Protein AF-0000000067865083 (afdb_homodimer)

Radius of gyration: 37.66 Å; Cα contacts (8 Å, |Δi|>4): 3128; chains: 2; bounding box: 76×122×85 Å

Secondary structure (DSSP, 8-state):
-HHHHHB-TTSTT-HHHHHHHHTT-HHHHHHHHHHHHHH--SS--S--SHHHHHHHHHHH-HHHHHHHHHHHHHHHTTEEEE-STT-TT-EEEEEE-SSS--TT--TTS-HHHHHHHHH-HHHHHHHHHHHHH--THHHHHHHHHHHHHHHH---HHHHTTTTT-HHHHHHHHHHHHHHHHHHHHTT---HHHHHHHHHHHHHHHHHHHHT--GGGTTSHHHHHHHHHHHHHHHH-TTBHHHHHHHHHHHHHHHHHHHHHB-TTS-BTTS-HHHHHHHHHHHHHHHHHHHHTTPPPPHHHHHHHHHHHHHHHHH--TTSB----SS----B-HHHHHHHHHHHT-HHHHHTS-SS--HHHHHHH-THHHHHHHHPPP---S-S-EEETTTTEEEEES-SSTT--EEEEE-S---STT--S-TT-EEEEETTEEEE---------TT-HHHHHHHSGGGSS-EEETTB-SSEE-SSS-EEE-PPEEEEEEEE-SSEEEEEEEEEEETTSSS-EEEEEEEEEETTTEEEEEEEEE-SSEEEEEEEEEBSSS-EEEEETTEEEEE-SSEEEEEEE--TT-EEEEEEEEEEEETTEEEEEEEEEEEEEEESSEEEEEEEEEEETT--PPPEEEEE-EE-TTSPBPPTTTEEEEEEEETTEEEEEEEE-S--SSS---EEETTEEE-SSEEEEEEETTEEEEEEEE-/-HHHHHB-TTSTT-HHHHHHHHTT-HHHHHHHHHHHHHH--SS--S--SHHHHHHHHHHH-HHHHHHHHHHHHHHHTTEEEE-STT-TT-EEEEEE-SSS--TT--TTS-HHHHHHHHH-HHHHHHHHHHHHH--THHHHHHHHHHHHHHHH---HHHHTTTTT-HHHHHHHHHHHHHHHHHHHHTT---HHHHHHHHHHHHHHHHHHHHT--GGGTTSHHHHHHHHHHHHHHHH-TTBHHHHHHHHHHHHHHHHHHHHHB-TTS-BTTS-HHHHHHHHHHHHHHHHHHHHTTPPPPHHHHHHHHHHHHHHHHH--TTSB----SS----B-HHHHHHHHHHHT-HHHHHTS-SS--HHHHHHH-THHHHHHHHPPP---S-S-EEETTTTEEEEES-SSTT--EEEEE-S---STT--S-TT-EEEEETTEEEE---------TT-HHHHHHHSGGGSS-EEETTB-SSEE-SSS-EEE-PPEEEEEEEE-SSEEEEEEEEEEETTSSS-EEEEEEEEEETTTEEEEEEEEE-SSEEEEEEEEEBSSS-EEEEETTEEEEE-SSEEEEEEE--TT-EEEEEEEEEEEETTEEEEEEEEEEEEEEESSEEEEEEEEEEETT--PPPEEEEE-EE-TTSPBPPTTTEEEEEEEETTEEEEEEEE-S--SSS---EEETTEEE-SSEEEEEEETTEEEEEEEE-

InterPro domains:
  IPR008929 Chondroitin AC/alginate lyase [G3DSA:1.50.10.100] (1-350)
  IPR008929 Chondroitin AC/alginate lyase [SSF48230] (106-330)
  IPR012480 Heparinase II/III-like, C-terminal [PF07940] (384-609)
  IPR031680 Heparin-sulfate lyase, N-terminal [PF16889] (3-333)

pLDDT: mean 96.17, std 3.79, range [55.22, 98.94]

Structure (mmCIF, N/CA/C/O backbone):
data_AF-0000000067865083-model_v1
#
loop_
_entity.id
_entity.type
_entity.pdbx_description
1 polymer 'Uncharacterized protein'
#
loop_
_atom_site.group_PDB
_atom_site.id
_atom_site.type_symbol
_atom_site.label_atom_id
_atom_site.label_alt_id
_atom_site.label_comp_id
_atom_site.label_asym_id
_atom_site.label_entity_id
_atom_site.label_seq_id
_atom_site.pdbx_PDB_ins_code
_atom_site.Cartn_x
_atom_site.Cartn_y
_atom_site.Cartn_z
_atom_site.occupancy
_atom_site.B_iso_or_equiv
_atom_site.auth_seq_id
_atom_site.auth_comp_id
_atom_site.auth_asym_id
_atom_site.auth_atom_id
_atom_site.pdbx_PDB_model_num
ATOM 1 N N . MET A 1 1 ? 19.844 55.688 22.609 1 56.53 1 MET A N 1
ATOM 2 C CA . MET A 1 1 ? 21.188 55.281 22.203 1 56.53 1 MET A CA 1
ATOM 3 C C . MET A 1 1 ? 21.234 53.812 21.797 1 56.53 1 MET A C 1
ATOM 5 O O . MET A 1 1 ? 22.062 53.406 21 1 56.53 1 MET A O 1
ATOM 9 N N . LYS A 1 2 ? 20.125 53.094 22.047 1 87.44 2 LYS A N 1
ATOM 10 C CA . LYS A 1 2 ? 20.062 51.625 21.984 1 87.44 2 LYS A CA 1
ATOM 11 C C . LYS A 1 2 ? 20.031 51.156 20.531 1 87.44 2 LYS A C 1
ATOM 13 O O . LYS A 1 2 ? 20.656 50.125 20.203 1 87.44 2 LYS A O 1
ATOM 18 N N . ILE A 1 3 ? 19.625 52.156 19.688 1 93.56 3 ILE A N 1
ATOM 19 C CA . ILE A 1 3 ? 19.469 51.75 18.297 1 93.56 3 ILE A CA 1
ATOM 20 C C . ILE A 1 3 ? 20.828 51.562 17.641 1 93.56 3 ILE A C 1
ATOM 22 O O . ILE A 1 3 ? 21.047 50.625 16.891 1 93.56 3 ILE A O 1
ATOM 26 N N . PHE A 1 4 ? 21.781 52.375 17.922 1 95.06 4 PHE A N 1
ATOM 27 C CA . PHE A 1 4 ? 23.078 52.344 17.266 1 95.06 4 PHE A CA 1
ATOM 28 C C . PHE A 1 4 ? 23.938 51.219 17.844 1 95.06 4 PHE A C 1
ATOM 30 O O . PHE A 1 4 ? 24.953 50.844 17.25 1 95.06 4 PHE A O 1
ATOM 37 N N . GLU A 1 5 ? 23.5 50.656 18.969 1 94.44 5 GLU A N 1
ATOM 38 C CA . GLU A 1 5 ? 24.188 49.531 19.562 1 94.44 5 GLU A CA 1
ATOM 39 C C . GLU A 1 5 ? 23.766 48.219 18.891 1 94.44 5 GLU A C 1
ATOM 41 O O . GLU A 1 5 ? 24.531 47.25 18.844 1 94.44 5 GLU A O 1
ATOM 46 N N . VAL A 1 6 ? 22.578 48.219 18.359 1 97.06 6 VAL A N 1
ATOM 47 C CA . VAL A 1 6 ? 22.078 46.969 17.797 1 97.06 6 VAL A CA 1
ATOM 48 C C . VAL A 1 6 ? 22.328 46.938 16.297 1 97.06 6 VAL A C 1
ATOM 50 O O . VAL A 1 6 ? 22.281 45.844 15.68 1 97.06 6 VAL A O 1
ATOM 53 N N . LEU A 1 7 ? 22.703 48.062 15.68 1 97.56 7 LEU A N 1
ATOM 54 C CA . LEU A 1 7 ? 22.984 48.125 14.258 1 97.56 7 LEU A CA 1
ATOM 55 C C . LEU A 1 7 ? 24.469 47.875 13.992 1 97.56 7 LEU A C 1
ATOM 57 O O . LEU A 1 7 ? 25.328 48.219 14.797 1 97.56 7 LEU A O 1
ATOM 61 N N . ASP A 1 8 ? 24.781 47.219 12.906 1 97.44 8 ASP A N 1
ATOM 62 C CA . ASP A 1 8 ? 26.125 47.219 12.367 1 97.44 8 ASP A CA 1
ATOM 63 C C . ASP A 1 8 ? 26.406 48.469 11.531 1 97.44 8 ASP A C 1
ATOM 65 O O . ASP A 1 8 ? 26.125 48.469 10.328 1 97.44 8 ASP A O 1
ATOM 69 N N . LEU A 1 9 ? 26.984 49.375 12.078 1 96.31 9 LEU A N 1
ATOM 70 C CA . LEU A 1 9 ? 27.156 50.656 11.438 1 96.31 9 LEU A CA 1
ATOM 71 C C . LEU A 1 9 ? 28.188 50.594 10.32 1 96.31 9 LEU A C 1
ATOM 73 O O . LEU A 1 9 ? 28.344 51.531 9.547 1 96.31 9 LEU A O 1
ATOM 77 N N . SER A 1 10 ? 28.891 49.438 10.18 1 95.31 10 SER A N 1
ATOM 78 C CA . SER A 1 10 ? 29.797 49.25 9.055 1 95.31 10 SER A CA 1
ATOM 79 C C . SER A 1 10 ? 29.047 48.75 7.824 1 95.31 10 SER A C 1
ATOM 81 O O . SER A 1 10 ? 29.609 48.625 6.738 1 95.31 10 SER A O 1
ATOM 83 N N . TYR A 1 11 ? 27.766 48.438 8.039 1 94.5 11 TYR A N 1
ATOM 84 C CA . TYR A 1 11 ? 26.953 47.969 6.914 1 94.5 11 TYR A CA 1
ATOM 85 C C . TYR A 1 11 ? 26.922 49.062 5.82 1 94.5 11 TYR A C 1
ATOM 87 O O . TYR A 1 11 ? 26.828 50.25 6.113 1 94.5 11 TYR A O 1
ATOM 95 N N . GLU A 1 12 ? 27.047 48.594 4.621 1 94.25 12 GLU A N 1
ATOM 96 C CA . GLU A 1 12 ? 27.109 49.5 3.488 1 94.25 12 GLU A CA 1
ATOM 97 C C . GLU A 1 12 ? 25.891 50.406 3.451 1 94.25 12 GLU A C 1
ATOM 99 O O . GLU A 1 12 ? 24.75 49.938 3.533 1 94.25 12 GLU A O 1
ATOM 104 N N . GLY A 1 13 ? 26.047 51.688 3.359 1 94.56 13 GLY A N 1
ATOM 105 C CA . GLY A 1 13 ? 24.969 52.656 3.279 1 94.56 13 GLY A CA 1
ATOM 106 C C . GLY A 1 13 ? 24.75 53.406 4.57 1 94.56 13 GLY A C 1
ATOM 107 O O . GLY A 1 13 ? 24.078 54.438 4.582 1 94.56 13 GLY A O 1
ATOM 108 N N . LEU A 1 14 ? 25.375 52.938 5.648 1 96.56 14 LEU A N 1
ATOM 109 C CA . LEU A 1 14 ? 25.141 53.562 6.945 1 96.56 14 LEU A CA 1
ATOM 110 C C . LEU A 1 14 ? 26.312 54.469 7.332 1 96.56 14 LEU A C 1
ATOM 112 O O . LEU A 1 14 ? 26.453 54.844 8.5 1 96.56 14 LEU A O 1
ATOM 116 N N . GLU A 1 15 ? 27.094 54.844 6.367 1 96.25 15 GLU A N 1
ATOM 117 C CA . GLU A 1 15 ? 28.312 55.625 6.617 1 96.25 15 GLU A CA 1
ATOM 118 C C . GLU A 1 15 ? 28 56.969 7.289 1 96.25 15 GLU A C 1
ATOM 120 O O . GLU A 1 15 ? 28.656 57.344 8.258 1 96.25 15 GLU A O 1
ATOM 125 N N . LYS A 1 16 ? 26.984 57.625 6.766 1 96.75 16 LYS A N 1
ATOM 126 C CA . LYS A 1 16 ? 26.609 58.906 7.336 1 96.75 16 LYS A CA 1
ATOM 127 C C . LYS A 1 16 ? 26.047 58.75 8.75 1 96.75 16 LYS A C 1
ATOM 129 O O . LYS A 1 16 ? 26.281 59.594 9.609 1 96.75 16 LYS A O 1
ATOM 134 N N . VAL A 1 17 ? 25.297 57.75 8.922 1 97.06 17 VAL A N 1
ATOM 135 C CA . VAL A 1 17 ? 24.766 57.438 10.25 1 97.06 17 VAL A CA 1
ATOM 136 C C . VAL A 1 17 ? 25.906 57.25 11.234 1 97.06 17 VAL A C 1
ATOM 138 O O . VAL A 1 17 ? 25.906 57.844 12.328 1 97.06 17 VAL A O 1
ATOM 141 N N . ARG A 1 18 ? 26.891 56.469 10.797 1 96.56 18 ARG A N 1
ATOM 142 C CA . ARG A 1 18 ? 28.062 56.188 11.617 1 96.56 18 ARG A CA 1
ATOM 143 C C . ARG A 1 18 ? 28.812 57.469 11.953 1 96.56 18 ARG A C 1
ATOM 145 O O . ARG A 1 18 ? 29.234 57.688 13.094 1 96.56 18 ARG A O 1
ATOM 152 N N . GLU A 1 19 ? 28.984 58.25 10.969 1 97.06 19 GLU A N 1
ATOM 153 C CA . GLU A 1 19 ? 29.703 59.5 11.148 1 97.06 19 GLU A CA 1
ATOM 154 C C . GLU A 1 19 ? 29 60.406 12.172 1 97.06 19 GLU A C 1
ATOM 156 O O . GLU A 1 19 ? 29.641 60.906 13.094 1 97.06 19 GLU A O 1
ATOM 161 N N . PHE A 1 20 ? 27.719 60.562 12 1 97.19 20 PHE A N 1
ATOM 162 C CA . PHE A 1 20 ? 26.969 61.438 12.906 1 97.19 20 PHE A CA 1
ATOM 163 C C . PHE A 1 20 ? 26.953 60.844 14.312 1 97.19 20 PHE A C 1
ATOM 165 O O . PHE A 1 20 ? 27.047 61.594 15.297 1 97.19 20 PHE A O 1
ATOM 172 N N . TYR A 1 21 ? 26.844 59.594 14.391 1 95.88 21 TYR A N 1
ATOM 173 C CA . TYR A 1 21 ? 26.859 58.938 15.688 1 95.88 21 TYR A CA 1
ATOM 174 C C . TYR A 1 21 ? 28.219 59.094 16.375 1 95.88 21 TYR A C 1
ATOM 176 O O . TYR A 1 21 ? 28.266 59.406 17.562 1 95.88 21 TYR A O 1
ATOM 184 N N . LYS A 1 22 ? 29.266 58.938 15.625 1 95.06 22 LYS A N 1
ATOM 185 C CA . LYS A 1 22 ? 30.609 59.125 16.156 1 95.06 22 LYS A CA 1
ATOM 186 C C . LYS A 1 22 ? 30.828 60.531 16.672 1 95.06 22 LYS A C 1
ATOM 188 O O . LYS A 1 22 ? 31.578 60.75 17.625 1 95.06 22 LYS A O 1
ATOM 193 N N . ASN A 1 23 ? 30.219 61.438 16.047 1 96.25 23 ASN A N 1
ATOM 194 C CA . ASN A 1 23 ? 30.344 62.844 16.438 1 96.25 23 ASN A CA 1
ATOM 195 C C . ASN A 1 23 ? 29.328 63.219 17.5 1 96.25 23 ASN A C 1
ATOM 197 O O . ASN A 1 23 ? 29.125 64.438 17.766 1 96.25 23 ASN A O 1
ATOM 201 N N . ASN A 1 24 ? 28.625 62.281 17.969 1 94.31 24 ASN A N 1
ATOM 202 C CA . ASN A 1 24 ? 27.672 62.406 19.062 1 94.31 24 ASN A CA 1
ATOM 203 C C . ASN A 1 24 ? 26.484 63.25 18.656 1 94.31 24 ASN A C 1
ATOM 205 O O . ASN A 1 24 ? 25.906 63.969 19.484 1 94.31 24 ASN A O 1
ATOM 209 N N . ASN A 1 25 ? 26.234 63.344 17.406 1 95.62 25 ASN A N 1
ATOM 210 C CA . ASN A 1 25 ? 25.016 63.969 16.906 1 95.62 25 ASN A CA 1
ATOM 211 C C . ASN A 1 25 ? 23.906 62.938 16.703 1 95.62 25 ASN A C 1
ATOM 213 O O . ASN A 1 25 ? 23.578 62.594 15.57 1 95.62 25 ASN A O 1
ATOM 217 N N . ILE A 1 26 ? 23.266 62.688 17.734 1 95 26 ILE A N 1
ATOM 218 C CA . ILE A 1 26 ? 22.328 61.562 17.781 1 95 26 ILE A CA 1
ATOM 219 C C . ILE A 1 26 ? 21.109 61.906 16.922 1 95 26 ILE A C 1
ATOM 221 O O . ILE A 1 26 ? 20.594 61.031 16.203 1 95 26 ILE A O 1
ATOM 225 N N . GLU A 1 27 ? 20.625 63.094 16.922 1 95.25 27 GLU A N 1
ATOM 226 C CA . GLU A 1 27 ? 19.453 63.5 16.156 1 95.25 27 GLU A CA 1
ATOM 227 C C . GLU A 1 27 ? 19.688 63.375 14.656 1 95.25 27 GLU A C 1
ATOM 229 O O . GLU A 1 27 ? 18.828 62.875 13.93 1 95.25 27 GLU A O 1
ATOM 234 N N . LEU A 1 28 ? 20.812 63.844 14.25 1 95.94 28 LEU A N 1
ATOM 235 C CA . LEU A 1 28 ? 21.141 63.781 12.836 1 95.94 28 LEU A CA 1
ATOM 236 C C . LEU A 1 28 ? 21.391 62.344 12.414 1 95.94 28 LEU A C 1
ATOM 238 O O . LEU A 1 28 ? 21.078 61.938 11.281 1 95.94 28 LEU A O 1
ATOM 242 N N . ALA A 1 29 ? 21.969 61.594 13.336 1 97.06 29 ALA A N 1
ATOM 243 C CA . ALA A 1 29 ? 22.172 60.156 13.055 1 97.06 29 ALA A CA 1
ATOM 244 C C . ALA A 1 29 ? 20.844 59.438 12.812 1 97.06 29 ALA A C 1
ATOM 246 O O . ALA A 1 29 ? 20.734 58.625 11.898 1 97.06 29 ALA A O 1
ATOM 247 N N . LYS A 1 30 ? 19.812 59.719 13.609 1 97 30 LYS A N 1
ATOM 248 C CA . LYS A 1 30 ? 18.484 59.125 13.453 1 97 30 LYS A CA 1
ATOM 249 C C . LYS A 1 30 ? 17.844 59.562 12.148 1 97 30 LYS A C 1
ATOM 251 O O . LYS A 1 30 ? 17.172 58.781 11.477 1 97 30 LYS A O 1
ATOM 256 N N . LYS A 1 31 ? 18.016 60.812 11.805 1 96.56 31 LYS A N 1
ATOM 257 C CA . LYS A 1 31 ? 17.469 61.344 10.555 1 96.56 31 LYS A CA 1
ATOM 258 C C . LYS A 1 31 ? 18.094 60.625 9.352 1 96.56 31 LYS A C 1
ATOM 260 O O . LYS A 1 31 ? 17.406 60.312 8.383 1 96.56 31 LYS A O 1
ATOM 265 N N . GLU A 1 32 ? 19.422 60.469 9.461 1 96.94 32 GLU A N 1
ATOM 266 C CA . GLU A 1 32 ? 20.109 59.781 8.375 1 96.94 32 GLU A CA 1
ATOM 267 C C . GLU A 1 32 ? 19.688 58.312 8.297 1 96.94 32 GLU A C 1
ATOM 269 O O . GLU A 1 32 ? 19.641 57.75 7.211 1 96.94 32 GLU A O 1
ATOM 274 N N . LEU A 1 33 ? 19.453 57.75 9.445 1 97.38 33 LEU A N 1
ATOM 275 C CA . LEU A 1 33 ? 18.984 56.375 9.477 1 97.38 33 LEU A CA 1
ATOM 276 C C . LEU A 1 33 ? 17.641 56.25 8.766 1 97.38 33 LEU A C 1
ATOM 278 O O . LEU A 1 33 ? 17.453 55.312 7.977 1 97.38 33 LEU A O 1
ATOM 282 N N . LYS A 1 34 ? 16.688 57.094 9.109 1 97.31 34 LYS A N 1
ATOM 283 C CA . LYS A 1 34 ? 15.406 57.125 8.422 1 97.31 34 LYS A CA 1
ATOM 284 C C . LYS A 1 34 ? 15.594 57.281 6.91 1 97.31 34 LYS A C 1
ATOM 286 O O . LYS A 1 34 ? 14.961 56.562 6.137 1 97.31 34 LYS A O 1
ATOM 291 N N . LYS A 1 35 ? 16.438 58.219 6.504 1 97.12 35 LYS A N 1
ATOM 292 C CA . LYS A 1 35 ? 16.719 58.438 5.086 1 97.12 35 LYS A CA 1
ATOM 293 C C . LYS A 1 35 ? 17.25 57.188 4.422 1 97.12 35 LYS A C 1
ATOM 295 O O . LYS A 1 35 ? 16.891 56.875 3.279 1 97.12 35 LYS A O 1
ATOM 300 N N . TYR A 1 36 ? 18.094 56.5 5.121 1 97 36 TYR A N 1
ATOM 301 C CA . TYR A 1 36 ? 18.656 55.25 4.602 1 97 36 TYR A CA 1
ATOM 302 C C . TYR A 1 36 ? 17.547 54.219 4.32 1 97 36 TYR A C 1
ATOM 304 O O . TYR A 1 36 ? 17.469 53.688 3.219 1 97 36 TYR A O 1
ATOM 312 N N . PHE A 1 37 ? 16.656 53.969 5.227 1 96.88 37 PHE A N 1
ATOM 313 C CA . PHE A 1 37 ? 15.672 52.906 5.105 1 96.88 37 PHE A CA 1
ATOM 314 C C . PHE A 1 37 ? 14.609 53.281 4.074 1 96.88 37 PHE A C 1
ATOM 316 O O . PHE A 1 37 ? 14.102 52.406 3.365 1 96.88 37 PHE A O 1
ATOM 323 N N . ILE A 1 38 ? 14.219 54.562 3.951 1 95.81 38 ILE A N 1
ATOM 324 C CA . ILE A 1 38 ? 13.188 55 3.012 1 95.81 38 ILE A CA 1
ATOM 325 C C . ILE A 1 38 ? 13.734 54.938 1.587 1 95.81 38 ILE A C 1
ATOM 327 O O . ILE A 1 38 ? 12.969 54.844 0.625 1 95.81 38 ILE A O 1
ATOM 331 N N . ASN A 1 39 ? 15.109 54.969 1.426 1 95.25 39 ASN A N 1
ATOM 332 C CA . ASN A 1 39 ? 15.695 55 0.092 1 95.25 39 ASN A CA 1
ATOM 333 C C . ASN A 1 39 ? 16.375 53.688 -0.262 1 95.25 39 ASN A C 1
ATOM 335 O O . ASN A 1 39 ? 16.828 53.5 -1.393 1 95.25 39 ASN A O 1
ATOM 339 N N . ARG A 1 40 ? 16.422 52.812 0.697 1 93.62 40 ARG A N 1
ATOM 340 C CA . ARG A 1 40 ? 17.141 51.562 0.538 1 93.62 40 ARG A CA 1
ATOM 341 C C . ARG A 1 40 ? 16.516 50.719 -0.569 1 93.62 40 ARG A C 1
ATOM 343 O O . ARG A 1 40 ? 15.297 50.562 -0.641 1 93.62 40 ARG A O 1
ATOM 350 N N . ASN A 1 41 ? 17.359 50.125 -1.49 1 91.69 41 ASN A N 1
ATOM 351 C CA . ASN A 1 41 ? 16.891 49.281 -2.59 1 91.69 41 ASN A CA 1
ATOM 352 C C . ASN A 1 41 ? 17.625 47.938 -2.615 1 91.69 41 ASN A C 1
ATOM 354 O O . ASN A 1 41 ? 17.344 47.094 -3.469 1 91.69 41 ASN A O 1
ATOM 358 N N . SER A 1 42 ? 18.484 47.719 -1.64 1 92.88 42 SER A N 1
ATOM 359 C CA . SER A 1 42 ? 19.297 46.5 -1.593 1 92.88 42 SER A CA 1
ATOM 360 C C . SER A 1 42 ? 18.5 45.312 -1.04 1 92.88 42 SER A C 1
ATOM 362 O O . SER A 1 42 ? 18.859 44.156 -1.24 1 92.88 42 SER A O 1
ATOM 364 N N . VAL A 1 43 ? 17.469 45.594 -0.299 1 95.81 43 VAL A N 1
ATOM 365 C CA . VAL A 1 43 ? 16.625 44.594 0.302 1 95.81 43 VAL A CA 1
ATOM 366 C C . VAL A 1 43 ? 15.242 44.625 -0.339 1 95.81 43 VAL A C 1
ATOM 368 O O . VAL A 1 43 ? 14.633 45.688 -0.45 1 95.81 43 VAL A O 1
ATOM 371 N N . LYS A 1 44 ? 14.836 43.438 -0.827 1 95.75 44 LYS A N 1
ATOM 372 C CA . LYS A 1 44 ? 13.508 43.312 -1.426 1 95.75 44 LYS A CA 1
ATOM 373 C C . LYS A 1 44 ? 12.5 42.75 -0.434 1 95.75 44 LYS A C 1
ATOM 375 O O . LYS A 1 44 ? 12.766 41.75 0.223 1 95.75 44 LYS A O 1
ATOM 380 N N . GLY A 1 45 ? 11.391 43.406 -0.259 1 95.62 45 GLY A N 1
ATOM 381 C CA . GLY A 1 45 ? 10.297 42.906 0.556 1 95.62 45 GLY A CA 1
ATOM 382 C C . GLY A 1 45 ? 9.273 42.094 -0.239 1 95.62 45 GLY A C 1
ATOM 383 O O . GLY A 1 45 ? 9.633 41.344 -1.145 1 95.62 45 GLY A O 1
ATOM 384 N N . PHE A 1 46 ? 7.996 42.219 0.149 1 95.62 46 PHE A N 1
ATOM 385 C CA . PHE A 1 46 ? 6.926 41.438 -0.453 1 95.62 46 PHE A CA 1
ATOM 386 C C . PHE A 1 46 ? 6.266 42.219 -1.592 1 95.62 46 PHE A C 1
ATOM 388 O O . PHE A 1 46 ? 5.84 41.625 -2.584 1 95.62 46 PHE A O 1
ATOM 395 N N . ILE A 1 47 ? 6.297 43.469 -1.461 1 92 47 ILE A N 1
ATOM 396 C CA . ILE A 1 47 ? 5.559 44.312 -2.406 1 92 47 ILE A CA 1
ATOM 397 C C . ILE A 1 47 ? 6.5 44.812 -3.498 1 92 47 ILE A C 1
ATOM 399 O O . ILE A 1 47 ? 7.613 45.25 -3.211 1 92 47 ILE A O 1
ATOM 403 N N . ASP A 1 48 ? 6.098 44.656 -4.68 1 93 48 ASP A N 1
ATOM 404 C CA . ASP A 1 48 ? 6.793 45.219 -5.824 1 93 48 ASP A CA 1
ATOM 405 C C . ASP A 1 48 ? 5.812 45.938 -6.746 1 93 48 ASP A C 1
ATOM 407 O O . ASP A 1 48 ? 4.609 45.688 -6.703 1 93 48 ASP A O 1
ATOM 411 N N . ASN A 1 49 ? 6.32 46.906 -7.535 1 93.69 49 ASN A N 1
ATOM 412 C CA . ASN A 1 49 ? 5.465 47.625 -8.461 1 93.69 49 ASN A CA 1
ATOM 413 C C . ASN A 1 49 ? 4.18 48.094 -7.789 1 93.69 49 ASN A C 1
ATOM 415 O O . ASN A 1 49 ? 3.082 47.812 -8.266 1 93.69 49 ASN A O 1
ATOM 419 N N . GLU A 1 50 ? 4.359 48.844 -6.68 1 95.38 50 GLU A N 1
ATOM 420 C CA . GLU A 1 50 ? 3.271 49.188 -5.777 1 95.38 50 GLU A CA 1
ATOM 421 C C . GLU A 1 50 ? 2.119 49.844 -6.539 1 95.38 50 GLU A C 1
ATOM 423 O O . GLU A 1 50 ? 0.953 49.531 -6.297 1 95.38 50 GLU A O 1
ATOM 428 N N . LYS A 1 51 ? 2.387 50.75 -7.488 1 95.81 51 LYS A N 1
ATOM 429 C CA . LYS A 1 51 ? 1.346 51.438 -8.242 1 95.81 51 LYS A CA 1
ATOM 430 C C . LYS A 1 51 ? 0.498 50.469 -9.039 1 95.81 51 LYS A C 1
ATOM 432 O O . LYS A 1 51 ? -0.732 50.531 -9.023 1 95.81 51 LYS A O 1
ATOM 437 N N . GLU A 1 52 ? 1.167 49.562 -9.781 1 96.31 52 GLU A N 1
ATOM 438 C CA . GLU A 1 52 ? 0.468 48.562 -10.57 1 96.31 52 GLU A CA 1
ATOM 439 C C . GLU A 1 52 ? -0.298 47.594 -9.68 1 96.31 52 GLU A C 1
ATOM 441 O O . GLU A 1 52 ? -1.416 47.188 -10.008 1 96.31 52 GLU A O 1
ATOM 446 N N . LEU A 1 53 ? 0.35 47.25 -8.594 1 96.38 53 LEU A N 1
ATOM 447 C CA . LEU A 1 53 ? -0.261 46.344 -7.625 1 96.38 53 LEU A CA 1
ATOM 448 C C . LEU A 1 53 ? -1.561 46.906 -7.078 1 96.38 53 LEU A C 1
ATOM 450 O O . LEU A 1 53 ? -2.592 46.25 -7.066 1 96.38 53 LEU A O 1
ATOM 454 N N . VAL A 1 54 ? -1.551 48.156 -6.699 1 96.94 54 VAL A N 1
ATOM 455 C CA . VAL A 1 54 ? -2.709 48.844 -6.129 1 96.94 54 VAL A CA 1
ATOM 456 C C . VAL A 1 54 ? -3.803 48.969 -7.188 1 96.94 54 VAL A C 1
ATOM 458 O O . VAL A 1 54 ? -4.98 48.719 -6.906 1 96.94 54 VAL A O 1
ATOM 461 N N . SER A 1 55 ? -3.395 49.344 -8.383 1 96.62 55 SER A N 1
ATOM 462 C CA . SER A 1 55 ? -4.348 49.469 -9.477 1 96.62 55 SER A CA 1
ATOM 463 C C . SER A 1 55 ? -5.047 48.156 -9.766 1 96.62 55 SER A C 1
ATOM 465 O O . SER A 1 55 ? -6.27 48.125 -9.938 1 96.62 55 SER A O 1
ATOM 467 N N . TYR A 1 56 ? -4.312 47.125 -9.812 1 95.88 56 TYR A N 1
ATOM 468 C CA . TYR A 1 56 ? -4.867 45.812 -10.07 1 95.88 56 TYR A CA 1
ATOM 469 C C . TYR A 1 56 ? -5.848 45.406 -8.969 1 95.88 56 TYR A C 1
ATOM 471 O O . TYR A 1 56 ? -6.945 44.906 -9.258 1 95.88 56 TYR A O 1
ATOM 479 N N . ALA A 1 57 ? -5.438 45.531 -7.707 1 96.56 57 ALA A N 1
ATOM 480 C CA . ALA A 1 57 ? -6.266 45.125 -6.57 1 96.56 57 ALA A CA 1
ATOM 481 C C . ALA A 1 57 ? -7.59 45.906 -6.566 1 96.56 57 ALA A C 1
ATOM 483 O O . ALA A 1 57 ? -8.648 45.312 -6.34 1 96.56 57 ALA A O 1
ATOM 484 N N . LYS A 1 58 ? -7.543 47.156 -6.805 1 96.38 58 LYS A N 1
ATOM 485 C CA . LYS A 1 58 ? -8.742 48 -6.82 1 96.38 58 LYS A CA 1
ATOM 486 C C . LYS A 1 58 ? -9.695 47.562 -7.934 1 96.38 58 LYS A C 1
ATOM 488 O O . LYS A 1 58 ? -10.914 47.594 -7.766 1 96.38 58 LYS A O 1
ATOM 493 N N . LYS A 1 59 ? -9.133 47.125 -8.969 1 95.81 59 LYS A N 1
ATOM 494 C CA . LYS A 1 59 ? -9.93 46.75 -10.133 1 95.81 59 LYS A CA 1
ATOM 495 C C . LYS A 1 59 ? -10.516 45.344 -9.969 1 95.81 59 LYS A C 1
ATOM 497 O O . LYS A 1 59 ? -11.648 45.094 -10.398 1 95.81 59 LYS A O 1
ATOM 502 N N . ASN A 1 60 ? -9.781 44.469 -9.391 1 95.19 60 ASN A N 1
ATOM 503 C CA . ASN A 1 60 ? -10.133 43.062 -9.516 1 95.19 60 ASN A CA 1
ATOM 504 C C . ASN A 1 60 ? -10.5 42.438 -8.172 1 95.19 60 ASN A C 1
ATOM 506 O O . ASN A 1 60 ? -11.102 41.375 -8.117 1 95.19 60 ASN A O 1
ATOM 510 N N . LEU A 1 61 ? -10.164 43.094 -7.059 1 96.38 61 LEU A N 1
ATOM 511 C CA . LEU A 1 61 ? -10.281 42.438 -5.758 1 96.38 61 LEU A CA 1
ATOM 512 C C . LEU A 1 61 ? -11.062 43.312 -4.781 1 96.38 61 LEU A C 1
ATOM 514 O O . LEU A 1 61 ? -10.664 43.469 -3.623 1 96.38 61 LEU A O 1
ATOM 518 N N . ASP A 1 62 ? -12.125 43.844 -5.164 1 93.69 62 ASP A N 1
ATOM 519 C CA . ASP A 1 62 ? -12.898 44.844 -4.449 1 93.69 62 ASP A CA 1
ATOM 520 C C . ASP A 1 62 ? -13.422 44.281 -3.123 1 93.69 62 ASP A C 1
ATOM 522 O O . ASP A 1 62 ? -13.367 44.969 -2.1 1 93.69 62 ASP A O 1
ATOM 526 N N . LEU A 1 63 ? -13.898 43.094 -3.127 1 92.94 63 LEU A N 1
ATOM 527 C CA . LEU A 1 63 ? -14.484 42.531 -1.923 1 92.94 63 LEU A CA 1
ATOM 528 C C . LEU A 1 63 ? -13.414 42.312 -0.853 1 92.94 63 LEU A C 1
ATOM 530 O O . LEU A 1 63 ? -13.648 42.594 0.326 1 92.94 63 LEU A O 1
ATOM 534 N N . ALA A 1 64 ? -12.344 41.75 -1.233 1 93.75 64 ALA A N 1
ATOM 535 C CA . ALA A 1 64 ? -11.25 41.531 -0.296 1 93.75 64 ALA A CA 1
ATOM 536 C C . ALA A 1 64 ? -10.703 42.844 0.24 1 93.75 64 ALA A C 1
ATOM 538 O O . ALA A 1 64 ? -10.352 42.969 1.417 1 93.75 64 ALA A O 1
ATOM 539 N N . LEU A 1 65 ? -10.609 43.875 -0.591 1 95.69 65 LEU A N 1
ATOM 540 C CA . LEU A 1 65 ? -10.156 45.188 -0.184 1 95.69 65 LEU A CA 1
ATOM 541 C C . LEU A 1 65 ? -11.094 45.812 0.855 1 95.69 65 LEU A C 1
ATOM 543 O O . LEU A 1 65 ? -10.641 46.375 1.845 1 95.69 65 LEU A O 1
ATOM 547 N N . LYS A 1 66 ? -12.336 45.594 0.585 1 96.44 66 LYS A N 1
ATOM 548 C CA . LYS A 1 66 ? -13.328 46.125 1.505 1 96.44 66 LYS A CA 1
ATOM 549 C C . LYS A 1 66 ? -13.195 45.5 2.891 1 96.44 66 LYS A C 1
ATOM 551 O O . LYS A 1 66 ? -13.281 46.188 3.904 1 96.44 66 LYS A O 1
ATOM 556 N N . LYS A 1 67 ? -13.031 44.25 2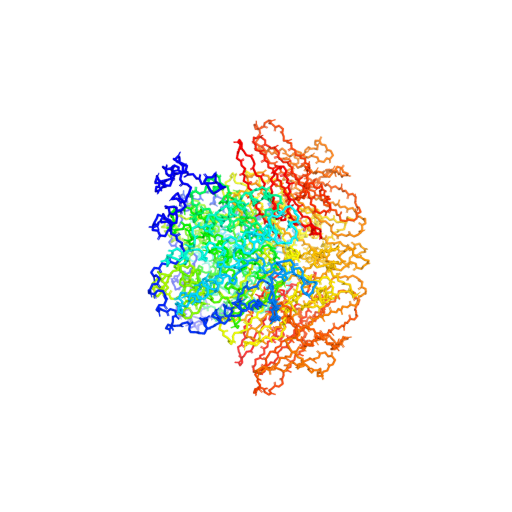.924 1 95.5 67 LYS A N 1
ATOM 557 C CA . LYS A 1 67 ? -12.875 43.562 4.199 1 95.5 67 LYS A CA 1
ATOM 558 C C . LYS A 1 67 ? -11.648 44.062 4.953 1 95.5 67 LYS A C 1
ATOM 560 O O . LYS A 1 67 ? -11.711 44.281 6.168 1 95.5 67 LYS A O 1
ATOM 565 N N . THR A 1 68 ? -10.586 44.25 4.254 1 96 68 THR A N 1
ATOM 566 C CA . THR A 1 68 ? -9.352 44.781 4.84 1 96 68 THR A CA 1
ATOM 567 C C . THR A 1 68 ? -9.547 46.188 5.387 1 96 68 THR A C 1
ATOM 569 O O . THR A 1 68 ? -9.117 46.5 6.496 1 96 68 THR A O 1
ATOM 572 N N . ILE A 1 69 ? -10.203 47 4.633 1 97.56 69 ILE A N 1
ATOM 573 C CA . ILE A 1 69 ? -10.445 48.375 5.023 1 97.56 69 ILE A CA 1
ATOM 574 C C . ILE A 1 69 ? -11.383 48.406 6.227 1 97.56 69 ILE A C 1
ATOM 576 O O . ILE A 1 69 ? -11.195 49.219 7.145 1 97.56 69 ILE A O 1
ATOM 580 N N . ASP A 1 70 ? -12.375 47.531 6.203 1 97.44 70 ASP A N 1
ATOM 581 C CA . ASP A 1 70 ? -13.305 47.469 7.324 1 97.44 70 ASP A CA 1
ATOM 582 C C . ASP A 1 70 ? -12.578 47.156 8.625 1 97.44 70 ASP A C 1
ATOM 584 O O . ASP A 1 70 ? -12.82 47.781 9.656 1 97.44 70 ASP A O 1
ATOM 588 N N . ILE A 1 71 ? -11.734 46.219 8.609 1 97.44 71 ILE A N 1
ATOM 589 C CA . ILE A 1 71 ? -10.961 45.844 9.789 1 97.44 71 ILE A CA 1
ATOM 590 C C . ILE A 1 71 ? -10.055 47 10.211 1 97.44 71 ILE A C 1
ATOM 592 O O . ILE A 1 71 ? -9.945 47.312 11.398 1 97.44 71 ILE A O 1
ATOM 596 N N . ALA A 1 72 ? -9.391 47.594 9.258 1 98.38 72 ALA A N 1
ATOM 597 C CA . ALA A 1 72 ? -8.531 48.75 9.547 1 98.38 72 ALA A CA 1
ATOM 598 C C . ALA A 1 72 ? -9.312 49.875 10.242 1 98.38 72 ALA A C 1
ATOM 600 O O . ALA A 1 72 ? -8.828 50.469 11.195 1 98.38 72 ALA A O 1
ATOM 601 N N . ASP A 1 73 ? -10.492 50.125 9.711 1 98.56 73 ASP A N 1
ATOM 602 C CA . ASP A 1 73 ? -11.344 51.156 10.305 1 98.56 73 ASP A CA 1
ATOM 603 C C . ASP A 1 73 ? -11.695 50.781 11.75 1 98.56 73 ASP A C 1
ATOM 605 O O . ASP A 1 73 ? -11.688 51.656 12.625 1 98.56 73 ASP A O 1
ATOM 609 N N . GLU A 1 74 ? -12.047 49.594 11.961 1 98.31 74 GLU A N 1
ATOM 610 C CA . GLU A 1 74 ? -12.352 49.156 13.312 1 98.31 74 GLU A CA 1
ATOM 611 C C . GLU A 1 74 ? -11.164 49.344 14.25 1 98.31 74 GLU A C 1
ATOM 613 O O . GLU A 1 74 ? -11.32 49.844 15.359 1 98.31 74 GLU A O 1
ATOM 618 N N . VAL A 1 75 ? -10 49.031 13.812 1 98.31 75 VAL A N 1
ATOM 619 C CA . VAL A 1 75 ? -8.789 49.125 14.633 1 98.31 75 VAL A CA 1
ATOM 620 C C . VAL A 1 75 ? -8.492 50.594 14.938 1 98.31 75 VAL A C 1
ATOM 622 O O . VAL A 1 75 ? -8.039 50.938 16.031 1 98.31 75 VAL A O 1
ATOM 625 N N . THR A 1 76 ? -8.742 51.531 13.977 1 98.12 76 THR A N 1
ATOM 626 C CA . THR A 1 76 ? -8.547 52.938 14.203 1 98.12 76 THR A CA 1
ATOM 627 C C . THR A 1 76 ? -9.43 53.438 15.344 1 98.12 76 THR A C 1
ATOM 629 O O . THR A 1 76 ? -9.109 54.438 16 1 98.12 76 THR A O 1
ATOM 632 N N . ARG A 1 77 ? -10.5 52.75 15.531 1 97.69 77 ARG A N 1
ATOM 633 C CA . ARG A 1 77 ? -11.414 53.062 16.625 1 97.69 77 ARG A CA 1
ATOM 634 C C . ARG A 1 77 ? -11.141 52.219 17.859 1 97.69 77 ARG A C 1
ATOM 636 O O . ARG A 1 77 ? -11.961 52.156 18.766 1 97.69 77 ARG A O 1
ATOM 643 N N . LYS A 1 78 ? -10.055 51.406 17.891 1 97.88 78 LYS A N 1
ATOM 644 C CA . LYS A 1 78 ? -9.625 50.5 18.969 1 97.88 78 LYS A CA 1
ATOM 645 C C . LYS A 1 78 ? -10.625 49.406 19.203 1 97.88 78 LYS A C 1
ATOM 647 O O . LYS A 1 78 ? -10.922 49.031 20.344 1 97.88 78 LYS A O 1
ATOM 652 N N . GLU A 1 79 ? -11.25 49.031 18.125 1 97.94 79 GLU A N 1
ATOM 653 C CA . GLU A 1 79 ? -12.109 47.844 18.078 1 97.94 79 GLU A CA 1
ATOM 654 C C . GLU A 1 79 ? -11.406 46.656 17.406 1 97.94 79 GLU A C 1
ATOM 656 O O . GLU A 1 79 ? -10.852 46.812 16.312 1 97.94 79 GLU A O 1
ATOM 661 N N . PHE A 1 80 ? -11.43 45.562 18.125 1 97.44 80 PHE A N 1
ATOM 662 C CA . PHE A 1 80 ? -10.688 44.438 17.609 1 97.44 80 PHE A CA 1
ATOM 663 C C . PHE A 1 80 ? -11.602 43.219 17.422 1 97.44 80 PHE A C 1
ATOM 665 O O . PHE A 1 80 ? -12.359 42.875 18.328 1 97.44 80 PHE A O 1
ATOM 672 N N . ARG A 1 81 ? -11.578 42.625 16.266 1 94.81 81 ARG A N 1
ATOM 673 C CA . ARG A 1 81 ? -12.156 41.344 15.867 1 94.81 81 ARG A CA 1
ATOM 674 C C . ARG A 1 81 ? -11.18 40.531 15.016 1 94.81 81 ARG A C 1
ATOM 676 O O . ARG A 1 81 ? -10.289 41.125 14.383 1 94.81 81 ARG A O 1
ATOM 683 N N . PHE A 1 82 ? -11.273 39.281 15.07 1 95.69 82 PHE A N 1
ATOM 684 C CA . PHE A 1 82 ? -10.391 38.406 14.297 1 95.69 82 PHE A CA 1
ATOM 685 C C . PHE A 1 82 ? -11.195 37.5 13.375 1 95.69 82 PHE A C 1
ATOM 687 O O . PHE A 1 82 ? -11.539 36.375 13.742 1 95.69 82 PHE A O 1
ATOM 694 N N . THR A 1 83 ? -11.406 37.938 12.141 1 93.81 83 THR A N 1
ATOM 695 C CA . THR A 1 83 ? -12.328 37.219 11.25 1 93.81 83 THR A CA 1
ATOM 696 C C . THR A 1 83 ? -11.695 37 9.883 1 93.81 83 THR A C 1
ATOM 698 O O . THR A 1 83 ? -12.352 36.5 8.969 1 93.81 83 THR A O 1
ATOM 701 N N . LEU A 1 84 ? -10.461 37.344 9.695 1 93.31 84 LEU A N 1
ATOM 702 C CA . LEU A 1 84 ? -9.797 37.219 8.406 1 93.31 84 LEU A CA 1
ATOM 703 C C . LEU A 1 84 ? -9.5 35.75 8.094 1 93.31 84 LEU A C 1
ATOM 705 O O . LEU A 1 84 ? -9.391 34.938 9.008 1 93.31 84 LEU A O 1
ATOM 709 N N . PRO A 1 85 ? -9.398 35.406 6.777 1 92.19 85 PRO A N 1
ATOM 710 C CA . PRO A 1 85 ? -8.961 34.062 6.438 1 92.19 85 PRO A CA 1
ATOM 711 C C . PRO A 1 85 ? -7.648 33.656 7.109 1 92.19 85 PRO A C 1
ATOM 713 O O . PRO A 1 85 ? -6.746 34.5 7.234 1 92.19 85 PRO A O 1
ATOM 716 N N . TRP A 1 86 ? -7.637 32.438 7.66 1 93.81 86 TRP A N 1
ATOM 717 C CA . TRP A 1 86 ? -6.434 31.812 8.203 1 93.81 86 TRP A CA 1
ATOM 718 C C . TRP A 1 86 ? -6.105 32.375 9.586 1 93.81 86 TRP A C 1
ATOM 720 O O . TRP A 1 86 ? -5.004 32.156 10.102 1 93.81 86 TRP A O 1
ATOM 730 N N . GLU A 1 87 ? -7.07 33.281 10.109 1 93.5 87 GLU A N 1
ATOM 731 C CA . GLU A 1 87 ? -6.957 33.469 11.547 1 93.5 87 GLU A CA 1
ATOM 732 C C . GLU A 1 87 ? -7.039 32.156 12.297 1 93.5 87 GLU A C 1
ATOM 734 O O . GLU A 1 87 ? -8.023 31.422 12.172 1 93.5 87 GLU A O 1
ATOM 739 N N . MET A 1 88 ? -6.066 31.766 13.086 1 91.81 88 MET A N 1
ATOM 740 C CA . MET A 1 88 ? -5.992 30.453 13.719 1 91.81 88 MET A CA 1
ATOM 741 C C . MET A 1 88 ? -7.105 30.281 14.742 1 91.81 88 MET A C 1
ATOM 743 O O . MET A 1 88 ? -7.629 29.172 14.914 1 91.81 88 MET A O 1
ATOM 747 N N . GLU A 1 89 ? -7.41 31.391 15.523 1 93.88 89 GLU A N 1
ATOM 748 C CA . GLU A 1 89 ? -8.5 31.375 16.5 1 93.88 89 GLU A CA 1
ATOM 749 C C . GLU A 1 89 ? -9.445 32.562 16.297 1 93.88 89 GLU A C 1
ATOM 751 O O . GLU A 1 89 ? -9.383 33.531 17.031 1 93.88 89 GLU A O 1
ATOM 756 N N . ARG A 1 90 ? -10.375 32.344 15.461 1 94.19 90 ARG A N 1
ATOM 757 C CA . ARG A 1 90 ? -11.297 33.406 15.055 1 94.19 90 ARG A CA 1
ATOM 758 C C . ARG A 1 90 ? -12.164 33.844 16.234 1 94.19 90 ARG A C 1
ATOM 760 O O . ARG A 1 90 ? -12.484 33.062 17.109 1 94.19 90 ARG A O 1
ATOM 767 N N . CYS A 1 91 ? -12.445 35.094 16.234 1 93.88 91 CYS A N 1
ATOM 768 C CA . CYS A 1 91 ? -13.375 35.688 17.188 1 93.88 91 CYS A CA 1
ATOM 769 C C . CYS A 1 91 ? -14.18 36.812 16.531 1 93.88 91 CYS A C 1
ATOM 771 O O . CYS A 1 91 ? -13.641 37.875 16.219 1 93.88 91 CYS A O 1
ATOM 773 N N . SER A 1 92 ? -15.461 36.625 16.375 1 92.94 92 SER A N 1
ATOM 774 C CA . SER A 1 92 ? -16.312 37.594 15.688 1 92.94 92 SER A CA 1
ATOM 775 C C . SER A 1 92 ? -16.828 38.656 16.656 1 92.94 92 SER A C 1
ATOM 777 O O . SER A 1 92 ? -17.344 39.688 16.219 1 92.94 92 SER A O 1
ATOM 779 N N . ASP A 1 93 ? -16.688 38.438 17.906 1 94.19 93 ASP A N 1
ATOM 780 C CA . ASP A 1 93 ? -17.125 39.438 18.891 1 94.19 93 ASP A CA 1
ATOM 781 C C . ASP A 1 93 ? -16.156 40.625 18.938 1 94.19 93 ASP A C 1
ATOM 783 O O . ASP A 1 93 ? -14.93 40.406 18.938 1 94.19 93 ASP A O 1
ATOM 787 N N . THR A 1 94 ? -16.719 41.75 18.969 1 95.88 94 THR A N 1
ATOM 788 C CA . THR A 1 94 ? -15.883 42.938 18.984 1 95.88 94 THR A CA 1
ATOM 789 C C . THR A 1 94 ? -15.5 43.312 20.422 1 95.88 94 THR A C 1
ATOM 791 O O . THR A 1 94 ? -16.359 43.344 21.312 1 95.88 94 THR A O 1
ATOM 794 N N . VAL A 1 95 ? -14.305 43.562 20.656 1 97.06 95 VAL A N 1
ATOM 795 C CA . VAL A 1 95 ? -13.805 44.125 21.906 1 97.06 95 VAL A CA 1
ATOM 796 C C . VAL A 1 95 ? -13.328 45.562 21.672 1 97.06 95 VAL A C 1
ATOM 798 O O . VAL A 1 95 ? -12.453 45.781 20.844 1 97.06 95 VAL A O 1
ATOM 801 N N . LYS A 1 96 ? -13.844 46.469 22.359 1 97.31 96 LYS A N 1
ATOM 802 C CA . LYS A 1 96 ? -13.5 47.875 22.203 1 97.31 96 LYS A CA 1
ATOM 803 C C . LYS A 1 96 ? -12.742 48.375 23.422 1 97.31 96 LYS A C 1
ATOM 805 O O . LYS A 1 96 ? -13.133 48.125 24.562 1 97.31 96 LYS A O 1
ATOM 810 N N . PHE A 1 97 ? -11.656 49.094 23.172 1 97.19 97 PHE A N 1
ATOM 811 C CA . PHE A 1 97 ? -10.938 49.781 24.234 1 97.19 97 PHE A CA 1
ATOM 812 C C . PHE A 1 97 ? -11.305 51.281 24.234 1 97.19 97 PHE A C 1
ATOM 814 O O . PHE A 1 97 ? -11.156 51.969 23.234 1 97.19 97 PHE A O 1
ATOM 821 N N . GLU A 1 98 ? -11.727 51.844 25.328 1 93 98 GLU A N 1
ATOM 822 C CA . GLU A 1 98 ? -12.117 53.25 25.453 1 93 98 GLU A CA 1
ATOM 823 C C . GLU A 1 98 ? -10.898 54.156 25.625 1 93 98 GLU A C 1
ATOM 825 O O . GLU A 1 98 ? -10.859 55.25 25.094 1 93 98 GLU A O 1
ATOM 830 N N . ASP A 1 99 ? -9.984 53.719 26.312 1 90.69 99 ASP A N 1
ATOM 831 C CA . ASP A 1 99 ? -8.766 54.469 26.578 1 90.69 99 ASP A CA 1
ATOM 832 C C . ASP A 1 99 ? -7.539 53.781 26.016 1 90.69 99 ASP A C 1
ATOM 834 O O . ASP A 1 99 ? -7.5 53.438 24.828 1 90.69 99 ASP A O 1
ATOM 838 N N . GLU A 1 100 ? -6.688 53.406 26.922 1 92.12 100 GLU A N 1
ATOM 839 C CA . GLU A 1 100 ? -5.465 52.719 26.5 1 92.12 100 GLU A CA 1
ATOM 840 C C . GLU A 1 100 ? -5.719 51.25 26.219 1 92.12 100 GLU A C 1
ATOM 842 O O . GLU A 1 100 ? -6.605 50.656 26.828 1 92.12 100 GLU A O 1
ATOM 847 N N . ILE A 1 101 ? -5.055 50.75 25.297 1 96.5 101 ILE A N 1
ATOM 848 C CA . ILE A 1 101 ? -5.18 49.344 24.953 1 96.5 101 ILE A CA 1
ATOM 849 C C . ILE A 1 101 ? -4.547 48.469 26.062 1 96.5 101 ILE A C 1
ATOM 851 O O . ILE A 1 101 ? -3.412 48.719 26.469 1 96.5 101 ILE A O 1
ATOM 855 N N . ASP A 1 102 ? -5.281 47.531 26.594 1 96.75 102 ASP A N 1
ATOM 856 C CA . ASP A 1 102 ? -4.758 46.531 27.484 1 96.75 102 ASP A CA 1
ATOM 857 C C . ASP A 1 102 ? -4.328 45.281 26.719 1 96.75 102 ASP A C 1
ATOM 859 O O . ASP A 1 102 ? -5.141 44.375 26.453 1 96.75 102 ASP A O 1
ATOM 863 N N . TRP A 1 103 ? -3.053 45.188 26.484 1 97.38 103 TRP A N 1
ATOM 864 C CA . TRP A 1 103 ? -2.516 44.125 25.625 1 97.38 103 TRP A CA 1
ATOM 865 C C . TRP A 1 103 ? -2.615 42.781 26.297 1 97.38 103 TRP A C 1
ATOM 867 O O . TRP A 1 103 ? -2.461 41.75 25.641 1 97.38 103 TRP A O 1
ATOM 877 N N . GLY A 1 104 ? -2.807 42.656 27.562 1 95.94 104 GLY A N 1
ATOM 878 C CA . GLY A 1 104 ? -2.934 41.406 28.297 1 95.94 104 GLY A CA 1
ATOM 879 C C . GLY A 1 104 ? -4.375 41.031 28.562 1 95.94 104 GLY A C 1
ATOM 880 O O . GLY A 1 104 ? -4.637 40.062 29.281 1 95.94 104 GLY A O 1
ATOM 881 N N . LEU A 1 105 ? -5.312 41.75 27.953 1 95.81 105 LEU A N 1
ATOM 882 C CA . LEU A 1 105 ? -6.727 41.5 28.203 1 95.81 105 LEU A CA 1
ATOM 883 C C . LEU A 1 105 ? -7.105 40.094 27.766 1 95.81 105 LEU A C 1
ATOM 885 O O . LEU A 1 105 ? -6.668 39.625 26.719 1 95.81 105 LEU A O 1
ATOM 889 N N . ASN A 1 106 ? -7.828 39.375 28.516 1 94.38 106 ASN A N 1
ATOM 890 C CA . ASN A 1 106 ? -8.453 38.094 28.219 1 94.38 106 ASN A CA 1
ATOM 891 C C . ASN A 1 106 ? -9.961 38.156 28.469 1 94.38 106 ASN A C 1
ATOM 893 O O . ASN A 1 106 ? -10.445 37.625 29.469 1 94.38 106 ASN A O 1
ATOM 897 N N . PRO A 1 107 ? -10.672 38.625 27.531 1 92.75 107 PRO A N 1
ATOM 898 C CA . PRO A 1 107 ? -12.07 39 27.781 1 92.75 107 PRO A CA 1
ATOM 899 C C . PRO A 1 107 ? -12.977 37.75 27.891 1 92.75 107 PRO A C 1
ATOM 901 O O . PRO A 1 107 ? -14.062 37.844 28.469 1 92.75 107 PRO A O 1
ATOM 904 N N . TYR A 1 108 ? -12.562 36.625 27.422 1 89.75 108 TYR A N 1
ATOM 905 C CA . TYR A 1 108 ? -13.461 35.469 27.344 1 89.75 108 TYR A CA 1
ATOM 906 C C . TYR A 1 108 ? -12.898 34.281 28.094 1 89.75 108 TYR A C 1
ATOM 908 O O . TYR A 1 108 ? -13.32 33.125 27.875 1 89.75 108 TYR A O 1
ATOM 916 N N . ASN A 1 109 ? -11.859 34.438 28.938 1 88.19 109 ASN A N 1
ATOM 917 C CA . ASN A 1 109 ? -11.164 33.375 29.609 1 88.19 109 ASN A CA 1
ATOM 918 C C . ASN A 1 109 ? -10.617 32.344 28.625 1 88.19 109 ASN A C 1
ATOM 920 O O . ASN A 1 109 ? -10.781 31.125 28.828 1 88.19 109 ASN A O 1
ATOM 924 N N . ASP A 1 110 ? -10.266 32.812 27.531 1 91.12 110 ASP A N 1
ATOM 925 C CA . ASP A 1 110 ? -9.562 32.094 26.469 1 91.12 110 ASP A CA 1
ATOM 926 C C . ASP A 1 110 ? -8.289 32.844 26.078 1 91.12 110 ASP A C 1
ATOM 928 O O . ASP A 1 110 ? -8.344 33.875 25.406 1 91.12 110 ASP A O 1
ATOM 932 N N . ASN A 1 111 ? -7.184 32.219 26.438 1 92.94 111 ASN A N 1
ATOM 933 C CA . ASN A 1 111 ? -5.898 32.875 26.219 1 92.94 111 ASN A CA 1
ATOM 934 C C . ASN A 1 111 ? -5.66 33.156 24.734 1 92.94 111 ASN A C 1
ATOM 936 O O . ASN A 1 111 ? -4.855 34.031 24.391 1 92.94 111 ASN A O 1
ATOM 940 N N . GLU A 1 112 ? -6.398 32.469 23.906 1 94.06 112 GLU A N 1
ATOM 941 C CA . GLU A 1 112 ? -6.156 32.594 22.484 1 94.06 112 GLU A CA 1
ATOM 942 C C . GLU A 1 112 ? -6.496 33.969 21.984 1 94.06 112 GLU A C 1
ATOM 944 O O . GLU A 1 112 ? -5.863 34.5 21.047 1 94.06 112 GLU A O 1
ATOM 949 N N . TRP A 1 113 ? -7.469 34.656 22.625 1 95.19 113 TRP A N 1
ATOM 950 C CA . TRP A 1 113 ? -7.801 36 22.234 1 95.19 113 TRP A CA 1
ATOM 951 C C . TRP A 1 113 ? -6.617 36.938 22.453 1 95.19 113 TRP A C 1
ATOM 953 O O . TRP A 1 113 ? -6.277 37.75 21.594 1 95.19 113 TRP A O 1
ATOM 963 N N . THR A 1 114 ? -6.012 36.812 23.672 1 96.38 114 THR A N 1
ATOM 964 C CA . THR A 1 114 ? -4.832 37.625 24 1 96.38 114 THR A CA 1
ATOM 965 C C . THR A 1 114 ? -3.713 37.344 23 1 96.38 114 THR A C 1
ATOM 967 O O . THR A 1 114 ? -3.02 38.281 22.578 1 96.38 114 THR A O 1
ATOM 970 N N . PHE A 1 115 ? -3.588 36.094 22.656 1 97.38 115 PHE A N 1
ATOM 971 C CA . PHE A 1 115 ? -2.545 35.688 21.703 1 97.38 115 PHE A CA 1
ATOM 972 C C . PHE A 1 115 ? -2.793 36.344 20.344 1 97.38 115 PHE A C 1
ATOM 974 O O . PHE A 1 115 ? -1.875 36.875 19.734 1 97.38 115 PHE A O 1
ATOM 981 N N . MET A 1 116 ? -4.008 36.281 19.891 1 96.88 116 MET A N 1
ATOM 982 C CA . MET A 1 116 ? -4.348 36.875 18.594 1 96.88 116 MET A CA 1
ATOM 983 C C . MET A 1 116 ? -4.07 38.344 18.594 1 96.88 116 MET A C 1
ATOM 985 O O . MET A 1 116 ? -3.547 38.906 17.609 1 96.88 116 MET A O 1
ATOM 989 N N . LEU A 1 117 ? -4.402 39.031 19.688 1 97.62 117 LEU A N 1
ATOM 990 C CA . LEU A 1 117 ? -4.152 40.469 19.812 1 97.62 117 LEU A CA 1
ATOM 991 C C . LEU A 1 117 ? -2.662 40.75 19.703 1 97.62 117 LEU A C 1
ATOM 993 O O . LEU A 1 117 ? -2.27 41.781 19.141 1 97.62 117 LEU A O 1
ATOM 997 N N . SER A 1 118 ? -1.916 39.875 20.188 1 97.75 118 SER A N 1
ATOM 998 C CA . SER A 1 118 ? -0.478 40.094 20.297 1 97.75 118 SER A CA 1
ATOM 999 C C . SER A 1 118 ? 0.237 39.719 19 1 97.75 118 SER A C 1
ATOM 1001 O O . SER A 1 118 ? 1.433 40 18.844 1 97.75 118 SER A O 1
ATOM 1003 N N . ARG A 1 119 ? -0.453 39.188 18.031 1 98.25 119 ARG A N 1
ATOM 1004 C CA . ARG A 1 119 ? 0.155 38.781 16.766 1 98.25 119 ARG A CA 1
ATOM 1005 C C . ARG A 1 119 ? 0.187 39.938 15.766 1 98.25 119 ARG A C 1
ATOM 1007 O O . ARG A 1 119 ? 0.924 39.875 14.781 1 98.25 119 ARG A O 1
ATOM 1014 N N . HIS A 1 120 ? -0.634 40.969 15.938 1 98.25 120 HIS A N 1
ATOM 1015 C CA . HIS A 1 120 ? -0.624 42.281 15.25 1 98.25 120 HIS A CA 1
ATOM 1016 C C . HIS A 1 120 ? -0.892 42.094 13.758 1 98.25 120 HIS A C 1
ATOM 1018 O O . HIS A 1 120 ? -0.352 42.844 12.938 1 98.25 120 HIS A O 1
ATOM 1024 N N . ARG A 1 121 ? -1.662 41.062 13.406 1 97.31 121 ARG A N 1
ATOM 1025 C CA . ARG A 1 121 ? -2.029 40.938 12 1 97.31 121 ARG A CA 1
ATOM 1026 C C . ARG A 1 121 ? -2.764 42.156 11.516 1 97.31 121 ARG A C 1
ATOM 1028 O O . ARG A 1 121 ? -2.621 42.562 10.352 1 97.31 121 ARG A O 1
ATOM 1035 N N . PHE A 1 122 ? -3.541 42.844 12.375 1 97.69 122 PHE A N 1
ATOM 1036 C CA . PHE A 1 122 ? -4.324 44 12.008 1 97.69 122 PHE A CA 1
ATOM 1037 C C . PHE A 1 122 ? -3.412 45.188 11.641 1 97.69 122 PHE A C 1
ATOM 1039 O O . PHE A 1 122 ? -3.852 46.156 11.008 1 97.69 122 PHE A O 1
ATOM 1046 N N . PHE A 1 123 ? -2.08 45.156 11.945 1 98.31 123 PHE A N 1
ATOM 1047 C CA . PHE A 1 123 ? -1.153 46.156 11.453 1 98.31 123 PHE A CA 1
ATOM 1048 C C . PHE A 1 123 ? -1.065 46.125 9.93 1 98.31 123 PHE A C 1
ATOM 1050 O O . PHE A 1 123 ? -1.027 47.156 9.273 1 98.31 123 PHE A O 1
ATOM 1057 N N . THR A 1 124 ? -1.019 44.938 9.391 1 97.56 124 THR A N 1
ATOM 1058 C CA . THR A 1 124 ? -0.967 44.812 7.941 1 97.56 124 THR A CA 1
ATOM 1059 C C . THR A 1 124 ? -2.254 45.312 7.305 1 97.56 124 THR A C 1
ATOM 1061 O O . THR A 1 124 ? -2.219 45.938 6.242 1 97.56 124 THR A O 1
ATOM 1064 N N . CYS A 1 125 ? -3.357 45.094 7.969 1 97.94 125 CYS A N 1
ATOM 1065 C CA . CYS A 1 125 ? -4.621 45.625 7.465 1 97.94 125 CYS A CA 1
ATOM 1066 C C . CYS A 1 125 ? -4.59 47.156 7.414 1 97.94 125 CYS A C 1
ATOM 1068 O O . CYS A 1 125 ? -5.07 47.75 6.453 1 97.94 125 CYS A O 1
ATOM 1070 N N . LEU A 1 126 ? -4.055 47.75 8.414 1 98.5 126 LEU A N 1
ATOM 1071 C CA . LEU A 1 126 ? -3.951 49.219 8.477 1 98.5 126 LEU A CA 1
ATOM 1072 C C . LEU A 1 126 ? -3.068 49.75 7.352 1 98.5 126 LEU A C 1
ATOM 1074 O O . LEU A 1 126 ? -3.455 50.656 6.637 1 98.5 126 LEU A O 1
ATOM 1078 N N . THR A 1 127 ? -1.932 49.156 7.164 1 98.06 127 THR A N 1
ATOM 1079 C CA . THR A 1 127 ? -1.013 49.656 6.145 1 98.06 127 THR A CA 1
ATOM 1080 C C . THR A 1 127 ? -1.553 49.375 4.746 1 98.06 127 THR A C 1
ATOM 1082 O O . THR A 1 127 ? -1.35 50.156 3.82 1 98.06 127 THR A O 1
ATOM 1085 N N . GLU A 1 128 ? -2.203 48.219 4.57 1 97.25 128 GLU A N 1
ATOM 1086 C CA . GLU A 1 128 ? -2.855 47.938 3.297 1 97.25 128 GLU A CA 1
ATOM 1087 C C . GLU A 1 128 ? -3.975 48.906 3.004 1 97.25 128 GLU A C 1
ATOM 1089 O O . GLU A 1 128 ? -4.117 49.375 1.872 1 97.25 128 GLU A O 1
ATOM 1094 N N . ALA A 1 129 ? -4.781 49.188 4.039 1 98.12 129 ALA A N 1
ATOM 1095 C CA . ALA A 1 129 ? -5.836 50.188 3.867 1 98.12 129 ALA A CA 1
ATOM 1096 C C . ALA A 1 129 ? -5.258 51.531 3.412 1 98.12 129 ALA A C 1
ATOM 1098 O O . ALA A 1 129 ? -5.844 52.219 2.562 1 98.12 129 ALA A O 1
ATOM 1099 N N . TYR A 1 130 ? -4.191 52 3.955 1 97.94 130 TYR A N 1
ATOM 1100 C CA . TYR A 1 130 ? -3.51 53.219 3.508 1 97.94 130 TYR A CA 1
ATOM 1101 C C . TYR A 1 130 ? -3.102 53.094 2.045 1 97.94 130 TYR A C 1
ATOM 1103 O O . TYR A 1 130 ? -3.309 54.031 1.262 1 97.94 130 TYR A O 1
ATOM 1111 N N . LEU A 1 131 ? -2.482 51.938 1.68 1 96.12 131 LEU A N 1
ATOM 1112 C CA . LEU A 1 131 ? -2.055 51.719 0.302 1 96.12 131 LEU A CA 1
ATOM 1113 C C . LEU A 1 131 ? -3.213 51.938 -0.667 1 96.12 131 LEU A C 1
ATOM 1115 O O . LEU A 1 131 ? -3.025 52.469 -1.751 1 96.12 131 LEU A O 1
ATOM 1119 N N . PHE A 1 132 ? -4.352 51.5 -0.226 1 96.31 132 PHE A N 1
ATOM 1120 C CA . PHE A 1 132 ? -5.469 51.469 -1.161 1 96.31 132 PHE A CA 1
ATOM 1121 C C . PHE A 1 132 ? -6.27 52.75 -1.104 1 96.31 132 PHE A C 1
ATOM 1123 O O . PHE A 1 132 ? -6.918 53.125 -2.082 1 96.31 132 PHE A O 1
ATOM 1130 N N . THR A 1 133 ? -6.23 53.5 0.06 1 96.75 133 THR A N 1
ATOM 1131 C CA . THR A 1 133 ? -7.09 54.656 0.216 1 96.75 133 THR A CA 1
ATOM 1132 C C . THR A 1 133 ? -6.262 55.938 0.23 1 96.75 133 THR A C 1
ATOM 1134 O O . THR A 1 133 ? -6.785 57.031 -0.017 1 96.75 133 THR A O 1
ATOM 1137 N N . GLY A 1 134 ? -5.027 55.844 0.617 1 95.81 134 GLY A N 1
ATOM 1138 C CA . GLY A 1 134 ? -4.18 57.031 0.776 1 95.81 134 GLY A CA 1
ATOM 1139 C C . GLY A 1 134 ? -4.43 57.781 2.07 1 95.81 134 GLY A C 1
ATOM 1140 O O . GLY A 1 134 ? -3.779 58.781 2.346 1 95.81 134 GLY A O 1
ATOM 1141 N N . ASP A 1 135 ? -5.332 57.25 2.885 1 97.88 135 ASP A N 1
ATOM 1142 C CA . ASP A 1 135 ? -5.699 57.938 4.117 1 97.88 135 ASP A CA 1
ATOM 1143 C C . ASP A 1 135 ? -4.633 57.75 5.195 1 97.88 135 ASP A C 1
ATOM 1145 O O . ASP A 1 135 ? -4.426 56.625 5.676 1 97.88 135 ASP A O 1
ATOM 1149 N N . LYS A 1 136 ? -4.059 58.75 5.703 1 97.25 136 LYS A N 1
ATOM 1150 C CA . LYS A 1 136 ? -2.924 58.719 6.621 1 97.25 136 LYS A CA 1
ATOM 1151 C C . LYS A 1 136 ? -3.361 58.281 8.023 1 97.25 136 LYS A C 1
ATOM 1153 O O . LYS A 1 136 ? -2.529 57.938 8.859 1 97.25 136 LYS A O 1
ATOM 1158 N N . LYS A 1 137 ? -4.684 58.344 8.289 1 98 137 LYS A N 1
ATOM 1159 C CA . LYS A 1 137 ? -5.16 57.938 9.609 1 98 137 LYS A CA 1
ATOM 1160 C C . LYS A 1 137 ? -4.727 56.531 9.938 1 98 137 LYS A C 1
ATOM 1162 O O . LYS A 1 137 ? -4.496 56.188 11.102 1 98 137 LYS A O 1
ATOM 1167 N N . TYR A 1 138 ? -4.676 55.719 8.906 1 98.56 138 TYR A N 1
ATOM 1168 C CA . TYR A 1 138 ? -4.289 54.312 9.109 1 98.56 138 TYR A CA 1
ATOM 1169 C C . TYR A 1 138 ? -2.832 54.219 9.547 1 98.56 138 TYR A C 1
ATOM 1171 O O . TYR A 1 138 ? -2.502 53.438 10.453 1 98.56 138 TYR A O 1
ATOM 1179 N N . LEU A 1 139 ? -1.908 54.969 8.922 1 97.94 139 LEU A N 1
ATOM 1180 C CA . LEU A 1 139 ? -0.501 54.938 9.305 1 97.94 139 LEU A CA 1
ATOM 1181 C C . LEU A 1 139 ? -0.314 55.531 10.703 1 97.94 139 LEU A C 1
ATOM 1183 O O . LEU A 1 139 ? 0.505 55.031 11.484 1 97.94 139 LEU A O 1
ATOM 1187 N N . SER A 1 140 ? -1.103 56.594 10.961 1 97.31 140 SER A N 1
ATOM 1188 C CA . SER A 1 140 ? -1.047 57.188 12.297 1 97.31 140 SER A CA 1
ATOM 1189 C C . SER A 1 140 ? -1.454 56.188 13.367 1 97.31 140 SER A C 1
ATOM 1191 O O . SER A 1 140 ? -0.879 56.156 14.453 1 97.31 140 SER A O 1
ATOM 1193 N N . THR A 1 141 ? -2.424 55.438 13.023 1 98.06 141 THR A N 1
ATOM 1194 C CA . THR A 1 141 ? -2.883 54.406 13.945 1 98.06 141 THR A CA 1
ATOM 1195 C C . THR A 1 141 ? -1.803 53.344 14.156 1 98.06 141 THR A C 1
ATOM 1197 O O . THR A 1 141 ? -1.562 52.906 15.289 1 98.06 141 THR A O 1
ATOM 1200 N N . VAL A 1 142 ? -1.098 52.906 13.094 1 98.19 142 VAL A N 1
ATOM 1201 C CA . VAL A 1 142 ? -0.011 51.938 13.211 1 98.19 142 VAL A CA 1
ATOM 1202 C C . VAL A 1 142 ? 1.082 52.469 14.117 1 98.19 142 VAL A C 1
ATOM 1204 O O . VAL A 1 142 ? 1.585 51.781 15 1 98.19 142 VAL A O 1
ATOM 1207 N N . GLU A 1 143 ? 1.435 53.719 13.906 1 97.5 143 GLU A N 1
ATOM 1208 C CA . GLU A 1 143 ? 2.479 54.375 14.703 1 97.5 143 GLU A CA 1
ATOM 1209 C C . GLU A 1 143 ? 2.094 54.406 16.172 1 97.5 143 GLU A C 1
ATOM 1211 O O . GLU A 1 143 ? 2.906 54.094 17.047 1 97.5 143 GLU A O 1
ATOM 1216 N N . TYR A 1 144 ? 0.871 54.781 16.391 1 96.88 144 TYR A N 1
ATOM 1217 C CA . TYR A 1 144 ? 0.37 54.812 17.766 1 96.88 144 TYR A CA 1
ATOM 1218 C C . TYR A 1 144 ? 0.428 53.438 18.406 1 96.88 144 TYR A C 1
ATOM 1220 O O . TYR A 1 144 ? 0.929 53.312 19.531 1 96.88 144 TYR A O 1
ATOM 1228 N N . LEU A 1 145 ? -0.107 52.469 17.75 1 97.81 145 LEU A N 1
ATOM 1229 C CA . LEU A 1 145 ? -0.208 51.125 18.297 1 97.81 145 LEU A CA 1
ATOM 1230 C C . LEU A 1 145 ? 1.175 50.531 18.531 1 97.81 145 LEU A C 1
ATOM 1232 O O . LEU A 1 145 ? 1.402 49.844 19.531 1 97.81 145 LEU A O 1
ATOM 1236 N N . LEU A 1 146 ? 2.123 50.719 17.578 1 97.5 146 LEU A N 1
ATOM 1237 C CA . LEU A 1 146 ? 3.492 50.25 17.734 1 97.5 146 LEU A CA 1
ATOM 1238 C C . LEU A 1 146 ? 4.148 50.844 18.969 1 97.5 146 LEU A C 1
ATOM 1240 O O . LEU A 1 146 ? 4.738 50.125 19.781 1 97.5 146 LEU A O 1
ATOM 1244 N N . LYS A 1 147 ? 4.043 52.094 19.062 1 96.38 147 LYS A N 1
ATOM 1245 C CA . LYS A 1 147 ? 4.633 52.812 20.203 1 96.38 147 LYS A CA 1
ATOM 1246 C C . LYS A 1 147 ? 4.012 52.312 21.516 1 96.38 147 LYS A C 1
ATOM 1248 O O . LYS A 1 147 ? 4.723 52.062 22.484 1 96.38 147 LYS A O 1
ATOM 1253 N N . ASP A 1 148 ? 2.705 52.281 21.531 1 97.12 148 ASP A N 1
ATOM 1254 C CA . ASP A 1 148 ? 1.977 51.875 22.734 1 97.12 148 ASP A CA 1
ATOM 1255 C C . ASP A 1 148 ? 2.379 50.438 23.156 1 97.12 148 ASP A C 1
ATOM 1257 O O . ASP A 1 148 ? 2.59 50.188 24.344 1 97.12 148 ASP A O 1
ATOM 1261 N N . TRP A 1 149 ? 2.428 49.5 22.219 1 97.88 149 TRP A N 1
ATOM 1262 C CA . TRP A 1 149 ? 2.799 48.125 22.516 1 97.88 149 TRP A CA 1
ATOM 1263 C C . TRP A 1 149 ? 4.215 48.062 23.078 1 97.88 149 TRP A C 1
ATOM 1265 O O . TRP A 1 149 ? 4.453 47.406 24.094 1 97.88 149 TRP A O 1
ATOM 1275 N N . ILE A 1 150 ? 5.219 48.719 22.438 1 97.19 150 ILE A N 1
ATOM 1276 C CA . ILE A 1 150 ? 6.621 48.656 22.844 1 97.19 150 ILE A CA 1
ATOM 1277 C C . ILE A 1 150 ? 6.766 49.219 24.25 1 97.19 150 ILE A C 1
ATOM 1279 O O . ILE A 1 150 ? 7.5 48.688 25.078 1 97.19 150 ILE A O 1
ATOM 1283 N N . GLU A 1 151 ? 6.012 50.25 24.516 1 95.75 151 GLU A N 1
ATOM 1284 C CA . GLU A 1 151 ? 6.117 50.938 25.812 1 95.75 151 GLU A CA 1
ATOM 1285 C C . GLU A 1 151 ? 5.48 50.094 26.922 1 95.75 151 GLU A C 1
ATOM 1287 O O . GLU A 1 151 ? 5.941 50.094 28.062 1 95.75 151 GLU A O 1
ATOM 1292 N N . ASN A 1 152 ? 4.488 49.344 26.578 1 96.06 152 ASN A N 1
ATOM 1293 C CA . ASN A 1 152 ? 3.703 48.656 27.609 1 96.06 152 ASN A CA 1
ATOM 1294 C C . ASN A 1 152 ? 4.012 47.156 27.656 1 96.06 152 ASN A C 1
ATOM 1296 O O . ASN A 1 152 ? 3.41 46.438 28.438 1 96.06 152 ASN A O 1
ATOM 1300 N N . ASN A 1 153 ? 4.879 46.656 26.859 1 96.75 153 ASN A N 1
ATOM 1301 C CA . ASN A 1 153 ? 5.273 45.281 26.859 1 96.75 153 ASN A CA 1
ATOM 1302 C C . ASN A 1 153 ? 6.793 45.125 26.906 1 96.75 153 ASN A C 1
ATOM 1304 O O . ASN A 1 153 ? 7.363 44.312 26.141 1 96.75 153 ASN A O 1
ATOM 1308 N N . ARG A 1 154 ? 7.426 45.719 27.859 1 92.94 154 ARG A N 1
ATOM 1309 C CA . ARG A 1 154 ? 8.883 45.781 27.922 1 92.94 154 ARG A CA 1
ATOM 1310 C C . ARG A 1 154 ? 9.445 44.656 28.766 1 92.94 154 ARG A C 1
ATOM 1312 O O . ARG A 1 154 ? 10.578 44.219 28.562 1 92.94 154 ARG A O 1
ATOM 1319 N N . ASP A 1 155 ? 8.656 44.25 29.734 1 94.75 155 ASP A N 1
ATOM 1320 C CA . ASP A 1 155 ? 9.133 43.188 30.641 1 94.75 155 ASP A CA 1
ATOM 1321 C C . ASP A 1 155 ? 8.938 41.812 30.047 1 94.75 155 ASP A C 1
ATOM 1323 O O . ASP A 1 155 ? 8.008 41.094 30.406 1 94.75 155 ASP A O 1
ATOM 1327 N N . ILE A 1 156 ? 9.812 41.281 29.266 1 94.25 156 ILE A N 1
ATOM 1328 C CA . ILE A 1 156 ? 9.711 40.062 28.484 1 94.25 156 ILE A CA 1
ATOM 1329 C C . ILE A 1 156 ? 9.555 38.875 29.438 1 94.25 156 ILE A C 1
ATOM 1331 O O . ILE A 1 156 ? 8.719 37.969 29.203 1 94.25 156 ILE A O 1
ATOM 1335 N N . GLU A 1 157 ? 10.344 38.812 30.469 1 94.38 157 GLU A N 1
ATOM 1336 C CA . GLU A 1 157 ? 10.328 37.688 31.406 1 94.38 157 GLU A CA 1
ATOM 1337 C C . GLU A 1 157 ? 8.953 37.531 32.031 1 94.38 157 GLU A C 1
ATOM 1339 O O . GLU A 1 157 ? 8.469 36.406 32.219 1 94.38 157 GLU A O 1
ATOM 1344 N N . LYS A 1 158 ? 8.375 38.656 32.375 1 95.38 158 LYS A N 1
ATOM 1345 C CA . LYS A 1 158 ? 7.07 38.625 33.031 1 95.38 158 LYS A CA 1
ATOM 1346 C C . LYS A 1 158 ? 5.973 38.219 32.031 1 95.38 158 LYS A C 1
ATOM 1348 O O . LYS A 1 158 ? 4.945 37.688 32.438 1 95.38 158 LYS A O 1
ATOM 1353 N N . LEU A 1 159 ? 6.188 38.5 30.797 1 96.38 159 LEU A N 1
ATOM 1354 C CA . LEU A 1 159 ? 5.125 38.375 29.797 1 96.38 159 LEU A CA 1
ATOM 1355 C C . LEU A 1 159 ? 5.371 37.156 28.891 1 96.38 159 LEU A C 1
ATOM 1357 O O . LEU A 1 159 ? 4.68 37 27.891 1 96.38 159 LEU A O 1
ATOM 1361 N N . LYS A 1 160 ? 6.301 36.281 29.234 1 94.88 160 LYS A N 1
ATOM 1362 C CA . LYS A 1 160 ? 6.738 35.188 28.391 1 94.88 160 LYS A CA 1
ATOM 1363 C C . LYS A 1 160 ? 5.609 34.156 28.172 1 94.88 160 LYS A C 1
ATOM 1365 O O . LYS A 1 160 ? 5.617 33.406 27.188 1 94.88 160 LYS A O 1
ATOM 1370 N N . ASN A 1 161 ? 4.602 34.188 29.031 1 93.75 161 ASN A N 1
ATOM 1371 C CA . ASN A 1 161 ? 3.502 33.219 28.906 1 93.75 161 ASN A CA 1
ATOM 1372 C C . ASN A 1 161 ? 2.232 33.906 28.391 1 93.75 161 ASN A C 1
ATOM 1374 O O . ASN A 1 161 ? 1.166 33.281 28.375 1 93.75 161 ASN A O 1
ATOM 1378 N N . THR A 1 162 ? 2.316 35.094 28 1 95.19 162 THR A N 1
ATOM 1379 C CA . THR A 1 162 ? 1.167 35.844 27.484 1 95.19 162 THR A CA 1
ATOM 1380 C C . THR A 1 162 ? 1.514 36.531 26.172 1 95.19 162 THR A C 1
ATOM 1382 O O . THR A 1 162 ? 1.582 35.875 25.109 1 95.19 162 THR A O 1
ATOM 1385 N N . THR A 1 163 ? 1.932 37.812 26.266 1 96.81 163 THR A N 1
ATOM 1386 C CA . THR A 1 163 ? 2.092 38.594 25.031 1 96.81 163 THR A CA 1
ATOM 1387 C C . THR A 1 163 ? 3.426 38.281 24.359 1 96.81 163 THR A C 1
ATOM 1389 O O . THR A 1 163 ? 3.621 38.562 23.188 1 96.81 163 THR A O 1
ATOM 1392 N N . TRP A 1 164 ? 4.383 37.594 25.047 1 97.31 164 TRP A N 1
ATOM 1393 C CA . TRP A 1 164 ? 5.719 37.375 24.5 1 97.31 164 TRP A CA 1
ATOM 1394 C C . TRP A 1 164 ? 5.961 35.875 24.297 1 97.31 164 TRP A C 1
ATOM 1396 O O . TRP A 1 164 ? 7.109 35.406 24.312 1 97.31 164 TRP A O 1
ATOM 1406 N N . ARG A 1 165 ? 4.84 35.031 24.203 1 96.31 165 ARG A N 1
ATOM 1407 C CA . ARG A 1 165 ? 5.102 33.656 23.797 1 96.31 165 ARG A CA 1
ATOM 1408 C C . ARG A 1 165 ? 5.922 33.625 22.516 1 96.31 165 ARG A C 1
ATOM 1410 O O . ARG A 1 165 ? 5.805 34.5 21.672 1 96.31 165 ARG A O 1
ATOM 1417 N N . THR A 1 166 ? 6.738 32.656 22.391 1 96.5 166 THR A N 1
ATOM 1418 C CA . THR A 1 166 ? 7.676 32.594 21.281 1 96.5 166 THR A CA 1
ATOM 1419 C C . THR A 1 166 ? 6.93 32.594 19.953 1 96.5 166 THR A C 1
ATOM 1421 O O . THR A 1 166 ? 7.34 33.25 18.984 1 96.5 166 THR A O 1
ATOM 1424 N N . ILE A 1 167 ? 5.82 31.859 19.859 1 96.62 167 ILE A N 1
ATOM 1425 C CA . ILE A 1 167 ? 5.07 31.766 18.609 1 96.62 167 ILE A CA 1
ATOM 1426 C C . ILE A 1 167 ? 4.508 33.125 18.234 1 96.62 167 ILE A C 1
ATOM 1428 O O . ILE A 1 167 ? 4.602 33.562 17.078 1 96.62 167 ILE A O 1
ATOM 1432 N N . GLU A 1 168 ? 3.947 33.906 19.188 1 97.5 168 GLU A N 1
ATOM 1433 C CA . GLU A 1 168 ? 3.428 35.25 18.906 1 97.5 168 GLU A CA 1
ATOM 1434 C C . GLU A 1 168 ? 4.551 36.219 18.531 1 97.5 168 GLU A C 1
ATOM 1436 O O . GLU A 1 168 ? 4.371 37.094 17.672 1 97.5 168 GLU A O 1
ATOM 1441 N N . SER A 1 169 ? 5.684 36.031 19.172 1 98 169 SER A N 1
ATOM 1442 C CA . SER A 1 169 ? 6.828 36.906 18.859 1 98 169 SER A CA 1
ATOM 1443 C C . SER A 1 169 ? 7.254 36.719 17.406 1 98 169 SER A C 1
ATOM 1445 O O . SER A 1 169 ? 7.574 37.719 16.734 1 98 169 SER A O 1
ATOM 1447 N N . GLY A 1 170 ? 7.277 35.469 16.984 1 98 170 GLY A N 1
ATOM 1448 C CA . GLY A 1 170 ? 7.602 35.25 15.586 1 98 170 GLY A CA 1
ATOM 1449 C C . GLY A 1 170 ? 6.578 35.812 14.625 1 98 170 GLY A C 1
ATOM 1450 O O . GLY A 1 170 ? 6.934 36.531 13.695 1 98 170 GLY A O 1
ATOM 1451 N N . ILE A 1 171 ? 5.34 35.562 14.859 1 98.25 171 ILE A N 1
ATOM 1452 C CA . ILE A 1 171 ? 4.258 36 14 1 98.25 171 ILE A CA 1
ATOM 1453 C C . ILE A 1 171 ? 4.211 37.531 14 1 98.25 171 ILE A C 1
ATOM 1455 O O . ILE A 1 171 ? 4.027 38.156 12.945 1 98.25 171 ILE A O 1
ATOM 1459 N N . ARG A 1 172 ? 4.449 38.125 15.141 1 98.38 172 ARG A N 1
ATOM 1460 C CA . ARG A 1 172 ? 4.359 39.594 15.312 1 98.38 172 ARG A CA 1
ATOM 1461 C C . ARG A 1 172 ? 5.418 40.312 14.484 1 98.38 172 ARG A C 1
ATOM 1463 O O . ARG A 1 172 ? 5.105 41.281 13.773 1 98.38 172 ARG A O 1
ATOM 1470 N N . ILE A 1 173 ? 6.641 39.906 14.531 1 98 173 ILE A N 1
ATOM 1471 C CA . ILE A 1 173 ? 7.688 40.625 13.828 1 98 173 ILE A CA 1
ATOM 1472 C C . ILE A 1 173 ? 7.512 40.469 12.32 1 98 173 ILE A C 1
ATOM 1474 O O . ILE A 1 173 ? 7.867 41.375 11.555 1 98 173 ILE A O 1
ATOM 1478 N N . LYS A 1 174 ? 6.938 39.312 11.859 1 98.38 174 LYS A N 1
ATOM 1479 C CA . LYS A 1 174 ? 6.562 39.219 10.453 1 98.38 174 LYS A CA 1
ATOM 1480 C C . LYS A 1 174 ? 5.574 40.312 10.062 1 98.38 174 LYS A C 1
ATOM 1482 O O . LYS A 1 174 ? 5.75 40.969 9.047 1 98.38 174 LYS A O 1
ATOM 1487 N N . ASN A 1 175 ? 4.602 40.5 10.844 1 98.44 175 ASN A N 1
ATOM 1488 C CA . ASN A 1 175 ? 3.58 41.5 10.547 1 98.44 175 ASN A CA 1
ATOM 1489 C C . ASN A 1 175 ? 4.133 42.906 10.664 1 98.44 175 ASN A C 1
ATOM 1491 O O . ASN A 1 175 ? 3.717 43.812 9.922 1 98.44 175 ASN A O 1
ATOM 1495 N N . TRP A 1 176 ? 5.055 43.062 11.625 1 98.62 176 TRP A N 1
ATOM 1496 C CA . TRP A 1 176 ? 5.73 44.375 11.727 1 98.62 176 TRP A CA 1
ATOM 1497 C C . TRP A 1 176 ? 6.512 44.656 10.453 1 98.62 176 TRP A C 1
ATOM 1499 O O . TRP A 1 176 ? 6.422 45.781 9.914 1 98.62 176 TRP A O 1
ATOM 1509 N N . VAL A 1 177 ? 7.219 43.656 9.984 1 98.38 177 VAL A N 1
ATOM 1510 C CA . VAL A 1 177 ? 8.047 43.844 8.789 1 98.38 177 VAL A CA 1
ATOM 1511 C C . VAL A 1 177 ? 7.16 44.219 7.602 1 98.38 177 VAL A C 1
ATOM 1513 O O . VAL A 1 177 ? 7.453 45.156 6.855 1 98.38 177 VAL A O 1
ATOM 1516 N N . LYS A 1 178 ? 6.102 43.5 7.398 1 97.81 178 LYS A N 1
ATOM 1517 C CA . LYS A 1 178 ? 5.191 43.75 6.289 1 97.81 178 LYS A CA 1
ATOM 1518 C C . LYS A 1 178 ? 4.633 45.188 6.363 1 97.81 178 LYS A C 1
ATOM 1520 O O . LYS A 1 178 ? 4.484 45.844 5.34 1 97.81 178 LYS A O 1
ATOM 1525 N N . SER A 1 179 ? 4.355 45.625 7.535 1 98.06 179 SER A N 1
ATOM 1526 C CA . SER A 1 179 ? 3.814 46.969 7.738 1 98.06 179 SER A CA 1
ATOM 1527 C C . SER A 1 179 ? 4.875 48.031 7.5 1 98.06 179 SER A C 1
ATOM 1529 O O . SER A 1 179 ? 4.613 49.031 6.836 1 98.06 179 SER A O 1
ATOM 1531 N N . LEU A 1 180 ? 6.047 47.781 8.031 1 97.94 180 LEU A N 1
ATOM 1532 C CA . LEU A 1 180 ? 7.145 48.75 7.871 1 97.94 180 LEU A CA 1
ATOM 1533 C C . LEU A 1 180 ? 7.527 48.875 6.402 1 97.94 180 LEU A C 1
ATOM 1535 O O . LEU A 1 180 ? 7.91 49.969 5.961 1 97.94 180 LEU A O 1
ATOM 1539 N N . GLU A 1 181 ? 7.465 47.812 5.672 1 97.06 181 GLU A N 1
ATOM 1540 C CA . GLU A 1 181 ? 7.75 47.875 4.242 1 97.06 181 GLU A CA 1
ATOM 1541 C C . GLU A 1 181 ? 6.879 48.938 3.549 1 97.06 181 GLU A C 1
ATOM 1543 O O . GLU A 1 181 ? 7.375 49.719 2.746 1 97.06 181 GLU A O 1
ATOM 1548 N N . VAL A 1 182 ? 5.629 48.906 3.867 1 96.56 182 VAL A N 1
ATOM 1549 C CA . VAL A 1 182 ? 4.691 49.875 3.279 1 96.56 182 VAL A CA 1
ATOM 1550 C C . VAL A 1 182 ? 5.02 51.281 3.75 1 96.56 182 VAL A C 1
ATOM 1552 O O . VAL A 1 182 ? 5.008 52.219 2.957 1 96.56 182 VAL A O 1
ATOM 1555 N N . MET A 1 183 ? 5.336 51.406 5.023 1 96.88 183 MET A N 1
ATOM 1556 C CA . MET A 1 183 ? 5.668 52.719 5.574 1 96.88 183 MET A CA 1
ATOM 1557 C C . MET A 1 183 ? 6.938 53.281 4.941 1 96.88 183 MET A C 1
ATOM 1559 O O . MET A 1 183 ? 7.02 54.469 4.637 1 96.88 183 MET A O 1
ATOM 1563 N N . PHE A 1 184 ? 7.934 52.438 4.758 1 96.44 184 PHE A N 1
ATOM 1564 C CA . PHE A 1 184 ? 9.18 52.844 4.117 1 96.44 184 PHE A CA 1
ATOM 1565 C C . PHE A 1 184 ? 8.93 53.281 2.674 1 96.44 184 PHE A C 1
ATOM 1567 O O . PHE A 1 184 ? 9.391 54.344 2.248 1 96.44 184 PHE A O 1
ATOM 1574 N N . SER A 1 185 ? 8.188 52.438 1.93 1 93.5 185 SER A N 1
ATOM 1575 C CA . SER A 1 185 ? 7.973 52.719 0.509 1 93.5 185 SER A CA 1
ATOM 1576 C C . SER A 1 185 ? 7.199 54 0.294 1 93.5 185 SER A C 1
ATOM 1578 O O . SER A 1 185 ? 7.312 54.625 -0.762 1 93.5 185 SER A O 1
ATOM 1580 N N . ASN A 1 186 ? 6.523 54.469 1.321 1 94.38 186 ASN A N 1
ATOM 1581 C CA . ASN A 1 186 ? 5.723 55.656 1.204 1 94.38 186 ASN A CA 1
ATOM 1582 C C . ASN A 1 186 ? 6.336 56.812 1.998 1 94.38 186 ASN A C 1
ATOM 1584 O O . ASN A 1 186 ? 5.711 57.875 2.16 1 94.38 186 ASN A O 1
ATOM 1588 N N . ARG A 1 187 ? 7.484 56.656 2.566 1 93.69 187 ARG A N 1
ATOM 1589 C CA . ARG A 1 187 ? 8.297 57.656 3.248 1 93.69 187 ARG A CA 1
ATOM 1590 C C . ARG A 1 187 ? 7.559 58.219 4.453 1 93.69 187 ARG A C 1
ATOM 1592 O O . ARG A 1 187 ? 7.59 59.438 4.691 1 93.69 187 ARG A O 1
ATOM 1599 N N . GLU A 1 188 ? 6.801 57.281 5.031 1 91.06 188 GLU A N 1
ATOM 1600 C CA . GLU A 1 188 ? 5.957 57.688 6.156 1 91.06 188 GLU A CA 1
ATOM 1601 C C . GLU A 1 188 ? 6.387 57 7.441 1 91.06 188 GLU A C 1
ATOM 1603 O O . GLU A 1 188 ? 5.785 56 7.848 1 91.06 188 GLU A O 1
ATOM 1608 N N . ILE A 1 189 ? 7.473 57.375 8.141 1 92.25 189 ILE A N 1
ATOM 1609 C CA . ILE A 1 189 ? 7.867 56.844 9.43 1 92.25 189 ILE A CA 1
ATOM 1610 C C . ILE A 1 189 ? 8.617 57.875 10.234 1 92.25 189 ILE A C 1
ATOM 1612 O O . ILE A 1 189 ? 9.406 58.656 9.68 1 92.25 189 ILE A O 1
ATOM 1616 N N . ASP A 1 190 ? 8.258 57.938 11.445 1 93.62 190 ASP A N 1
ATOM 1617 C CA . ASP A 1 190 ? 8.953 58.844 12.367 1 93.62 190 ASP A CA 1
ATOM 1618 C C . ASP A 1 190 ? 10.312 58.281 12.758 1 93.62 190 ASP A C 1
ATOM 1620 O O . ASP A 1 190 ? 10.461 57.062 12.977 1 93.62 190 ASP A O 1
ATOM 1624 N N . GLU A 1 191 ? 11.32 59.188 12.883 1 93.81 191 GLU A N 1
ATOM 1625 C CA . GLU A 1 191 ? 12.688 58.719 13.125 1 93.81 191 GLU A CA 1
ATOM 1626 C C . GLU A 1 191 ? 12.812 58.094 14.5 1 93.81 191 GLU A C 1
ATOM 1628 O O . GLU A 1 191 ? 13.523 57.094 14.656 1 93.81 191 GLU A O 1
ATOM 1633 N N . ASP A 1 192 ? 12.141 58.688 15.453 1 94.94 192 ASP A N 1
ATOM 1634 C CA . ASP A 1 192 ? 12.219 58.125 16.797 1 94.94 192 ASP A CA 1
ATOM 1635 C C . ASP A 1 192 ? 11.508 56.781 16.875 1 94.94 192 ASP A C 1
ATOM 1637 O O . ASP A 1 192 ? 12.016 55.844 17.5 1 94.94 192 ASP A O 1
ATOM 1641 N N . LEU A 1 193 ? 10.398 56.719 16.266 1 95.44 193 LEU A N 1
ATOM 1642 C CA . LEU A 1 193 ? 9.656 55.438 16.234 1 95.44 193 LEU A CA 1
ATOM 1643 C C . LEU A 1 193 ? 10.445 54.375 15.508 1 95.44 193 LEU A C 1
ATOM 1645 O O . LEU A 1 193 ? 10.492 53.219 15.961 1 95.44 193 LEU A O 1
ATOM 1649 N N . LEU A 1 194 ? 11.031 54.75 14.391 1 97 194 LEU A N 1
ATOM 1650 C CA . LEU A 1 194 ? 11.859 53.781 13.648 1 97 194 LEU A CA 1
ATOM 1651 C C . LEU A 1 194 ? 12.938 53.188 14.547 1 97 194 LEU A C 1
ATOM 1653 O O . LEU A 1 194 ? 13.148 51.969 14.547 1 97 194 LEU A O 1
ATOM 1657 N N . SER A 1 195 ? 13.602 54.031 15.273 1 96.75 195 SER A N 1
ATOM 1658 C CA . SER A 1 195 ? 14.656 53.594 16.188 1 96.75 195 SER A CA 1
ATOM 1659 C C . SER A 1 195 ? 14.117 52.625 17.234 1 96.75 195 SER A C 1
ATOM 1661 O O . SER A 1 195 ? 14.719 51.594 17.484 1 96.75 195 SER A O 1
ATOM 1663 N N . GLU A 1 196 ? 12.977 52.969 17.812 1 96.56 196 GLU A N 1
ATOM 1664 C CA . GLU A 1 196 ? 12.375 52.125 18.859 1 96.56 196 GLU A CA 1
ATOM 1665 C C . GLU A 1 196 ? 11.953 50.75 18.297 1 96.56 196 GLU A C 1
ATOM 1667 O O . GLU A 1 196 ? 12.141 49.75 18.953 1 96.56 196 GLU A O 1
ATOM 1672 N N . VAL A 1 197 ? 11.414 50.781 17.125 1 97.69 197 VAL A N 1
ATOM 1673 C CA . VAL A 1 197 ? 10.914 49.562 16.5 1 97.69 197 VAL A CA 1
ATOM 1674 C C . VAL A 1 197 ? 12.07 48.656 16.156 1 97.69 197 VAL A C 1
ATOM 1676 O O . VAL A 1 197 ? 12 47.438 16.375 1 97.69 197 VAL A O 1
ATOM 1679 N N . LEU A 1 198 ? 13.172 49.156 15.625 1 98 198 LEU A N 1
ATOM 1680 C CA . LEU A 1 198 ? 14.336 48.344 15.258 1 98 198 LEU A CA 1
ATOM 1681 C C . LEU A 1 198 ? 14.961 47.688 16.484 1 98 198 LEU A C 1
ATOM 1683 O O . LEU A 1 198 ? 15.391 46.531 16.438 1 98 198 LEU A O 1
ATOM 1687 N N . VAL A 1 199 ? 15.016 48.5 17.562 1 97.81 199 VAL A N 1
ATOM 1688 C CA . VAL A 1 199 ? 15.531 47.938 18.812 1 97.81 199 VAL A CA 1
ATOM 1689 C C . VAL A 1 199 ? 14.633 46.812 19.281 1 97.81 199 VAL A C 1
ATOM 1691 O O . VAL A 1 199 ? 15.117 45.75 19.688 1 97.81 199 VAL A O 1
ATOM 1694 N N . SER A 1 200 ? 13.352 47.031 19.203 1 97.94 200 SER A N 1
ATOM 1695 C CA . SER A 1 200 ? 12.398 46 19.625 1 97.94 200 SER A CA 1
ATOM 1696 C C . SER A 1 200 ? 12.484 44.75 18.75 1 97.94 200 SER A C 1
ATOM 1698 O O . SER A 1 200 ? 12.367 43.625 19.25 1 97.94 200 SER A O 1
ATOM 1700 N N . ILE A 1 201 ? 12.648 44.906 17.422 1 98.38 201 ILE A N 1
ATOM 1701 C CA . ILE A 1 201 ? 12.812 43.781 16.516 1 98.38 201 ILE A CA 1
ATOM 1702 C C . ILE A 1 201 ? 14.078 43 16.891 1 98.38 201 ILE A C 1
ATOM 1704 O O . ILE A 1 201 ? 14.062 41.781 16.922 1 98.38 201 ILE A O 1
ATOM 1708 N N . SER A 1 202 ? 15.141 43.719 17.156 1 98.12 202 SER A N 1
ATOM 1709 C CA . SER A 1 202 ? 16.375 43.062 17.609 1 98.12 202 SER A CA 1
ATOM 1710 C C . SER A 1 202 ? 16.125 42.25 18.875 1 98.12 202 SER A C 1
ATOM 1712 O O . SER A 1 202 ? 16.641 41.125 19 1 98.12 202 SER A O 1
ATOM 1714 N N . GLU A 1 203 ? 15.383 42.844 19.797 1 97.5 203 GLU A N 1
ATOM 1715 C CA . GLU A 1 203 ? 15.039 42.156 21.031 1 97.5 203 GLU A CA 1
ATOM 1716 C C . GLU A 1 203 ? 14.25 40.875 20.75 1 97.5 203 GLU A C 1
ATOM 1718 O O . GLU A 1 203 ? 14.469 39.844 21.375 1 97.5 203 GLU A O 1
ATOM 1723 N N . HIS A 1 204 ? 13.305 40.969 19.828 1 98 204 HIS A N 1
ATOM 1724 C CA . HIS A 1 204 ? 12.531 39.781 19.422 1 98 204 HIS A CA 1
ATOM 1725 C C . HIS A 1 204 ? 13.438 38.688 18.875 1 98 204 HIS A C 1
ATOM 1727 O O . HIS A 1 204 ? 13.281 37.5 19.219 1 98 204 HIS A O 1
ATOM 1733 N N . LEU A 1 205 ? 14.344 39.062 17.984 1 98.12 205 LEU A N 1
ATOM 1734 C CA . LEU A 1 205 ? 15.242 38.094 17.359 1 98.12 205 LEU A CA 1
ATOM 1735 C C . LEU A 1 205 ? 16.141 37.406 18.406 1 98.12 205 LEU A C 1
ATOM 1737 O O . LEU A 1 205 ? 16.344 36.219 18.375 1 98.12 205 LEU A O 1
ATOM 1741 N N . ASP A 1 206 ? 16.656 38.219 19.328 1 97.12 206 ASP A N 1
ATOM 1742 C CA . ASP A 1 206 ? 17.453 37.656 20.422 1 97.12 206 ASP A CA 1
ATOM 1743 C C . ASP A 1 206 ? 16.625 36.688 21.266 1 97.12 206 ASP A C 1
ATOM 1745 O O . ASP A 1 206 ? 17.094 35.594 21.609 1 97.12 206 ASP A O 1
ATOM 1749 N N . TYR A 1 207 ? 15.445 37.125 21.578 1 97.06 207 TYR A N 1
ATOM 1750 C CA . TYR A 1 207 ? 14.539 36.312 22.391 1 97.06 207 TYR A CA 1
ATOM 1751 C C . TYR A 1 207 ? 14.242 34.969 21.719 1 97.06 207 TYR A C 1
ATOM 1753 O O . TYR A 1 207 ? 14.305 33.938 22.359 1 97.06 207 TYR A O 1
ATOM 1761 N N . LEU A 1 208 ? 13.945 34.969 20.422 1 97.12 208 LEU A N 1
ATOM 1762 C CA . LEU A 1 208 ? 13.625 33.781 19.672 1 97.12 208 LEU A CA 1
ATOM 1763 C C . LEU A 1 208 ? 14.844 32.844 19.562 1 97.12 208 LEU A C 1
ATOM 1765 O O . LEU A 1 208 ? 14.711 31.625 19.625 1 97.12 208 LEU A O 1
ATOM 1769 N N . HIS A 1 209 ? 15.969 33.469 19.406 1 95.5 209 HIS A N 1
ATOM 1770 C CA . HIS A 1 209 ? 17.188 32.656 19.344 1 95.5 209 HIS A CA 1
ATOM 1771 C C . HIS A 1 209 ? 17.469 31.969 20.672 1 95.5 209 HIS A C 1
ATOM 1773 O O . HIS A 1 209 ? 17.812 30.781 20.703 1 95.5 209 HIS A O 1
ATOM 1779 N N . GLU A 1 210 ? 17.281 32.719 21.703 1 94 210 GLU A N 1
ATOM 1780 C CA . GLU A 1 210 ? 17.578 32.188 23.031 1 94 210 GLU A CA 1
ATOM 1781 C C . GLU A 1 210 ? 16.578 31.125 23.453 1 94 210 GLU A C 1
ATOM 1783 O O . GLU A 1 210 ? 16.891 30.234 24.234 1 94 210 GLU A O 1
ATOM 1788 N N . ASN A 1 211 ? 15.406 31.234 22.922 1 91.56 211 ASN A N 1
ATOM 1789 C CA . ASN A 1 211 ? 14.344 30.328 23.344 1 91.56 211 ASN A CA 1
ATOM 1790 C C . ASN A 1 211 ? 13.992 29.312 22.266 1 91.56 211 ASN A C 1
ATOM 1792 O O . ASN A 1 211 ? 12.969 28.641 22.344 1 91.56 211 ASN A O 1
ATOM 1796 N N . ASN A 1 212 ? 14.852 29.375 21.203 1 79.62 212 ASN A N 1
ATOM 1797 C CA . ASN A 1 212 ? 14.719 28.359 20.172 1 79.62 212 ASN A CA 1
ATOM 1798 C C . ASN A 1 212 ? 15.195 26.984 20.672 1 79.62 212 ASN A C 1
ATOM 1800 O O . ASN A 1 212 ? 16.391 26.797 20.906 1 79.62 212 ASN A O 1
ATOM 1804 N N . LYS A 1 213 ? 14.312 26.188 21.234 1 75.31 213 LYS A N 1
ATOM 1805 C CA . LYS A 1 213 ? 14.766 24.906 21.781 1 75.31 213 LYS A CA 1
ATOM 1806 C C . LYS A 1 213 ? 14.57 23.781 20.781 1 75.31 213 LYS A C 1
ATOM 1808 O O . LYS A 1 213 ? 13.438 23.422 20.453 1 75.31 213 LYS A O 1
ATOM 1813 N N . TYR A 1 214 ? 15.656 23.25 20.312 1 80.69 214 TYR A N 1
ATOM 1814 C CA . TYR A 1 214 ? 15.672 22.141 19.375 1 80.69 214 TYR A CA 1
ATOM 1815 C C . TYR A 1 214 ? 14.859 20.953 19.906 1 80.69 214 TYR A C 1
ATOM 1817 O O . TYR A 1 214 ? 14.406 20.109 19.125 1 80.69 214 TYR A O 1
ATOM 1825 N N . GLU A 1 215 ? 14.641 21.031 21.156 1 84.62 215 GLU A N 1
ATOM 1826 C CA . GLU A 1 215 ? 13.906 19.938 21.781 1 84.62 215 GLU A CA 1
ATOM 1827 C C . GLU A 1 215 ? 12.453 19.922 21.328 1 84.62 215 GLU A C 1
ATOM 1829 O O . GLU A 1 215 ? 11.805 18.875 21.359 1 84.62 215 GLU A O 1
ATOM 1834 N N . ARG A 1 216 ? 12.07 21.047 20.828 1 88.19 216 ARG A N 1
ATOM 1835 C CA . ARG A 1 216 ? 10.672 21.109 20.422 1 88.19 216 ARG A CA 1
ATOM 1836 C C . ARG A 1 216 ? 10.547 21.172 18.906 1 88.19 216 ARG A C 1
ATOM 1838 O O . ARG A 1 216 ? 9.562 21.688 18.375 1 88.19 216 ARG A O 1
ATOM 1845 N N . ILE A 1 217 ? 11.508 20.656 18.172 1 94.12 217 ILE A N 1
ATOM 1846 C CA . ILE A 1 217 ? 11.641 20.812 16.734 1 94.12 217 ILE A CA 1
ATOM 1847 C C . ILE A 1 217 ? 10.438 20.188 16.031 1 94.12 217 ILE A C 1
ATOM 1849 O O . ILE A 1 217 ? 10.125 20.547 14.891 1 94.12 217 ILE A O 1
ATOM 1853 N N . LEU A 1 218 ? 9.727 19.328 16.672 1 94.62 218 LEU A N 1
ATOM 1854 C CA . LEU A 1 218 ? 8.57 18.672 16.062 1 94.62 218 LEU A CA 1
ATOM 1855 C C . LEU A 1 218 ? 7.328 19.547 16.156 1 94.62 218 LEU A C 1
ATOM 1857 O O . LEU A 1 218 ? 6.324 19.281 15.492 1 94.62 218 LEU A O 1
ATOM 1861 N N . SER A 1 219 ? 7.375 20.625 16.844 1 93.62 219 SER A N 1
ATOM 1862 C CA . SER A 1 219 ? 6.23 21.516 17.062 1 93.62 219 SER A CA 1
ATOM 1863 C C . SER A 1 219 ? 6.059 22.484 15.898 1 93.62 219 SER A C 1
ATOM 1865 O O . SER A 1 219 ? 7.039 23 15.367 1 93.62 219 SER A O 1
ATOM 1867 N N . ASN A 1 220 ? 4.793 22.766 15.562 1 95.56 220 ASN A N 1
ATOM 1868 C CA . ASN A 1 220 ? 4.523 23.781 14.547 1 95.56 220 ASN A CA 1
ATOM 1869 C C . ASN A 1 220 ? 5.027 25.156 14.984 1 95.56 220 ASN A C 1
ATOM 1871 O O . ASN A 1 220 ? 5.32 26 14.148 1 95.56 220 ASN A O 1
ATOM 1875 N N . TRP A 1 221 ? 5.191 25.344 16.281 1 96.12 221 TRP A N 1
ATOM 1876 C CA . TRP A 1 221 ? 5.672 26.609 16.812 1 96.12 221 TRP A CA 1
ATOM 1877 C C . TRP A 1 221 ? 7.023 26.969 16.219 1 96.12 221 TRP A C 1
ATOM 1879 O O . TRP A 1 221 ? 7.27 28.141 15.906 1 96.12 221 TRP A O 1
ATOM 1889 N N . VAL A 1 222 ? 7.812 25.938 16.062 1 96.88 222 VAL A N 1
ATOM 1890 C CA . VAL A 1 222 ? 9.172 26.188 15.594 1 96.88 222 VAL A CA 1
ATOM 1891 C C . VAL A 1 222 ? 9.133 26.812 14.195 1 96.88 222 VAL A C 1
ATOM 1893 O O . VAL A 1 222 ? 9.867 27.766 13.914 1 96.88 222 VAL A O 1
ATOM 1896 N N . ILE A 1 223 ? 8.266 26.359 13.375 1 97.88 223 ILE A N 1
ATOM 1897 C CA . ILE A 1 223 ? 8.172 26.875 12.016 1 97.88 223 ILE A CA 1
ATOM 1898 C C . ILE A 1 223 ? 7.629 28.312 12.047 1 97.88 223 ILE A C 1
ATOM 1900 O O . ILE A 1 223 ? 8.164 29.203 11.383 1 97.88 223 ILE A O 1
ATOM 1904 N N . LEU A 1 224 ? 6.641 28.578 12.844 1 97.69 224 LEU A N 1
ATOM 1905 C CA . LEU A 1 224 ? 6.043 29.906 12.945 1 97.69 224 LEU A CA 1
ATOM 1906 C C . LEU A 1 224 ? 7.039 30.906 13.508 1 97.69 224 LEU A C 1
ATOM 1908 O O . LEU A 1 224 ? 7.148 32.031 13.016 1 97.69 224 LEU A O 1
ATOM 1912 N N . GLU A 1 225 ? 7.793 30.484 14.523 1 97.75 225 GLU A N 1
ATOM 1913 C CA . GLU A 1 225 ? 8.805 31.312 15.164 1 97.75 225 GLU A CA 1
ATOM 1914 C C . GLU A 1 225 ? 9.93 31.672 14.195 1 97.75 225 GLU A C 1
ATOM 1916 O O . GLU A 1 225 ? 10.258 32.844 14.016 1 97.75 225 GLU A O 1
ATOM 1921 N N . GLN A 1 226 ? 10.414 30.641 13.578 1 97.75 226 GLN A N 1
ATOM 1922 C CA . GLN A 1 226 ? 11.617 30.797 12.773 1 97.75 226 GLN A CA 1
ATOM 1923 C C . GLN A 1 226 ? 11.297 31.469 11.445 1 97.75 226 GLN A C 1
ATOM 1925 O O . GLN A 1 226 ? 12.133 32.188 10.898 1 97.75 226 GLN A O 1
ATOM 1930 N N . GLN A 1 227 ? 10.156 31.234 10.938 1 98.19 227 GLN A N 1
ATOM 1931 C CA . GLN A 1 227 ? 9.758 31.953 9.727 1 98.19 227 GLN A CA 1
ATOM 1932 C C . GLN A 1 227 ? 9.68 33.438 9.984 1 98.19 227 GLN A C 1
ATOM 1934 O O . GLN A 1 227 ? 10.148 34.25 9.164 1 98.19 227 GLN A O 1
ATOM 1939 N N . GLY A 1 228 ? 9.102 33.875 11.078 1 98.38 228 GLY A N 1
ATOM 1940 C CA . GLY A 1 228 ? 9.086 35.281 11.445 1 98.38 228 GLY A CA 1
ATOM 1941 C C . GLY A 1 228 ? 10.477 35.875 11.633 1 98.38 228 GLY A C 1
ATOM 1942 O O . GLY A 1 228 ? 10.766 36.969 11.156 1 98.38 228 GLY A O 1
ATOM 1943 N N . ALA A 1 229 ? 11.289 35.094 12.305 1 98.5 229 ALA A N 1
ATOM 1944 C CA . ALA A 1 229 ? 12.672 35.531 12.5 1 98.5 229 ALA A CA 1
ATOM 1945 C C . ALA A 1 229 ? 13.383 35.719 11.156 1 98.5 229 ALA A C 1
ATOM 1947 O O . ALA A 1 229 ? 14.047 36.719 10.93 1 98.5 229 ALA A O 1
ATOM 1948 N N . PHE A 1 230 ? 13.242 34.781 10.273 1 98.5 230 PHE A N 1
ATOM 1949 C CA . PHE A 1 230 ? 13.867 34.844 8.953 1 98.5 230 PHE A CA 1
ATOM 1950 C C . PHE A 1 230 ? 13.445 36.094 8.211 1 98.5 230 PHE A C 1
ATOM 1952 O O . PHE A 1 230 ? 14.289 36.781 7.637 1 98.5 230 PHE A O 1
ATOM 1959 N N . ILE A 1 231 ? 12.172 36.344 8.219 1 98.69 231 ILE A N 1
ATOM 1960 C CA . ILE A 1 231 ? 11.633 37.5 7.504 1 98.69 231 ILE A CA 1
ATOM 1961 C C . ILE A 1 231 ? 12.266 38.781 8.047 1 98.69 231 ILE A C 1
ATOM 1963 O O . ILE A 1 231 ? 12.719 39.656 7.273 1 98.69 231 ILE A O 1
ATOM 1967 N N . ALA A 1 232 ? 12.359 38.906 9.336 1 98.75 232 ALA A N 1
ATOM 1968 C CA . ALA A 1 232 ? 12.961 40.094 9.945 1 98.75 232 ALA A CA 1
ATOM 1969 C C . ALA A 1 232 ? 14.461 40.156 9.648 1 98.75 232 ALA A C 1
ATOM 1971 O O . ALA A 1 232 ? 14.992 41.219 9.359 1 98.75 232 ALA A O 1
ATOM 1972 N N . GLU A 1 233 ? 15.078 39.031 9.727 1 98.75 233 GLU A N 1
ATOM 1973 C CA . GLU A 1 233 ? 16.516 38.969 9.5 1 98.75 233 GLU A CA 1
ATOM 1974 C C . GLU A 1 233 ? 16.875 39.344 8.07 1 98.75 233 GLU A C 1
ATOM 1976 O O . GLU A 1 233 ? 17.891 39.969 7.82 1 98.75 233 GLU A O 1
ATOM 1981 N N . VAL A 1 234 ? 16.078 38.938 7.141 1 98.31 234 VAL A N 1
ATOM 1982 C CA . VAL A 1 234 ? 16.328 39.219 5.73 1 98.31 234 VAL A CA 1
ATOM 1983 C C . VAL A 1 234 ? 15.992 40.688 5.449 1 98.31 234 VAL A C 1
ATOM 1985 O O . VAL A 1 234 ? 16.703 41.344 4.691 1 98.31 234 VAL A O 1
ATOM 1988 N N . PHE A 1 235 ? 14.945 41.219 6.035 1 98.12 235 PHE A N 1
ATOM 1989 C CA . PHE A 1 235 ? 14.492 42.562 5.758 1 98.12 235 PHE A CA 1
ATOM 1990 C C . PHE A 1 235 ? 15.383 43.594 6.453 1 98.12 235 PHE A C 1
ATOM 1992 O O . PHE A 1 235 ? 15.531 44.719 5.973 1 98.12 235 PHE A O 1
ATOM 1999 N N . PHE A 1 236 ? 16.047 43.219 7.594 1 98.12 236 PHE A N 1
ATOM 2000 C CA . PHE A 1 236 ? 16.938 44.125 8.328 1 98.12 236 PHE A CA 1
ATOM 2001 C C . PHE A 1 236 ? 18.312 43.5 8.508 1 98.12 236 PHE A C 1
ATOM 2003 O O . PHE A 1 236 ? 18.75 43.281 9.641 1 98.12 236 PHE A O 1
ATOM 2010 N N . PRO A 1 237 ? 18.969 43.281 7.441 1 97.56 237 PRO A N 1
ATOM 2011 C CA . PRO A 1 237 ? 20.312 42.688 7.543 1 97.56 237 PRO A CA 1
ATOM 2012 C C . PRO A 1 237 ? 21.297 43.594 8.281 1 97.56 237 PRO A C 1
ATOM 2014 O O . PRO A 1 237 ? 22.359 43.156 8.695 1 97.56 237 PRO A O 1
ATOM 2017 N N . GLU A 1 238 ? 20.922 44.844 8.5 1 97.5 238 GLU A N 1
ATOM 2018 C CA . GLU A 1 238 ? 21.781 45.844 9.18 1 97.5 238 GLU A CA 1
ATOM 2019 C C . GLU A 1 238 ? 21.875 45.531 10.68 1 97.5 238 GLU A C 1
ATOM 2021 O O . GLU A 1 238 ? 22.781 46.031 11.359 1 97.5 238 GLU A O 1
ATOM 2026 N N . LEU A 1 239 ? 20.891 44.844 11.188 1 98.12 239 LEU A N 1
ATOM 2027 C CA . LEU A 1 239 ? 20.938 44.469 12.594 1 98.12 239 LEU A CA 1
ATOM 2028 C C . LEU A 1 239 ? 22.031 43.438 12.852 1 98.12 239 LEU A C 1
ATOM 2030 O O . LEU A 1 239 ? 22.156 42.469 12.102 1 98.12 239 LEU A O 1
ATOM 2034 N N . LYS A 1 240 ? 22.828 43.562 13.891 1 97.88 240 LYS A N 1
ATOM 2035 C CA . LYS A 1 240 ? 23.906 42.656 14.227 1 97.88 240 LYS A CA 1
ATOM 2036 C C . LYS A 1 240 ? 23.375 41.219 14.406 1 97.88 240 LYS A C 1
ATOM 2038 O O . LYS A 1 240 ? 23.969 40.281 13.906 1 97.88 240 LYS A O 1
ATOM 2043 N N . VAL A 1 241 ? 22.266 41.125 14.992 1 97.38 241 VAL A N 1
ATOM 2044 C CA . VAL A 1 241 ? 21.703 39.812 15.32 1 97.38 241 VAL A CA 1
ATOM 2045 C C . VAL A 1 241 ? 21.203 39.125 14.047 1 97.38 241 VAL A C 1
ATOM 2047 O O . VAL A 1 241 ? 21.172 37.906 13.969 1 97.38 241 VAL A O 1
ATOM 2050 N N . SER A 1 242 ? 20.75 39.906 13.055 1 97.56 242 SER A N 1
ATOM 2051 C CA . SER A 1 242 ? 20.328 39.312 11.789 1 97.56 242 SER A CA 1
ATOM 2052 C C . SER A 1 242 ? 21.484 38.562 11.117 1 97.56 242 SER A C 1
ATOM 2054 O O . SER A 1 242 ? 21.312 37.469 10.594 1 97.56 242 SER A O 1
ATOM 2056 N N . GLN A 1 243 ? 22.641 39.156 11.148 1 95.75 243 GLN A N 1
ATOM 2057 C CA . GLN A 1 243 ? 23.828 38.562 10.562 1 95.75 243 GLN A CA 1
ATOM 2058 C C . GLN A 1 243 ? 24.266 37.312 11.352 1 95.75 243 GLN A C 1
ATOM 2060 O O . GLN A 1 243 ? 24.703 36.344 10.773 1 95.75 243 GLN A O 1
ATOM 2065 N N . LEU A 1 244 ? 24.062 37.406 12.57 1 96.69 244 LEU A N 1
ATOM 2066 C CA . LEU A 1 244 ? 24.516 36.344 13.453 1 96.69 244 LEU A CA 1
ATOM 2067 C C . LEU A 1 244 ? 23.625 35.125 13.359 1 96.69 244 LEU A C 1
ATOM 2069 O O . LEU A 1 244 ? 24.109 34 13.406 1 96.69 244 LEU A O 1
ATOM 2073 N N . TYR A 1 245 ? 22.281 35.344 13.188 1 97.31 245 TYR A N 1
ATOM 2074 C CA . TYR A 1 245 ? 21.344 34.281 13.453 1 97.31 245 TYR A CA 1
ATOM 2075 C C . TYR A 1 245 ? 20.781 33.688 12.156 1 97.31 245 TYR A C 1
ATOM 2077 O O . TYR A 1 245 ? 20.266 32.562 12.133 1 97.31 245 TYR A O 1
ATOM 2085 N N . LYS A 1 246 ? 20.859 34.312 11.039 1 97.44 246 LYS A N 1
ATOM 2086 C CA . LYS A 1 246 ? 20.109 34 9.828 1 97.44 246 LYS A CA 1
ATOM 2087 C C . LYS A 1 246 ? 20.391 32.562 9.352 1 97.44 246 LYS A C 1
ATOM 2089 O O . LYS A 1 246 ? 19.469 31.828 8.992 1 97.44 246 LYS A O 1
ATOM 2094 N N . GLU A 1 247 ? 21.656 32.188 9.344 1 96.81 247 GLU A N 1
ATOM 2095 C CA . GLU A 1 247 ? 22.016 30.844 8.875 1 96.81 247 GLU A CA 1
ATOM 2096 C C . GLU A 1 247 ? 21.406 29.75 9.758 1 96.81 247 GLU A C 1
ATOM 2098 O O . GLU A 1 247 ? 20.906 28.75 9.258 1 96.81 247 GLU A O 1
ATOM 2103 N N . GLU A 1 248 ? 21.5 29.984 11.016 1 96 248 GLU A N 1
ATOM 2104 C CA . GLU A 1 248 ? 20.922 29.047 11.961 1 96 248 GLU A CA 1
ATOM 2105 C C . GLU A 1 248 ? 19.406 28.984 11.805 1 96 248 GLU A C 1
ATOM 2107 O O . GLU A 1 248 ? 18.797 27.906 11.922 1 96 248 GLU A O 1
ATOM 2112 N N . THR A 1 249 ? 18.781 30.094 11.586 1 97.06 249 THR A N 1
ATOM 2113 C CA . THR A 1 249 ? 17.344 30.156 11.367 1 97.06 249 THR A CA 1
ATOM 2114 C C . THR A 1 249 ? 16.938 29.312 10.164 1 97.06 249 THR A C 1
ATOM 2116 O O . THR A 1 249 ? 16 28.516 10.25 1 97.06 249 THR A O 1
ATOM 2119 N N . ILE A 1 250 ? 17.688 29.406 9.07 1 97.75 250 ILE A N 1
ATOM 2120 C CA . ILE A 1 250 ? 17.391 28.672 7.852 1 97.75 250 ILE A CA 1
ATOM 2121 C C . ILE A 1 250 ? 17.578 27.172 8.102 1 97.75 250 ILE A C 1
ATOM 2123 O O . ILE A 1 250 ? 16.75 26.359 7.695 1 97.75 250 ILE A O 1
ATOM 2127 N N . LYS A 1 251 ? 18.594 26.812 8.805 1 96.38 251 LYS A N 1
ATOM 2128 C CA . LYS A 1 251 ? 18.859 25.422 9.117 1 96.38 251 LYS A CA 1
ATOM 2129 C C . LYS A 1 251 ? 17.734 24.828 9.977 1 96.38 251 LYS A C 1
ATOM 2131 O O . LYS A 1 251 ? 17.312 23.688 9.75 1 96.38 251 LYS A O 1
ATOM 2136 N N . THR A 1 252 ? 17.297 25.578 10.953 1 96.75 252 THR A N 1
ATOM 2137 C CA . THR A 1 252 ? 16.219 25.125 11.828 1 96.75 252 THR A CA 1
ATOM 2138 C C . THR A 1 252 ? 14.945 24.891 11.031 1 96.75 252 THR A C 1
ATOM 2140 O O . THR A 1 252 ? 14.234 23.906 11.258 1 96.75 252 THR A O 1
ATOM 2143 N N . LEU A 1 253 ? 14.68 25.75 10.102 1 97.94 253 LEU A N 1
ATOM 2144 C CA . LEU A 1 253 ? 13.5 25.578 9.258 1 97.94 253 LEU A CA 1
ATOM 2145 C C . LEU A 1 253 ? 13.617 24.312 8.414 1 97.94 253 LEU A C 1
ATOM 2147 O O . LEU A 1 253 ? 12.633 23.594 8.242 1 97.94 253 LEU A O 1
ATOM 2151 N N . GLU A 1 254 ? 14.773 24.078 7.938 1 97.75 254 GLU A N 1
ATOM 2152 C CA . GLU A 1 254 ? 15.008 22.875 7.148 1 97.75 254 GLU A CA 1
ATOM 2153 C C . GLU A 1 254 ? 14.828 21.625 7.992 1 97.75 254 GLU A C 1
ATOM 2155 O O . GLU A 1 254 ? 14.188 20.672 7.559 1 97.75 254 GLU A O 1
ATOM 2160 N N . ASP A 1 255 ? 15.359 21.641 9.211 1 96.12 255 ASP A N 1
ATOM 2161 C CA . ASP A 1 255 ? 15.203 20.5 10.109 1 96.12 255 ASP A CA 1
ATOM 2162 C C . ASP A 1 255 ? 13.742 20.297 10.492 1 96.12 255 ASP A C 1
ATOM 2164 O O . ASP A 1 255 ? 13.266 19.156 10.547 1 96.12 255 ASP A O 1
ATOM 2168 N N . ALA A 1 256 ? 13.086 21.359 10.703 1 97.25 256 ALA A N 1
ATOM 2169 C CA . ALA A 1 256 ? 11.688 21.297 11.125 1 97.25 256 ALA A CA 1
ATOM 2170 C C . ALA A 1 256 ? 10.812 20.688 10.039 1 97.25 256 ALA A C 1
ATOM 2172 O O . ALA A 1 256 ? 10.039 19.766 10.297 1 97.25 256 ALA A O 1
ATOM 2173 N N . ILE A 1 257 ? 10.977 21.203 8.828 1 98.25 257 ILE A N 1
ATOM 2174 C CA . ILE A 1 257 ? 10.117 20.688 7.77 1 98.25 257 ILE A CA 1
ATOM 2175 C C . ILE A 1 257 ? 10.453 19.219 7.5 1 98.25 257 ILE A C 1
ATOM 2177 O O . ILE A 1 257 ? 9.57 18.422 7.176 1 98.25 257 ILE A O 1
ATOM 2181 N N . GLY A 1 258 ? 11.695 18.844 7.645 1 97.12 258 GLY A N 1
ATOM 2182 C CA . GLY A 1 258 ? 12.117 17.469 7.473 1 97.12 258 GLY A CA 1
ATOM 2183 C C . GLY A 1 258 ? 11.461 16.516 8.453 1 97.12 258 GLY A C 1
ATOM 2184 O O . GLY A 1 258 ? 11.094 15.391 8.094 1 97.12 258 GLY A O 1
ATOM 2185 N N . LEU A 1 259 ? 11.219 16.953 9.672 1 96.5 259 LEU A N 1
ATOM 2186 C CA . LEU A 1 259 ? 10.656 16.109 10.719 1 96.5 259 LEU A CA 1
ATOM 2187 C C . LEU A 1 259 ? 9.133 16.219 10.75 1 96.5 259 LEU A C 1
ATOM 2189 O O . LEU A 1 259 ? 8.445 15.227 10.992 1 96.5 259 LEU A O 1
ATOM 2193 N N . GLN A 1 260 ? 8.641 17.406 10.445 1 97.56 260 GLN A N 1
ATOM 2194 C CA . GLN A 1 260 ? 7.227 17.672 10.672 1 97.56 260 GLN A CA 1
ATOM 2195 C C . GLN A 1 260 ? 6.383 17.234 9.484 1 97.56 260 GLN A C 1
ATOM 2197 O O . GLN A 1 260 ? 5.195 16.938 9.633 1 97.56 260 GLN A O 1
ATOM 2202 N N . VAL A 1 261 ? 6.93 17.297 8.297 1 98.38 261 VAL A N 1
ATOM 2203 C CA . VAL A 1 261 ? 6.184 16.891 7.109 1 98.38 261 VAL A CA 1
ATOM 2204 C C . VAL A 1 261 ? 6.535 15.453 6.742 1 98.38 261 VAL A C 1
ATOM 2206 O O . VAL A 1 261 ? 7.664 15.164 6.336 1 98.38 261 VAL A O 1
ATOM 2209 N N . ILE A 1 262 ? 5.516 14.641 6.852 1 97.19 262 ILE A N 1
ATOM 2210 C CA . ILE A 1 262 ? 5.664 13.211 6.598 1 97.19 262 ILE A CA 1
ATOM 2211 C C . ILE A 1 262 ? 5.984 12.984 5.121 1 97.19 262 ILE A C 1
ATOM 2213 O O . ILE A 1 262 ? 5.797 13.875 4.293 1 97.19 262 ILE A O 1
ATOM 2217 N N . GLU A 1 263 ? 6.516 11.883 4.809 1 96.12 263 GLU A N 1
ATOM 2218 C CA . GLU A 1 263 ? 7.008 11.609 3.463 1 96.12 263 GLU A CA 1
ATOM 2219 C C . GLU A 1 263 ? 5.887 11.695 2.434 1 96.12 263 GLU A C 1
ATOM 2221 O O . GLU A 1 263 ? 6.125 12.039 1.274 1 96.12 263 GLU A O 1
ATOM 2226 N N . ASP A 1 264 ? 4.668 11.453 2.865 1 97.62 264 ASP A N 1
ATOM 2227 C CA . ASP A 1 264 ? 3.578 11.492 1.896 1 97.62 264 ASP A CA 1
ATOM 2228 C C . ASP A 1 264 ? 3.047 12.914 1.722 1 97.62 264 ASP A C 1
ATOM 2230 O O . ASP A 1 264 ? 2.074 13.133 0.996 1 97.62 264 ASP A O 1
ATOM 2234 N N . GLY A 1 265 ? 3.633 13.906 2.457 1 98.44 265 GLY A N 1
ATOM 2235 C CA . GLY A 1 265 ? 3.379 15.305 2.178 1 98.44 265 GLY A CA 1
ATOM 2236 C C . GLY A 1 265 ? 2.506 15.977 3.223 1 98.44 265 GLY A C 1
ATOM 2237 O O . GLY A 1 265 ? 2.385 17.203 3.246 1 98.44 265 GLY A O 1
ATOM 2238 N N . LEU A 1 266 ? 1.886 15.195 4.07 1 98.69 266 LEU A N 1
ATOM 2239 C CA . LEU A 1 266 ? 1.014 15.766 5.09 1 98.69 266 LEU A CA 1
ATOM 2240 C C . LEU A 1 266 ? 1.784 16.031 6.379 1 98.69 266 LEU A C 1
ATOM 2242 O O . LEU A 1 266 ? 2.777 15.352 6.66 1 98.69 266 LEU A O 1
ATOM 2246 N N . HIS A 1 267 ? 1.377 17.016 7.066 1 98.38 267 HIS A N 1
ATOM 2247 C CA . HIS A 1 267 ? 1.979 17.375 8.344 1 98.38 267 HIS A CA 1
ATOM 2248 C C . HIS A 1 267 ? 1.619 16.375 9.43 1 98.38 267 HIS A C 1
ATOM 2250 O O . HIS A 1 267 ? 0.502 15.852 9.453 1 98.38 267 HIS A O 1
ATOM 2256 N N . TRP A 1 268 ? 2.436 16.156 10.391 1 97.19 268 TRP A N 1
ATOM 2257 C CA . TRP A 1 268 ? 2.346 15.062 11.352 1 97.19 268 TRP A CA 1
ATOM 2258 C C . TRP A 1 268 ? 1.227 15.312 12.359 1 97.19 268 TRP A C 1
ATOM 2260 O O . TRP A 1 268 ? 0.754 14.383 13.016 1 97.19 268 TRP A O 1
ATOM 2270 N N . GLU A 1 269 ? 0.771 16.531 12.438 1 96.69 269 GLU A N 1
ATOM 2271 C CA . GLU A 1 269 ? -0.081 16.891 13.57 1 96.69 269 GLU A CA 1
ATOM 2272 C C . GLU A 1 269 ? -1.519 16.422 13.344 1 96.69 269 GLU A C 1
ATOM 2274 O O . GLU A 1 269 ? -2.373 16.594 14.211 1 96.69 269 GLU A O 1
ATOM 2279 N N . GLN A 1 270 ? -1.861 15.906 12.203 1 96.69 270 GLN A N 1
ATOM 2280 C CA . GLN A 1 270 ? -3.184 15.352 11.93 1 96.69 270 GLN A CA 1
ATOM 2281 C C . GLN A 1 270 ? -4.27 16.406 12.094 1 96.69 270 GLN A C 1
ATOM 2283 O O . GLN A 1 270 ? -5.281 16.172 12.758 1 96.69 270 GLN A O 1
ATOM 2288 N N . SER A 1 271 ? -4.051 17.547 11.523 1 97.88 271 SER A N 1
ATOM 2289 C CA . SER A 1 271 ? -4.945 18.703 11.453 1 97.88 271 SER A CA 1
ATOM 2290 C C . SER A 1 271 ? -4.703 19.516 10.18 1 97.88 271 SER A C 1
ATOM 2292 O O . SER A 1 271 ? -3.596 20.016 9.961 1 97.88 271 SER A O 1
ATOM 2294 N N . PHE A 1 272 ? -5.75 19.672 9.367 1 98.38 272 PHE A N 1
ATOM 2295 C CA . PHE A 1 272 ? -5.57 20.312 8.07 1 98.38 272 PHE A CA 1
ATOM 2296 C C . PHE A 1 272 ? -5.238 21.781 8.242 1 98.38 272 PHE A C 1
ATOM 2298 O O . PHE A 1 272 ? -4.488 22.359 7.445 1 98.38 272 PHE A O 1
ATOM 2305 N N . GLN A 1 273 ? -5.801 22.422 9.273 1 97.62 273 GLN A N 1
ATOM 2306 C CA . GLN A 1 273 ? -5.473 23.812 9.539 1 97.62 273 GLN A CA 1
ATOM 2307 C C . GLN A 1 273 ? -3.975 24 9.773 1 97.62 273 GLN A C 1
ATOM 2309 O O . GLN A 1 273 ? -3.354 24.891 9.195 1 97.62 273 GLN A O 1
ATOM 2314 N N . TYR A 1 274 ? -3.432 23.156 10.516 1 97.25 274 TYR A N 1
ATOM 2315 C CA . TYR A 1 274 ? -2.027 23.312 10.867 1 97.25 274 TYR A CA 1
ATOM 2316 C C . TYR A 1 274 ? -1.117 22.828 9.75 1 97.25 274 TYR A C 1
ATOM 2318 O O . TYR A 1 274 ? -0.018 23.344 9.562 1 97.25 274 TYR A O 1
ATOM 2326 N N . HIS A 1 275 ? -1.517 21.875 8.984 1 98.56 275 HIS A N 1
ATOM 2327 C CA . HIS A 1 275 ? -0.816 21.562 7.746 1 98.56 275 HIS A CA 1
ATOM 2328 C C . HIS A 1 275 ? -0.706 22.781 6.852 1 98.56 275 HIS A C 1
ATOM 2330 O O . HIS A 1 275 ? 0.39 23.141 6.414 1 98.56 275 HIS A O 1
ATOM 2336 N N . ASN A 1 276 ? -1.772 23.438 6.66 1 98.69 276 ASN A N 1
ATOM 2337 C CA . ASN A 1 276 ? -1.813 24.531 5.695 1 98.69 276 ASN A CA 1
ATOM 2338 C C . ASN A 1 276 ? -1.183 25.797 6.262 1 98.69 276 ASN A C 1
ATOM 2340 O O . ASN A 1 276 ? -0.619 26.609 5.516 1 98.69 276 ASN A O 1
ATOM 2344 N N . GLU A 1 277 ? -1.255 25.969 7.582 1 98.19 277 GLU A N 1
ATOM 2345 C CA . GLU A 1 277 ? -0.542 27.094 8.18 1 98.19 277 GLU A CA 1
ATOM 2346 C C . GLU A 1 277 ? 0.964 26.969 7.977 1 98.19 277 GLU A C 1
ATOM 2348 O O . GLU A 1 277 ? 1.64 27.953 7.672 1 98.19 277 GLU A O 1
ATOM 2353 N N . MET A 1 278 ? 1.466 25.719 8.18 1 98.62 278 MET A N 1
ATOM 2354 C CA . MET A 1 278 ? 2.887 25.516 7.93 1 98.62 278 MET A CA 1
ATOM 2355 C C . MET A 1 278 ? 3.219 25.719 6.453 1 98.62 278 MET A C 1
ATOM 2357 O O . MET A 1 278 ? 4.258 26.281 6.121 1 98.62 278 MET A O 1
ATOM 2361 N N . LEU A 1 279 ? 2.33 25.25 5.613 1 98.81 279 LEU A N 1
ATOM 2362 C CA . LEU A 1 279 ? 2.514 25.438 4.176 1 98.81 279 LEU A CA 1
ATOM 2363 C C . LEU A 1 279 ? 2.611 26.922 3.824 1 98.81 279 LEU A C 1
ATOM 2365 O O . LEU A 1 279 ? 3.516 27.328 3.094 1 98.81 279 LEU A O 1
ATOM 2369 N N . LYS A 1 280 ? 1.761 27.719 4.355 1 98.31 280 LYS A N 1
ATOM 2370 C CA . LYS A 1 280 ? 1.768 29.156 4.109 1 98.31 280 LYS A CA 1
ATOM 2371 C C . LYS A 1 280 ? 3.084 29.781 4.559 1 98.31 280 LYS A C 1
ATOM 2373 O O . LYS A 1 280 ? 3.641 30.641 3.861 1 98.31 280 LYS A O 1
ATOM 2378 N N . CYS A 1 281 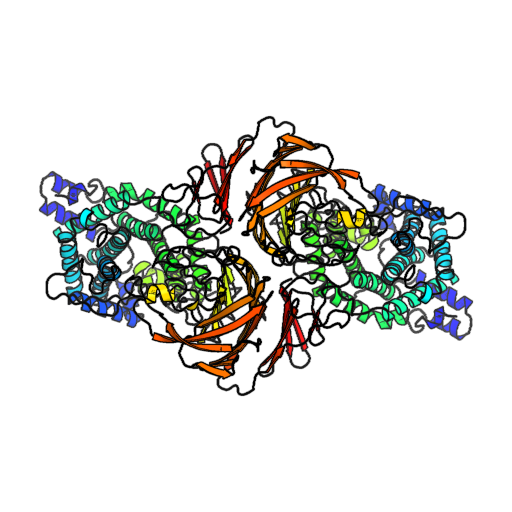? 3.547 29.359 5.691 1 98.5 281 CYS A N 1
ATOM 2379 C CA . CYS A 1 281 ? 4.812 29.859 6.207 1 98.5 281 CYS A CA 1
ATOM 2380 C C . CYS A 1 281 ? 5.949 29.594 5.227 1 98.5 281 CYS A C 1
ATOM 2382 O O . CYS A 1 281 ? 6.734 30.5 4.926 1 98.5 281 CYS A O 1
ATOM 2384 N N . PHE A 1 282 ? 5.988 28.438 4.699 1 98.81 282 PHE A N 1
ATOM 2385 C CA . PHE A 1 282 ? 7.102 28.078 3.826 1 98.81 282 PHE A CA 1
ATOM 2386 C C . PHE A 1 282 ? 6.961 28.734 2.463 1 98.81 282 PHE A C 1
ATOM 2388 O O . PHE A 1 282 ? 7.961 29.078 1.823 1 98.81 282 PHE A O 1
ATOM 2395 N N . LEU A 1 283 ? 5.746 28.969 1.99 1 98.56 283 LEU A N 1
ATOM 2396 C CA . LEU A 1 283 ? 5.562 29.703 0.746 1 98.56 283 LEU A CA 1
ATOM 2397 C C . LEU A 1 283 ? 6.109 31.125 0.87 1 98.56 283 LEU A C 1
ATOM 2399 O O . LEU A 1 283 ? 6.789 31.609 -0.036 1 98.56 283 LEU A O 1
ATOM 2403 N N . GLU A 1 284 ? 5.875 31.766 1.984 1 98.06 284 GLU A N 1
ATOM 2404 C CA . GLU A 1 284 ? 6.41 33.094 2.232 1 98.06 284 GLU A CA 1
ATOM 2405 C C . GLU A 1 284 ? 7.93 33.062 2.369 1 98.06 284 GLU A C 1
ATOM 2407 O O . GLU A 1 284 ? 8.625 33.969 1.866 1 98.06 284 GLU A O 1
ATOM 2412 N N . PHE A 1 285 ? 8.391 32.031 3.049 1 98.44 285 PHE A N 1
ATOM 2413 C CA . PHE A 1 285 ? 9.82 31.828 3.219 1 98.44 285 PHE A CA 1
ATOM 2414 C C . PHE A 1 285 ? 10.523 31.734 1.868 1 98.44 285 PHE A C 1
ATOM 2416 O O . PHE A 1 285 ? 11.484 32.469 1.614 1 98.44 285 PHE A O 1
ATOM 2423 N N . ILE A 1 286 ? 9.969 30.922 0.945 1 98.56 286 ILE A N 1
ATOM 2424 C CA . ILE A 1 286 ? 10.562 30.703 -0.371 1 98.56 286 ILE A CA 1
ATOM 2425 C C . ILE A 1 286 ? 10.492 32 -1.185 1 98.56 286 ILE A C 1
ATOM 2427 O O . ILE A 1 286 ? 11.453 32.375 -1.852 1 98.56 286 ILE A O 1
ATOM 2431 N N . THR A 1 287 ? 9.422 32.688 -1.102 1 97.94 287 THR A N 1
ATOM 2432 C CA . THR A 1 287 ? 9.219 33.938 -1.852 1 97.94 287 THR A CA 1
ATOM 2433 C C . THR A 1 287 ? 10.281 34.969 -1.482 1 97.94 287 THR A C 1
ATOM 2435 O O . THR A 1 287 ? 10.961 35.5 -2.357 1 97.94 287 THR A O 1
ATOM 2438 N N . LEU A 1 288 ? 10.406 35.25 -0.19 1 98 288 LEU A N 1
ATOM 2439 C CA . LEU A 1 288 ? 11.336 36.25 0.262 1 98 288 LEU A CA 1
ATOM 2440 C C . LEU A 1 288 ? 12.781 35.844 -0.018 1 98 288 LEU A C 1
ATOM 2442 O O . LEU A 1 288 ? 13.617 36.688 -0.379 1 98 288 LEU A O 1
ATOM 2446 N N . ALA A 1 289 ? 13.031 34.531 0.161 1 98.31 289 ALA A N 1
ATOM 2447 C CA . ALA A 1 289 ? 14.367 34.031 -0.115 1 98.31 289 ALA A CA 1
ATOM 2448 C C . ALA A 1 289 ? 14.75 34.25 -1.577 1 98.31 289 ALA A C 1
ATOM 2450 O O . ALA A 1 289 ? 15.828 34.75 -1.876 1 98.31 289 ALA A O 1
ATOM 2451 N N . GLU A 1 290 ? 13.891 33.969 -2.424 1 95.44 290 GLU A N 1
ATOM 2452 C CA . GLU A 1 290 ? 14.156 34.094 -3.854 1 95.44 290 GLU A CA 1
ATOM 2453 C C . GLU A 1 290 ? 14.336 35.531 -4.258 1 95.44 290 GLU A C 1
ATOM 2455 O O . GLU A 1 290 ? 15.219 35.875 -5.055 1 95.44 290 GLU A O 1
ATOM 2460 N N . LYS A 1 291 ? 13.586 36.375 -3.732 1 96.25 291 LYS A N 1
ATOM 2461 C CA . LYS A 1 291 ? 13.656 37.781 -4.051 1 96.25 291 LYS A CA 1
ATOM 2462 C C . LYS A 1 291 ? 14.984 38.406 -3.588 1 96.25 291 LYS A C 1
ATOM 2464 O O . LYS A 1 291 ? 15.445 39.406 -4.137 1 96.25 291 LYS A O 1
ATOM 2469 N N . ASN A 1 292 ? 15.594 37.812 -2.598 1 97.75 292 ASN A N 1
ATOM 2470 C CA . ASN A 1 292 ? 16.828 38.344 -2.045 1 97.75 292 ASN A CA 1
ATOM 2471 C C . ASN A 1 292 ? 18.016 37.469 -2.344 1 97.75 292 ASN A C 1
ATOM 2473 O O . ASN A 1 292 ? 19.031 37.5 -1.646 1 97.75 292 ASN A O 1
ATOM 2477 N N . ASN A 1 293 ? 17.844 36.438 -3.301 1 96.69 293 ASN A N 1
ATOM 2478 C CA . ASN A 1 293 ? 18.891 35.562 -3.809 1 96.69 293 ASN A CA 1
ATOM 2479 C C . ASN A 1 293 ? 19.469 34.688 -2.701 1 96.69 293 ASN A C 1
ATOM 2481 O O . ASN A 1 293 ? 20.688 34.469 -2.645 1 96.69 293 ASN A O 1
ATOM 2485 N N . ILE A 1 294 ? 18.625 34.438 -1.764 1 97.5 294 ILE A N 1
ATOM 2486 C CA . ILE A 1 294 ? 18.984 33.438 -0.745 1 97.5 294 ILE A CA 1
ATOM 2487 C C . ILE A 1 294 ? 18.641 32.031 -1.234 1 97.5 294 ILE A C 1
ATOM 2489 O O . ILE A 1 294 ? 17.5 31.781 -1.64 1 97.5 294 ILE A O 1
ATOM 2493 N N . THR A 1 295 ? 19.578 31.156 -1.198 1 95.88 295 THR A N 1
ATOM 2494 C CA . THR A 1 295 ? 19.391 29.812 -1.719 1 95.88 295 THR A CA 1
ATOM 2495 C C . THR A 1 295 ? 18.516 28.984 -0.775 1 95.88 295 THR A C 1
ATOM 2497 O O . THR A 1 295 ? 18.797 28.891 0.422 1 95.88 295 THR A O 1
ATOM 2500 N N . VAL A 1 296 ? 17.484 28.453 -1.252 1 96.75 296 VAL A N 1
ATOM 2501 C CA . VAL A 1 296 ? 16.641 27.484 -0.558 1 96.75 296 VAL A CA 1
ATOM 2502 C C . VAL A 1 296 ? 16.938 26.078 -1.08 1 96.75 296 VAL A C 1
ATOM 2504 O O . VAL A 1 296 ? 16.969 25.859 -2.293 1 96.75 296 VAL A O 1
ATOM 2507 N N . SER A 1 297 ? 17.156 25.094 -0.206 1 97.56 297 SER A N 1
ATOM 2508 C CA . SER A 1 297 ? 17.5 23.75 -0.624 1 97.56 297 SER A CA 1
ATOM 2509 C C . SER A 1 297 ? 16.375 23.094 -1.407 1 97.56 297 SER A C 1
ATOM 2511 O O . SER A 1 297 ? 15.195 23.406 -1.188 1 97.56 297 SER A O 1
ATOM 2513 N N . ASP A 1 298 ? 16.734 22.188 -2.344 1 97.88 298 ASP A N 1
ATOM 2514 C CA . ASP A 1 298 ? 15.742 21.406 -3.07 1 97.88 298 ASP A CA 1
ATOM 2515 C C . ASP A 1 298 ? 14.898 20.562 -2.113 1 97.88 298 ASP A C 1
ATOM 2517 O O . ASP A 1 298 ? 13.727 20.297 -2.379 1 97.88 298 ASP A O 1
ATOM 2521 N N . PHE A 1 299 ? 15.531 20.203 -1.041 1 97.44 299 PHE A N 1
ATOM 2522 C CA . PHE A 1 299 ? 14.828 19.422 -0.033 1 97.44 299 PHE A CA 1
ATOM 2523 C C . PHE A 1 299 ? 13.602 20.172 0.48 1 97.44 299 PHE A C 1
ATOM 2525 O O . PHE A 1 299 ? 12.5 19.625 0.502 1 97.44 299 PHE A O 1
ATOM 2532 N N . ILE A 1 300 ? 13.812 21.453 0.834 1 98.56 300 ILE A N 1
ATOM 2533 C CA . ILE A 1 300 ? 12.703 22.266 1.316 1 98.56 300 ILE A CA 1
ATOM 2534 C C . ILE A 1 300 ? 11.672 22.453 0.205 1 98.56 300 ILE A C 1
ATOM 2536 O O . ILE A 1 300 ? 10.477 22.266 0.428 1 98.56 300 ILE A O 1
ATOM 2540 N N . LYS A 1 301 ? 12.109 22.781 -0.987 1 98.62 301 LYS A N 1
ATOM 2541 C CA . LYS A 1 301 ? 11.211 23.047 -2.107 1 98.62 301 LYS A CA 1
ATOM 2542 C C . LYS A 1 301 ? 10.359 21.812 -2.422 1 98.62 301 LYS A C 1
ATOM 2544 O O . LYS A 1 301 ? 9.148 21.938 -2.631 1 98.62 301 LYS A O 1
ATOM 2549 N N . ASN A 1 302 ? 10.977 20.656 -2.4 1 98.5 302 ASN A N 1
ATOM 2550 C CA . ASN A 1 302 ? 10.25 19.422 -2.693 1 98.5 302 ASN A CA 1
ATOM 2551 C C . ASN A 1 302 ? 9.211 19.125 -1.617 1 98.5 302 ASN A C 1
ATOM 2553 O O . ASN A 1 302 ? 8.102 18.688 -1.927 1 98.5 302 ASN A O 1
ATOM 2557 N N . LYS A 1 303 ? 9.578 19.312 -0.364 1 98.62 303 LYS A N 1
ATOM 2558 C CA . LYS A 1 303 ? 8.641 19.125 0.732 1 98.62 303 LYS A CA 1
ATOM 2559 C C . LYS A 1 303 ? 7.438 20.047 0.598 1 98.62 303 LYS A C 1
ATOM 2561 O O . LYS A 1 303 ? 6.297 19.641 0.814 1 98.62 303 LYS A O 1
ATOM 2566 N N . VAL A 1 304 ? 7.723 21.266 0.242 1 98.88 304 VAL A N 1
ATOM 2567 C CA . VAL A 1 304 ? 6.648 22.25 0.122 1 98.88 304 VAL A CA 1
ATOM 2568 C C . VAL A 1 304 ? 5.734 21.875 -1.043 1 98.88 304 VAL A C 1
ATOM 2570 O O . VAL A 1 304 ? 4.508 21.984 -0.938 1 98.88 304 VAL A O 1
ATOM 2573 N N . LYS A 1 305 ? 6.316 21.5 -2.143 1 98.81 305 LYS A N 1
ATOM 2574 C CA . LYS A 1 305 ? 5.512 21.062 -3.275 1 98.81 305 LYS A CA 1
ATOM 2575 C C . LYS A 1 305 ? 4.625 19.875 -2.889 1 98.81 305 LYS A C 1
ATOM 2577 O O . LYS A 1 305 ? 3.443 19.844 -3.236 1 98.81 305 LYS A O 1
ATOM 2582 N N . ASP A 1 306 ? 5.188 18.922 -2.154 1 98.75 306 ASP A N 1
ATOM 2583 C CA . ASP A 1 306 ? 4.414 17.781 -1.663 1 98.75 306 ASP A CA 1
ATOM 2584 C C . ASP A 1 306 ? 3.256 18.25 -0.782 1 98.75 306 ASP A C 1
ATOM 2586 O O . ASP A 1 306 ? 2.154 17.703 -0.855 1 98.75 306 ASP A O 1
ATOM 2590 N N . MET A 1 307 ? 3.551 19.203 0.039 1 98.88 307 MET A N 1
ATOM 2591 C CA . MET A 1 307 ? 2.508 19.734 0.908 1 98.88 307 MET A CA 1
ATOM 2592 C C . MET A 1 307 ? 1.381 20.359 0.088 1 98.88 307 MET A C 1
ATOM 2594 O O . MET A 1 307 ? 0.208 20.234 0.445 1 98.88 307 MET A O 1
ATOM 2598 N N . LEU A 1 308 ? 1.732 21.047 -0.982 1 98.88 308 LEU A N 1
ATOM 2599 C CA . LEU A 1 308 ? 0.734 21.656 -1.849 1 98.88 308 LEU A CA 1
ATOM 2600 C C . LEU A 1 308 ? -0.172 20.609 -2.471 1 98.88 308 LEU A C 1
ATOM 2602 O O . LEU A 1 308 ? -1.396 20.766 -2.482 1 98.88 308 LEU A O 1
ATOM 2606 N N . TYR A 1 309 ? 0.394 19.578 -2.926 1 98.81 309 TYR A N 1
ATOM 2607 C CA . TYR A 1 309 ? -0.414 18.516 -3.531 1 98.81 309 TYR A CA 1
ATOM 2608 C C . TYR A 1 309 ? -1.253 17.797 -2.479 1 98.81 309 TYR A C 1
ATOM 2610 O O . TYR A 1 309 ? -2.371 17.359 -2.76 1 98.81 309 TYR A O 1
ATOM 2618 N N . ALA A 1 310 ? -0.692 17.609 -1.293 1 98.81 310 ALA A N 1
ATOM 2619 C CA . ALA A 1 310 ? -1.513 17.094 -0.204 1 98.81 310 ALA A CA 1
ATOM 2620 C C . ALA A 1 310 ? -2.719 17.984 0.056 1 98.81 310 ALA A C 1
ATOM 2622 O O . ALA A 1 310 ? -3.844 17.5 0.189 1 98.81 310 ALA A O 1
ATOM 2623 N N . THR A 1 311 ? -2.471 19.266 0.122 1 98.81 311 THR A N 1
ATOM 2624 C CA . THR A 1 311 ? -3.561 20.219 0.293 1 98.81 311 THR A CA 1
ATOM 2625 C C . THR A 1 311 ? -4.605 20.047 -0.807 1 98.81 311 THR A C 1
ATOM 2627 O O . THR A 1 311 ? -5.809 20.047 -0.534 1 98.81 311 THR A O 1
ATOM 2630 N N . LEU A 1 312 ? -4.152 19.922 -2.008 1 98.75 312 LEU A N 1
ATOM 2631 C CA . LEU A 1 312 ? -5.051 19.734 -3.143 1 98.75 312 LEU A CA 1
ATOM 2632 C C . LEU A 1 312 ? -5.957 18.531 -2.93 1 98.75 312 LEU A C 1
ATOM 2634 O O . LEU A 1 312 ? -7.176 18.625 -3.068 1 98.75 312 LEU A O 1
ATOM 2638 N N . TYR A 1 313 ? -5.418 17.453 -2.494 1 98.56 313 TYR A N 1
ATOM 2639 C CA . TYR A 1 313 ? -6.188 16.219 -2.365 1 98.56 313 TYR A CA 1
ATOM 2640 C C . TYR A 1 313 ? -7.121 16.281 -1.162 1 98.56 313 TYR A C 1
ATOM 2642 O O . TYR A 1 313 ? -8.117 15.547 -1.103 1 98.56 313 TYR A O 1
ATOM 2650 N N . THR A 1 314 ? -6.82 17.109 -0.183 1 98.44 314 THR A N 1
ATOM 2651 C CA . THR A 1 314 ? -7.68 17.203 0.991 1 98.44 314 THR A CA 1
ATOM 2652 C C . THR A 1 314 ? -8.852 18.141 0.722 1 98.44 314 THR A C 1
ATOM 2654 O O . THR A 1 314 ? -9.797 18.203 1.511 1 98.44 314 THR A O 1
ATOM 2657 N N . MET A 1 315 ? -8.82 18.859 -0.413 1 98.56 315 MET A N 1
ATOM 2658 C CA . MET A 1 315 ? -9.82 19.891 -0.728 1 98.56 315 MET A CA 1
ATOM 2659 C C . MET A 1 315 ? -11.164 19.25 -1.061 1 98.56 315 MET A C 1
ATOM 2661 O O . MET A 1 315 ? -11.258 18.422 -1.973 1 98.56 315 MET A O 1
ATOM 2665 N N . LYS A 1 316 ? -12.188 19.641 -0.347 1 98.25 316 LYS A N 1
ATOM 2666 C CA . LYS A 1 316 ? -13.539 19.141 -0.584 1 98.25 316 LYS A CA 1
ATOM 2667 C C . LYS A 1 316 ? -14.156 19.781 -1.821 1 98.25 316 LYS A C 1
ATOM 2669 O O . LYS A 1 316 ? -13.617 20.766 -2.348 1 98.25 316 LYS A O 1
ATOM 2674 N N . PRO A 1 317 ? -15.289 19.266 -2.25 1 97.81 317 PRO A N 1
ATOM 2675 C CA . PRO A 1 317 ? -15.945 19.844 -3.434 1 97.81 317 PRO A CA 1
ATOM 2676 C C . PRO A 1 317 ? -16.328 21.312 -3.248 1 97.81 317 PRO A C 1
ATOM 2678 O O . PRO A 1 317 ? -16.359 22.062 -4.219 1 97.81 317 PRO A O 1
ATOM 2681 N N . ASN A 1 318 ? -16.547 21.734 -2.055 1 97.31 318 ASN A N 1
ATOM 2682 C CA . ASN A 1 318 ? -16.859 23.125 -1.803 1 97.31 318 ASN A CA 1
ATOM 2683 C C . ASN A 1 318 ? -15.594 23.984 -1.747 1 97.31 318 ASN A C 1
ATOM 2685 O O . ASN A 1 318 ? -15.641 25.141 -1.337 1 97.31 318 ASN A O 1
ATOM 2689 N N . HIS A 1 319 ? -14.438 23.375 -2.012 1 97.94 319 HIS A N 1
ATOM 2690 C CA . HIS A 1 319 ? -13.125 23.984 -2.174 1 97.94 319 HIS A CA 1
ATOM 2691 C C . HIS A 1 319 ? -12.484 24.281 -0.822 1 97.94 319 HIS A C 1
ATOM 2693 O O . HIS A 1 319 ? -11.453 24.953 -0.754 1 97.94 319 HIS A O 1
ATOM 2699 N N . CYS A 1 320 ? -13.078 23.844 0.287 1 98.12 320 CYS A N 1
ATOM 2700 C CA . CYS A 1 320 ? -12.547 24.078 1.624 1 98.12 320 CYS A CA 1
ATOM 2701 C C . CYS A 1 320 ? -11.945 22.812 2.213 1 98.12 320 CYS A C 1
ATOM 2703 O O . CYS A 1 320 ? -12.164 21.719 1.698 1 98.12 320 CYS A O 1
ATOM 2705 N N . GLN A 1 321 ? -11.109 23 3.229 1 98.19 321 GLN A N 1
ATOM 2706 C CA . GLN A 1 321 ? -10.656 21.859 4.02 1 98.19 321 GLN A CA 1
ATOM 2707 C C . GLN A 1 321 ? -11.75 21.375 4.977 1 98.19 321 GLN A C 1
ATOM 2709 O O . GLN A 1 321 ? -12.609 22.172 5.375 1 98.19 321 GLN A O 1
ATOM 2714 N N . SER A 1 322 ? -11.719 20.109 5.32 1 97.06 322 SER A N 1
ATOM 2715 C CA . SER A 1 322 ? -12.57 19.562 6.371 1 97.06 322 SER A CA 1
ATOM 2716 C C . SER A 1 322 ? -12.156 20.062 7.746 1 97.06 322 SER A C 1
ATOM 2718 O O . SER A 1 322 ? -11.047 20.578 7.918 1 97.06 322 SER A O 1
ATOM 2720 N N . ASN A 1 323 ? -13.102 19.984 8.68 1 98 323 ASN A N 1
ATOM 2721 C CA . ASN A 1 323 ? -12.797 20.312 10.07 1 98 323 ASN A CA 1
ATOM 2722 C C . ASN A 1 323 ? -12.047 19.188 10.766 1 98 323 ASN A C 1
ATOM 2724 O O . ASN A 1 323 ? -12.211 18.969 11.969 1 98 323 ASN A O 1
ATOM 2728 N N . TYR A 1 324 ? -11.266 18.453 10.016 1 97.69 324 TYR A N 1
ATOM 2729 C CA . TYR A 1 324 ? -10.438 17.344 10.508 1 97.69 324 TYR A CA 1
ATOM 2730 C C . TYR A 1 324 ? -9.383 17.859 11.477 1 97.69 324 TYR A C 1
ATOM 2732 O O . TYR A 1 324 ? -8.602 18.75 11.141 1 97.69 324 TYR A O 1
ATOM 2740 N N . GLY A 1 325 ? -9.328 17.266 12.688 1 97.06 325 GLY A N 1
ATOM 2741 C CA . GLY A 1 325 ? -8.484 17.812 13.742 1 97.06 325 GLY A CA 1
ATOM 2742 C C . GLY A 1 325 ? -8.914 19.188 14.211 1 97.06 325 GLY A C 1
ATOM 2743 O O . GLY A 1 325 ? -10.109 19.453 14.336 1 97.06 325 GLY A O 1
ATOM 2744 N N . ASP A 1 326 ? -7.973 19.969 14.672 1 97.25 326 ASP A N 1
ATOM 2745 C CA . ASP A 1 326 ? -8.242 21.359 15.055 1 97.25 326 ASP A CA 1
ATOM 2746 C C . ASP A 1 326 ? -8.211 22.281 13.844 1 97.25 326 ASP A C 1
ATOM 2748 O O . ASP A 1 326 ? -7.277 23.062 13.672 1 97.25 326 ASP A O 1
ATOM 2752 N N . SER A 1 327 ? -9.289 22.141 13.055 1 97.69 327 SER A N 1
ATOM 2753 C CA . SER A 1 327 ? -9.328 22.875 11.789 1 97.69 327 SER A CA 1
ATOM 2754 C C . SER A 1 327 ? -10.641 23.625 11.625 1 97.69 327 SER A C 1
ATOM 2756 O O . SER A 1 327 ? -11.703 23.125 12.008 1 97.69 327 SER A O 1
ATOM 2758 N N . ASP A 1 328 ? -10.562 24.781 11.078 1 97.12 328 ASP A N 1
ATOM 2759 C CA . ASP A 1 328 ? -11.711 25.547 10.617 1 97.12 328 ASP A CA 1
ATOM 2760 C C . ASP A 1 328 ? -11.953 25.344 9.125 1 97.12 328 ASP A C 1
ATOM 2762 O O . ASP A 1 328 ? -11.117 24.75 8.438 1 97.12 328 ASP A O 1
ATOM 2766 N N . GLU A 1 329 ? -13.102 25.703 8.719 1 96 329 GLU A N 1
ATOM 2767 C CA . GLU A 1 329 ? -13.352 25.656 7.285 1 96 329 GLU A CA 1
ATOM 2768 C C . GLU A 1 329 ? -12.648 26.812 6.57 1 96 329 GLU A C 1
ATOM 2770 O O . GLU A 1 329 ? -12.875 27.984 6.887 1 96 329 GLU A O 1
ATOM 2775 N N . GLU A 1 330 ? -11.695 26.562 5.75 1 97.12 330 GLU A N 1
ATOM 2776 C CA . GLU A 1 330 ? -10.914 27.531 4.988 1 97.12 330 GLU A CA 1
ATOM 2777 C C . GLU A 1 330 ? -10.875 27.172 3.506 1 97.12 330 GLU A C 1
ATOM 2779 O O . GLU A 1 330 ? -10.711 26 3.154 1 97.12 330 GLU A O 1
ATOM 2784 N N . ASP A 1 331 ? -11.102 28.172 2.646 1 97.62 331 ASP A N 1
ATOM 2785 C CA . ASP A 1 331 ? -10.953 27.969 1.207 1 97.62 331 ASP A CA 1
ATOM 2786 C C . ASP A 1 331 ? -9.492 27.734 0.837 1 97.62 331 ASP A C 1
ATOM 2788 O O . ASP A 1 331 ? -8.609 28.484 1.251 1 97.62 331 ASP A O 1
ATOM 2792 N N . LEU A 1 332 ? -9.211 26.672 0.051 1 98.56 332 LEU A N 1
ATOM 2793 C CA . LEU A 1 332 ? -7.836 26.25 -0.192 1 98.56 332 LEU A CA 1
ATOM 2794 C C . LEU A 1 332 ? -7.352 26.75 -1.551 1 98.56 332 LEU A C 1
ATOM 2796 O O . LEU A 1 332 ? -6.18 26.578 -1.895 1 98.56 332 LEU A O 1
ATOM 2800 N N . ARG A 1 333 ? -8.234 27.438 -2.43 1 98.06 333 ARG A N 1
ATOM 2801 C CA . ARG A 1 333 ? -7.945 27.766 -3.82 1 98.06 333 ARG A CA 1
ATOM 2802 C C . ARG A 1 333 ? -6.863 28.828 -3.918 1 98.06 333 ARG A C 1
ATOM 2804 O O . ARG A 1 333 ? -6.09 28.859 -4.875 1 98.06 333 ARG A O 1
ATOM 2811 N N . ASP A 1 334 ? -6.785 29.625 -2.887 1 97.88 334 ASP A N 1
ATOM 2812 C CA . ASP A 1 334 ? -5.738 30.641 -2.859 1 97.88 334 ASP A CA 1
ATOM 2813 C C . ASP A 1 334 ? -4.359 30 -2.707 1 97.88 334 ASP A C 1
ATOM 2815 O O . ASP A 1 334 ? -3.387 30.469 -3.303 1 97.88 334 ASP A O 1
ATOM 2819 N N . LEU A 1 335 ? -4.25 28.984 -1.854 1 98.56 335 LEU A N 1
ATOM 2820 C CA . LEU A 1 335 ? -2.98 28.281 -1.682 1 98.56 335 LEU A CA 1
ATOM 2821 C C . LEU A 1 335 ? -2.557 27.594 -2.975 1 98.56 335 LEU A C 1
ATOM 2823 O O . LEU A 1 335 ? -1.366 27.531 -3.291 1 98.56 335 LEU A O 1
ATOM 2827 N N . MET A 1 336 ? -3.541 27.047 -3.734 1 98.69 336 MET A N 1
ATOM 2828 C CA . MET A 1 336 ? -3.244 26.469 -5.039 1 98.69 336 MET A CA 1
ATOM 2829 C C . MET A 1 336 ? -2.613 27.5 -5.969 1 98.69 336 MET A C 1
ATOM 2831 O O . MET A 1 336 ? -1.584 27.234 -6.59 1 98.69 336 MET A O 1
ATOM 2835 N N . ASN A 1 337 ? -3.236 28.703 -6.027 1 98.56 337 ASN A N 1
ATOM 2836 C CA . ASN A 1 337 ? -2.709 29.766 -6.887 1 98.56 337 ASN A CA 1
ATOM 2837 C C . ASN A 1 337 ? -1.305 30.188 -6.457 1 98.56 337 ASN A C 1
ATOM 2839 O O . ASN A 1 337 ? -0.432 30.391 -7.301 1 98.56 337 ASN A O 1
ATOM 2843 N N . PHE A 1 338 ? -1.137 30.328 -5.137 1 98.56 338 PHE A N 1
ATOM 2844 C CA . PHE A 1 338 ? 0.172 30.719 -4.621 1 98.56 338 PHE A CA 1
ATOM 2845 C C . PHE A 1 338 ? 1.229 29.688 -5.008 1 98.56 338 PHE A C 1
ATOM 2847 O O . PHE A 1 338 ? 2.311 30.047 -5.477 1 98.56 338 PHE A O 1
ATOM 2854 N N . GLY A 1 339 ? 0.873 28.375 -4.82 1 98.81 339 GLY A N 1
ATOM 2855 C CA . GLY A 1 339 ? 1.773 27.312 -5.211 1 98.81 339 GLY A CA 1
ATOM 2856 C C . GLY A 1 339 ? 2.035 27.266 -6.703 1 98.81 339 GLY A C 1
ATOM 2857 O O . GLY A 1 339 ? 3.16 27 -7.137 1 98.81 339 GLY A O 1
ATOM 2858 N N . ALA A 1 340 ? 1.023 27.531 -7.508 1 98.75 340 ALA A N 1
ATOM 2859 C CA . ALA A 1 340 ? 1.159 27.547 -8.961 1 98.75 340 ALA A CA 1
ATOM 2860 C C . ALA A 1 340 ? 2.201 28.562 -9.406 1 98.75 340 ALA A C 1
ATOM 2862 O O . ALA A 1 340 ? 2.996 28.297 -10.312 1 98.75 340 ALA A O 1
ATOM 2863 N N . ILE A 1 341 ? 2.186 29.703 -8.766 1 98.44 341 ILE A N 1
ATOM 2864 C CA . ILE A 1 341 ? 3.098 30.797 -9.125 1 98.44 341 ILE A CA 1
ATOM 2865 C C . ILE A 1 341 ? 4.527 30.406 -8.758 1 98.44 341 ILE A C 1
ATOM 2867 O O . ILE A 1 341 ? 5.438 30.5 -9.586 1 98.44 341 ILE A O 1
ATOM 2871 N N . ILE A 1 342 ? 4.711 29.922 -7.535 1 98.25 342 ILE A N 1
ATOM 2872 C CA . ILE A 1 342 ? 6.043 29.625 -7.012 1 98.25 342 ILE A CA 1
ATOM 2873 C C . ILE A 1 342 ? 6.68 28.5 -7.816 1 98.25 342 ILE A C 1
ATOM 2875 O O . ILE A 1 342 ? 7.863 28.562 -8.156 1 98.25 342 ILE A O 1
ATOM 2879 N N . PHE A 1 343 ? 5.887 27.453 -8.203 1 98.56 343 PHE A N 1
ATOM 2880 C CA . PHE A 1 343 ? 6.457 26.25 -8.797 1 98.56 343 PHE A CA 1
ATOM 2881 C C . PHE A 1 343 ? 6.137 26.172 -10.289 1 98.56 343 PHE A C 1
ATOM 2883 O O . PHE A 1 343 ? 6.453 25.188 -10.945 1 98.56 343 PHE A O 1
ATOM 2890 N N . LYS A 1 344 ? 5.473 27.234 -10.812 1 98.38 344 LYS A N 1
ATOM 2891 C CA . LYS A 1 344 ? 5.066 27.25 -12.219 1 98.38 344 LYS A CA 1
ATOM 2892 C C . LYS A 1 344 ? 4.34 25.953 -12.586 1 98.38 344 LYS A C 1
ATOM 2894 O O . LYS A 1 344 ? 4.707 25.297 -13.555 1 98.38 344 LYS A O 1
ATOM 2899 N N . ASP A 1 345 ? 3.33 25.656 -11.82 1 98.56 345 ASP A N 1
ATOM 2900 C CA . ASP A 1 345 ? 2.645 24.359 -11.883 1 98.56 345 ASP A CA 1
ATOM 2901 C C . ASP A 1 345 ? 1.218 24.531 -12.406 1 98.56 345 ASP A C 1
ATOM 2903 O O . ASP A 1 345 ? 0.356 25.078 -11.711 1 98.56 345 ASP A O 1
ATOM 2907 N N . GLY A 1 346 ? 0.935 23.922 -13.539 1 98.62 346 GLY A N 1
ATOM 2908 C CA . GLY A 1 346 ? -0.354 24.062 -14.195 1 98.62 346 GLY A CA 1
ATOM 2909 C C . GLY A 1 346 ? -1.461 23.281 -13.516 1 98.62 346 GLY A C 1
ATOM 2910 O O . GLY A 1 346 ? -2.641 23.609 -13.656 1 98.62 346 GLY A O 1
ATOM 2911 N N . ILE A 1 347 ? -1.123 22.25 -12.812 1 98.62 347 ILE A N 1
ATOM 2912 C CA . ILE A 1 347 ? -2.123 21.469 -12.094 1 98.62 347 ILE A CA 1
ATOM 2913 C C . ILE A 1 347 ? -2.662 22.281 -10.914 1 98.62 347 ILE A C 1
ATOM 2915 O O . ILE A 1 347 ? -3.877 22.391 -10.734 1 98.62 347 ILE A O 1
ATOM 2919 N N . LEU A 1 348 ? -1.763 22.891 -10.148 1 98.75 348 LEU A N 1
ATOM 2920 C CA . LEU A 1 348 ? -2.188 23.703 -9.016 1 98.75 348 LEU A CA 1
ATOM 2921 C C . LEU A 1 348 ? -3.053 24.875 -9.484 1 98.75 348 LEU A C 1
ATOM 2923 O O . LEU A 1 348 ? -4.051 25.203 -8.844 1 98.75 348 LEU A O 1
ATOM 2927 N N . LYS A 1 349 ? -2.699 25.5 -10.586 1 98.69 349 LYS A N 1
ATOM 2928 C CA . LYS A 1 349 ? -3.51 26.594 -11.141 1 98.69 349 LYS A CA 1
ATOM 2929 C C . LYS A 1 349 ? -4.926 26.109 -11.453 1 98.69 349 LYS A C 1
ATOM 2931 O O . LYS A 1 349 ? -5.898 26.812 -11.172 1 98.69 349 LYS A O 1
ATOM 2936 N N . ASN A 1 350 ? -4.977 24.891 -12.023 1 98.38 350 ASN A N 1
ATOM 2937 C CA . ASN A 1 350 ? -6.258 24.359 -12.477 1 98.38 350 ASN A CA 1
ATOM 2938 C C . ASN A 1 350 ? -7.238 24.188 -11.32 1 98.38 350 ASN A C 1
ATOM 2940 O O . ASN A 1 350 ? -8.453 24.25 -11.516 1 98.38 350 ASN A O 1
ATOM 2944 N N . TYR A 1 351 ? -6.734 24.031 -10.164 1 98.25 351 TYR A N 1
ATOM 2945 C CA . TYR A 1 351 ? -7.605 23.734 -9.031 1 98.25 351 TYR A CA 1
ATOM 2946 C C . TYR A 1 351 ? -7.648 24.906 -8.062 1 98.25 351 TYR A C 1
ATOM 2948 O O . TYR A 1 351 ? -8.117 24.766 -6.926 1 98.25 351 TYR A O 1
ATOM 2956 N N . GLY A 1 352 ? -7.094 26.094 -8.461 1 98.06 352 GLY A N 1
ATOM 2957 C CA . GLY A 1 352 ? -7.203 27.344 -7.723 1 98.06 352 GLY A CA 1
ATOM 2958 C C . GLY A 1 352 ? -8.297 28.25 -8.242 1 98.06 352 GLY A C 1
ATOM 2959 O O . GLY A 1 352 ? -9.188 27.812 -8.977 1 98.06 352 GLY A O 1
ATOM 2960 N N . ASN A 1 353 ? -8.312 29.484 -7.734 1 96.38 353 ASN A N 1
ATOM 2961 C CA . ASN A 1 353 ? -9.242 30.5 -8.211 1 96.38 353 ASN A CA 1
ATOM 2962 C C . ASN A 1 353 ? -8.883 30.984 -9.609 1 96.38 353 ASN A C 1
ATOM 2964 O O . ASN A 1 353 ? -7.77 30.75 -10.086 1 96.38 353 ASN A O 1
ATOM 2968 N N . GLU A 1 354 ? -9.82 31.578 -10.203 1 95.19 354 GLU A N 1
ATOM 2969 C CA . GLU A 1 354 ? -9.602 32.094 -11.555 1 95.19 354 GLU A CA 1
ATOM 2970 C C . GLU A 1 354 ? -8.523 33.188 -11.555 1 95.19 354 GLU A C 1
ATOM 2972 O O . GLU A 1 354 ? -7.801 33.344 -12.539 1 95.19 354 GLU A O 1
ATOM 2977 N N . SER A 1 355 ? -8.516 33.906 -10.422 1 94.88 355 SER A N 1
ATOM 2978 C CA . SER A 1 355 ? -7.523 34.969 -10.273 1 94.88 355 SER A CA 1
ATOM 2979 C C . SER A 1 355 ? -6.801 34.875 -8.938 1 94.88 355 SER A C 1
ATOM 2981 O O . SER A 1 355 ? -7.277 34.188 -8.016 1 94.88 355 SER A O 1
ATOM 2983 N N . ILE A 1 356 ? -5.711 35.531 -8.875 1 95.56 356 ILE A N 1
ATOM 2984 C CA . ILE A 1 356 ? -4.922 35.5 -7.648 1 95.56 356 ILE A CA 1
ATOM 2985 C C . ILE A 1 356 ? -5.637 36.312 -6.566 1 95.56 356 ILE A C 1
ATOM 2987 O O . ILE A 1 356 ? -6.273 37.344 -6.859 1 95.56 356 ILE A O 1
ATOM 2991 N N . ASP A 1 357 ? -5.551 35.906 -5.332 1 96 357 ASP A N 1
ATOM 2992 C CA . ASP A 1 357 ? -6.199 36.594 -4.219 1 96 357 ASP A CA 1
ATOM 2993 C C . ASP A 1 357 ? -5.324 37.719 -3.68 1 96 357 ASP A C 1
ATOM 2995 O O . ASP A 1 357 ? -4.152 37.844 -4.055 1 96 357 ASP A O 1
ATOM 2999 N N . LEU A 1 358 ? -5.879 38.531 -2.816 1 95.81 358 LEU A N 1
ATOM 3000 C CA . LEU A 1 358 ? -5.215 39.719 -2.293 1 95.81 358 LEU A CA 1
ATOM 3001 C C . LEU A 1 358 ? -3.957 39.344 -1.518 1 95.81 358 LEU A C 1
ATOM 3003 O O . LEU A 1 358 ? -2.918 39.969 -1.657 1 95.81 358 LEU A O 1
ATOM 3007 N N . ASN A 1 359 ? -4.074 38.344 -0.67 1 95 359 ASN A N 1
ATOM 3008 C CA . ASN A 1 359 ? -2.92 37.938 0.124 1 95 359 ASN A CA 1
ATOM 3009 C C . ASN A 1 359 ? -1.753 37.5 -0.76 1 95 359 ASN A C 1
ATOM 3011 O O . ASN A 1 359 ? -0.604 37.875 -0.499 1 95 359 ASN A O 1
ATOM 3015 N N . THR A 1 360 ? -2.047 36.656 -1.804 1 96.5 360 THR A N 1
ATOM 3016 C CA . THR A 1 360 ? -1.006 36.219 -2.73 1 96.5 360 THR A CA 1
ATOM 3017 C C . THR A 1 360 ? -0.393 37.406 -3.449 1 96.5 360 THR A C 1
ATOM 3019 O O . THR A 1 360 ? 0.829 37.5 -3.594 1 96.5 360 THR A O 1
ATOM 3022 N N . LEU A 1 361 ? -1.218 38.344 -3.867 1 96.94 361 LEU A N 1
ATOM 3023 C CA . LEU A 1 361 ? -0.755 39.531 -4.543 1 96.94 361 LEU A CA 1
ATOM 3024 C C . LEU A 1 361 ? 0.171 40.344 -3.639 1 96.94 361 LEU A C 1
ATOM 3026 O O . LEU A 1 361 ? 1.232 40.812 -4.074 1 96.94 361 LEU A O 1
ATOM 3030 N N . LEU A 1 362 ? -0.192 40.438 -2.365 1 96.25 362 LEU A N 1
ATOM 3031 C CA . LEU A 1 362 ? 0.537 41.281 -1.429 1 96.25 362 LEU A CA 1
ATOM 3032 C C . LEU A 1 362 ? 1.754 40.562 -0.869 1 96.25 362 LEU A C 1
ATOM 3034 O O . LEU A 1 362 ? 2.611 41.188 -0.229 1 96.25 362 LEU A O 1
ATOM 3038 N N . THR A 1 363 ? 1.872 39.281 -1.13 1 96.06 363 THR A N 1
ATOM 3039 C CA . THR A 1 363 ? 2.99 38.5 -0.616 1 96.06 363 THR A CA 1
ATOM 3040 C C . THR A 1 363 ? 3.996 38.219 -1.724 1 96.06 363 THR A C 1
ATOM 3042 O O . THR A 1 363 ? 5.207 38.312 -1.518 1 96.06 363 THR A O 1
ATOM 3045 N N . TYR A 1 364 ? 3.512 37.875 -2.908 1 96.12 364 TYR A N 1
ATOM 3046 C CA . TYR A 1 364 ? 4.414 37.562 -4.016 1 96.12 364 TYR A CA 1
ATOM 3047 C C . TYR A 1 364 ? 4.734 38.844 -4.812 1 96.12 364 TYR A C 1
ATOM 3049 O O . TYR A 1 364 ? 5.828 38.969 -5.375 1 96.12 364 TYR A O 1
ATOM 3057 N N . GLY A 1 365 ? 3.752 39.75 -4.91 1 95.75 365 GLY A N 1
ATOM 3058 C CA . GLY A 1 365 ? 3.936 40.969 -5.672 1 95.75 365 GLY A CA 1
ATOM 3059 C C . GLY A 1 365 ? 3.25 40.938 -7.027 1 95.75 365 GLY A C 1
ATOM 3060 O O . GLY A 1 365 ? 2.666 39.938 -7.406 1 95.75 365 GLY A O 1
ATOM 3061 N N . TYR A 1 366 ? 3.311 42.031 -7.68 1 96.12 366 TYR A N 1
ATOM 3062 C CA . TYR A 1 366 ? 2.633 42.188 -8.961 1 96.12 366 TYR A CA 1
ATOM 3063 C C . TYR A 1 366 ? 3.162 41.219 -9.992 1 96.12 366 TYR A C 1
ATOM 3065 O O . TYR A 1 366 ? 2.418 40.75 -10.867 1 96.12 366 TYR A O 1
ATOM 3073 N N . LYS A 1 367 ? 4.352 40.812 -9.891 1 95.19 367 LYS A N 1
ATOM 3074 C CA . LYS A 1 367 ? 4.965 39.875 -10.812 1 95.19 367 LYS A CA 1
ATOM 3075 C C . LYS A 1 367 ? 4.227 38.531 -10.797 1 95.19 367 LYS A C 1
ATOM 3077 O O . LYS A 1 367 ? 4.258 37.781 -11.781 1 95.19 367 LYS A O 1
ATOM 3082 N N . GLY A 1 368 ? 3.627 38.25 -9.703 1 96.06 368 GLY A N 1
ATOM 3083 C CA . GLY A 1 368 ? 2.855 37.031 -9.586 1 96.06 368 GLY A CA 1
ATOM 3084 C C . GLY A 1 368 ? 1.724 36.938 -10.594 1 96.06 368 GLY A C 1
ATOM 3085 O O . GLY A 1 368 ? 1.365 35.844 -11.031 1 96.06 368 GLY A O 1
ATOM 3086 N N . ILE A 1 369 ? 1.182 38.062 -10.969 1 96.56 369 ILE A N 1
ATOM 3087 C CA . ILE A 1 369 ? 0.092 38.125 -11.938 1 96.56 369 ILE A CA 1
ATOM 3088 C C . ILE A 1 369 ? 0.599 37.656 -13.305 1 96.56 369 ILE A C 1
ATOM 3090 O O . ILE A 1 369 ? -0.055 36.875 -13.984 1 96.56 369 ILE A O 1
ATOM 3094 N N . GLU A 1 370 ? 1.739 38.094 -13.633 1 95 370 GLU A N 1
ATOM 3095 C CA . GLU A 1 370 ? 2.336 37.75 -14.914 1 95 370 GLU A CA 1
ATOM 3096 C C . GLU A 1 370 ? 2.619 36.25 -15 1 95 370 GLU A C 1
ATOM 3098 O O . GLU A 1 370 ? 2.309 35.625 -16.016 1 95 370 GLU A O 1
ATOM 3103 N N . VAL A 1 371 ? 3.172 35.75 -13.977 1 97 371 VAL A N 1
ATOM 3104 C CA . VAL A 1 371 ? 3.484 34.312 -13.938 1 97 371 VAL A CA 1
ATOM 3105 C C . VAL A 1 371 ? 2.195 33.5 -14.023 1 97 371 VAL A C 1
ATOM 3107 O O . VAL A 1 371 ? 2.096 32.562 -14.82 1 97 371 VAL A O 1
ATOM 3110 N N . PHE A 1 372 ? 1.261 33.844 -13.227 1 97.81 372 PHE A N 1
ATOM 3111 C CA . PHE A 1 372 ? -0.002 33.125 -13.148 1 97.81 372 PHE A CA 1
ATOM 3112 C C . PHE A 1 372 ? -0.694 33.094 -14.508 1 97.81 372 PHE A C 1
ATOM 3114 O O . PHE A 1 372 ? -1.175 32.031 -14.938 1 97.81 372 PHE A O 1
ATOM 3121 N N . GLU A 1 373 ? -0.717 34.219 -15.172 1 96.94 373 GLU A N 1
ATOM 3122 C CA . GLU A 1 373 ? -1.41 34.312 -16.453 1 96.94 373 GLU A CA 1
ATOM 3123 C C . GLU A 1 373 ? -0.702 33.531 -17.547 1 96.94 373 GLU A C 1
ATOM 3125 O O . GLU A 1 373 ? -1.334 33.062 -18.5 1 96.94 373 GLU A O 1
ATOM 3130 N N . SER A 1 374 ? 0.55 33.281 -17.359 1 97.75 374 SER A N 1
ATOM 3131 C CA . SER A 1 374 ? 1.331 32.562 -18.359 1 97.75 374 SER A CA 1
ATOM 3132 C C . SER A 1 374 ? 1.178 31.047 -18.219 1 97.75 374 SER A C 1
ATOM 3134 O O . SER A 1 374 ? 1.51 30.297 -19.141 1 97.75 374 SER A O 1
ATOM 3136 N N . LEU A 1 375 ? 0.724 30.562 -17.109 1 98.19 375 LEU A N 1
ATOM 3137 C CA . LEU A 1 375 ? 0.621 29.141 -16.844 1 98.19 375 LEU A CA 1
ATOM 3138 C C . LEU A 1 375 ? -0.569 28.531 -17.594 1 98.19 375 LEU A C 1
ATOM 3140 O O . LEU A 1 375 ? -1.626 29.156 -17.688 1 98.19 375 LEU A O 1
ATOM 3144 N N . VAL A 1 376 ? -0.381 27.281 -18.062 1 98.31 376 VAL A N 1
ATOM 3145 C CA . VAL A 1 376 ? -1.452 26.5 -18.688 1 98.31 376 VAL A CA 1
ATOM 3146 C C . VAL A 1 376 ? -2.021 25.5 -17.703 1 98.31 376 VAL A C 1
ATOM 3148 O O . VAL A 1 376 ? -1.271 24.781 -17.031 1 98.31 376 VAL A O 1
ATOM 3151 N N . LYS A 1 377 ? -3.293 25.484 -17.609 1 98 377 LYS A N 1
ATOM 3152 C CA . LYS A 1 377 ? -3.963 24.562 -16.688 1 98 377 LYS A CA 1
ATOM 3153 C C . LYS A 1 377 ? -3.746 23.109 -17.109 1 98 377 LYS A C 1
ATOM 3155 O O . LYS A 1 377 ? -3.764 22.781 -18.297 1 98 377 LYS A O 1
ATOM 3160 N N . GLU A 1 378 ? -3.477 22.281 -16.188 1 98.12 378 GLU A N 1
ATOM 3161 C CA . GLU A 1 378 ? -3.332 20.828 -16.375 1 98.12 378 GLU A CA 1
ATOM 3162 C C . GLU A 1 378 ? -4.219 20.062 -15.398 1 98.12 378 GLU A C 1
ATOM 3164 O O . GLU A 1 378 ? -4.59 20.578 -14.344 1 98.12 378 GLU A O 1
ATOM 3169 N N . GLU A 1 379 ? -4.574 18.781 -15.766 1 96.88 379 GLU A N 1
ATOM 3170 C CA . GLU A 1 379 ? -5.477 17.984 -14.945 1 96.88 379 GLU A CA 1
ATOM 3171 C C . GLU A 1 379 ? -4.715 16.906 -14.18 1 96.88 379 GLU A C 1
ATOM 3173 O O . GLU A 1 379 ? -3.689 16.406 -14.656 1 96.88 379 GLU A O 1
ATOM 3178 N N . LEU A 1 380 ? -5.227 16.594 -13.062 1 96.06 380 LEU A N 1
ATOM 3179 C CA . LEU A 1 380 ? -4.723 15.438 -12.32 1 96.06 380 LEU A CA 1
ATOM 3180 C C . LEU A 1 380 ? -5.031 14.141 -13.062 1 96.06 380 LEU A C 1
ATOM 3182 O O . LEU A 1 380 ? -6.094 14 -13.672 1 96.06 380 LEU A O 1
ATOM 3186 N N . SER A 1 381 ? -4.098 13.211 -12.953 1 93.38 381 SER A N 1
ATOM 3187 C CA . SER A 1 381 ? -4.312 11.906 -13.57 1 93.38 381 SER A CA 1
ATOM 3188 C C . SER A 1 381 ? -5.227 11.031 -12.719 1 93.38 381 SER A C 1
ATOM 3190 O O . SER A 1 381 ? -6.027 10.266 -13.25 1 93.38 381 SER A O 1
ATOM 3192 N N . GLU A 1 382 ? -5.148 11.039 -11.438 1 95.38 382 GLU A N 1
ATOM 3193 C CA . GLU A 1 382 ? -5.945 10.281 -10.477 1 95.38 382 GLU A CA 1
ATOM 3194 C C . GLU A 1 382 ? -6.629 11.203 -9.477 1 95.38 382 GLU A C 1
ATOM 3196 O O . GLU A 1 382 ? -6.023 12.172 -9.008 1 95.38 382 GLU A O 1
ATOM 3201 N N . VAL A 1 383 ? -7.863 10.812 -9.148 1 96.88 383 VAL A N 1
ATOM 3202 C CA . VAL A 1 383 ? -8.594 11.75 -8.297 1 96.88 383 VAL A CA 1
ATOM 3203 C C . VAL A 1 383 ? -8.633 11.227 -6.867 1 96.88 383 VAL A C 1
ATOM 3205 O O . VAL A 1 383 ? -8.648 12.016 -5.914 1 96.88 383 VAL A O 1
ATOM 3208 N N . SER A 1 384 ? -8.727 9.859 -6.68 1 98.56 384 SER A N 1
ATOM 3209 C CA . SER A 1 384 ? -8.617 9.289 -5.34 1 98.56 384 SER A CA 1
ATOM 3210 C C . SER A 1 384 ? -7.16 9.141 -4.922 1 98.56 384 SER A C 1
ATOM 3212 O O . SER A 1 384 ? -6.277 9 -5.77 1 98.56 384 SER A O 1
ATOM 3214 N N . LYS A 1 385 ? -6.863 9.32 -3.629 1 98.44 385 LYS A N 1
ATOM 3215 C CA . LYS A 1 385 ? -5.484 9.328 -3.152 1 98.44 385 LYS A CA 1
ATOM 3216 C C . LYS A 1 385 ? -5.375 8.688 -1.77 1 98.44 385 LYS A C 1
ATOM 3218 O O . LYS A 1 385 ? -6.23 8.914 -0.909 1 98.44 385 LYS A O 1
ATOM 3223 N N . ALA A 1 386 ? -4.355 7.793 -1.645 1 98.38 386 ALA A N 1
ATOM 3224 C CA . ALA A 1 386 ? -3.998 7.258 -0.334 1 98.38 386 ALA A CA 1
ATOM 3225 C C . ALA A 1 386 ? -2.748 7.941 0.213 1 98.38 386 ALA A C 1
ATOM 3227 O O . ALA A 1 386 ? -1.69 7.914 -0.422 1 98.38 386 ALA A O 1
ATOM 3228 N N . PHE A 1 387 ? -2.846 8.656 1.284 1 98.38 387 PHE A N 1
ATOM 3229 C CA . PHE A 1 387 ? -1.692 9.047 2.084 1 98.38 387 PHE A CA 1
ATOM 3230 C C . PHE A 1 387 ? -1.354 7.98 3.115 1 98.38 387 PHE A C 1
ATOM 3232 O O . PHE A 1 387 ? -1.691 8.117 4.293 1 98.38 387 PHE A O 1
ATOM 3239 N N . GLU A 1 388 ? -0.558 7.035 2.717 1 96.81 388 GLU A N 1
ATOM 3240 C CA . GLU A 1 388 ? -0.347 5.789 3.447 1 96.81 388 GLU A CA 1
ATOM 3241 C C . GLU A 1 388 ? 0.396 6.039 4.758 1 96.81 388 GLU A C 1
ATOM 3243 O O . GLU A 1 388 ? 0.102 5.406 5.773 1 96.81 388 GLU A O 1
ATOM 3248 N N . ASP A 1 389 ? 1.354 6.945 4.711 1 97.38 389 ASP A N 1
ATOM 3249 C CA . ASP A 1 389 ? 2.148 7.195 5.906 1 97.38 389 ASP A CA 1
ATOM 3250 C C . ASP A 1 389 ? 1.306 7.859 6.996 1 97.38 389 ASP A C 1
ATOM 3252 O O . ASP A 1 389 ? 1.303 7.41 8.141 1 97.38 389 ASP A O 1
ATOM 3256 N N . THR A 1 390 ? 0.54 8.82 6.594 1 97.62 390 THR A N 1
ATOM 3257 C CA . THR A 1 390 ? -0.268 9.562 7.555 1 97.62 390 THR A CA 1
ATOM 3258 C C . THR A 1 390 ? -1.548 8.797 7.887 1 97.62 390 THR A C 1
ATOM 3260 O O . THR A 1 390 ? -2.146 9.016 8.945 1 97.62 390 THR A O 1
ATOM 3263 N N . GLY A 1 391 ? -2.002 7.895 7.012 1 98.12 391 GLY A N 1
ATOM 3264 C CA . GLY A 1 391 ? -3.203 7.102 7.234 1 98.12 391 GLY A CA 1
ATOM 3265 C C . GLY A 1 391 ? -4.48 7.855 6.902 1 98.12 391 GLY A C 1
ATOM 3266 O O . GLY A 1 391 ? -5.469 7.754 7.633 1 98.12 391 GLY A O 1
ATOM 3267 N N . LEU A 1 392 ? -4.461 8.656 5.883 1 98.69 392 LEU A N 1
ATOM 3268 C CA . LEU A 1 392 ? -5.645 9.336 5.359 1 98.69 392 LEU A CA 1
ATOM 3269 C C . LEU A 1 392 ? -5.926 8.906 3.924 1 98.69 392 LEU A C 1
ATOM 3271 O O . LEU A 1 392 ? -5.016 8.875 3.092 1 98.69 392 LEU A O 1
ATOM 3275 N N . TYR A 1 393 ? -7.125 8.523 3.67 1 98.81 393 TYR A N 1
ATOM 3276 C CA . TYR A 1 393 ? -7.527 8.039 2.357 1 98.81 393 TYR A CA 1
ATOM 3277 C C . TYR A 1 393 ? -8.68 8.859 1.8 1 98.81 393 TYR A C 1
ATOM 3279 O O . TYR A 1 393 ? -9.672 9.102 2.494 1 98.81 393 TYR A O 1
ATOM 3287 N N . PHE A 1 394 ? -8.531 9.312 0.579 1 98.81 394 PHE A N 1
ATOM 3288 C CA . PHE A 1 394 ? -9.539 10.125 -0.082 1 98.81 394 PHE A CA 1
ATOM 3289 C C . PHE A 1 394 ? -10.125 9.398 -1.286 1 98.81 394 PHE A C 1
ATOM 3291 O O . PHE A 1 394 ? -9.391 9.016 -2.199 1 98.81 394 PHE A O 1
ATOM 3298 N N . MET A 1 395 ? -11.391 9.164 -1.284 1 98.81 395 MET A N 1
ATOM 3299 C CA . MET A 1 395 ? -12.156 8.562 -2.373 1 98.81 395 MET A CA 1
ATOM 3300 C C . MET A 1 395 ? -13.117 9.578 -2.986 1 98.81 395 MET A C 1
ATOM 3302 O O . MET A 1 395 ? -13.914 10.195 -2.277 1 98.81 395 MET A O 1
ATOM 3306 N N . ARG A 1 396 ? -13.062 9.812 -4.215 1 98.38 396 ARG A N 1
ATOM 3307 C CA . ARG A 1 396 ? -13.898 10.859 -4.789 1 98.38 396 ARG A CA 1
ATOM 3308 C C . ARG A 1 396 ? -14.172 10.602 -6.266 1 98.38 396 ARG A C 1
ATOM 3310 O O . ARG A 1 396 ? -13.5 9.773 -6.891 1 98.38 396 ARG A O 1
ATOM 3317 N N . THR A 1 397 ? -15.156 11.312 -6.855 1 98.25 397 THR A N 1
ATOM 3318 C CA . THR A 1 397 ? -15.508 11.211 -8.266 1 98.25 397 THR A CA 1
ATOM 3319 C C . THR A 1 397 ? -14.836 12.32 -9.07 1 98.25 397 THR A C 1
ATOM 3321 O O . THR A 1 397 ? -14.781 12.258 -10.297 1 98.25 397 THR A O 1
ATOM 3324 N N . GLY A 1 398 ? -14.336 13.312 -8.445 1 97.81 398 GLY A N 1
ATOM 3325 C CA . GLY A 1 398 ? -13.68 14.461 -9.047 1 97.81 398 GLY A CA 1
ATOM 3326 C C . GLY A 1 398 ? -13.484 15.609 -8.078 1 97.81 398 GLY A C 1
ATOM 3327 O O . GLY A 1 398 ? -13.578 15.43 -6.863 1 97.81 398 GLY A O 1
ATOM 3328 N N . PHE A 1 399 ? -13.227 16.844 -8.555 1 97.19 399 PHE A N 1
ATOM 3329 C CA . PHE A 1 399 ? -12.93 17.984 -7.695 1 97.19 399 PHE A CA 1
ATOM 3330 C C . PHE A 1 399 ? -13.945 19.094 -7.914 1 97.19 399 PHE A C 1
ATOM 3332 O O . PHE A 1 399 ? -13.891 20.125 -7.238 1 97.19 399 PHE A O 1
ATOM 3339 N N . ASN A 1 400 ? -14.898 18.891 -8.766 1 96.25 400 ASN A N 1
ATOM 3340 C CA . ASN A 1 400 ? -15.875 19.953 -9.016 1 96.25 400 ASN A CA 1
ATOM 3341 C C . ASN A 1 400 ? -16.938 20 -7.918 1 96.25 400 ASN A C 1
ATOM 3343 O O . ASN A 1 400 ? -17.016 19.109 -7.074 1 96.25 400 ASN A O 1
ATOM 3347 N N . GLU A 1 401 ? -17.781 20.969 -7.906 1 97.75 401 GLU A N 1
ATOM 3348 C CA . GLU A 1 401 ? -18.703 21.266 -6.816 1 97.75 401 GLU A CA 1
ATOM 3349 C C . GLU A 1 401 ? -19.844 20.25 -6.75 1 97.75 401 GLU A C 1
ATOM 3351 O O . GLU A 1 401 ? -20.562 20.188 -5.758 1 97.75 401 GLU A O 1
ATOM 3356 N N . SER A 1 402 ? -19.969 19.391 -7.719 1 97.31 402 SER A N 1
ATOM 3357 C CA . SER A 1 402 ? -21.016 18.375 -7.73 1 97.31 402 SER A CA 1
ATOM 3358 C C . SER A 1 402 ? -20.422 16.984 -7.457 1 97.31 402 SER A C 1
ATOM 3360 O O . SER A 1 402 ? -21.141 15.984 -7.531 1 97.31 402 SER A O 1
ATOM 3362 N N . SER A 1 403 ? -19.156 16.922 -7.188 1 98.12 403 SER A N 1
ATOM 3363 C CA . SER A 1 403 ? -18.469 15.648 -6.992 1 98.12 403 SER A CA 1
ATOM 3364 C C . SER A 1 403 ? -18.797 15.047 -5.629 1 98.12 403 SER A C 1
ATOM 3366 O O . SER A 1 403 ? -19.188 15.766 -4.707 1 98.12 403 SER A O 1
ATOM 3368 N N . SER A 1 404 ? -18.719 13.719 -5.566 1 98.5 404 SER A N 1
ATOM 3369 C CA . SER A 1 404 ? -18.734 13.031 -4.281 1 98.5 404 SER A CA 1
ATOM 3370 C C . SER A 1 404 ? -17.328 12.852 -3.719 1 98.5 404 SER A C 1
ATOM 3372 O O . SER A 1 404 ? -16.359 12.75 -4.477 1 98.5 404 SER A O 1
ATOM 3374 N N . TYR A 1 405 ? -17.297 12.961 -2.432 1 98.25 405 TYR A N 1
ATOM 3375 C CA . TYR A 1 405 ? -16.047 12.953 -1.695 1 98.25 405 TYR A CA 1
ATOM 3376 C C . TYR A 1 405 ? -16.188 12.203 -0.378 1 98.25 405 TYR A C 1
ATOM 3378 O O . TYR A 1 405 ? -17.203 12.312 0.302 1 98.25 405 TYR A O 1
ATOM 3386 N N . SER A 1 406 ? -15.125 11.32 -0.081 1 98.62 406 SER A N 1
ATOM 3387 C CA . SER A 1 406 ? -15.031 10.727 1.25 1 98.62 406 SER A CA 1
ATOM 3388 C C . SER A 1 406 ? -13.602 10.758 1.771 1 98.62 406 SER A C 1
ATOM 3390 O O . SER A 1 406 ? -12.648 10.586 1.005 1 98.62 406 SER A O 1
ATOM 3392 N N . MET A 1 407 ? -13.43 11.039 2.984 1 98.75 407 MET A N 1
ATOM 3393 C CA . MET A 1 407 ? -12.156 10.922 3.695 1 98.75 407 MET A CA 1
ATOM 3394 C C . MET A 1 407 ? -12.234 9.859 4.781 1 98.75 407 MET A C 1
ATOM 3396 O O . MET A 1 407 ? -13.156 9.875 5.605 1 98.75 407 MET A O 1
ATOM 3400 N N . PHE A 1 408 ? -11.398 8.875 4.73 1 98.88 408 PHE A N 1
ATOM 3401 C CA . PHE A 1 408 ? -11.281 7.809 5.723 1 98.88 408 PHE A CA 1
ATOM 3402 C C . PHE A 1 408 ? -9.977 7.93 6.5 1 98.88 408 PHE A C 1
ATOM 3404 O O . PHE A 1 408 ? -8.914 8.109 5.906 1 98.88 408 PHE A O 1
ATOM 3411 N N . LYS A 1 409 ? -10.086 7.852 7.832 1 98.69 409 LYS A N 1
ATOM 3412 C CA . LYS A 1 409 ? -8.914 8.008 8.68 1 98.69 409 LYS A CA 1
ATOM 3413 C C . LYS A 1 409 ? -8.516 6.68 9.32 1 98.69 409 LYS A C 1
ATOM 3415 O O . LYS A 1 409 ? -9.312 6.078 10.055 1 98.69 409 LYS A O 1
ATOM 3420 N N . CYS A 1 410 ? -7.281 6.238 9.086 1 98.25 410 CYS A N 1
ATOM 3421 C CA . CYS A 1 410 ? -6.645 5.164 9.844 1 98.25 410 CYS A CA 1
ATOM 3422 C C . CYS A 1 410 ? -5.148 5.402 9.984 1 98.25 410 CYS A C 1
ATOM 3424 O O . CYS A 1 410 ? -4.344 4.711 9.352 1 98.25 410 CYS A O 1
ATOM 3426 N N . GLY A 1 411 ? -4.805 6.383 10.703 1 97 411 GLY A N 1
ATOM 3427 C CA . GLY A 1 411 ? -3.428 6.773 10.969 1 97 411 GLY A CA 1
ATOM 3428 C C . GLY A 1 411 ? -3.172 7.113 12.422 1 97 411 GLY A C 1
ATOM 3429 O O . GLY A 1 411 ? -4.047 6.938 13.273 1 97 411 GLY A O 1
ATOM 3430 N N . PHE A 1 412 ? -1.965 7.535 12.711 1 96.12 412 PHE A N 1
ATOM 3431 C CA . PHE A 1 412 ? -1.569 7.879 14.07 1 96.12 412 PHE A CA 1
ATOM 3432 C C . PHE A 1 412 ? -2.348 9.094 14.57 1 96.12 412 PHE A C 1
ATOM 3434 O O . PHE A 1 412 ? -2.986 9.789 13.781 1 96.12 412 PHE A O 1
ATOM 3441 N N . LEU A 1 413 ? -2.389 9.328 15.828 1 95.81 413 LEU A N 1
ATOM 3442 C CA . LEU A 1 413 ? -3.123 10.422 16.453 1 95.81 413 LEU A CA 1
ATOM 3443 C C . LEU A 1 413 ? -2.518 11.766 16.078 1 95.81 413 LEU A C 1
ATOM 3445 O O . LEU A 1 413 ? -3.244 12.742 15.875 1 95.81 413 LEU A O 1
ATOM 3449 N N . GLY A 1 414 ? -1.188 11.859 16.016 1 94.31 414 GLY A N 1
ATOM 3450 C CA . GLY A 1 414 ? -0.484 13.117 15.82 1 94.31 414 GLY A CA 1
ATOM 3451 C C . GLY A 1 414 ? -0.285 13.898 17.109 1 94.31 414 GLY A C 1
ATOM 3452 O O . GLY A 1 414 ? 0.102 13.336 18.125 1 94.31 414 GLY A O 1
ATOM 3453 N N . SER A 1 415 ? -0.435 15.148 17.141 1 93.31 415 SER A N 1
ATOM 3454 C CA . SER A 1 415 ? -0.194 16.031 18.266 1 93.31 415 SER A CA 1
ATOM 3455 C C . SER A 1 415 ? -1.456 16.219 19.109 1 93.31 415 SER A C 1
ATOM 3457 O O . SER A 1 415 ? -2.404 15.445 18.984 1 93.31 415 SER A O 1
ATOM 3459 N N . GLY A 1 416 ? -1.367 17.141 19.922 1 93 416 GLY A N 1
ATOM 3460 C CA . GLY A 1 416 ? -2.551 17.5 20.688 1 93 416 GLY A CA 1
ATOM 3461 C C . GLY A 1 416 ? -3.689 18 19.812 1 93 416 GLY A C 1
ATOM 3462 O O . GLY A 1 416 ? -4.836 18.062 20.266 1 93 416 GLY A O 1
ATOM 3463 N N . HIS A 1 417 ? -3.406 18.281 18.562 1 95 417 HIS A N 1
ATOM 3464 C CA . HIS A 1 417 ? -4.418 18.766 17.641 1 95 417 HIS A CA 1
ATOM 3465 C C . HIS A 1 417 ? -5.215 17.609 17.047 1 95 417 HIS A C 1
ATOM 3467 O O . HIS A 1 417 ? -6.266 17.812 16.438 1 95 417 HIS A O 1
ATOM 3473 N N . GLY A 1 418 ? -4.699 16.406 17.188 1 94.62 418 GLY A N 1
ATOM 3474 C CA . GLY A 1 418 ? -5.434 15.234 16.719 1 94.62 418 GLY A CA 1
ATOM 3475 C C . GLY A 1 418 ? -6.605 14.875 17.625 1 94.62 418 GLY A C 1
ATOM 3476 O O . GLY A 1 418 ? -6.586 15.156 18.828 1 94.62 418 GLY A O 1
ATOM 3477 N N . HIS A 1 419 ? -7.621 14.281 17.062 1 97.12 419 HIS A N 1
ATOM 3478 C CA . HIS A 1 419 ? -8.812 13.836 17.781 1 97.12 419 HIS A CA 1
ATOM 3479 C C . HIS A 1 419 ? -8.883 12.312 17.844 1 97.12 419 HIS A C 1
ATOM 3481 O O . HIS A 1 419 ? -8.039 11.625 17.266 1 97.12 419 HIS A O 1
ATOM 3487 N N . SER A 1 420 ? -9.844 11.812 18.719 1 97.38 420 SER A N 1
ATOM 3488 C CA . SER A 1 420 ? -10.102 10.375 18.797 1 97.38 420 SER A CA 1
ATOM 3489 C C . SER A 1 420 ? -11 9.914 17.656 1 97.38 420 SER A C 1
ATOM 3491 O O . SER A 1 420 ? -12.109 9.438 17.875 1 97.38 420 SER A O 1
ATOM 3493 N N . ASP A 1 421 ? -10.367 9.992 16.469 1 98.19 421 ASP A N 1
ATOM 3494 C CA . ASP A 1 421 ? -11.188 9.883 15.266 1 98.19 421 ASP A CA 1
ATOM 3495 C C . ASP A 1 421 ? -10.75 8.695 14.398 1 98.19 421 ASP A C 1
ATOM 3497 O O . ASP A 1 421 ? -10.961 8.695 13.188 1 98.19 421 ASP A O 1
ATOM 3501 N N . THR A 1 422 ? -10.016 7.688 15 1 98.06 422 THR A N 1
ATOM 3502 C CA . THR A 1 422 ? -9.641 6.504 14.234 1 98.06 422 THR A CA 1
ATOM 3503 C C . THR A 1 422 ? -10.867 5.867 13.578 1 98.06 422 THR A C 1
ATOM 3505 O O . THR A 1 422 ? -11.891 5.676 14.234 1 98.06 422 THR A O 1
ATOM 3508 N N . LEU A 1 423 ? -10.781 5.621 12.242 1 98.75 423 LEU A N 1
ATOM 3509 C CA . LEU A 1 423 ? -11.797 4.988 11.414 1 98.75 423 LEU A CA 1
ATOM 3510 C C . LEU A 1 423 ? -12.898 5.977 11.062 1 98.75 423 LEU A C 1
ATOM 3512 O O . LEU A 1 423 ? -13.953 5.582 10.555 1 98.75 423 LEU A O 1
ATOM 3516 N N . HIS A 1 424 ? -12.758 7.266 11.32 1 98.81 424 HIS A N 1
ATOM 3517 C CA . HIS A 1 424 ? -13.688 8.312 10.914 1 98.81 424 HIS A CA 1
ATOM 3518 C C . HIS A 1 424 ? -13.898 8.305 9.406 1 98.81 424 HIS A C 1
ATOM 3520 O O . HIS A 1 424 ? -12.938 8.148 8.641 1 98.81 424 HIS A O 1
ATOM 3526 N N . LEU A 1 425 ? -15.164 8.422 8.969 1 98.88 425 LEU A N 1
ATOM 3527 C CA . LEU A 1 425 ? -15.523 8.508 7.559 1 98.88 425 LEU A CA 1
ATOM 3528 C C . LEU A 1 425 ? -16.359 9.758 7.289 1 98.88 425 LEU A C 1
ATOM 3530 O O . LEU A 1 425 ? -17.469 9.883 7.805 1 98.88 425 LEU A O 1
ATOM 3534 N N . GLU A 1 426 ? -15.828 10.656 6.516 1 98.62 426 GLU A N 1
ATOM 3535 C CA . GLU A 1 426 ? -16.609 11.781 6.016 1 98.62 426 GLU A CA 1
ATOM 3536 C C . GLU A 1 426 ? -17.25 11.453 4.672 1 98.62 426 GLU A C 1
ATOM 3538 O O . GLU A 1 426 ? -16.641 10.805 3.824 1 98.62 426 GLU A O 1
ATOM 3543 N N . VAL A 1 427 ? -18.484 11.992 4.488 1 98.75 427 VAL A N 1
ATOM 3544 C CA . VAL A 1 427 ? -19.172 11.75 3.232 1 98.75 427 VAL A CA 1
ATOM 3545 C C . VAL A 1 427 ? -19.766 13.047 2.703 1 98.75 427 VAL A C 1
ATOM 3547 O O . VAL A 1 427 ? -20.594 13.68 3.373 1 98.75 427 VAL A O 1
ATOM 3550 N N . THR A 1 428 ? -19.281 13.508 1.614 1 98.56 428 THR A N 1
ATOM 3551 C CA . THR A 1 428 ? -19.953 14.477 0.752 1 98.56 428 THR A CA 1
ATOM 3552 C C . THR A 1 428 ? -20.547 13.797 -0.473 1 98.56 428 THR A C 1
ATOM 3554 O O . THR A 1 428 ? -19.844 13.125 -1.225 1 98.56 428 THR A O 1
ATOM 3557 N N . CYS A 1 429 ? -21.828 13.922 -0.592 1 98.31 429 CYS A N 1
ATOM 3558 C CA . CYS A 1 429 ? -22.531 13.258 -1.688 1 98.31 429 CYS A CA 1
ATOM 3559 C C . CYS A 1 429 ? -23 14.266 -2.727 1 98.31 429 CYS A C 1
ATOM 3561 O O . CYS A 1 429 ? -23.828 15.125 -2.428 1 98.31 429 CYS A O 1
ATOM 3563 N N . MET A 1 430 ? -22.391 14.19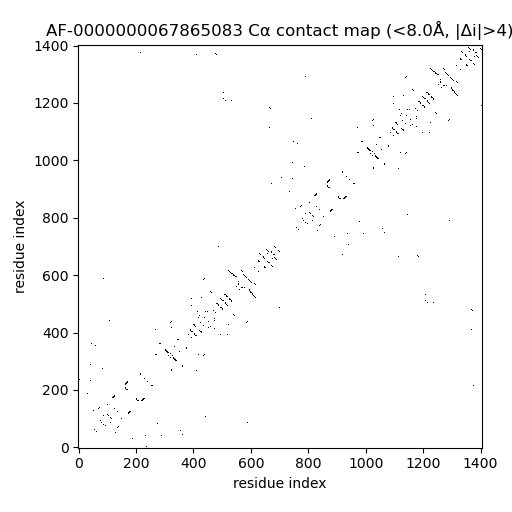5 -3.951 1 96.75 430 MET A N 1
ATOM 3564 C CA . MET A 1 430 ? -22.781 15.039 -5.074 1 96.75 430 MET A CA 1
ATOM 3565 C C . MET A 1 430 ? -22.781 16.516 -4.672 1 96.75 430 MET A C 1
ATOM 3567 O O . MET A 1 430 ? -23.766 17.219 -4.91 1 96.75 430 MET A O 1
ATOM 3571 N N . GLY A 1 431 ? -21.781 16.844 -3.971 1 96.94 431 GLY A N 1
ATOM 3572 C CA . GLY A 1 431 ? -21.5 18.234 -3.668 1 96.94 431 GLY A CA 1
ATOM 3573 C C . GLY A 1 431 ? -22.031 18.672 -2.314 1 96.94 431 GLY A C 1
ATOM 3574 O O . GLY A 1 431 ? -21.734 19.766 -1.837 1 96.94 431 GLY A O 1
ATOM 3575 N N . GLU A 1 432 ? -22.812 17.844 -1.662 1 97 432 GLU A N 1
ATOM 3576 C CA . GLU A 1 432 ? -23.406 18.219 -0.388 1 97 432 GLU A CA 1
ATOM 3577 C C . GLU A 1 432 ? -22.766 17.469 0.774 1 97 432 GLU A C 1
ATOM 3579 O O . GLU A 1 432 ? -22.656 16.234 0.732 1 97 432 GLU A O 1
ATOM 3584 N N . ASP A 1 433 ? -22.344 18.219 1.835 1 97.62 433 ASP A N 1
ATOM 3585 C CA . ASP A 1 433 ? -21.828 17.578 3.041 1 97.62 433 ASP A CA 1
ATOM 3586 C C . ASP A 1 433 ? -22.938 16.812 3.77 1 97.62 433 ASP A C 1
ATOM 3588 O O . ASP A 1 433 ? -23.984 17.375 4.078 1 97.62 433 ASP A O 1
ATOM 3592 N N . ILE A 1 434 ? -22.719 15.539 4.008 1 98.31 434 ILE A N 1
ATOM 3593 C CA . ILE A 1 434 ? -23.703 14.703 4.684 1 98.31 434 ILE A CA 1
ATOM 3594 C C . ILE A 1 434 ? -23.203 14.344 6.082 1 98.31 434 ILE A C 1
ATOM 3596 O O . ILE A 1 434 ? -23.625 14.938 7.074 1 98.31 434 ILE A O 1
ATOM 3600 N N . LEU A 1 435 ? -22.219 13.445 6.141 1 98.69 435 LEU A N 1
ATOM 3601 C CA . LEU A 1 435 ? -21.516 13.117 7.379 1 98.69 435 LEU A CA 1
ATOM 3602 C C . LEU A 1 435 ? -20.266 13.961 7.535 1 98.69 435 LEU A C 1
ATOM 3604 O O . LEU A 1 435 ? -19.406 13.969 6.652 1 98.69 435 LEU A O 1
ATOM 3608 N N . VAL A 1 436 ? -20.109 14.664 8.641 1 98.44 436 VAL A N 1
ATOM 3609 C CA . VAL A 1 436 ? -19.047 15.656 8.75 1 98.44 436 VAL A CA 1
ATOM 3610 C C . VAL A 1 436 ? -18.25 15.414 10.031 1 98.44 436 VAL A C 1
ATOM 3612 O O . VAL A 1 436 ? -18.672 14.648 10.898 1 98.44 436 VAL A O 1
ATOM 3615 N N . ASP A 1 437 ? -17.047 15.914 10.078 1 98.31 437 ASP A N 1
ATOM 3616 C CA . ASP A 1 437 ? -16.312 16.078 11.336 1 98.31 437 ASP A CA 1
ATOM 3617 C C . ASP A 1 437 ? -16.922 17.188 12.18 1 98.31 437 ASP A C 1
ATOM 3619 O O . ASP A 1 437 ? -17.219 18.281 11.664 1 98.31 437 ASP A O 1
ATOM 3623 N N . SER A 1 438 ? -17 17 13.477 1 98.19 438 SER A N 1
ATOM 3624 C CA . SER A 1 438 ? -17.734 17.938 14.32 1 98.19 438 SER A CA 1
ATOM 3625 C C . SER A 1 438 ? -16.891 19.156 14.656 1 98.19 438 SER A C 1
ATOM 3627 O O . SER A 1 438 ? -17.406 20.156 15.18 1 98.19 438 SER A O 1
ATOM 3629 N N . GLY A 1 439 ? -15.602 19.109 14.367 1 97.75 439 GLY A N 1
ATOM 3630 C CA . GLY A 1 439 ? -14.742 20.281 14.531 1 97.75 439 GLY A CA 1
ATOM 3631 C C . GLY A 1 439 ? -14.242 20.453 15.953 1 97.75 439 GLY A C 1
ATOM 3632 O O . GLY A 1 439 ? -14.305 19.531 16.766 1 97.75 439 GLY A O 1
ATOM 3633 N N . ARG A 1 440 ? -13.664 21.578 16.344 1 96.5 440 ARG A N 1
ATOM 3634 C CA . ARG A 1 440 ? -12.953 21.766 17.609 1 96.5 440 ARG A CA 1
ATOM 3635 C C . ARG A 1 440 ? -13.672 22.766 18.5 1 96.5 440 ARG A C 1
ATOM 3637 O O . ARG A 1 440 ? -13.578 22.688 19.734 1 96.5 440 ARG A O 1
ATOM 3644 N N . PHE A 1 441 ? -14.258 23.844 17.938 1 96.06 441 PHE A N 1
ATOM 3645 C CA . PHE A 1 441 ? -15.023 24.891 18.594 1 96.06 441 PHE A CA 1
ATOM 3646 C C . PHE A 1 441 ? -14.102 25.812 19.375 1 96.06 441 PHE A C 1
ATOM 3648 O O . PHE A 1 441 ? -14.055 27.016 19.141 1 96.06 441 PHE A O 1
ATOM 3655 N N . SER A 1 442 ? -13.383 25.281 20.391 1 94.38 442 SER A N 1
ATOM 3656 C CA . SER A 1 442 ? -12.562 26.109 21.266 1 94.38 442 SER A CA 1
ATOM 3657 C C . SER A 1 442 ? -11.422 25.281 21.875 1 94.38 442 SER A C 1
ATOM 3659 O O . SER A 1 442 ? -11.43 24.062 21.797 1 94.38 442 SER A O 1
ATOM 3661 N N . TYR A 1 443 ? -10.406 26 22.391 1 94 443 TYR A N 1
ATOM 3662 C CA . TYR A 1 443 ? -9.336 25.359 23.156 1 94 443 TYR A CA 1
ATOM 3663 C C . TYR A 1 443 ? -9.547 25.547 24.656 1 94 443 TYR A C 1
ATOM 3665 O O . TYR A 1 443 ? -8.82 24.953 25.469 1 94 443 TYR A O 1
ATOM 3673 N N . SER A 1 444 ? -10.445 26.344 25.078 1 90.56 444 SER A N 1
ATOM 3674 C CA . SER A 1 444 ? -10.625 26.703 26.484 1 90.56 444 SER A CA 1
ATOM 3675 C C . SER A 1 444 ? -11.086 25.5 27.297 1 90.56 444 SER A C 1
ATOM 3677 O O . SER A 1 444 ? -12.094 24.875 26.984 1 90.56 444 SER A O 1
ATOM 3679 N N . PRO A 1 445 ? -10.414 25.266 28.375 1 85.81 445 PRO A N 1
ATOM 3680 C CA . PRO A 1 445 ? -10.828 24.156 29.234 1 85.81 445 PRO A CA 1
ATOM 3681 C C . PRO A 1 445 ? -12.156 24.422 29.938 1 85.81 445 PRO A C 1
ATOM 3683 O O . PRO A 1 445 ? -12.773 23.5 30.484 1 85.81 445 PRO A O 1
ATOM 3686 N N . SER A 1 446 ? -12.516 25.672 29.969 1 88.44 446 SER A N 1
ATOM 3687 C CA . SER A 1 446 ? -13.766 26.016 30.625 1 88.44 446 SER A CA 1
ATOM 3688 C C . SER A 1 446 ? -14.977 25.625 29.781 1 88.44 446 SER A C 1
ATOM 3690 O O . SER A 1 446 ? -16.109 25.609 30.266 1 88.44 446 SER A O 1
ATOM 3692 N N . LYS A 1 447 ? -14.688 25.375 28.531 1 91.75 447 LYS A N 1
ATOM 3693 C CA . LYS A 1 447 ? -15.75 24.953 27.625 1 91.75 447 LYS A CA 1
ATOM 3694 C C . LYS A 1 447 ? -15.797 23.438 27.5 1 91.75 447 LYS A C 1
ATOM 3696 O O . LYS A 1 447 ? -14.922 22.828 26.891 1 91.75 447 LYS A O 1
ATOM 3701 N N . PRO A 1 448 ? -16.797 22.859 28.016 1 92.94 448 PRO A N 1
ATOM 3702 C CA . PRO A 1 448 ? -16.859 21.406 27.969 1 92.94 448 PRO A CA 1
ATOM 3703 C C . PRO A 1 448 ? -16.891 20.859 26.547 1 92.94 448 PRO A C 1
ATOM 3705 O O . PRO A 1 448 ? -16.516 19.703 26.312 1 92.94 448 PRO A O 1
ATOM 3708 N N . GLU A 1 449 ? -17.297 21.703 25.562 1 95.12 449 GLU A N 1
ATOM 3709 C CA . GLU A 1 449 ? -17.391 21.297 24.156 1 95.12 449 GLU A CA 1
ATOM 3710 C C . GLU A 1 449 ? -16.031 20.844 23.625 1 95.12 449 GLU A C 1
ATOM 3712 O O . GLU A 1 449 ? -15.945 19.984 22.75 1 95.12 449 GLU A O 1
ATOM 3717 N N . ARG A 1 450 ? -14.977 21.422 24.188 1 95.5 450 ARG A N 1
ATOM 3718 C CA . ARG A 1 450 ? -13.641 21.109 23.703 1 95.5 450 ARG A CA 1
ATOM 3719 C C . ARG A 1 450 ? -13.359 19.625 23.797 1 95.5 450 ARG A C 1
ATOM 3721 O O . ARG A 1 450 ? -13.008 18.984 22.812 1 95.5 450 ARG A O 1
ATOM 3728 N N . ILE A 1 451 ? -13.594 19.047 24.922 1 95.69 451 ILE A N 1
ATOM 3729 C CA . ILE A 1 451 ? -13.344 17.625 25.141 1 95.69 451 ILE A CA 1
ATOM 3730 C C . ILE A 1 451 ? -14.391 16.797 24.406 1 95.69 451 ILE A C 1
ATOM 3732 O O . ILE A 1 451 ? -14.07 15.781 23.797 1 95.69 451 ILE A O 1
ATOM 3736 N N . GLU A 1 452 ? -15.594 17.266 24.469 1 96.31 452 GLU A N 1
ATOM 3737 C CA . GLU A 1 452 ? -16.688 16.547 23.812 1 96.31 452 GLU A CA 1
ATOM 3738 C C . GLU A 1 452 ? -16.422 16.359 22.328 1 96.31 452 GLU A C 1
ATOM 3740 O O . GLU A 1 452 ? -16.609 15.273 21.781 1 96.31 452 GLU A O 1
ATOM 3745 N N . LEU A 1 453 ? -15.953 17.375 21.672 1 97.62 453 LEU A N 1
ATOM 3746 C CA . LEU A 1 453 ? -15.773 17.359 20.219 1 97.62 453 LEU A CA 1
ATOM 3747 C C . LEU A 1 453 ? -14.523 16.562 19.844 1 97.62 453 LEU A C 1
ATOM 3749 O O . LEU A 1 453 ? -14.352 16.188 18.672 1 97.62 453 LEU A O 1
ATOM 3753 N N . LYS A 1 454 ? -13.672 16.25 20.797 1 97.38 454 LYS A N 1
ATOM 3754 C CA . LYS A 1 454 ? -12.492 15.438 20.531 1 97.38 454 LYS A CA 1
ATOM 3755 C C . LYS A 1 454 ? -12.82 13.945 20.641 1 97.38 454 LYS A C 1
ATOM 3757 O O . LYS A 1 454 ? -12.102 13.102 20.109 1 97.38 454 LYS A O 1
ATOM 3762 N N . ARG A 1 455 ? -13.852 13.555 21.312 1 97.56 455 ARG A N 1
ATOM 3763 C CA . ARG A 1 455 ? -14.195 12.172 21.641 1 97.56 455 ARG A CA 1
ATOM 3764 C C . ARG A 1 455 ? -14.68 11.422 20.422 1 97.56 455 ARG A C 1
ATOM 3766 O O . ARG A 1 455 ? -15.164 12.023 19.453 1 97.56 455 ARG A O 1
ATOM 3773 N N . PRO A 1 456 ? -14.609 10.094 20.5 1 98.31 456 PRO A N 1
ATOM 3774 C CA . PRO A 1 456 ? -15.023 9.289 19.344 1 98.31 456 PRO A CA 1
ATOM 3775 C C . PRO A 1 456 ? -16.469 9.555 18.938 1 98.31 456 PRO A C 1
ATOM 3777 O O . PRO A 1 456 ? -16.797 9.562 17.734 1 98.31 456 PRO A O 1
ATOM 3780 N N . LYS A 1 457 ? -17.344 9.836 19.828 1 97.88 457 LYS A N 1
ATOM 3781 C CA . LYS A 1 457 ? -18.766 10.016 19.516 1 97.88 457 LYS A CA 1
ATOM 3782 C C . LYS A 1 457 ? -18.984 11.219 18.609 1 97.88 457 LYS A C 1
ATOM 3784 O O . LYS A 1 457 ? -20.016 11.32 17.938 1 97.88 457 LYS A O 1
ATOM 3789 N N . SER A 1 458 ? -18.047 12.133 18.578 1 98.38 458 SER A N 1
ATOM 3790 C CA . SER A 1 458 ? -18.172 13.32 17.734 1 98.38 458 SER A CA 1
ATOM 3791 C C . SER A 1 458 ? -17.562 13.086 16.359 1 98.38 458 SER A C 1
ATOM 3793 O O . SER A 1 458 ? -17.375 14.031 15.586 1 98.38 458 SER A O 1
ATOM 3795 N N . HIS A 1 459 ? -17.172 11.945 16.047 1 98.69 459 HIS A N 1
ATOM 3796 C CA . HIS A 1 459 ? -16.688 11.484 14.75 1 98.69 459 HIS A CA 1
ATOM 3797 C C . HIS A 1 459 ? -17.5 10.289 14.258 1 98.69 459 HIS A C 1
ATOM 3799 O O . HIS A 1 459 ? -18.203 9.641 15.031 1 98.69 459 HIS A O 1
ATOM 3805 N N . ASN A 1 460 ? -17.469 10.039 12.914 1 98.88 460 ASN A N 1
ATOM 3806 C CA . ASN A 1 460 ? -18.203 8.93 12.32 1 98.88 460 ASN A CA 1
ATOM 3807 C C . ASN A 1 460 ? -17.422 7.625 12.414 1 98.88 460 ASN A C 1
ATOM 3809 O O . ASN A 1 460 ? -16.875 7.152 11.422 1 98.88 460 ASN A O 1
ATOM 3813 N N . THR A 1 461 ? -17.391 7.082 13.547 1 98.75 461 THR A N 1
ATOM 3814 C CA . THR A 1 461 ? -16.672 5.863 13.898 1 98.75 461 THR A CA 1
ATOM 3815 C C . THR A 1 461 ? -17.484 5.02 14.875 1 98.75 461 THR A C 1
ATOM 3817 O O . THR A 1 461 ? -18.719 5.027 14.828 1 98.75 461 THR A O 1
ATOM 3820 N N . ASN A 1 462 ? -16.812 4.102 15.648 1 98.81 462 ASN A N 1
ATOM 3821 C CA . ASN A 1 462 ? -17.547 3.223 16.547 1 98.81 462 ASN A CA 1
ATOM 3822 C C . ASN A 1 462 ? -16.797 3.037 17.875 1 98.81 462 ASN A C 1
ATOM 3824 O O . ASN A 1 462 ? -15.609 3.334 17.969 1 98.81 462 ASN A O 1
ATOM 3828 N N . ILE A 1 463 ? -17.531 2.684 18.906 1 98.75 463 ILE A N 1
ATOM 3829 C CA . ILE A 1 463 ? -16.938 2.314 20.188 1 98.75 463 ILE A CA 1
ATOM 3830 C C . ILE A 1 463 ? -17.562 1.013 20.688 1 98.75 463 ILE A C 1
ATOM 3832 O O . ILE A 1 463 ? -18.562 0.542 20.125 1 98.75 463 ILE A O 1
ATOM 3836 N N . ILE A 1 464 ? -16.953 0.412 21.672 1 98.75 464 ILE A N 1
ATOM 3837 C CA . ILE A 1 464 ? -17.406 -0.825 22.312 1 98.75 464 ILE A CA 1
ATOM 3838 C C . ILE A 1 464 ? -17.688 -0.577 23.781 1 98.75 464 ILE A C 1
ATOM 3840 O O . ILE A 1 464 ? -16.875 0.043 24.484 1 98.75 464 ILE A O 1
ATOM 3844 N N . ASN A 1 465 ? -18.906 -0.986 24.281 1 98.5 465 ASN A N 1
ATOM 3845 C CA . ASN A 1 465 ? -19.312 -0.939 25.688 1 98.5 465 ASN A CA 1
ATOM 3846 C C . ASN A 1 465 ? -19.219 0.476 26.25 1 98.5 465 ASN A C 1
ATOM 3848 O O . ASN A 1 465 ? -18.766 0.673 27.375 1 98.5 465 ASN A O 1
ATOM 3852 N N . ASP A 1 466 ? -19.438 1.414 25.422 1 97.88 466 ASP A N 1
ATOM 3853 C CA . ASP A 1 466 ? -19.484 2.824 25.781 1 97.88 466 ASP A CA 1
ATOM 3854 C C . ASP A 1 466 ? -18.125 3.312 26.266 1 97.88 466 ASP A C 1
ATOM 3856 O O . ASP A 1 466 ? -18.031 4.238 27.078 1 97.88 466 ASP A O 1
ATOM 3860 N N . GLU A 1 467 ? -17.094 2.629 25.844 1 97.88 467 GLU A N 1
ATOM 3861 C CA . GLU A 1 467 ? -15.727 3.023 26.188 1 97.88 467 GLU A CA 1
ATOM 3862 C C . GLU A 1 467 ? -15 3.609 24.984 1 97.88 467 GLU A C 1
ATOM 3864 O O . GLU A 1 467 ? -14.984 3.008 23.906 1 97.88 467 GLU A O 1
ATOM 3869 N N . ASP A 1 468 ? -14.383 4.801 25.25 1 98 468 ASP A N 1
ATOM 3870 C CA . ASP A 1 468 ? -13.586 5.406 24.188 1 98 468 ASP A CA 1
ATOM 3871 C C . ASP A 1 468 ? -12.312 4.602 23.938 1 98 468 ASP A C 1
ATOM 3873 O O . ASP A 1 468 ? -11.688 4.113 24.875 1 98 468 ASP A O 1
ATOM 3877 N N . PHE A 1 469 ? -11.906 4.41 22.688 1 97.81 469 PHE A N 1
ATO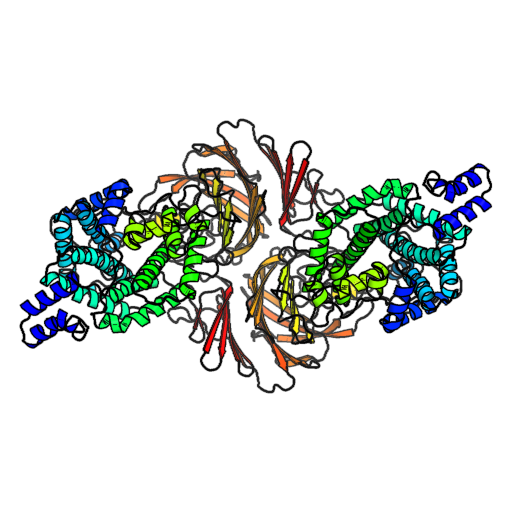M 3878 C CA . PHE A 1 469 ? -10.68 3.693 22.344 1 97.81 469 PHE A CA 1
ATOM 3879 C C . PHE A 1 469 ? -9.461 4.594 22.516 1 97.81 469 PHE A C 1
ATOM 3881 O O . PHE A 1 469 ? -8.336 4.109 22.609 1 97.81 469 PHE A O 1
ATOM 3888 N N . THR A 1 470 ? -9.539 5.844 22.406 1 96.62 470 THR A N 1
ATOM 3889 C CA . THR A 1 470 ? -8.625 6.922 22.781 1 96.62 470 THR A CA 1
ATOM 3890 C C . THR A 1 470 ? -9.289 7.863 23.781 1 96.62 470 THR A C 1
ATOM 3892 O O . THR A 1 470 ? -10.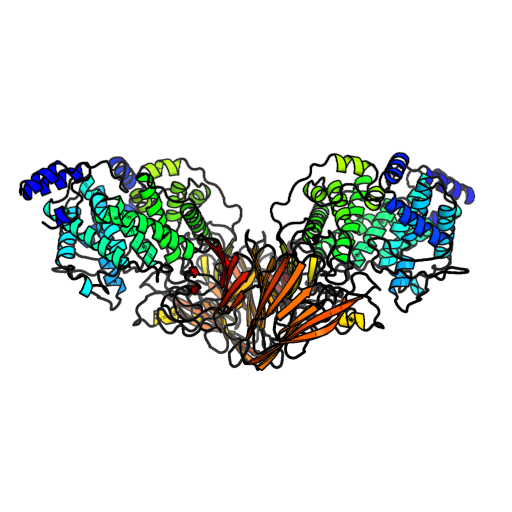352 8.414 23.516 1 96.62 470 THR A O 1
ATOM 3895 N N . VAL A 1 471 ? -8.664 8.023 24.906 1 95.44 471 VAL A N 1
ATOM 3896 C CA . VAL A 1 471 ? -9.312 8.75 25.984 1 95.44 471 VAL A CA 1
ATOM 3897 C C . VAL A 1 471 ? -8.641 10.109 26.172 1 95.44 471 VAL A C 1
ATOM 3899 O O . VAL A 1 471 ? -7.547 10.203 26.734 1 95.44 471 VAL A O 1
ATOM 3902 N N . CYS A 1 472 ? -9.367 11.117 25.797 1 92.94 472 CYS A N 1
ATOM 3903 C CA . CYS A 1 472 ? -8.906 12.492 25.953 1 92.94 472 CYS A CA 1
ATOM 3904 C C . CYS A 1 472 ? -9.117 12.969 27.391 1 92.94 472 CYS A C 1
ATOM 3906 O O . CYS A 1 472 ? -10.234 12.891 27.906 1 92.94 472 CYS A O 1
ATOM 3908 N N . THR A 1 473 ? -8.055 13.531 28.031 1 92.31 473 THR A N 1
ATOM 3909 C CA . THR A 1 473 ? -8.164 13.945 29.422 1 92.31 473 THR A CA 1
ATOM 3910 C C . THR A 1 473 ? -8.172 15.469 29.531 1 92.31 473 THR A C 1
ATOM 3912 O O . THR A 1 473 ? -8.562 16.016 30.562 1 92.31 473 THR A O 1
ATOM 3915 N N . SER A 1 474 ? -7.703 16.141 28.547 1 91.69 474 SER A N 1
ATOM 3916 C CA . SER A 1 474 ? -7.703 17.609 28.453 1 91.69 474 SER A CA 1
ATOM 3917 C C . SER A 1 474 ? -7.746 18.078 27 1 91.69 474 SER A C 1
ATOM 3919 O O . SER A 1 474 ? -7.891 17.266 26.094 1 91.69 474 SER A O 1
ATOM 3921 N N . SER A 1 475 ? -7.641 19.375 26.859 1 90.75 475 SER A N 1
ATOM 3922 C CA . SER A 1 475 ? -7.605 19.922 25.5 1 90.75 475 SER A CA 1
ATOM 3923 C C . SER A 1 475 ? -6.426 19.375 24.703 1 90.75 475 SER A C 1
ATOM 3925 O O . SER A 1 475 ? -6.465 19.344 23.469 1 90.75 475 SER A O 1
ATOM 3927 N N . TRP A 1 476 ? -5.445 18.906 25.453 1 91.38 476 TRP A N 1
ATOM 3928 C CA . TRP A 1 476 ? -4.191 18.672 24.75 1 91.38 476 TRP A CA 1
ATOM 3929 C C . TRP A 1 476 ? -3.629 17.297 25.078 1 91.38 476 TRP A C 1
ATOM 3931 O O . TRP A 1 476 ? -2.607 16.891 24.516 1 91.38 476 TRP A O 1
ATOM 3941 N N . SER A 1 477 ? -4.262 16.547 25.969 1 92 477 SER A N 1
ATOM 3942 C CA . SER A 1 477 ? -3.627 15.32 26.453 1 92 477 SER A CA 1
ATOM 3943 C C . SER A 1 477 ? -4.578 14.133 26.359 1 92 477 SER A C 1
ATOM 3945 O O . SER A 1 477 ? -5.797 14.305 26.328 1 92 477 SER A O 1
ATOM 3947 N N . ASN A 1 478 ? -4.008 12.93 26.281 1 94.31 478 ASN A N 1
ATOM 3948 C CA . ASN A 1 478 ? -4.711 11.648 26.297 1 94.31 478 ASN A CA 1
ATOM 3949 C C . ASN A 1 478 ? -4.117 10.688 27.328 1 94.31 478 ASN A C 1
ATOM 3951 O O . ASN A 1 478 ? -2.91 10.711 27.578 1 94.31 478 ASN A O 1
ATOM 3955 N N . SER A 1 479 ? -4.938 9.867 27.938 1 94 479 SER A N 1
ATOM 3956 C CA . SER A 1 479 ? -4.457 8.852 28.875 1 94 479 SER A CA 1
ATOM 3957 C C . SER A 1 479 ? -4.242 7.516 28.156 1 94 479 SER A C 1
ATOM 3959 O O . SER A 1 479 ? -3.498 6.66 28.641 1 94 479 SER A O 1
ATOM 3961 N N . SER A 1 480 ? -4.91 7.309 27.062 1 94.31 480 SER A N 1
ATOM 3962 C CA . SER A 1 480 ? -4.758 6.125 26.234 1 94.31 480 SER A CA 1
ATOM 3963 C C . SER A 1 480 ? -5.02 6.453 24.766 1 94.31 480 SER A C 1
ATOM 3965 O O . SER A 1 480 ? -5.84 7.316 24.453 1 94.31 480 SER A O 1
ATOM 3967 N N . VAL A 1 481 ? -4.293 5.832 23.906 1 95.88 481 VAL A N 1
ATOM 3968 C CA . VAL A 1 481 ? -4.438 6.039 22.469 1 95.88 481 VAL A CA 1
ATOM 3969 C C . VAL A 1 481 ? -4.496 4.691 21.75 1 95.88 481 VAL A C 1
ATOM 3971 O O . VAL A 1 481 ? -3.668 3.811 22.016 1 95.88 481 VAL A O 1
ATOM 3974 N N . ALA A 1 482 ? -5.492 4.473 20.906 1 96.62 482 ALA A N 1
ATOM 3975 C CA . ALA A 1 482 ? -5.621 3.252 20.125 1 96.62 482 ALA A CA 1
ATOM 3976 C C . ALA A 1 482 ? -4.562 3.197 19.031 1 96.62 482 ALA A C 1
ATOM 3978 O O . ALA A 1 482 ? -4.398 4.152 18.266 1 96.62 482 ALA A O 1
ATOM 3979 N N . SER A 1 483 ? -3.809 2.092 18.922 1 96.38 483 SER A N 1
ATOM 3980 C CA . SER A 1 483 ? -2.863 1.918 17.828 1 96.38 483 SER A CA 1
ATOM 3981 C C . SER A 1 483 ? -3.576 1.515 16.547 1 96.38 483 SER A C 1
ATOM 3983 O O . SER A 1 483 ? -4.293 0.512 16.516 1 96.38 483 SER A O 1
ATOM 3985 N N . PRO A 1 484 ? -3.381 2.297 15.531 1 97.19 484 PRO A N 1
ATOM 3986 C CA . PRO A 1 484 ? -4.055 1.956 14.273 1 97.19 484 PRO A CA 1
ATOM 3987 C C . PRO A 1 484 ? -3.41 0.767 13.562 1 97.19 484 PRO A C 1
ATOM 3989 O O . PRO A 1 484 ? -2.207 0.534 13.703 1 97.19 484 PRO A O 1
ATOM 3992 N N . ILE A 1 485 ? -4.164 0.001 12.883 1 97.62 485 ILE A N 1
ATOM 3993 C CA . ILE A 1 485 ? -3.738 -1.015 11.93 1 97.62 485 ILE A CA 1
ATOM 3994 C C . ILE A 1 485 ? -4.137 -0.592 10.516 1 97.62 485 ILE A C 1
ATOM 3996 O O . ILE A 1 485 ? -5.25 -0.877 10.07 1 97.62 485 ILE A O 1
ATOM 4000 N N . LYS A 1 486 ? -3.172 0.06 9.805 1 97 486 LYS A N 1
ATOM 4001 C CA . LYS A 1 486 ? -3.463 0.486 8.438 1 97 486 LYS A CA 1
ATOM 4002 C C . LYS A 1 486 ? -3.611 -0.714 7.508 1 97 486 LYS A C 1
ATOM 4004 O O . LYS A 1 486 ? -2.773 -1.619 7.516 1 97 486 LYS A O 1
ATOM 4009 N N . GLY A 1 487 ? -4.738 -0.768 6.738 1 95.31 487 GLY A N 1
ATOM 4010 C CA . GLY A 1 487 ? -5.035 -1.933 5.922 1 95.31 487 GLY A CA 1
ATOM 4011 C C . GLY A 1 487 ? -4.902 -1.665 4.434 1 95.31 487 GLY A C 1
ATOM 4012 O O . GLY A 1 487 ? -4.062 -0.87 4.012 1 95.31 487 GLY A O 1
ATOM 4013 N N . LEU A 1 488 ? -5.637 -2.404 3.643 1 96.06 488 LEU A N 1
ATOM 4014 C CA . LEU A 1 488 ? -5.574 -2.375 2.186 1 96.06 488 LEU A CA 1
ATOM 4015 C C . LEU A 1 488 ? -6.422 -1.236 1.627 1 96.06 488 LEU A C 1
ATOM 4017 O O . LEU A 1 488 ? -7.367 -0.785 2.277 1 96.06 488 LEU A O 1
ATOM 4021 N N . TYR A 1 489 ? -6.047 -0.796 0.495 1 98 489 TYR A N 1
ATOM 4022 C CA . TYR A 1 489 ? -6.871 0.111 -0.296 1 98 489 TYR A CA 1
ATOM 4023 C C . TYR A 1 489 ? -6.746 -0.195 -1.783 1 98 489 TYR A C 1
ATOM 4025 O O . TYR A 1 489 ? -5.758 -0.79 -2.221 1 98 489 TYR A O 1
ATOM 4033 N N . LYS A 1 490 ? -7.738 0.099 -2.504 1 98.25 490 LYS A N 1
ATOM 4034 C CA . LYS A 1 490 ? -7.77 -0.046 -3.957 1 98.25 490 LYS A CA 1
ATOM 4035 C C . LYS A 1 490 ? -8.711 0.976 -4.59 1 98.25 490 LYS A C 1
ATOM 4037 O O . LYS A 1 490 ? -9.883 1.058 -4.227 1 98.25 490 LYS A O 1
ATOM 4042 N N . PHE A 1 491 ? -8.219 1.813 -5.52 1 98.19 491 PHE A N 1
ATOM 4043 C CA . PHE A 1 491 ? -9.031 2.795 -6.223 1 98.19 491 PHE A CA 1
ATOM 4044 C C . PHE A 1 491 ? -9.242 2.381 -7.676 1 98.19 491 PHE A C 1
ATOM 4046 O O . PHE A 1 491 ? -8.281 2.221 -8.43 1 98.19 491 PHE A O 1
ATOM 4053 N N . LYS A 1 492 ? -10.469 2.104 -8.023 1 96.81 492 LYS A N 1
ATOM 4054 C CA . LYS A 1 492 ? -10.805 1.735 -9.391 1 96.81 492 LYS A CA 1
ATOM 4055 C C . LYS A 1 492 ? -11.812 2.713 -9.992 1 96.81 492 LYS A C 1
ATOM 4057 O O . LYS A 1 492 ? -12.211 3.68 -9.336 1 96.81 492 LYS A O 1
ATOM 4062 N N . GLU A 1 493 ? -12.164 2.557 -11.258 1 94.81 493 GLU A N 1
ATOM 4063 C CA . GLU A 1 493 ? -13.039 3.48 -11.969 1 94.81 493 GLU A CA 1
ATOM 4064 C C . GLU A 1 493 ? -14.461 3.445 -11.414 1 94.81 493 GLU A C 1
ATOM 4066 O O . GLU A 1 493 ? -15.094 4.488 -11.25 1 94.81 493 GLU A O 1
ATOM 4071 N N . GLY A 1 494 ? -14.914 2.26 -11.008 1 96.31 494 GLY A N 1
ATOM 4072 C CA . GLY A 1 494 ? -16.297 2.135 -10.594 1 96.31 494 GLY A CA 1
ATOM 4073 C C . GLY A 1 494 ? -16.484 2.195 -9.086 1 96.31 494 GLY A C 1
ATOM 4074 O O . GLY A 1 494 ? -17.516 2.635 -8.594 1 96.31 494 GLY A O 1
ATOM 4075 N N . SER A 1 495 ? -15.477 1.682 -8.422 1 98.19 495 SER A N 1
ATOM 4076 C CA . SER A 1 495 ? -15.57 1.613 -6.969 1 98.19 495 SER A CA 1
ATOM 4077 C C . SER A 1 495 ? -14.211 1.79 -6.312 1 98.19 495 SER A C 1
ATOM 4079 O O . SER A 1 495 ? -13.188 1.396 -6.879 1 98.19 495 SER A O 1
ATOM 4081 N N . ASP A 1 496 ? -14.164 2.459 -5.188 1 98.81 496 ASP A N 1
ATOM 4082 C CA . ASP A 1 496 ? -12.977 2.557 -4.344 1 98.81 496 ASP A CA 1
ATOM 4083 C C . ASP A 1 496 ? -13.141 1.732 -3.068 1 98.81 496 ASP A C 1
ATOM 4085 O O . ASP A 1 496 ? -14.266 1.512 -2.607 1 98.81 496 ASP A O 1
ATOM 4089 N N . PHE A 1 497 ? -12.062 1.301 -2.512 1 98.75 497 PHE A N 1
ATOM 4090 C CA . PHE A 1 497 ? -12.047 0.494 -1.297 1 98.75 497 PHE A CA 1
ATOM 4091 C C . PHE A 1 497 ? -10.938 0.941 -0.36 1 98.75 497 PHE A C 1
ATOM 4093 O O . PHE A 1 497 ? -9.828 1.251 -0.808 1 98.75 497 PHE A O 1
ATOM 4100 N N . VAL A 1 498 ? -11.234 1.002 0.93 1 98.69 498 VAL A N 1
ATOM 4101 C CA . VAL A 1 498 ? -10.242 1.196 1.978 1 98.69 498 VAL A CA 1
ATOM 4102 C C . VAL A 1 498 ? -10.633 0.4 3.221 1 98.69 498 VAL A C 1
ATOM 4104 O O . VAL A 1 498 ? -11.82 0.207 3.49 1 98.69 498 VAL A O 1
ATOM 4107 N N . GLU A 1 499 ? -9.688 -0.123 3.891 1 97.88 499 GLU A N 1
ATOM 4108 C CA . GLU A 1 499 ? -9.914 -0.833 5.145 1 97.88 499 GLU A CA 1
ATOM 4109 C C . GLU A 1 499 ? -8.867 -0.453 6.191 1 97.88 499 GLU A C 1
ATOM 4111 O O . GLU A 1 499 ? -7.746 -0.086 5.848 1 97.88 499 GLU A O 1
ATOM 4116 N N . GLY A 1 500 ? -9.227 -0.401 7.434 1 97.75 500 GLY A N 1
ATOM 4117 C CA . GLY A 1 500 ? -8.344 -0.131 8.555 1 97.75 500 GLY A CA 1
ATOM 4118 C C . GLY A 1 500 ? -8.93 -0.526 9.891 1 97.75 500 GLY A C 1
ATOM 4119 O O . GLY A 1 500 ? -10.148 -0.674 10.023 1 97.75 500 GLY A O 1
ATOM 4120 N N . GLY A 1 501 ? -8.141 -0.791 10.836 1 98.19 501 GLY A N 1
ATOM 4121 C CA . GLY A 1 501 ? -8.57 -1.185 12.172 1 98.19 501 GLY A CA 1
ATOM 4122 C C . GLY A 1 501 ? -7.727 -0.574 13.273 1 98.19 501 GLY A C 1
ATOM 4123 O O . GLY A 1 501 ? -6.969 0.367 13.031 1 98.19 501 GLY A O 1
ATOM 4124 N N . HIS A 1 502 ? -7.965 -1.016 14.523 1 98.38 502 HIS A N 1
ATOM 4125 C CA . HIS A 1 502 ? -7.141 -0.563 15.641 1 98.38 502 HIS A CA 1
ATOM 4126 C C . HIS A 1 502 ? -7.176 -1.562 16.797 1 98.38 502 HIS A C 1
ATOM 4128 O O . HIS A 1 502 ? -8.016 -2.465 16.812 1 98.38 502 HIS A O 1
ATOM 4134 N N . LEU A 1 503 ? -6.297 -1.378 17.719 1 98.06 503 LEU A N 1
ATOM 4135 C CA . LEU A 1 503 ? -6.105 -2.281 18.844 1 98.06 503 LEU A CA 1
ATOM 4136 C C . LEU A 1 503 ? -6.531 -1.616 20.141 1 98.06 503 LEU A C 1
ATOM 4138 O O . LEU A 1 503 ? -5.984 -1.918 21.219 1 98.06 503 LEU A O 1
ATOM 4142 N N . GLY A 1 504 ? -7.449 -0.703 20.078 1 97.81 504 GLY A N 1
ATOM 4143 C CA . GLY A 1 504 ? -7.82 0.096 21.234 1 97.81 504 GLY A CA 1
ATOM 4144 C C . GLY A 1 504 ? -8.445 -0.722 22.344 1 97.81 504 GLY A C 1
ATOM 4145 O O . GLY A 1 504 ? -8.516 -0.267 23.484 1 97.81 504 GLY A O 1
ATOM 4146 N N . TYR A 1 505 ? -8.875 -1.943 22.062 1 98.31 505 TYR A N 1
ATOM 4147 C CA . TYR A 1 505 ? -9.594 -2.721 23.078 1 98.31 505 TYR A CA 1
ATOM 4148 C C . TYR A 1 505 ? -8.898 -4.055 23.328 1 98.31 505 TYR A C 1
ATOM 4150 O O . TYR A 1 505 ? -9.414 -4.902 24.062 1 98.31 505 TYR A O 1
ATOM 4158 N N . ILE A 1 506 ? -7.746 -4.305 22.719 1 97.81 506 ILE A N 1
ATOM 4159 C CA . ILE A 1 506 ? -7.117 -5.617 22.75 1 97.81 506 ILE A CA 1
ATOM 4160 C C . ILE A 1 506 ? -6.629 -5.926 24.156 1 97.81 506 ILE A C 1
ATOM 4162 O O . ILE A 1 506 ? -6.613 -7.086 24.578 1 97.81 506 ILE A O 1
ATOM 4166 N N . ASN A 1 507 ? -6.27 -4.859 24.953 1 96.75 507 ASN A N 1
ATOM 4167 C CA . ASN A 1 507 ? -5.773 -5.047 26.312 1 96.75 507 ASN A CA 1
ATOM 4168 C C . ASN A 1 507 ? -6.84 -4.699 27.344 1 96.75 507 ASN A C 1
ATOM 4170 O O . ASN A 1 507 ? -6.52 -4.434 28.516 1 96.75 507 ASN A O 1
ATOM 4174 N N . SER A 1 508 ? -8.07 -4.656 26.953 1 95.75 508 SER A N 1
ATOM 4175 C CA . SER A 1 508 ? -9.172 -4.457 27.875 1 95.75 508 SER A CA 1
ATOM 4176 C C . SER A 1 508 ? -9.602 -5.773 28.516 1 95.75 508 SER A C 1
ATOM 4178 O O . SER A 1 508 ? -9 -6.816 28.266 1 95.75 508 SER A O 1
ATOM 4180 N N . ASP A 1 509 ? -10.672 -5.664 29.406 1 95.12 509 ASP A N 1
ATOM 4181 C CA . ASP A 1 509 ? -11.242 -6.863 30.031 1 95.12 509 ASP A CA 1
ATOM 4182 C C . ASP A 1 509 ? -11.961 -7.719 29 1 95.12 509 ASP A C 1
ATOM 4184 O O . ASP A 1 509 ? -12.227 -8.898 29.234 1 95.12 509 ASP A O 1
ATOM 4188 N N . LYS A 1 510 ? -12.32 -7.168 27.891 1 97.31 510 LYS A N 1
ATOM 4189 C CA . LYS A 1 510 ? -12.961 -7.855 26.781 1 97.31 510 LYS A CA 1
ATOM 4190 C C . LYS A 1 510 ? -12.172 -7.648 25.484 1 97.31 510 LYS A C 1
ATOM 4192 O O . LYS A 1 510 ? -12.562 -6.844 24.641 1 97.31 510 LYS A O 1
ATOM 4197 N N . PRO A 1 511 ? -11.07 -8.398 25.328 1 98.12 511 PRO A N 1
ATOM 4198 C CA . PRO A 1 511 ? -10.195 -8.18 24.188 1 98.12 511 PRO A CA 1
ATOM 4199 C C . PRO A 1 511 ? -10.938 -8.273 22.844 1 98.12 511 PRO A C 1
ATOM 4201 O O . PRO A 1 511 ? -11.602 -9.273 22.578 1 98.12 511 PRO A O 1
ATOM 4204 N N . THR A 1 512 ? -10.891 -7.203 22.078 1 98.62 512 THR A N 1
ATOM 4205 C CA . THR A 1 512 ? -11.578 -7.109 20.781 1 98.62 512 THR A CA 1
ATOM 4206 C C . THR A 1 512 ? -10.719 -6.363 19.766 1 98.62 512 THR A C 1
ATOM 4208 O O . THR A 1 512 ? -10.102 -5.348 20.094 1 98.62 512 THR A O 1
ATOM 4211 N N . VAL A 1 513 ? -10.547 -6.965 18.578 1 98.69 513 VAL A N 1
ATOM 4212 C CA . VAL A 1 513 ? -9.953 -6.246 17.469 1 98.69 513 VAL A CA 1
ATOM 4213 C C . VAL A 1 513 ? -11.047 -5.59 16.625 1 98.69 513 VAL A C 1
ATOM 4215 O O . VAL A 1 513 ? -12.062 -6.215 16.328 1 98.69 513 VAL A O 1
ATOM 4218 N N . VAL A 1 514 ? -10.852 -4.324 16.344 1 98.75 514 VAL A N 1
ATOM 4219 C CA . VAL A 1 514 ? -11.82 -3.576 15.547 1 98.75 514 VAL A CA 1
ATOM 4220 C C . VAL A 1 514 ? -11.289 -3.355 14.141 1 98.75 514 VAL A C 1
ATOM 4222 O O . VAL A 1 514 ? -10.109 -3.045 13.953 1 98.75 514 VAL A O 1
ATOM 4225 N N . ASN A 1 515 ? -12.117 -3.584 13.141 1 98.62 515 ASN A N 1
ATOM 4226 C CA . ASN A 1 515 ? -11.789 -3.285 11.742 1 98.62 515 ASN A CA 1
ATOM 4227 C C . ASN A 1 515 ? -12.984 -2.664 11.016 1 98.62 515 ASN A C 1
ATOM 4229 O O . ASN A 1 515 ? -14.133 -2.977 11.32 1 98.62 515 ASN A O 1
ATOM 4233 N N . ARG A 1 516 ? -12.75 -1.689 10.102 1 98.81 516 ARG A N 1
ATOM 4234 C CA . ARG A 1 516 ? -13.781 -1.098 9.25 1 98.81 516 ARG A CA 1
ATOM 4235 C C . ARG A 1 516 ? -13.406 -1.208 7.777 1 98.81 516 ARG A C 1
ATOM 4237 O O . ARG A 1 516 ? -12.289 -0.855 7.383 1 98.81 516 ARG A O 1
ATOM 4244 N N . LYS A 1 517 ? -14.32 -1.743 6.949 1 98.81 517 LYS A N 1
ATOM 4245 C CA . LYS A 1 517 ? -14.234 -1.714 5.492 1 98.81 517 LYS A CA 1
ATOM 4246 C C . LYS A 1 517 ? -15.172 -0.653 4.91 1 98.81 517 LYS A C 1
ATOM 4248 O O . LYS A 1 517 ? -16.297 -0.477 5.391 1 98.81 517 LYS A O 1
ATOM 4253 N N . VAL A 1 518 ? -14.656 0.09 3.939 1 98.94 518 VAL A N 1
ATOM 4254 C CA . VAL A 1 518 ? -15.492 1.055 3.225 1 98.94 518 VAL A CA 1
ATOM 4255 C C . VAL A 1 518 ? -15.391 0.809 1.721 1 98.94 518 VAL A C 1
ATOM 4257 O O . VAL A 1 518 ? -14.297 0.83 1.152 1 98.94 518 VAL A O 1
ATOM 4260 N N . VAL A 1 519 ? -16.5 0.522 1.096 1 98.94 519 VAL A N 1
ATOM 4261 C CA . VAL A 1 519 ? -16.609 0.436 -0.357 1 98.94 519 VAL A CA 1
ATOM 4262 C C . VAL A 1 519 ? -17.406 1.627 -0.883 1 98.94 519 VAL A C 1
ATOM 4264 O O . VAL A 1 519 ? -18.562 1.834 -0.493 1 98.94 519 VAL A O 1
ATOM 4267 N N . PHE A 1 520 ? -16.812 2.439 -1.696 1 98.88 520 PHE A N 1
ATOM 4268 C CA . PHE A 1 520 ? -17.484 3.557 -2.348 1 98.88 520 PHE A CA 1
ATOM 4269 C C . PHE A 1 520 ? -17.828 3.215 -3.793 1 98.88 520 PHE A C 1
ATOM 4271 O O . PHE A 1 520 ? -16.953 3.191 -4.652 1 98.88 520 PHE A O 1
ATOM 4278 N N . ILE A 1 521 ? -19.047 2.881 -4.016 1 98.56 521 ILE A N 1
ATOM 4279 C CA . ILE A 1 521 ? -19.547 2.676 -5.371 1 98.56 521 ILE A CA 1
ATOM 4280 C C . ILE A 1 521 ? -19.953 4.016 -5.984 1 98.56 521 ILE A C 1
ATOM 4282 O O . ILE A 1 521 ? -20.969 4.598 -5.602 1 98.56 521 ILE A O 1
ATOM 4286 N N . LYS A 1 522 ? -19.234 4.512 -6.84 1 97.19 522 LYS A N 1
ATOM 4287 C CA . LYS A 1 522 ? -19.375 5.852 -7.402 1 97.19 522 LYS A CA 1
ATOM 4288 C C . LYS A 1 522 ? -20.656 5.977 -8.219 1 97.19 522 LYS A C 1
ATOM 4290 O O . LYS A 1 522 ? -21 5.07 -8.977 1 97.19 522 LYS A O 1
ATOM 4295 N N . PRO A 1 523 ? -21.375 6.934 -8.133 1 96.5 523 PRO A N 1
ATOM 4296 C CA . PRO A 1 523 ? -20.938 8.164 -7.465 1 96.5 523 PRO A CA 1
ATOM 4297 C C . PRO A 1 523 ? -21.609 8.367 -6.105 1 96.5 523 PRO A C 1
ATOM 4299 O O . PRO A 1 523 ? -21.312 9.336 -5.406 1 96.5 523 PRO A O 1
ATOM 4302 N N . ASN A 1 524 ? -22.5 7.516 -5.645 1 97.31 524 ASN A N 1
ATOM 4303 C CA . ASN A 1 524 ? -23.344 7.996 -4.555 1 97.31 524 ASN A CA 1
ATOM 4304 C C . ASN A 1 524 ? -23.734 6.863 -3.605 1 97.31 524 ASN A C 1
ATOM 4306 O O . ASN A 1 524 ? -24.734 6.957 -2.896 1 97.31 524 ASN A O 1
ATOM 4310 N N . ILE A 1 525 ? -22.984 5.723 -3.572 1 98.44 525 ILE A N 1
ATOM 4311 C CA . ILE A 1 525 ? -23.281 4.621 -2.668 1 98.44 525 ILE A CA 1
ATOM 4312 C C . ILE A 1 525 ? -22.047 4.281 -1.839 1 98.44 525 ILE A C 1
ATOM 4314 O O . ILE A 1 525 ? -20.953 4.117 -2.385 1 98.44 525 ILE A O 1
ATOM 4318 N N . TRP A 1 526 ? -22.156 4.25 -0.545 1 98.88 526 TRP A N 1
ATOM 4319 C CA . TRP A 1 526 ? -21.125 3.791 0.373 1 98.88 526 TRP A CA 1
ATOM 4320 C C . TRP A 1 526 ? -21.578 2.549 1.132 1 98.88 526 TRP A C 1
ATOM 4322 O O . TRP A 1 526 ? -22.672 2.537 1.72 1 98.88 526 TRP A O 1
ATOM 4332 N N . VAL A 1 527 ? -20.797 1.498 1.103 1 98.88 527 VAL A N 1
ATOM 4333 C CA . VAL A 1 527 ? -21.016 0.32 1.936 1 98.88 527 VAL A CA 1
ATOM 4334 C C . VAL A 1 527 ? -19.953 0.265 3.035 1 98.88 527 VAL A C 1
ATOM 4336 O O . VAL A 1 527 ? -18.75 0.227 2.752 1 98.88 527 VAL A O 1
ATOM 4339 N N . VAL A 1 528 ? -20.375 0.307 4.281 1 98.88 528 VAL A N 1
ATOM 4340 C CA . VAL A 1 528 ? -19.484 0.271 5.434 1 98.88 528 VAL A CA 1
ATOM 4341 C C . VAL A 1 528 ? -19.703 -1.02 6.219 1 98.88 528 VAL A C 1
ATOM 4343 O O . VAL A 1 528 ? -20.828 -1.351 6.574 1 98.88 528 VAL A O 1
ATOM 4346 N N . SER A 1 529 ? -18.656 -1.753 6.426 1 98.81 529 SER A N 1
ATOM 4347 C CA . SER A 1 529 ? -18.703 -2.938 7.277 1 98.81 529 SER A CA 1
ATOM 4348 C C . SER A 1 529 ? -17.781 -2.777 8.484 1 98.81 529 SER A C 1
ATOM 4350 O O . SER A 1 529 ? -16.562 -2.842 8.359 1 98.81 529 SER A O 1
ATOM 4352 N N . ASP A 1 530 ? -18.344 -2.504 9.641 1 98.81 530 ASP A N 1
ATOM 4353 C CA . ASP A 1 530 ? -17.594 -2.566 10.891 1 98.81 530 ASP A CA 1
ATOM 4354 C C . ASP A 1 530 ? -17.484 -4.004 11.391 1 98.81 530 ASP A C 1
ATOM 4356 O O . ASP A 1 530 ? -18.5 -4.684 11.562 1 98.81 530 ASP A O 1
ATOM 4360 N N . GLU A 1 531 ? -16.297 -4.43 11.602 1 98.75 531 GLU A N 1
ATOM 4361 C CA . GLU A 1 531 ? -16.016 -5.805 12 1 98.75 531 GLU A CA 1
ATOM 4362 C C . GLU A 1 531 ? -15.359 -5.859 13.375 1 98.75 531 GLU A C 1
ATOM 4364 O O . GLU A 1 531 ? -14.422 -5.102 13.656 1 98.75 531 GLU A O 1
ATOM 4369 N N . PHE A 1 532 ? -15.891 -6.703 14.211 1 98.75 532 PHE A N 1
ATOM 4370 C CA . PHE A 1 532 ? -15.367 -6.902 15.562 1 98.75 532 PHE A CA 1
ATOM 4371 C C . PHE A 1 532 ? -15.008 -8.367 15.789 1 98.75 532 PHE A C 1
ATOM 4373 O O . PHE A 1 532 ? -15.875 -9.242 15.734 1 98.75 532 PHE A O 1
ATOM 4380 N N . PHE A 1 533 ? -13.758 -8.688 16.016 1 98.56 533 PHE A N 1
ATOM 4381 C CA . PHE A 1 533 ? -13.281 -10.047 16.25 1 98.56 533 PHE A CA 1
ATOM 4382 C C . PHE A 1 533 ? -13.016 -10.289 17.719 1 98.56 533 PHE A C 1
ATOM 4384 O O . PHE A 1 533 ? -12.164 -9.633 18.328 1 98.56 533 PHE A O 1
ATOM 4391 N N . THR A 1 534 ? -13.75 -11.164 18.297 1 98.19 534 THR A N 1
ATOM 4392 C CA . THR A 1 534 ? -13.734 -11.414 19.734 1 98.19 534 THR A CA 1
ATOM 4393 C C . THR A 1 534 ? -14.516 -12.68 20.078 1 98.19 534 THR A C 1
ATOM 4395 O O . THR A 1 534 ? -15.18 -13.258 19.219 1 98.19 534 THR A O 1
ATOM 4398 N N . ASN A 1 535 ? -14.305 -13.148 21.328 1 97 535 ASN A N 1
ATOM 4399 C CA . ASN A 1 535 ? -15.18 -14.172 21.875 1 97 535 ASN A CA 1
ATOM 4400 C C . ASN A 1 535 ? -16.188 -13.578 22.875 1 97 535 ASN A C 1
ATOM 4402 O O . ASN A 1 535 ? -17.047 -14.289 23.391 1 97 535 ASN A O 1
ATOM 4406 N N . GLU A 1 536 ? -16.141 -12.305 23.016 1 97.5 536 GLU A N 1
ATOM 4407 C CA . GLU A 1 536 ? -16.844 -11.672 24.125 1 97.5 536 GLU A CA 1
ATOM 4408 C C . GLU A 1 536 ? -18.234 -11.188 23.703 1 97.5 536 GLU A C 1
ATOM 4410 O O . GLU A 1 536 ? -18.547 -11.148 22.516 1 97.5 536 GLU A O 1
ATOM 4415 N N . GLU A 1 537 ? -19.062 -10.945 24.75 1 98.12 537 GLU A N 1
ATOM 4416 C CA . GLU A 1 537 ? -20.312 -10.219 24.562 1 98.12 537 GLU A CA 1
ATOM 4417 C C . GLU A 1 537 ? -20.125 -8.719 24.766 1 98.12 537 GLU A C 1
ATOM 4419 O O . GLU A 1 537 ? -19.594 -8.297 25.797 1 98.12 537 GLU A O 1
ATOM 4424 N N . ASN A 1 538 ? -20.5 -7.984 23.75 1 98.44 538 ASN A N 1
ATOM 4425 C CA . ASN A 1 538 ? -20.25 -6.547 23.797 1 98.44 538 ASN A CA 1
ATOM 4426 C C . ASN A 1 538 ? -21.453 -5.762 23.281 1 98.44 538 ASN A C 1
ATOM 4428 O O . ASN A 1 538 ? -22.297 -6.305 22.547 1 98.44 538 ASN A O 1
ATOM 4432 N N . LYS A 1 539 ? -21.547 -4.543 23.719 1 98.62 539 LYS A N 1
ATOM 4433 C CA . LYS A 1 539 ? -22.391 -3.539 23.078 1 98.62 539 LYS A CA 1
ATOM 4434 C C . LYS A 1 539 ? -21.594 -2.697 22.078 1 98.62 539 LYS A C 1
ATOM 4436 O O . LYS A 1 539 ? -20.578 -2.102 22.453 1 98.62 539 LYS A O 1
ATOM 4441 N N . TYR A 1 540 ? -22.047 -2.729 20.906 1 98.75 540 TYR A N 1
ATOM 4442 C CA . TYR A 1 540 ? -21.391 -1.931 19.875 1 98.75 540 TYR A CA 1
ATOM 4443 C C . TYR A 1 540 ? -22.203 -0.696 19.531 1 98.75 540 TYR A C 1
ATOM 4445 O O . TYR A 1 540 ? -23.438 -0.763 19.453 1 98.75 540 TYR A O 1
ATOM 4453 N N . SER A 1 541 ? -21.531 0.472 19.375 1 98.75 541 SER A N 1
ATOM 4454 C CA . SER A 1 541 ? -22.203 1.715 18.984 1 98.75 541 SER A CA 1
ATOM 4455 C C . SER A 1 541 ? -21.484 2.363 17.797 1 98.75 541 SER A C 1
ATOM 4457 O O . SER A 1 541 ? -20.281 2.584 17.844 1 98.75 541 SER A O 1
ATOM 4459 N N . GLN A 1 542 ? -22.203 2.605 16.75 1 98.69 542 GLN A N 1
ATOM 4460 C CA . GLN A 1 542 ? -21.734 3.385 15.617 1 98.69 542 GLN A CA 1
ATOM 4461 C C . GLN A 1 542 ? -22.281 4.809 15.656 1 98.69 542 GLN A C 1
ATOM 4463 O O . GLN A 1 542 ? -23.453 5.02 15.992 1 98.69 542 GLN A O 1
ATOM 4468 N N . PHE A 1 543 ? -21.438 5.746 15.328 1 98.88 543 PHE A N 1
ATOM 4469 C CA . PHE A 1 543 ? -21.844 7.145 15.336 1 98.88 543 PHE A CA 1
ATOM 4470 C C . PHE A 1 543 ? -21.891 7.707 13.922 1 98.88 543 PHE A C 1
ATOM 4472 O O . PHE A 1 543 ? -21 7.445 13.117 1 98.88 543 PHE A O 1
ATOM 4479 N N . TYR A 1 544 ? -22.938 8.43 13.578 1 98.81 544 TYR A N 1
ATOM 4480 C CA . TYR A 1 544 ? -23.109 9.211 12.359 1 98.81 544 TYR A CA 1
ATOM 4481 C C . TYR A 1 544 ? -23.438 10.664 12.68 1 98.81 544 TYR A C 1
ATOM 4483 O O . TYR A 1 544 ? -24.547 10.977 13.117 1 98.81 544 TYR A O 1
ATOM 4491 N N . ASN A 1 545 ? -22.516 11.531 12.484 1 98.81 545 ASN A N 1
ATOM 4492 C CA . ASN A 1 545 ? -22.703 12.953 12.734 1 98.81 545 ASN A CA 1
ATOM 4493 C C . ASN A 1 545 ? -23.094 13.695 11.453 1 98.81 545 ASN A C 1
ATOM 4495 O O . ASN A 1 545 ? -22.25 13.906 10.578 1 98.81 545 ASN A O 1
ATOM 4499 N N . PHE A 1 546 ? -24.328 14.133 11.406 1 98.56 546 PHE A N 1
ATOM 4500 C CA . PHE A 1 546 ? -24.844 14.727 10.18 1 98.56 546 PHE A CA 1
ATOM 4501 C C . PHE A 1 546 ? -24.562 16.219 10.133 1 98.56 546 PHE A C 1
ATOM 4503 O O . PHE A 1 546 ? -24.359 16.844 11.18 1 98.56 546 PHE A O 1
ATOM 4510 N N . ASN A 1 547 ? -24.562 16.766 8.945 1 97.25 547 ASN A N 1
ATOM 4511 C CA . ASN A 1 547 ? -24.25 18.172 8.719 1 97.25 547 ASN A CA 1
ATOM 4512 C C . ASN A 1 547 ? -25.312 19.078 9.297 1 97.25 547 ASN A C 1
ATOM 4514 O O . ASN A 1 547 ? -25.031 20.219 9.68 1 97.25 547 ASN A O 1
ATOM 4518 N N . ASN A 1 548 ? -26.578 18.625 9.281 1 94.69 548 ASN A N 1
ATOM 4519 C CA . ASN A 1 548 ? -27.656 19.391 9.883 1 94.69 548 ASN A CA 1
ATOM 4520 C C . ASN A 1 548 ? -28.672 18.484 10.586 1 94.69 548 ASN A C 1
ATOM 4522 O O . ASN A 1 548 ? -28.438 17.281 10.711 1 94.69 548 ASN A O 1
ATOM 4526 N N . SER A 1 549 ? -29.781 19.109 11.078 1 94.81 549 SER A N 1
ATOM 4527 C CA . SER A 1 549 ? -30.688 18.391 11.961 1 94.81 549 SER A CA 1
ATOM 4528 C C . SER A 1 549 ? -31.844 17.781 11.18 1 94.81 549 SER A C 1
ATOM 4530 O O . SER A 1 549 ? -32.812 17.281 11.773 1 94.81 549 SER A O 1
ATOM 4532 N N . GLN A 1 550 ? -31.875 17.859 9.906 1 95.94 550 GLN A N 1
ATOM 4533 C CA . GLN A 1 550 ? -33 17.359 9.125 1 95.94 550 GLN A CA 1
ATOM 4534 C C . GLN A 1 550 ? -32.875 15.852 8.906 1 95.94 550 GLN A C 1
ATOM 4536 O O . GLN A 1 550 ? -32.781 15.391 7.77 1 95.94 550 GLN A O 1
ATOM 4541 N N . LEU A 1 551 ? -32.969 15.141 9.977 1 97.38 551 LEU A N 1
ATOM 4542 C CA . LEU A 1 551 ? -32.844 13.688 10 1 97.38 551 LEU A CA 1
ATOM 4543 C C . LEU A 1 551 ? -34.125 13.023 10.477 1 97.38 551 LEU A C 1
ATOM 4545 O O . LEU A 1 551 ? -34.719 13.43 11.484 1 97.38 551 LEU A O 1
ATOM 4549 N N . GLN A 1 552 ? -34.625 12.062 9.688 1 97.25 552 GLN A N 1
ATOM 4550 C CA . GLN A 1 552 ? -35.812 11.297 10.023 1 97.25 552 GLN A CA 1
ATOM 4551 C C . GLN A 1 552 ? -35.5 9.812 10.156 1 97.25 552 GLN A C 1
ATOM 4553 O O . GLN A 1 552 ? -34.781 9.242 9.328 1 97.25 552 GLN A O 1
ATOM 4558 N N . GLN A 1 553 ? -35.938 9.281 11.203 1 97.69 553 GLN A N 1
ATOM 4559 C CA . GLN A 1 553 ? -35.844 7.832 11.359 1 97.69 553 GLN A CA 1
ATOM 4560 C C . GLN A 1 553 ? -37.062 7.148 10.703 1 97.69 553 GLN A C 1
ATOM 4562 O O . GLN A 1 553 ? -38.156 7.223 11.219 1 97.69 553 GLN A O 1
ATOM 4567 N N . LEU A 1 554 ? -36.812 6.504 9.633 1 96.69 554 LEU A N 1
ATOM 4568 C CA . LEU A 1 554 ? -37.906 5.852 8.898 1 96.69 554 LEU A CA 1
ATOM 4569 C C . LEU A 1 554 ? -38.281 4.523 9.547 1 96.69 554 LEU A C 1
ATOM 4571 O O . LEU A 1 554 ? -39.438 4.094 9.477 1 96.69 554 LEU A O 1
ATOM 4575 N N . SER A 1 555 ? -37.344 3.807 10.109 1 96.19 555 SER A N 1
ATOM 4576 C CA . SER A 1 555 ? -37.469 2.582 10.891 1 96.19 555 SER A CA 1
ATOM 4577 C C . SER A 1 555 ? -36.344 2.449 11.906 1 96.19 555 SER A C 1
ATOM 4579 O O . SER A 1 555 ? -35.531 3.359 12.055 1 96.19 555 SER A O 1
ATOM 4581 N N . ASN A 1 556 ? -36.344 1.327 12.594 1 96.06 556 ASN A N 1
ATOM 4582 C CA . ASN A 1 556 ? -35.312 1.127 13.617 1 96.06 556 ASN A CA 1
ATOM 4583 C C . ASN A 1 556 ? -33.906 1.143 13.016 1 96.06 556 ASN A C 1
ATOM 4585 O O . ASN A 1 556 ? -32.938 1.495 13.695 1 96.06 556 ASN A O 1
ATOM 4589 N N . ASN A 1 557 ? -33.812 0.792 11.773 1 97.31 557 ASN A N 1
ATOM 4590 C CA . ASN A 1 557 ? -32.469 0.633 11.211 1 97.31 557 ASN A CA 1
ATOM 4591 C C . ASN A 1 557 ? -32.312 1.437 9.93 1 97.31 557 ASN A C 1
ATOM 4593 O O . ASN A 1 557 ? -31.375 1.2 9.164 1 97.31 557 ASN A O 1
ATOM 4597 N N . ILE A 1 558 ? -33.219 2.377 9.586 1 97.5 558 ILE A N 1
ATOM 4598 C CA . ILE A 1 558 ? -33.125 3.189 8.375 1 97.5 558 ILE A CA 1
ATOM 4599 C C . ILE A 1 558 ? -33.312 4.664 8.727 1 97.5 558 ILE A C 1
ATOM 4601 O O . ILE A 1 558 ? -34.25 5.027 9.445 1 97.5 558 ILE A O 1
ATOM 4605 N N . LEU A 1 559 ? -32.406 5.445 8.203 1 98.31 559 LEU A N 1
ATOM 4606 C CA . LEU A 1 559 ? -32.469 6.895 8.367 1 98.31 559 LEU A CA 1
ATOM 4607 C C . LEU A 1 559 ? -32.594 7.59 7.016 1 98.31 559 LEU A C 1
ATOM 4609 O O . LEU A 1 559 ? -32.094 7.09 6.008 1 98.31 559 LEU A O 1
ATOM 4613 N N . LYS A 1 560 ? -33.25 8.711 7.004 1 97.81 560 LYS A N 1
ATOM 4614 C CA . LYS A 1 560 ? -33.281 9.625 5.859 1 97.81 560 LYS A CA 1
ATOM 4615 C C . LYS A 1 560 ? -32.844 11.023 6.254 1 97.81 560 LYS A C 1
ATOM 4617 O O . LYS A 1 560 ? -33.406 11.641 7.152 1 97.81 560 LYS A O 1
ATOM 4622 N N . TYR A 1 561 ? -31.781 11.438 5.711 1 97.88 561 TYR A N 1
ATOM 4623 C CA . TYR A 1 561 ? -31.297 12.812 5.832 1 97.88 561 TYR A CA 1
ATOM 4624 C C . TYR A 1 561 ? -31.766 13.656 4.656 1 97.88 561 TYR A C 1
ATOM 4626 O O . TYR A 1 561 ? -31.469 13.344 3.5 1 97.88 561 TYR A O 1
ATOM 4634 N N . SER A 1 562 ? -32.469 14.727 4.938 1 96.5 562 SER A N 1
ATOM 4635 C CA . SER A 1 562 ? -32.969 15.625 3.9 1 96.5 562 SER A CA 1
ATOM 4636 C C . SER A 1 562 ? -32.031 16.797 3.666 1 96.5 562 SER A C 1
ATOM 4638 O O . SER A 1 562 ? -32.031 17.75 4.438 1 96.5 562 SER A O 1
ATOM 4640 N N . GLY A 1 563 ? -31.312 16.703 2.625 1 93.38 563 GLY A N 1
ATOM 4641 C CA . GLY A 1 563 ? -30.438 17.797 2.258 1 93.38 563 GLY A CA 1
ATOM 4642 C C . GLY A 1 563 ? -31.094 18.828 1.352 1 93.38 563 GLY A C 1
ATOM 4643 O O . GLY A 1 563 ? -32.312 18.812 1.191 1 93.38 563 GLY A O 1
ATOM 4644 N N . ASP A 1 564 ? -30.312 19.766 0.82 1 92.38 564 ASP A N 1
ATOM 4645 C CA . ASP A 1 564 ? -30.812 20.812 -0.071 1 92.38 564 ASP A CA 1
ATOM 4646 C C . ASP A 1 564 ? -31.094 20.25 -1.466 1 92.38 564 ASP A C 1
ATOM 4648 O O . ASP A 1 564 ? -32.062 20.641 -2.115 1 92.38 564 ASP A O 1
ATOM 4652 N N . LYS A 1 565 ? -30.156 19.375 -1.862 1 90.81 565 LYS A N 1
ATOM 4653 C CA . LYS A 1 565 ? -30.25 18.875 -3.229 1 90.81 565 LYS A CA 1
ATOM 4654 C C . LYS A 1 565 ? -30.406 17.344 -3.24 1 90.81 565 LYS A C 1
ATOM 4656 O O . LYS A 1 565 ? -30.797 16.766 -4.254 1 90.81 565 LYS A O 1
ATOM 4661 N N . ILE A 1 566 ? -30.062 16.781 -2.121 1 94 566 ILE A N 1
ATOM 4662 C CA . ILE A 1 566 ? -29.984 15.32 -2.088 1 94 566 ILE A CA 1
ATOM 4663 C C . ILE A 1 566 ? -30.719 14.797 -0.858 1 94 566 ILE A C 1
ATOM 4665 O O . ILE A 1 566 ? -30.703 15.43 0.199 1 94 566 ILE A O 1
ATOM 4669 N N . ASN A 1 567 ? -31.5 13.688 -1.065 1 96.31 567 ASN A N 1
ATOM 4670 C CA . ASN A 1 567 ? -31.891 12.852 0.062 1 96.31 567 ASN A CA 1
ATOM 4671 C C . ASN A 1 567 ? -30.891 11.727 0.3 1 96.31 567 ASN A C 1
ATOM 4673 O O . ASN A 1 567 ? -30.516 11.016 -0.633 1 96.31 567 ASN A O 1
ATOM 4677 N N . PHE A 1 568 ? -30.406 11.703 1.463 1 97.94 568 PHE A N 1
ATOM 4678 C CA . PHE A 1 568 ? -29.391 10.711 1.805 1 97.94 568 PHE A CA 1
ATOM 4679 C C . PHE A 1 568 ? -29.953 9.688 2.785 1 97.94 568 PHE A C 1
ATOM 4681 O O . PHE A 1 568 ? -30.641 10.047 3.74 1 97.94 568 PHE A O 1
ATOM 4688 N N . PHE A 1 569 ? -29.672 8.422 2.535 1 98.12 569 PHE A N 1
ATOM 4689 C CA . PHE A 1 569 ? -30.234 7.332 3.324 1 98.12 569 PHE A CA 1
ATOM 4690 C C . PHE A 1 569 ? -29.141 6.516 3.986 1 98.12 569 PHE A C 1
ATOM 4692 O O . PHE A 1 569 ? -28.062 6.328 3.408 1 98.12 569 PHE A O 1
ATOM 4699 N N . VAL A 1 570 ? -29.328 6.117 5.199 1 98.62 570 VAL A N 1
ATOM 4700 C CA . VAL A 1 570 ? -28.484 5.168 5.922 1 98.62 570 VAL A CA 1
ATOM 4701 C C . VAL A 1 570 ? -29.297 3.918 6.262 1 98.62 570 VAL A C 1
ATOM 4703 O O . VAL A 1 570 ? -30.234 3.975 7.066 1 98.62 570 VAL A O 1
ATOM 4706 N N . ASN A 1 571 ? -29 2.809 5.637 1 98.19 571 ASN A N 1
ATOM 4707 C CA . ASN A 1 571 ? -29.703 1.538 5.812 1 98.19 571 ASN A CA 1
ATOM 4708 C C . ASN A 1 571 ? -28.781 0.483 6.438 1 98.19 571 ASN A C 1
ATOM 4710 O O . ASN A 1 571 ? -27.984 -0.146 5.738 1 98.19 571 ASN A O 1
ATOM 4714 N N . THR A 1 572 ? -28.906 0.292 7.777 1 98.5 572 THR A N 1
ATOM 4715 C CA . THR A 1 572 ? -28.156 -0.771 8.438 1 98.5 572 THR A CA 1
ATOM 4716 C C . THR A 1 572 ? -28.891 -2.098 8.344 1 98.5 572 THR A C 1
ATOM 4718 O O . THR A 1 572 ? -30.094 -2.16 8.609 1 98.5 572 THR A O 1
ATOM 4721 N N . LEU A 1 573 ? -28.219 -3.16 8.023 1 97.94 573 LEU A N 1
ATOM 4722 C CA . LEU A 1 573 ? -28.875 -4.422 7.719 1 97.94 573 LEU A CA 1
ATOM 4723 C C . LEU A 1 573 ? -29.016 -5.281 8.969 1 97.94 573 LEU A C 1
ATOM 4725 O O . LEU A 1 573 ? -29.703 -6.305 8.953 1 97.94 573 LEU A O 1
ATOM 4729 N N . ASN A 1 574 ? -28.375 -4.93 10.062 1 94.75 574 ASN A N 1
ATOM 4730 C CA . ASN A 1 574 ? -28.531 -5.641 11.328 1 94.75 574 ASN A CA 1
ATOM 4731 C C . ASN A 1 574 ? -29.875 -5.352 11.984 1 94.75 574 ASN A C 1
ATOM 4733 O O . ASN A 1 574 ? -30.062 -4.293 12.586 1 94.75 574 ASN A O 1
ATOM 4737 N N . VAL A 1 575 ? -30.703 -6.316 12.07 1 88.56 575 VAL A N 1
ATOM 4738 C CA . VAL A 1 575 ? -32.094 -6.098 12.492 1 88.56 575 VAL A CA 1
ATOM 4739 C C . VAL A 1 575 ? -32.156 -6.121 14.016 1 88.56 575 VAL A C 1
ATOM 4741 O O . VAL A 1 575 ? -33.125 -5.625 14.594 1 88.56 575 VAL A O 1
ATOM 4744 N N . ASP A 1 576 ? -31.188 -6.684 14.648 1 92.31 576 ASP A N 1
ATOM 4745 C CA . ASP A 1 576 ? -31.203 -6.793 16.109 1 92.31 576 ASP A CA 1
ATOM 4746 C C . ASP A 1 576 ? -30.781 -5.48 16.766 1 92.31 576 ASP A C 1
ATOM 4748 O O . ASP A 1 576 ? -30.859 -5.332 17.984 1 92.31 576 ASP A O 1
ATOM 4752 N N . GLY A 1 577 ? -30.344 -4.539 15.984 1 96.12 577 GLY A N 1
ATOM 4753 C CA . GLY A 1 577 ? -29.953 -3.232 16.5 1 96.12 577 GLY A CA 1
ATOM 4754 C C . GLY A 1 577 ? -30.922 -2.131 16.078 1 96.12 577 GLY A C 1
ATOM 4755 O O . GLY A 1 577 ? -32 -2.406 15.57 1 96.12 577 GLY A O 1
ATOM 4756 N N . GLY A 1 578 ? -30.5 -0.921 16.453 1 97.81 578 GLY A N 1
ATOM 4757 C CA . GLY A 1 578 ? -31.359 0.199 16.078 1 97.81 578 GLY A CA 1
ATOM 4758 C C . GLY A 1 578 ? -30.703 1.547 16.312 1 97.81 578 GLY A C 1
ATOM 4759 O O . GLY A 1 578 ? -29.734 1.652 17.078 1 97.81 578 GLY A O 1
ATOM 4760 N N . PHE A 1 579 ? -31.344 2.521 15.594 1 98.38 579 PHE A N 1
ATOM 4761 C CA . PHE A 1 579 ? -30.844 3.889 15.688 1 98.38 579 PHE A CA 1
ATOM 4762 C C . PHE A 1 579 ? -31.531 4.633 16.828 1 98.38 579 PHE A C 1
ATOM 4764 O O . PHE A 1 579 ? -32.719 4.43 17.078 1 98.38 579 PHE A O 1
ATOM 4771 N N . SER A 1 580 ? -30.828 5.422 17.516 1 98.25 580 SER A N 1
ATOM 4772 C CA . SER A 1 580 ? -31.328 6.52 18.328 1 98.25 580 SER A CA 1
ATOM 4773 C C . SER A 1 580 ? -30.766 7.855 17.859 1 98.25 580 SER A C 1
ATOM 4775 O O . SER A 1 580 ? -29.641 7.922 17.359 1 98.25 580 SER A O 1
ATOM 4777 N N . LEU A 1 581 ? -31.516 8.867 17.969 1 97.94 581 LEU A N 1
ATOM 4778 C CA . LEU A 1 581 ? -31.094 10.195 17.547 1 97.94 581 LEU A CA 1
ATOM 4779 C C . LEU A 1 581 ? -30.797 11.086 18.766 1 97.94 581 LEU A C 1
ATOM 4781 O O . LEU A 1 581 ? -31.516 11.023 19.766 1 97.94 581 LEU A O 1
ATOM 4785 N N . GLU A 1 582 ? -29.719 11.82 18.703 1 96.94 582 GLU A N 1
ATOM 4786 C CA . GLU A 1 582 ? -29.391 12.766 19.766 1 96.94 582 GLU A CA 1
ATOM 4787 C C . GLU A 1 582 ? -28.969 14.109 19.188 1 96.94 582 GLU A C 1
ATOM 4789 O O . GLU A 1 582 ? -28.391 14.172 18.094 1 96.94 582 GLU A O 1
ATOM 4794 N N . ASP A 1 583 ? -29.281 15.125 19.953 1 96.69 583 ASP A N 1
ATOM 4795 C CA . ASP A 1 583 ? -28.781 16.453 19.594 1 96.69 583 ASP A CA 1
ATOM 4796 C C . ASP A 1 583 ? -27.266 16.531 19.766 1 96.69 583 ASP A C 1
ATOM 4798 O O . ASP A 1 583 ? -26.703 15.938 20.703 1 96.69 583 ASP A O 1
ATOM 4802 N N . THR A 1 584 ? -26.656 17.172 18.828 1 96.94 584 THR A N 1
ATOM 4803 C CA . THR A 1 584 ? -25.219 17.406 18.906 1 96.94 584 THR A CA 1
ATOM 4804 C C . THR A 1 584 ? -24.859 18.766 18.297 1 96.94 584 THR A C 1
ATOM 4806 O O . THR A 1 584 ? -25.75 19.547 17.969 1 96.94 584 THR A O 1
ATOM 4809 N N . ILE A 1 585 ? -23.609 19.109 18.312 1 97.38 585 ILE A N 1
ATOM 4810 C CA . ILE A 1 585 ? -23.156 20.375 17.75 1 97.38 585 ILE A CA 1
ATOM 4811 C C . ILE A 1 585 ? -22.047 20.125 16.719 1 97.38 585 ILE A C 1
ATOM 4813 O O . ILE A 1 585 ? -21.328 19.141 16.812 1 97.38 585 ILE A O 1
ATOM 4817 N N . VAL A 1 586 ? -22 20.938 15.727 1 98 586 VAL A N 1
ATOM 4818 C CA . VAL A 1 586 ? -20.906 21 14.75 1 98 586 VAL A CA 1
ATOM 4819 C C . VAL A 1 586 ? -20.266 22.375 14.758 1 98 586 VAL A C 1
ATOM 4821 O O . VAL A 1 586 ? -20.969 23.391 14.898 1 98 586 VAL A O 1
ATOM 4824 N N . SER A 1 587 ? -18.984 22.406 14.781 1 97.81 587 SER A N 1
ATOM 4825 C CA . SER A 1 587 ? -18.25 23.672 14.727 1 97.81 587 SER A CA 1
ATOM 4826 C C . SER A 1 587 ? -17.406 23.766 13.461 1 97.81 587 SER A C 1
ATOM 4828 O O . SER A 1 587 ? -16.375 23.109 13.336 1 97.81 587 SER A O 1
ATOM 4830 N N . LYS A 1 588 ? -17.766 24.609 12.57 1 96 588 LYS A N 1
ATOM 4831 C CA . LYS A 1 588 ? -17.016 24.781 11.328 1 96 588 LYS A CA 1
ATOM 4832 C C . LYS A 1 588 ? -15.891 25.797 11.516 1 96 588 LYS A C 1
ATOM 4834 O O . LYS A 1 588 ? -14.891 25.766 10.789 1 96 588 LYS A O 1
ATOM 4839 N N . ASP A 1 589 ? -16.094 26.719 12.484 1 96.31 589 ASP A N 1
ATOM 4840 C CA . ASP A 1 589 ? -15.102 27.75 12.781 1 96.31 589 ASP A CA 1
ATOM 4841 C C . ASP A 1 589 ? -14.898 27.906 14.289 1 96.31 589 ASP A C 1
ATOM 4843 O O . ASP A 1 589 ? -15.836 27.734 15.07 1 96.31 589 ASP A O 1
ATOM 4847 N N . TYR A 1 590 ? -13.703 28.281 14.648 1 96.19 590 TYR A N 1
ATOM 4848 C CA . TYR A 1 590 ? -13.383 28.531 16.047 1 96.19 590 TYR A CA 1
ATOM 4849 C C . TYR A 1 590 ? -14.375 29.516 16.672 1 96.19 590 TYR A C 1
ATOM 4851 O O . TYR A 1 590 ? -14.711 30.531 16.062 1 96.19 590 TYR A O 1
ATOM 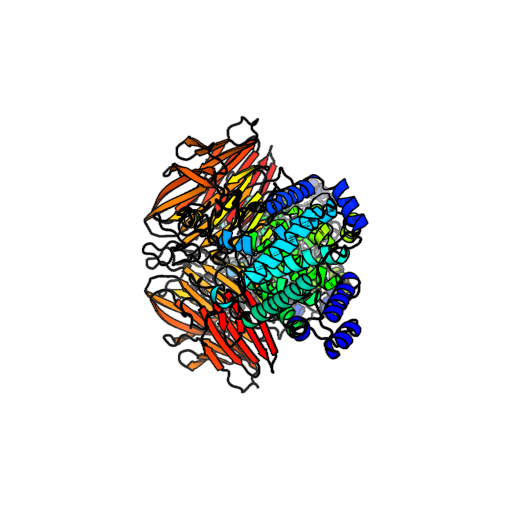4859 N N . ASN A 1 591 ? -14.977 29.203 17.812 1 94.69 591 ASN A N 1
ATOM 4860 C CA . ASN A 1 591 ? -15.914 29.969 18.625 1 94.69 591 ASN A CA 1
ATOM 4861 C C . ASN A 1 591 ? -17.312 30 18 1 94.69 591 ASN A C 1
ATOM 4863 O O . ASN A 1 591 ? -18.172 30.766 18.438 1 94.69 591 ASN A O 1
ATOM 4867 N N . GLN A 1 592 ? -17.516 29.297 16.969 1 95.62 592 GLN A N 1
ATOM 4868 C CA . GLN A 1 592 ? -18.844 29.188 16.359 1 95.62 592 GLN A CA 1
ATOM 4869 C C . GLN A 1 592 ? -19.297 27.734 16.312 1 95.62 592 GLN A C 1
ATOM 4871 O O . GLN A 1 592 ? -18.5 26.828 16.047 1 95.62 592 GLN A O 1
ATOM 4876 N N . LYS A 1 593 ? -20.5 27.484 16.672 1 96.19 593 LYS A N 1
ATOM 4877 C CA . LYS A 1 593 ? -21.109 26.141 16.609 1 96.19 593 LYS A CA 1
ATOM 4878 C C . LYS A 1 593 ? -22.578 26.234 16.219 1 96.19 593 LYS A C 1
ATOM 4880 O O . LYS A 1 593 ? -23.203 27.281 16.344 1 96.19 593 LYS A O 1
ATOM 4885 N N . TYR A 1 594 ? -23.172 25.266 15.672 1 97 594 TYR A N 1
ATOM 4886 C CA . TYR A 1 594 ? -24.609 25.156 15.398 1 97 594 TYR A CA 1
ATOM 4887 C C . TYR A 1 594 ? -25.125 23.766 15.773 1 97 594 TYR A C 1
ATOM 4889 O O . TYR A 1 594 ? -24.344 22.812 15.883 1 97 594 TYR A O 1
ATOM 4897 N N . LYS A 1 595 ? -26.359 23.719 16 1 97 595 LYS A N 1
ATOM 4898 C CA . LYS A 1 595 ? -27 22.469 16.406 1 97 595 LYS A CA 1
ATOM 4899 C C . LYS A 1 595 ? -27.156 21.516 15.219 1 97 595 LYS A C 1
ATOM 4901 O O . LYS A 1 595 ? -27.453 21.953 14.102 1 97 595 LYS A O 1
ATOM 4906 N N . SER A 1 596 ? -26.891 20.312 15.469 1 97.12 596 SER A N 1
ATOM 4907 C CA . SER A 1 596 ? -27.094 19.234 14.508 1 97.12 596 SER A CA 1
ATOM 4908 C C . SER A 1 596 ? -27.609 17.969 15.188 1 97.12 596 SER A C 1
ATOM 4910 O O . SER A 1 596 ? -28.031 18.016 16.344 1 97.12 596 SER A O 1
ATOM 4912 N N . THR A 1 597 ? -27.734 16.859 14.391 1 98.06 597 THR A N 1
ATOM 4913 C CA . THR A 1 597 ? -28.219 15.594 14.914 1 98.06 597 THR A CA 1
ATOM 4914 C C . THR A 1 597 ? -27.203 14.484 14.688 1 98.06 597 THR A C 1
ATOM 4916 O O . THR A 1 597 ? -26.578 14.414 13.617 1 98.06 597 THR A O 1
ATOM 4919 N N . ARG A 1 598 ? -26.922 13.742 15.719 1 98.44 598 ARG A N 1
ATOM 4920 C CA . ARG A 1 598 ? -26.141 12.508 15.641 1 98.44 598 ARG A CA 1
ATOM 4921 C C . ARG A 1 598 ? -27.047 11.281 15.742 1 98.44 598 ARG A C 1
ATOM 4923 O O . ARG A 1 598 ? -27.906 11.211 16.625 1 98.44 598 ARG A O 1
ATOM 4930 N N . ALA A 1 599 ? -26.906 10.391 14.805 1 98.75 599 ALA A N 1
ATOM 4931 C CA . ALA A 1 599 ? -27.562 9.094 14.922 1 98.75 599 ALA A CA 1
ATOM 4932 C C . ALA A 1 599 ? -26.609 8.055 15.516 1 98.75 599 ALA A C 1
ATOM 4934 O O . ALA A 1 599 ? -25.422 8.023 15.164 1 98.75 599 ALA A O 1
ATOM 4935 N N . VAL A 1 600 ? -27.062 7.285 16.438 1 98.75 600 VAL A N 1
ATOM 4936 C CA . VAL A 1 600 ? -26.297 6.215 17.062 1 98.75 600 VAL A CA 1
ATOM 4937 C C . VAL A 1 600 ? -26.953 4.871 16.781 1 98.75 600 VAL A C 1
ATOM 4939 O O . VAL A 1 600 ? -28.094 4.637 17.203 1 98.75 600 VAL A O 1
ATOM 4942 N N . PHE A 1 601 ? -26.297 4.043 16.016 1 98.75 601 PHE A N 1
ATOM 4943 C CA . PHE A 1 601 ? -26.766 2.67 15.883 1 98.75 601 PHE A CA 1
ATOM 4944 C C . PHE A 1 601 ? -26.156 1.78 16.953 1 98.75 601 PHE A C 1
ATOM 4946 O O . PHE A 1 601 ? -24.922 1.732 17.094 1 98.75 601 PHE A O 1
ATOM 4953 N N . SER A 1 602 ? -26.938 1.097 17.656 1 98.5 602 SER A N 1
ATOM 4954 C CA . SER A 1 602 ? -26.422 0.239 18.734 1 98.5 602 SER A CA 1
ATOM 4955 C C . SER A 1 602 ? -26.938 -1.189 18.578 1 98.5 602 SER A C 1
ATOM 4957 O O . SER A 1 602 ? -28.078 -1.406 18.188 1 98.5 602 SER A O 1
ATOM 4959 N N . VAL A 1 603 ? -26.078 -2.129 18.938 1 98.25 603 VAL A N 1
ATOM 4960 C CA . VAL A 1 603 ? -26.469 -3.539 18.922 1 98.25 603 VAL A CA 1
ATOM 4961 C C . VAL A 1 603 ? -25.625 -4.316 19.922 1 98.25 603 VAL A C 1
ATOM 4963 O O . VAL A 1 603 ? -24.438 -4.023 20.125 1 98.25 603 VAL A O 1
ATOM 4966 N N . ASN A 1 604 ? -26.234 -5.215 20.672 1 98.06 604 ASN A N 1
ATOM 4967 C CA . ASN A 1 604 ? -25.547 -6.191 21.516 1 98.06 604 ASN A CA 1
ATOM 4968 C C . ASN A 1 604 ? -25.328 -7.504 20.766 1 98.06 604 ASN A C 1
ATOM 4970 O O . ASN A 1 604 ? -26.203 -7.977 20.062 1 98.06 604 ASN A O 1
ATOM 4974 N N . SER A 1 605 ? -24.172 -7.988 20.875 1 97.62 605 SER A N 1
ATOM 4975 C CA . SER A 1 605 ? -23.875 -9.242 20.203 1 97.62 605 SER A CA 1
ATOM 4976 C C . SER A 1 605 ? -22.75 -10 20.906 1 97.62 605 SER A C 1
ATOM 4978 O O . SER A 1 605 ? -21.953 -9.398 21.641 1 97.62 605 SER A O 1
ATOM 4980 N N . LYS A 1 606 ? -22.75 -11.32 20.797 1 97.19 606 LYS A N 1
ATOM 4981 C CA . LYS A 1 606 ? -21.688 -12.18 21.312 1 97.19 606 LYS A CA 1
ATOM 4982 C C . LYS A 1 606 ? -20.859 -12.766 20.188 1 97.19 606 LYS A C 1
ATOM 4984 O O . LYS A 1 606 ? -21.391 -13.203 19.172 1 97.19 606 LYS A O 1
ATOM 4989 N N . GLY A 1 607 ? -19.5 -12.836 20.406 1 97.31 607 GLY A N 1
ATOM 4990 C CA . GLY A 1 607 ? -18.594 -13.375 19.406 1 97.31 607 GLY A CA 1
ATOM 4991 C C . GLY A 1 607 ? -18.359 -12.43 18.234 1 97.31 607 GLY A C 1
ATOM 4992 O O . GLY A 1 607 ? -18.656 -11.234 18.344 1 97.31 607 GLY A O 1
ATOM 4993 N N . ASN A 1 608 ? -17.703 -12.93 17.188 1 98.12 608 ASN A N 1
ATOM 4994 C CA . ASN A 1 608 ? -17.469 -12.078 16.031 1 98.12 608 ASN A CA 1
ATOM 4995 C C . ASN A 1 608 ? -18.766 -11.414 15.562 1 98.12 608 ASN A C 1
ATOM 4997 O O . ASN A 1 608 ? -19.797 -12.062 15.461 1 98.12 608 ASN A O 1
ATOM 5001 N N . THR A 1 609 ? -18.672 -10.117 15.359 1 98.19 609 THR A N 1
ATOM 5002 C CA . THR A 1 609 ? -19.844 -9.328 15 1 98.19 609 THR A CA 1
ATOM 5003 C C . THR A 1 609 ? -19.531 -8.406 13.828 1 98.19 609 THR A C 1
ATOM 5005 O O . THR A 1 609 ? -18.484 -7.746 13.805 1 98.19 609 THR A O 1
ATOM 5008 N N . PHE A 1 610 ? -20.406 -8.414 12.836 1 98.5 610 PHE A N 1
ATOM 5009 C CA . PHE A 1 610 ? -20.281 -7.559 11.664 1 98.5 610 PHE A CA 1
ATOM 5010 C C . PHE A 1 610 ? -21.516 -6.688 11.492 1 98.5 610 PHE A C 1
ATOM 5012 O O . PHE A 1 610 ? -22.641 -7.195 11.453 1 98.5 610 PHE A O 1
ATOM 5019 N N . ILE A 1 611 ? -21.344 -5.387 11.523 1 98.69 611 ILE A N 1
ATOM 5020 C CA . ILE A 1 611 ? -22.438 -4.438 11.281 1 98.69 611 ILE A CA 1
ATOM 5021 C C . ILE A 1 611 ? -22.266 -3.814 9.891 1 98.69 611 ILE A C 1
ATOM 5023 O O . ILE A 1 611 ? -21.344 -3.047 9.656 1 98.69 611 ILE A O 1
ATOM 5027 N N . ASN A 1 612 ? -23.188 -4.164 8.977 1 98.75 612 ASN A N 1
ATOM 5028 C CA . ASN A 1 612 ? -23.109 -3.715 7.59 1 98.75 612 ASN A CA 1
ATOM 5029 C C . ASN A 1 612 ? -24.156 -2.639 7.297 1 98.75 612 ASN A C 1
ATOM 5031 O O . ASN A 1 612 ? -25.344 -2.828 7.566 1 98.75 612 ASN A O 1
ATOM 5035 N N . THR A 1 613 ? -23.672 -1.532 6.805 1 98.81 613 THR A N 1
ATOM 5036 C CA . THR A 1 613 ? -24.516 -0.382 6.527 1 98.81 613 THR A CA 1
ATOM 5037 C C . THR A 1 613 ? -24.344 0.09 5.09 1 98.81 613 THR A C 1
ATOM 5039 O O . THR A 1 613 ? -23.219 0.199 4.602 1 98.81 613 THR A O 1
ATOM 5042 N N . VAL A 1 614 ? -25.438 0.272 4.363 1 98.75 614 VAL A N 1
ATOM 5043 C CA . VAL A 1 614 ? -25.438 0.876 3.037 1 98.75 614 VAL A CA 1
ATOM 5044 C C . VAL A 1 614 ? -25.953 2.311 3.115 1 98.75 614 VAL A C 1
ATOM 5046 O O . VAL A 1 614 ? -27.047 2.555 3.615 1 98.75 614 VAL A O 1
ATOM 5049 N N . MET A 1 615 ? -25.125 3.219 2.711 1 98.81 615 MET A N 1
ATOM 5050 C CA . MET A 1 615 ? -25.516 4.625 2.611 1 98.81 615 MET A CA 1
ATOM 5051 C C . MET A 1 615 ? -25.594 5.066 1.153 1 98.81 615 MET A C 1
ATOM 5053 O O . MET A 1 615 ? -24.766 4.66 0.335 1 98.81 615 MET A O 1
ATOM 5057 N N . TYR A 1 616 ? -26.562 5.875 0.806 1 98.06 616 TYR A N 1
ATOM 5058 C CA . TYR A 1 616 ? -26.688 6.293 -0.586 1 98.06 616 TYR A CA 1
ATOM 5059 C C . TYR A 1 616 ? -27.469 7.598 -0.697 1 98.06 616 TYR A C 1
ATOM 5061 O O . TYR A 1 616 ? -28.297 7.918 0.172 1 98.06 616 TYR A O 1
ATOM 5069 N N . GLY A 1 617 ? -27.125 8.328 -1.719 1 97.12 617 GLY A N 1
ATOM 5070 C CA . GLY A 1 617 ? -27.812 9.57 -2.021 1 97.12 617 GLY A CA 1
ATOM 5071 C C . GLY A 1 617 ? -28.688 9.484 -3.262 1 97.12 617 GLY A C 1
ATOM 5072 O O . GLY A 1 617 ? -28.344 8.789 -4.219 1 97.12 617 GLY A O 1
ATOM 5073 N N . LYS A 1 618 ? -29.844 10.133 -3.174 1 94.94 618 LYS A N 1
ATOM 5074 C CA . LYS A 1 618 ? -30.734 10.297 -4.309 1 94.94 618 LYS A CA 1
ATOM 5075 C C . LYS A 1 618 ? -31.078 11.766 -4.539 1 94.94 618 LYS A C 1
ATOM 5077 O O . LYS A 1 618 ? -31.203 12.539 -3.588 1 94.94 618 LYS A O 1
ATOM 5082 N N . THR A 1 619 ? -31.219 12.047 -5.82 1 91.81 619 THR A N 1
ATOM 5083 C CA . THR A 1 619 ? -31.719 13.391 -6.09 1 91.81 619 THR A CA 1
ATOM 5084 C C . THR A 1 619 ? -33.125 13.562 -5.551 1 91.81 619 THR A C 1
ATOM 5086 O O . THR A 1 619 ? -33.844 12.578 -5.316 1 91.81 619 THR A O 1
ATOM 5089 N N . LEU A 1 620 ? -33.5 14.789 -5.414 1 91 620 LEU A N 1
ATOM 5090 C CA . LEU A 1 620 ? -34.844 15.07 -4.848 1 91 620 LEU A CA 1
ATOM 5091 C C . LEU A 1 620 ? -35.938 14.578 -5.777 1 91 620 LEU A C 1
ATOM 5093 O O . LEU A 1 620 ? -37.031 14.266 -5.32 1 91 620 LEU A O 1
ATOM 5097 N N . GLU A 1 621 ? -35.594 14.438 -6.996 1 87.62 621 GLU A N 1
ATOM 5098 C CA . GLU A 1 621 ? -36.594 14.055 -7.992 1 87.62 621 GLU A CA 1
ATOM 5099 C C . GLU A 1 621 ? -36.719 12.531 -8.086 1 87.62 621 GLU A C 1
ATOM 5101 O O . GLU A 1 621 ? -37.688 12.023 -8.648 1 87.62 621 GLU A O 1
ATOM 5106 N N . ALA A 1 622 ? -35.781 11.953 -7.449 1 83.56 622 ALA A N 1
ATOM 5107 C CA . ALA A 1 622 ? -35.781 10.492 -7.566 1 83.56 622 ALA A CA 1
ATOM 5108 C C . ALA A 1 622 ? -36.844 9.883 -6.656 1 83.56 622 ALA A C 1
ATOM 5110 O O . ALA A 1 622 ? -36.844 10.109 -5.445 1 83.56 622 ALA A O 1
ATOM 5111 N N . ASN A 1 623 ? -37.75 9.117 -7.184 1 79.25 623 ASN A N 1
ATOM 5112 C CA . ASN A 1 623 ? -38.875 8.633 -6.383 1 79.25 623 ASN A CA 1
ATOM 5113 C C . ASN A 1 623 ? -38.875 7.117 -6.246 1 79.25 623 ASN A C 1
ATOM 5115 O O . ASN A 1 623 ? -39.594 6.555 -5.426 1 79.25 623 ASN A O 1
ATOM 5119 N N . LYS A 1 624 ? -37.969 6.484 -6.922 1 83 624 LYS A N 1
ATOM 5120 C CA . LYS A 1 624 ? -38 5.027 -6.844 1 83 624 LYS A CA 1
ATOM 5121 C C . LYS A 1 624 ? -37.375 4.543 -5.535 1 83 624 LYS A C 1
ATOM 5123 O O . LYS A 1 624 ? -36.312 5.035 -5.117 1 83 624 LYS A O 1
ATOM 5128 N N . GLU A 1 625 ? -38.062 3.631 -4.973 1 87.81 625 GLU A N 1
ATOM 5129 C CA . GLU A 1 625 ? -37.562 3.08 -3.707 1 87.81 625 GLU A CA 1
ATOM 5130 C C . GLU A 1 625 ? -36.344 2.178 -3.924 1 87.81 625 GLU A C 1
ATOM 5132 O O . GLU A 1 625 ? -36.281 1.477 -4.934 1 87.81 625 GLU A O 1
ATOM 5137 N N . ALA A 1 626 ? -35.438 2.312 -3.008 1 94.25 626 ALA A N 1
ATOM 5138 C CA . ALA A 1 626 ? -34.281 1.438 -3.041 1 94.25 626 ALA A CA 1
ATOM 5139 C C . ALA A 1 626 ? -34.562 0.115 -2.334 1 94.25 626 ALA A C 1
ATOM 5141 O O . ALA A 1 626 ? -35.344 0.065 -1.395 1 94.25 626 ALA A O 1
ATOM 5142 N N . THR A 1 627 ? -34.031 -0.976 -2.855 1 95.94 627 THR A N 1
ATOM 5143 C CA . THR A 1 627 ? -34.094 -2.277 -2.199 1 95.94 627 THR A CA 1
ATOM 5144 C C . THR A 1 627 ? -32.688 -2.75 -1.799 1 95.94 627 THR A C 1
ATOM 5146 O O . THR A 1 627 ? -31.812 -2.91 -2.652 1 95.94 627 THR A O 1
ATOM 5149 N N . ILE A 1 628 ? -32.5 -2.887 -0.543 1 97.88 628 ILE A N 1
ATOM 5150 C CA . ILE A 1 628 ? -31.219 -3.312 0.013 1 97.88 628 ILE A CA 1
ATOM 5151 C C . ILE A 1 628 ? -31.422 -4.508 0.939 1 97.88 628 ILE A C 1
ATOM 5153 O O . ILE A 1 628 ? -32.188 -4.426 1.9 1 97.88 628 ILE A O 1
ATOM 5157 N N . LYS A 1 629 ? -30.781 -5.605 0.681 1 97.62 629 LYS A N 1
ATOM 5158 C CA . LYS A 1 629 ? -30.984 -6.793 1.505 1 97.62 629 LYS A CA 1
ATOM 5159 C C . LYS A 1 629 ? -29.766 -7.727 1.414 1 97.62 629 LYS A C 1
ATOM 5161 O O . LYS A 1 629 ? -29 -7.664 0.449 1 97.62 629 LYS A O 1
ATOM 5166 N N . TYR A 1 630 ? -29.656 -8.516 2.434 1 98.06 630 TYR A N 1
ATOM 5167 C CA . TYR A 1 630 ? -28.688 -9.609 2.338 1 98.06 630 TYR A CA 1
ATOM 5168 C C . TYR A 1 630 ? -29.125 -10.625 1.284 1 98.06 630 TYR A C 1
ATOM 5170 O O . TYR A 1 630 ? -30.328 -10.828 1.07 1 98.06 630 TYR A O 1
ATOM 5178 N N . ILE A 1 631 ? -28.188 -11.18 0.616 1 98.06 631 ILE A N 1
ATOM 5179 C CA . ILE A 1 631 ? -28.469 -12.32 -0.252 1 98.06 631 ILE A CA 1
ATOM 5180 C C . ILE A 1 631 ? -27.5 -13.461 0.07 1 98.06 631 ILE A C 1
ATOM 5182 O O . ILE A 1 631 ? -26.438 -13.234 0.656 1 98.06 631 ILE A O 1
ATOM 5186 N N . ASP A 1 632 ? -27.906 -14.602 -0.28 1 97.94 632 ASP A N 1
ATOM 5187 C CA . ASP A 1 632 ? -27.141 -15.789 0.066 1 97.94 632 ASP A CA 1
ATOM 5188 C C . ASP A 1 632 ? -25.875 -15.891 -0.787 1 97.94 632 ASP A C 1
ATOM 5190 O O . ASP A 1 632 ? -25.875 -15.531 -1.965 1 97.94 632 ASP A O 1
ATOM 5194 N N . VAL A 1 633 ? -24.844 -16.297 -0.216 1 97.44 633 VAL A N 1
ATOM 5195 C CA . VAL A 1 633 ? -23.594 -16.641 -0.894 1 97.44 633 VAL A CA 1
ATOM 5196 C C . VAL A 1 633 ? -23.375 -18.141 -0.844 1 97.44 633 VAL A C 1
ATOM 5198 O O . VAL A 1 633 ? -23.625 -18.781 0.184 1 97.44 633 VAL A O 1
ATOM 5201 N N . TYR A 1 634 ? -23 -18.656 -1.909 1 96.44 634 TYR A N 1
ATOM 5202 C CA . TYR A 1 634 ? -22.781 -20.094 -1.983 1 96.44 634 TYR A CA 1
ATOM 5203 C C . TYR A 1 634 ? -21.328 -20.391 -2.346 1 96.44 634 TYR A C 1
ATOM 5205 O O . TYR A 1 634 ? -20.641 -19.562 -2.955 1 96.44 634 TYR A O 1
ATOM 5213 N N . ASP A 1 635 ? -20.828 -21.578 -1.925 1 93.12 635 ASP A N 1
ATOM 5214 C CA . ASP A 1 635 ? -19.516 -22.031 -2.377 1 93.12 635 ASP A CA 1
ATOM 5215 C C . ASP A 1 635 ? -19.609 -22.703 -3.74 1 93.12 635 ASP A C 1
ATOM 5217 O O . ASP A 1 635 ? -20.688 -22.75 -4.348 1 93.12 635 ASP A O 1
ATOM 5221 N N . TRP A 1 636 ? -18.547 -23.219 -4.254 1 88.94 636 TRP A N 1
ATOM 5222 C CA . TRP A 1 636 ? -18.469 -23.75 -5.605 1 88.94 636 TRP A CA 1
ATOM 5223 C C . TRP A 1 636 ? -19.328 -25 -5.758 1 88.94 636 TRP A C 1
ATOM 5225 O O . TRP A 1 636 ? -19.703 -25.375 -6.871 1 88.94 636 TRP A O 1
ATOM 5235 N N . GLN A 1 637 ? -19.75 -25.562 -4.602 1 89.38 637 GLN A N 1
ATOM 5236 C CA . GLN A 1 637 ? -20.562 -26.781 -4.641 1 89.38 637 GLN A CA 1
ATOM 5237 C C . GLN A 1 637 ? -22.047 -26.453 -4.449 1 89.38 637 GLN A C 1
ATOM 5239 O O . GLN A 1 637 ? -22.875 -27.344 -4.375 1 89.38 637 GLN A O 1
ATOM 5244 N N . GLY A 1 638 ? -22.266 -25.219 -4.215 1 90.94 638 GLY A N 1
ATOM 5245 C CA . GLY A 1 638 ? -23.656 -24.812 -4.062 1 90.94 638 GLY A CA 1
ATOM 5246 C C . GLY A 1 638 ? -24.125 -24.797 -2.617 1 90.94 638 GLY A C 1
ATOM 5247 O O . GLY A 1 638 ? -25.312 -24.641 -2.346 1 90.94 638 GLY A O 1
ATOM 5248 N N . LYS A 1 639 ? -23.234 -25 -1.722 1 93.88 639 LYS A N 1
ATOM 5249 C CA . LYS A 1 639 ? -23.578 -24.922 -0.307 1 93.88 639 LYS A CA 1
ATOM 5250 C C . LYS A 1 639 ? -23.609 -23.469 0.17 1 93.88 639 LYS A C 1
ATOM 5252 O O . LYS A 1 639 ? -22.688 -22.703 -0.121 1 93.88 639 LYS A O 1
ATOM 5257 N N . LYS A 1 640 ? -24.625 -23.203 0.925 1 96.25 640 LYS A N 1
ATOM 5258 C CA . LYS A 1 640 ? -24.75 -21.844 1.469 1 96.25 640 LYS A CA 1
ATOM 5259 C C . LYS A 1 640 ? -23.641 -21.562 2.479 1 96.25 640 LYS A C 1
ATOM 5261 O O . LYS A 1 640 ? -23.359 -22.391 3.352 1 96.25 640 LYS A O 1
ATOM 5266 N N . MET A 1 641 ? -23.047 -20.469 2.389 1 95.62 641 MET A N 1
ATOM 5267 C CA . MET A 1 641 ? -21.922 -20.078 3.246 1 95.62 641 MET A CA 1
ATOM 5268 C C . MET A 1 641 ? -22.422 -19.469 4.551 1 95.62 641 MET A C 1
ATOM 5270 O O . MET A 1 641 ? -23.5 -18.859 4.586 1 95.62 641 MET A O 1
ATOM 5274 N N . ASP A 1 642 ? -21.609 -19.625 5.602 1 94.75 642 ASP A N 1
ATOM 5275 C CA . ASP A 1 642 ? -21.875 -19.031 6.906 1 94.75 642 ASP A CA 1
ATOM 5276 C C . ASP A 1 642 ? -21.609 -17.516 6.887 1 94.75 642 ASP A C 1
ATOM 5278 O O . ASP A 1 642 ? -20.594 -17.078 6.359 1 94.75 642 ASP A O 1
ATOM 5282 N N . SER A 1 643 ? -22.484 -16.766 7.5 1 95.38 643 SER A N 1
ATOM 5283 C CA . SER A 1 643 ? -22.359 -15.312 7.531 1 95.38 643 SER A CA 1
ATOM 5284 C C . SER A 1 643 ? -21.156 -14.883 8.375 1 95.38 643 SER A C 1
ATOM 5286 O O . SER A 1 643 ? -20.688 -13.75 8.281 1 95.38 643 SER A O 1
ATOM 5288 N N . ASP A 1 644 ? -20.641 -15.766 9.227 1 95.25 644 ASP A N 1
ATOM 5289 C CA . ASP A 1 644 ? -19.438 -15.477 9.984 1 95.25 644 ASP A CA 1
ATOM 5290 C C . ASP A 1 644 ? -18.219 -15.398 9.062 1 95.25 644 ASP A C 1
ATOM 5292 O O . ASP A 1 644 ? -17.188 -14.812 9.43 1 95.25 644 ASP A O 1
ATOM 5296 N N . ILE A 1 645 ? -18.375 -15.984 7.918 1 96.06 645 ILE A N 1
ATOM 5297 C CA . ILE A 1 645 ? -17.266 -16.016 6.969 1 96.06 645 ILE A CA 1
ATOM 5298 C C . ILE A 1 645 ? -17.469 -14.953 5.895 1 96.06 645 ILE A C 1
ATOM 5300 O O . ILE A 1 645 ? -16.562 -14.164 5.609 1 96.06 645 ILE A O 1
ATOM 5304 N N . VAL A 1 646 ? -18.672 -14.969 5.305 1 97.19 646 VAL A N 1
ATOM 5305 C CA . VAL A 1 646 ? -18.906 -14.109 4.152 1 97.19 646 VAL A CA 1
ATOM 5306 C C . VAL A 1 646 ? -20.359 -13.664 4.129 1 97.19 646 VAL A C 1
ATOM 5308 O O . VAL A 1 646 ? -21.266 -14.43 4.492 1 97.19 646 VAL A O 1
ATOM 5311 N N . GLU A 1 647 ? -20.578 -12.438 3.771 1 98.25 647 GLU A N 1
ATOM 5312 C CA . GLU A 1 647 ? -21.906 -11.891 3.52 1 98.25 647 GLU A CA 1
ATOM 5313 C C . GLU A 1 647 ? -21.953 -11.148 2.188 1 98.25 647 GLU A C 1
ATOM 5315 O O . GLU A 1 647 ? -20.922 -10.742 1.658 1 98.25 647 GLU A O 1
ATOM 5320 N N . ALA A 1 648 ? -23.109 -11.062 1.608 1 98.62 648 ALA A N 1
ATOM 5321 C CA . ALA A 1 648 ? -23.312 -10.289 0.389 1 98.62 648 ALA A CA 1
ATOM 5322 C C . ALA A 1 648 ? -24.562 -9.422 0.497 1 98.62 648 ALA A C 1
ATOM 5324 O O . ALA A 1 648 ? -25.562 -9.836 1.09 1 98.62 648 ALA A O 1
ATOM 5325 N N . ILE A 1 649 ? -24.469 -8.281 -0.031 1 98.75 649 ILE A N 1
ATOM 5326 C CA . ILE A 1 649 ? -25.547 -7.316 0.017 1 98.75 649 ILE A CA 1
ATOM 5327 C C . ILE A 1 649 ? -26 -6.973 -1.401 1 98.75 649 ILE A C 1
ATOM 5329 O O . ILE A 1 649 ? -25.188 -6.59 -2.242 1 98.75 649 ILE A O 1
ATOM 5333 N N . SER A 1 650 ? -27.234 -7.156 -1.705 1 98.19 650 SER A N 1
ATOM 5334 C CA . SER A 1 650 ? -27.844 -6.684 -2.949 1 98.19 650 SER A CA 1
ATOM 5335 C C . SER A 1 650 ? -28.391 -5.27 -2.795 1 98.19 650 SER A C 1
ATOM 5337 O O . SER A 1 650 ? -29.109 -4.98 -1.841 1 98.19 650 SER A O 1
ATOM 5339 N N . ILE A 1 651 ? -28 -4.414 -3.666 1 98 651 ILE A N 1
ATOM 5340 C CA . ILE A 1 651 ? -28.406 -3.01 -3.643 1 98 651 ILE A CA 1
ATOM 5341 C C . ILE A 1 651 ? -29.078 -2.643 -4.965 1 98 651 ILE A C 1
ATOM 5343 O O . ILE A 1 651 ? -28.438 -2.678 -6.02 1 98 651 ILE A O 1
ATOM 5347 N N . GLU A 1 652 ? -30.266 -2.35 -4.93 1 95.81 652 GLU A N 1
ATOM 5348 C CA . GLU A 1 652 ? -30.984 -1.855 -6.098 1 95.81 652 GLU A CA 1
ATOM 5349 C C . GLU A 1 652 ? -31.438 -0.414 -5.898 1 95.81 652 GLU A C 1
ATOM 5351 O O . GLU A 1 652 ? -32.312 -0.144 -5.062 1 95.81 652 GLU A O 1
ATOM 5356 N N . ILE A 1 653 ? -30.859 0.415 -6.488 1 91.5 653 ILE A N 1
ATOM 5357 C CA . ILE A 1 653 ? -31.188 1.836 -6.434 1 91.5 653 ILE A CA 1
ATOM 5358 C C . ILE A 1 653 ? -31.438 2.359 -7.844 1 91.5 653 ILE A C 1
ATOM 5360 O O . ILE A 1 653 ? -30.594 2.246 -8.727 1 91.5 653 ILE A O 1
ATOM 5364 N N . ASN A 1 654 ? -32.594 2.906 -8.023 1 81.69 654 ASN A N 1
ATOM 5365 C CA . ASN A 1 654 ? -33.062 3.32 -9.344 1 81.69 654 ASN A CA 1
ATOM 5366 C C . ASN A 1 654 ? -33 2.164 -10.344 1 81.69 654 ASN A C 1
ATOM 5368 O O . ASN A 1 654 ? -33.594 1.104 -10.102 1 81.69 654 ASN A O 1
ATOM 5372 N N . ASN A 1 655 ? -32.125 2.238 -11.461 1 80.69 655 ASN A N 1
ATOM 5373 C CA . ASN A 1 655 ? -32.094 1.188 -12.477 1 80.69 655 ASN A CA 1
ATOM 5374 C C . ASN A 1 655 ? -30.781 0.404 -12.422 1 80.69 655 ASN A C 1
ATOM 5376 O O . ASN A 1 655 ? -30.547 -0.478 -13.25 1 80.69 655 ASN A O 1
ATOM 5380 N N . ASP A 1 656 ? -30.141 0.697 -11.328 1 89.19 656 ASP A N 1
ATOM 5381 C CA . ASP A 1 656 ? -28.859 0.008 -11.219 1 89.19 656 ASP A CA 1
ATOM 5382 C C . ASP A 1 656 ? -28.891 -1.016 -10.086 1 89.19 656 ASP A C 1
ATOM 5384 O O . ASP A 1 656 ? -29.531 -0.796 -9.055 1 89.19 656 ASP A O 1
ATOM 5388 N N . LYS A 1 657 ? -28.328 -2.129 -10.367 1 94.88 657 LYS A N 1
ATOM 5389 C CA . LYS A 1 657 ? -28.234 -3.197 -9.375 1 94.88 657 LYS A CA 1
ATOM 5390 C C . LYS A 1 657 ? -26.781 -3.529 -9.062 1 94.88 657 LYS A C 1
ATOM 5392 O O . LYS A 1 657 ? -25.969 -3.711 -9.969 1 94.88 657 LYS A O 1
ATOM 5397 N N . TYR A 1 658 ? -26.484 -3.516 -7.809 1 97.69 658 TYR A N 1
ATOM 5398 C CA . TYR A 1 658 ? -25.156 -3.869 -7.344 1 97.69 658 TYR A CA 1
ATOM 5399 C C . TYR A 1 658 ? -25.203 -5.023 -6.352 1 97.69 658 TYR A C 1
ATOM 5401 O O . TYR A 1 658 ? -26.188 -5.18 -5.625 1 97.69 658 TYR A O 1
ATOM 5409 N N . THR A 1 659 ? -24.25 -5.891 -6.387 1 98.31 659 THR A N 1
ATOM 5410 C CA . THR A 1 659 ? -23.969 -6.867 -5.336 1 98.31 659 THR A CA 1
ATOM 5411 C C . THR A 1 659 ? -22.594 -6.641 -4.727 1 98.31 659 THR A C 1
ATOM 5413 O O . THR A 1 659 ? -21.609 -6.535 -5.449 1 98.31 659 THR A O 1
ATOM 5416 N N . VAL A 1 660 ? -22.547 -6.488 -3.439 1 98.75 660 VAL A N 1
ATOM 5417 C CA . VAL A 1 660 ? -21.266 -6.312 -2.746 1 98.75 660 VAL A CA 1
ATOM 5418 C C . VAL A 1 660 ? -20.953 -7.559 -1.927 1 98.75 660 VAL A C 1
ATOM 5420 O O . VAL A 1 660 ? -21.75 -7.969 -1.073 1 98.75 660 VAL A O 1
ATOM 5423 N N . LEU A 1 661 ? -19.859 -8.172 -2.246 1 98.62 661 LEU A N 1
ATOM 5424 C CA . LEU A 1 661 ? -19.375 -9.328 -1.503 1 98.62 661 LEU A CA 1
ATOM 5425 C C . LEU A 1 661 ? -18.391 -8.891 -0.416 1 98.62 661 LEU A C 1
ATOM 5427 O O . LEU A 1 661 ? -17.453 -8.141 -0.685 1 98.62 661 LEU A O 1
ATOM 5431 N N . LEU A 1 662 ? -18.594 -9.344 0.85 1 98.56 662 LEU A N 1
ATOM 5432 C CA . LEU A 1 662 ? -17.75 -9.031 1.996 1 98.56 662 LEU A CA 1
ATOM 5433 C C . LEU A 1 662 ? -17.297 -10.312 2.705 1 98.56 662 LEU A C 1
ATOM 5435 O O . LEU A 1 662 ? -18.062 -10.891 3.484 1 98.56 662 LEU A O 1
ATOM 5439 N N . VAL A 1 663 ? -16.109 -10.719 2.439 1 97.38 663 VAL A N 1
ATOM 5440 C CA . VAL A 1 663 ? -15.523 -11.828 3.191 1 97.38 663 VAL A CA 1
ATOM 5441 C C . VAL A 1 663 ? -14.875 -11.297 4.469 1 97.38 663 VAL A C 1
ATOM 5443 O O . VAL A 1 663 ? -14.016 -10.414 4.422 1 97.38 663 VAL A O 1
ATOM 5446 N N . HIS A 1 664 ? -15.234 -11.828 5.605 1 96.88 664 HIS A N 1
ATOM 5447 C CA . HIS A 1 664 ? -14.805 -11.305 6.898 1 96.88 664 HIS A CA 1
ATOM 5448 C C . HIS A 1 664 ? -13.617 -12.086 7.438 1 96.88 664 HIS A C 1
ATOM 5450 O O . HIS A 1 664 ? -12.773 -11.531 8.148 1 96.88 664 HIS A O 1
ATOM 5456 N N . ARG A 1 665 ? -13.57 -13.328 7.16 1 93.06 665 ARG A N 1
ATOM 5457 C CA . ARG A 1 665 ? -12.523 -14.227 7.637 1 93.06 665 ARG A CA 1
ATOM 5458 C C . ARG A 1 665 ? -12.156 -15.25 6.574 1 93.06 665 ARG A C 1
ATOM 5460 O O . ARG A 1 665 ? -12.961 -15.562 5.695 1 93.06 665 ARG A O 1
ATOM 5467 N N . GLU A 1 666 ? -10.945 -15.695 6.68 1 91.81 666 GLU A N 1
ATOM 5468 C CA . GLU A 1 666 ? -10.531 -16.719 5.723 1 91.81 666 GLU A CA 1
ATOM 5469 C C . GLU A 1 666 ? -11.242 -18.031 5.977 1 91.81 666 GLU A C 1
ATOM 5471 O O . GLU A 1 666 ? -11.242 -18.547 7.102 1 91.81 666 GLU A O 1
ATOM 5476 N N . ASP A 1 667 ? -11.836 -18.562 4.973 1 89.56 667 ASP A N 1
ATOM 5477 C CA . ASP A 1 667 ? -12.531 -19.844 5.039 1 89.56 667 ASP A CA 1
ATOM 5478 C C . ASP A 1 667 ? -11.539 -21.016 5.09 1 89.56 667 ASP A C 1
ATOM 5480 O O . ASP A 1 667 ? -10.727 -21.172 4.18 1 89.56 667 ASP A O 1
ATOM 5484 N N . PRO A 1 668 ? -11.594 -21.781 6.18 1 86.94 668 PRO A N 1
ATOM 5485 C CA . PRO A 1 668 ? -10.664 -22.922 6.227 1 86.94 668 PRO A CA 1
ATOM 5486 C C . PRO A 1 668 ? -11.023 -24.016 5.227 1 86.94 668 PRO A C 1
ATOM 5488 O O . PRO A 1 668 ? -10.188 -24.875 4.906 1 86.94 668 PRO A O 1
ATOM 5491 N N . LYS A 1 669 ? -12.289 -24 4.832 1 79.94 669 LYS A N 1
ATOM 5492 C CA . LYS A 1 669 ? -12.75 -25.094 3.984 1 79.94 669 LYS A CA 1
ATOM 5493 C C . LYS A 1 669 ? -12.883 -24.641 2.531 1 79.94 669 LYS A C 1
ATOM 5495 O O . LYS A 1 669 ? -13.195 -23.484 2.262 1 79.94 669 LYS A O 1
ATOM 5500 N N . GLY A 1 670 ? -12.586 -25.562 1.676 1 68.88 670 GLY A N 1
ATOM 5501 C CA . GLY A 1 670 ? -13.023 -25.484 0.292 1 68.88 670 GLY A CA 1
ATOM 5502 C C . GLY A 1 670 ? -12.102 -24.656 -0.578 1 68.88 670 GLY A C 1
ATOM 5503 O O . GLY A 1 670 ? -10.953 -24.406 -0.214 1 68.88 670 GLY A O 1
ATOM 5504 N N . ARG A 1 671 ? -12.516 -24.328 -1.899 1 73.06 671 ARG A N 1
ATOM 5505 C CA . ARG A 1 671 ? -11.781 -23.672 -2.984 1 73.06 671 ARG A CA 1
ATOM 5506 C C . ARG A 1 671 ? -12.016 -22.172 -2.979 1 73.06 671 ARG A C 1
ATOM 5508 O O . ARG A 1 671 ? -11.547 -21.469 -3.869 1 73.06 671 ARG A O 1
ATOM 5515 N N . LYS A 1 672 ? -12.531 -21.594 -2.002 1 87.06 672 LYS A N 1
ATOM 5516 C CA . LYS A 1 672 ? -12.633 -20.172 -1.715 1 87.06 672 LYS A CA 1
ATOM 5517 C C . LYS A 1 672 ? -13.32 -19.422 -2.857 1 87.06 672 LYS A C 1
ATOM 5519 O O . LYS A 1 672 ? -13.141 -18.219 -3.01 1 87.06 672 LYS A O 1
ATOM 5524 N N . LEU A 1 673 ? -13.961 -20.109 -3.828 1 93.31 673 LEU A N 1
ATOM 5525 C CA . LEU A 1 673 ? -14.789 -19.5 -4.859 1 93.31 673 LEU A CA 1
ATOM 5526 C C . LEU A 1 673 ? -16.203 -19.266 -4.348 1 93.31 673 LEU A C 1
ATOM 5528 O O . LEU A 1 673 ? -16.859 -20.188 -3.877 1 93.31 673 LEU A O 1
ATOM 5532 N N . TYR A 1 674 ? -16.656 -18.047 -4.492 1 95.62 674 TYR A N 1
ATOM 5533 C CA . TYR A 1 674 ? -18 -17.688 -4.023 1 95.62 674 TYR A CA 1
ATOM 5534 C C . TYR A 1 674 ? -18.953 -17.484 -5.199 1 95.62 674 TYR A C 1
ATOM 5536 O O . TYR A 1 674 ? -18.562 -16.906 -6.219 1 95.62 674 TYR A O 1
ATOM 5544 N N . ILE A 1 675 ? -20.094 -18.016 -5.094 1 96.25 675 ILE A N 1
ATOM 5545 C CA . ILE A 1 675 ? -21.172 -17.797 -6.051 1 96.25 675 ILE A CA 1
ATOM 5546 C C . ILE A 1 675 ? -22.234 -16.891 -5.43 1 96.25 675 ILE A C 1
ATOM 5548 O O . ILE A 1 675 ? -22.859 -17.25 -4.426 1 96.25 675 ILE A O 1
ATOM 5552 N N . VAL A 1 676 ? -22.391 -15.766 -5.973 1 96.5 676 VAL A N 1
ATOM 5553 C CA . VAL A 1 676 ? -23.344 -14.789 -5.441 1 96.5 676 VAL A CA 1
ATOM 5554 C C . VAL A 1 676 ? -24.141 -14.172 -6.582 1 96.5 676 VAL A C 1
ATOM 5556 O O . VAL A 1 676 ? -23.562 -13.602 -7.512 1 96.5 676 VAL A O 1
ATOM 5559 N N . ASN A 1 677 ? -25.438 -14.305 -6.523 1 92.75 677 ASN A N 1
ATOM 5560 C CA . ASN A 1 677 ? -26.328 -13.82 -7.562 1 92.75 677 ASN A CA 1
ATOM 5561 C C . ASN A 1 677 ? -25.938 -14.352 -8.938 1 92.75 677 ASN A C 1
ATOM 5563 O O . ASN A 1 677 ? -25.906 -13.602 -9.914 1 92.75 677 ASN A O 1
ATOM 5567 N N . GLY A 1 678 ? -25.5 -15.578 -8.961 1 90.44 678 GLY A N 1
ATOM 5568 C CA . GLY A 1 678 ? -25.188 -16.25 -10.211 1 90.44 678 GLY A CA 1
ATOM 5569 C C . GLY A 1 678 ? -23.797 -15.961 -10.719 1 90.44 678 GLY A C 1
ATOM 5570 O O . GLY A 1 678 ? -23.375 -16.5 -11.742 1 90.44 678 GLY A O 1
ATOM 5571 N N . HIS A 1 679 ? -23.062 -15.133 -10.023 1 93.56 679 HIS A N 1
ATOM 5572 C CA . HIS A 1 679 ? -21.734 -14.758 -10.461 1 93.56 679 HIS A CA 1
ATOM 5573 C C . HIS A 1 679 ? -20.656 -15.445 -9.625 1 93.56 679 HIS A C 1
ATOM 5575 O O . HIS A 1 679 ? -20.844 -15.633 -8.414 1 93.56 679 HIS A O 1
ATOM 5581 N N . ARG A 1 680 ? -19.578 -15.836 -10.273 1 94.62 680 ARG A N 1
ATOM 5582 C CA . ARG A 1 680 ? -18.438 -16.438 -9.602 1 94.62 680 ARG A CA 1
ATOM 5583 C C . ARG A 1 680 ? -17.391 -15.375 -9.242 1 94.62 680 ARG A C 1
ATOM 5585 O O . ARG A 1 680 ? -16.969 -14.602 -10.102 1 94.62 680 ARG A O 1
ATOM 5592 N N . VAL A 1 681 ? -17.016 -15.375 -7.965 1 95.56 681 VAL A N 1
ATOM 5593 C CA . VAL A 1 681 ? -16.062 -14.359 -7.512 1 95.56 681 VAL A CA 1
ATOM 5594 C C . VAL A 1 681 ? -14.992 -15.008 -6.641 1 95.56 681 VAL A C 1
ATOM 5596 O O . VAL A 1 681 ? -15.305 -15.781 -5.734 1 95.56 681 VAL A O 1
ATOM 5599 N N . TYR A 1 682 ? -13.766 -14.781 -7 1 96 682 TYR A N 1
ATOM 5600 C CA . TYR A 1 682 ? -12.68 -15.023 -6.059 1 96 682 TYR A CA 1
ATOM 5601 C C . TYR A 1 682 ? -12.109 -13.703 -5.539 1 96 682 TYR A C 1
ATOM 5603 O O . TYR A 1 682 ? -11.594 -12.898 -6.312 1 96 682 TYR A O 1
ATOM 5611 N N . GLY A 1 683 ? -12.219 -13.438 -4.32 1 95.31 683 GLY A N 1
ATOM 5612 C CA . GLY A 1 683 ? -11.789 -12.211 -3.664 1 95.31 683 GLY A CA 1
ATOM 5613 C C . GLY A 1 683 ? -12.445 -12 -2.309 1 95.31 683 GLY A C 1
ATOM 5614 O O . GLY A 1 683 ? -13.406 -12.695 -1.964 1 95.31 683 GLY A O 1
ATOM 5615 N N . ARG A 1 684 ? -11.883 -11.047 -1.512 1 96.38 684 ARG A N 1
ATOM 5616 C CA . ARG A 1 684 ? -12.391 -10.75 -0.176 1 96.38 684 ARG A CA 1
ATOM 5617 C C . ARG A 1 684 ? -13.477 -9.68 -0.226 1 96.38 684 ARG A C 1
ATOM 5619 O O . ARG A 1 684 ? -14.414 -9.695 0.575 1 96.38 684 ARG A O 1
ATOM 5626 N N . VAL A 1 685 ? -13.289 -8.695 -1.07 1 98.44 685 VAL A N 1
ATOM 5627 C CA . VAL A 1 685 ? -14.266 -7.637 -1.305 1 98.44 685 VAL A CA 1
ATOM 5628 C C . VAL A 1 685 ? -14.461 -7.438 -2.805 1 98.44 685 VAL A C 1
ATOM 5630 O O . VAL A 1 685 ? -13.492 -7.281 -3.551 1 98.44 685 VAL A O 1
ATOM 5633 N N . ALA A 1 686 ? -15.68 -7.484 -3.26 1 98.31 686 ALA A N 1
ATOM 5634 C CA . ALA A 1 686 ? -15.961 -7.309 -4.684 1 98.31 686 ALA A CA 1
ATOM 5635 C C . ALA A 1 686 ? -17.297 -6.609 -4.895 1 98.31 686 ALA A C 1
ATOM 5637 O O . ALA A 1 686 ? -18.188 -6.688 -4.047 1 98.31 686 ALA A O 1
ATOM 5638 N N . VAL A 1 687 ? -17.406 -5.883 -5.961 1 98.56 687 VAL A N 1
ATOM 5639 C CA . VAL A 1 687 ? -18.641 -5.234 -6.391 1 98.56 687 VAL A CA 1
ATOM 5640 C C . VAL A 1 687 ? -19.062 -5.77 -7.762 1 98.56 687 VAL A C 1
ATOM 5642 O O . VAL A 1 687 ? -18.266 -5.734 -8.711 1 98.56 687 VAL A O 1
ATOM 5645 N N . ILE A 1 688 ? -20.25 -6.305 -7.855 1 97.56 688 ILE A N 1
ATOM 5646 C CA . ILE A 1 688 ? -20.844 -6.727 -9.117 1 97.56 688 ILE A CA 1
ATOM 5647 C C . ILE A 1 688 ? -21.906 -5.719 -9.555 1 97.56 688 ILE A C 1
ATOM 5649 O O . ILE A 1 688 ? -22.844 -5.438 -8.805 1 97.56 688 ILE A O 1
ATOM 5653 N N . LYS A 1 689 ? -21.703 -5.133 -10.625 1 95.94 689 LYS A N 1
ATOM 5654 C CA . LYS A 1 689 ? -22.688 -4.215 -11.195 1 95.94 689 LYS A CA 1
ATOM 5655 C C . LYS A 1 689 ? -23.469 -4.879 -12.328 1 95.94 689 LYS A C 1
ATOM 5657 O O . LYS A 1 689 ? -22.875 -5.496 -13.219 1 95.94 689 LYS A O 1
ATOM 5662 N N . GLU A 1 690 ? -24.688 -4.824 -12.273 1 92.31 690 GLU A N 1
ATOM 5663 C CA . GLU A 1 690 ? -25.547 -5.383 -13.312 1 92.31 690 GLU A CA 1
ATOM 5664 C C . GLU A 1 690 ? -26.453 -4.312 -13.914 1 92.31 690 GLU A C 1
ATOM 5666 O O . GLU A 1 690 ? -27.031 -3.5 -13.188 1 92.31 690 GLU A O 1
ATOM 5671 N N . ASN A 1 691 ? -26.266 -4.121 -15.266 1 83.94 691 ASN A N 1
ATOM 5672 C CA . ASN A 1 691 ? -27.156 -3.244 -16.031 1 83.94 691 ASN A CA 1
ATOM 5673 C C . ASN A 1 691 ? -27.656 -3.918 -17.297 1 83.94 691 ASN A C 1
ATOM 5675 O O . ASN A 1 691 ? -26.875 -4.176 -18.219 1 83.94 691 ASN A O 1
ATOM 5679 N N . ASP A 1 692 ? -29.031 -3.852 -17.656 1 76.06 692 ASP A N 1
ATOM 5680 C CA . ASP A 1 692 ? -29.672 -4.305 -18.875 1 76.06 692 ASP A CA 1
ATOM 5681 C C . ASP A 1 692 ? -28.875 -5.418 -19.547 1 76.06 692 ASP A C 1
ATOM 5683 O O . ASP A 1 692 ? -28.453 -5.273 -20.703 1 76.06 692 ASP A O 1
ATOM 5687 N N . ASN A 1 693 ? -28.5 -6.473 -19.016 1 74.38 693 ASN A N 1
ATOM 5688 C CA . ASN A 1 693 ? -27.984 -7.734 -19.531 1 74.38 693 ASN A CA 1
ATOM 5689 C C . ASN A 1 693 ? -26.469 -7.777 -19.516 1 74.38 693 ASN A C 1
ATOM 5691 O O . ASN A 1 693 ? -25.844 -8.586 -20.203 1 74.38 693 ASN A O 1
ATOM 5695 N N . LYS A 1 694 ? -25.844 -6.797 -19.094 1 87.5 694 LYS A N 1
ATOM 5696 C CA . LYS A 1 694 ? -24.391 -6.828 -18.906 1 87.5 694 LYS A CA 1
ATOM 5697 C C . LYS A 1 694 ? -24.031 -6.773 -17.422 1 87.5 694 LYS A C 1
ATOM 5699 O O . LYS A 1 694 ? -24.812 -6.301 -16.609 1 87.5 694 LYS A O 1
ATOM 5704 N N . TYR A 1 695 ? -22.891 -7.43 -17.078 1 91.12 695 TYR A N 1
ATOM 5705 C CA . TYR A 1 695 ? -22.406 -7.328 -15.703 1 91.12 695 TYR A CA 1
ATOM 5706 C C . TYR A 1 695 ? -20.891 -7.117 -15.68 1 91.12 695 TYR A C 1
ATOM 5708 O O . TYR A 1 695 ? -20.219 -7.363 -16.672 1 91.12 695 TYR A O 1
ATOM 5716 N N . SER A 1 696 ? -20.453 -6.48 -14.703 1 93.31 696 SER A N 1
ATOM 5717 C CA . SER A 1 696 ? -19.031 -6.336 -14.438 1 93.31 696 SER A CA 1
ATOM 5718 C C . SER A 1 696 ? -18.703 -6.68 -12.984 1 93.31 696 SER A C 1
ATOM 5720 O O . SER A 1 696 ? -19.516 -6.453 -12.094 1 93.31 696 SER A O 1
ATOM 5722 N N . VAL A 1 697 ? -17.562 -7.301 -12.805 1 94.88 697 VAL A N 1
ATOM 5723 C CA . VAL A 1 697 ? -17.094 -7.656 -11.469 1 94.88 697 VAL A CA 1
ATOM 5724 C C . VAL A 1 697 ? -15.797 -6.922 -11.164 1 94.88 697 VAL A C 1
ATOM 5726 O O . VAL A 1 697 ? -14.828 -7.023 -11.922 1 94.88 697 VAL A O 1
ATOM 5729 N N . GLU A 1 698 ? -15.758 -6.148 -10.148 1 96.69 698 GLU A N 1
ATOM 5730 C CA . GLU A 1 698 ? -14.539 -5.508 -9.656 1 96.69 698 GLU A CA 1
ATOM 5731 C C . GLU A 1 698 ? -14.109 -6.105 -8.312 1 96.69 698 GLU A C 1
ATOM 5733 O O . GLU A 1 698 ? -14.812 -5.969 -7.312 1 96.69 698 GLU A O 1
ATOM 5738 N N . VAL A 1 699 ? -13.016 -6.793 -8.328 1 97.69 699 VAL A N 1
ATOM 5739 C CA . VAL A 1 699 ? -12.453 -7.281 -7.07 1 97.69 699 VAL A CA 1
ATOM 5740 C C . VAL A 1 699 ? -11.578 -6.199 -6.441 1 97.69 699 VAL A C 1
ATOM 5742 O O . VAL A 1 699 ? -10.664 -5.68 -7.086 1 97.69 699 VAL A O 1
ATOM 5745 N N . LEU A 1 700 ? -11.844 -5.898 -5.172 1 98.31 700 LEU A N 1
ATOM 5746 C CA . LEU A 1 700 ? -11.211 -4.754 -4.527 1 98.31 700 LEU A CA 1
ATOM 5747 C C . LEU A 1 700 ? -10.195 -5.211 -3.488 1 98.31 700 LEU A C 1
ATOM 5749 O O . LEU A 1 700 ? -9.352 -4.426 -3.051 1 98.31 700 LEU A O 1
ATOM 5753 N N . ALA A 1 701 ? -10.258 -6.406 -3.064 1 97.44 701 ALA A N 1
ATOM 5754 C CA . ALA A 1 701 ? -9.305 -6.973 -2.111 1 97.44 701 ALA A CA 1
ATOM 5755 C C . ALA A 1 701 ? -9.273 -8.492 -2.203 1 97.44 701 ALA A C 1
ATOM 5757 O O . ALA A 1 701 ? -10.273 -9.125 -2.557 1 97.44 701 ALA A O 1
ATOM 5758 N N . TYR A 1 702 ? -8.078 -9.039 -1.923 1 96.06 702 TYR A N 1
ATOM 5759 C CA . TYR A 1 702 ? -7.906 -10.484 -1.857 1 96.06 702 TYR A CA 1
ATOM 5760 C C . TYR A 1 702 ? -7.434 -10.914 -0.474 1 96.06 702 TYR A C 1
ATOM 5762 O O . TYR A 1 702 ? -6.773 -10.141 0.231 1 96.06 702 TYR A O 1
ATOM 5770 N N . MET B 1 1 ? -13.828 -48.469 -38.344 1 55.22 1 MET B N 1
ATOM 5771 C CA . MET B 1 1 ? -14.75 -47.562 -39.031 1 55.22 1 MET B CA 1
ATOM 5772 C C . MET B 1 1 ? -14.922 -46.281 -38.219 1 55.22 1 MET B C 1
ATOM 5774 O O . MET B 1 1 ? -15.273 -45.25 -38.812 1 55.22 1 MET B O 1
ATOM 5778 N N . LYS B 1 2 ? -14.352 -46.219 -37 1 86.94 2 LYS B N 1
ATOM 5779 C CA . LYS B 1 2 ? -14.633 -45.188 -36 1 86.94 2 LYS B CA 1
ATOM 5780 C C . LYS B 1 2 ? -13.938 -43.875 -36.344 1 86.94 2 LYS B C 1
ATOM 5782 O O . LYS B 1 2 ? -14.508 -42.812 -36.156 1 86.94 2 LYS B O 1
ATOM 5787 N N . ILE B 1 3 ? -12.891 -44.094 -37.219 1 93.69 3 ILE B N 1
ATOM 5788 C CA . ILE B 1 3 ? -12.102 -42.875 -37.5 1 93.69 3 ILE B CA 1
ATOM 5789 C C . ILE B 1 3 ? -12.883 -41.969 -38.438 1 93.69 3 ILE B C 1
ATOM 5791 O O . ILE B 1 3 ? -12.891 -40.75 -38.25 1 93.69 3 ILE B O 1
ATOM 5795 N N . PHE B 1 4 ? -13.586 -42.469 -39.406 1 95.19 4 PHE B N 1
ATOM 5796 C CA . PHE B 1 4 ? -14.266 -41.656 -40.406 1 95.19 4 PHE B CA 1
ATOM 5797 C C . PHE B 1 4 ? -15.562 -41.062 -39.844 1 95.19 4 PHE B C 1
ATOM 5799 O O . PHE B 1 4 ? -16.141 -40.156 -40.406 1 95.19 4 PHE B O 1
ATOM 5806 N N . GLU B 1 5 ? -15.977 -41.594 -38.656 1 94.5 5 GLU B N 1
ATOM 5807 C CA . GLU B 1 5 ? -17.141 -41.031 -37.969 1 94.5 5 GLU B CA 1
ATOM 5808 C C . GLU B 1 5 ? -16.766 -39.781 -37.156 1 94.5 5 GLU B C 1
ATOM 5810 O O . GLU B 1 5 ? -17.594 -38.906 -36.969 1 94.5 5 GLU B O 1
ATOM 5815 N N . VAL B 1 6 ? -15.539 -39.719 -36.781 1 97.12 6 VAL B N 1
ATOM 5816 C CA . VAL B 1 6 ? -15.141 -38.625 -35.906 1 97.12 6 VAL B CA 1
ATOM 5817 C C . VAL B 1 6 ? -14.531 -37.5 -36.719 1 97.12 6 VAL B C 1
ATOM 5819 O O . VAL B 1 6 ? -14.422 -36.375 -36.25 1 97.12 6 VAL B O 1
ATOM 5822 N N . LEU B 1 7 ? -14.188 -37.75 -38 1 97.56 7 LEU B N 1
ATOM 5823 C CA . LEU B 1 7 ? -13.617 -36.75 -38.875 1 97.56 7 LEU B CA 1
ATOM 5824 C C . LEU B 1 7 ? -14.719 -36 -39.625 1 97.56 7 LEU B C 1
ATOM 5826 O O . LEU B 1 7 ? -15.758 -36.562 -39.969 1 97.56 7 LEU B O 1
ATOM 5830 N N . ASP B 1 8 ? -14.539 -34.75 -39.875 1 97.44 8 ASP B N 1
ATOM 5831 C CA . ASP B 1 8 ? -15.32 -34 -40.875 1 97.44 8 ASP B CA 1
ATOM 5832 C C . ASP B 1 8 ? -14.766 -34.219 -42.281 1 97.44 8 ASP B C 1
ATOM 5834 O O . ASP B 1 8 ? -13.891 -33.469 -42.719 1 97.44 8 ASP B O 1
ATOM 5838 N N . LEU B 1 9 ? -15.305 -35.062 -42.969 1 96.38 9 LEU B N 1
ATOM 5839 C CA . LEU B 1 9 ? -14.766 -35.469 -44.25 1 96.38 9 LEU B CA 1
ATOM 5840 C C . LEU B 1 9 ? -14.984 -34.375 -45.281 1 96.38 9 LEU B C 1
ATOM 5842 O O . LEU B 1 9 ? -14.445 -34.469 -46.406 1 96.38 9 LEU B O 1
ATOM 5846 N N . SER B 1 10 ? -15.75 -33.312 -44.969 1 95.31 10 SER B N 1
ATOM 5847 C CA . SER B 1 10 ? -15.906 -32.156 -45.844 1 95.31 10 SER B CA 1
ATOM 5848 C C . SER B 1 10 ? -14.758 -31.172 -45.656 1 95.31 10 SER B C 1
ATOM 5850 O O . SER B 1 10 ? -14.648 -30.203 -46.406 1 95.31 10 SER B O 1
ATOM 5852 N N . TYR B 1 11 ? -13.945 -31.453 -44.656 1 94.44 11 TYR B N 1
ATOM 5853 C CA . TYR B 1 11 ? -12.789 -30.578 -44.438 1 94.44 11 TYR B CA 1
ATOM 5854 C C . TYR B 1 11 ? -11.891 -30.562 -45.688 1 94.44 11 TYR B C 1
ATOM 5856 O O . TYR B 1 11 ? -11.672 -31.594 -46.312 1 94.44 11 TYR B O 1
ATOM 5864 N N . GLU B 1 12 ? -11.453 -29.375 -46 1 94.25 12 GLU B N 1
ATOM 5865 C CA . GLU B 1 12 ? -10.648 -29.203 -47.188 1 94.25 12 GLU B CA 1
ATOM 5866 C C . GLU B 1 12 ? -9.422 -30.109 -47.188 1 94.25 12 GLU B C 1
ATOM 5868 O O . GLU B 1 12 ? -8.688 -30.141 -46.188 1 94.25 12 GLU B O 1
ATOM 5873 N N . GLY B 1 13 ? -9.188 -30.859 -48.188 1 94.56 13 GLY B N 1
ATOM 5874 C CA . GLY B 1 13 ? -8.031 -31.75 -48.281 1 94.56 13 GLY B CA 1
ATOM 5875 C C . GLY B 1 13 ? -8.375 -33.219 -48.094 1 94.56 13 GLY B C 1
ATOM 5876 O O . GLY B 1 13 ? -7.586 -34.094 -48.438 1 94.56 13 GLY B O 1
ATOM 5877 N N . LEU B 1 14 ? -9.578 -33.469 -47.594 1 96.56 14 LEU B N 1
ATOM 5878 C CA . LEU B 1 14 ? -9.945 -34.844 -47.281 1 96.56 14 LEU B CA 1
ATOM 5879 C C . LEU B 1 14 ? -10.859 -35.438 -48.375 1 96.56 14 LEU B C 1
ATOM 5881 O O . LEU B 1 14 ? -11.516 -36.469 -48.156 1 96.56 14 LEU B O 1
ATOM 5885 N N . GLU B 1 15 ? -10.859 -34.812 -49.531 1 96.25 15 GLU B N 1
ATOM 5886 C CA . GLU B 1 15 ? -11.773 -35.219 -50.594 1 96.25 15 GLU B CA 1
ATOM 5887 C C . GLU B 1 15 ? -11.547 -36.656 -51.031 1 96.25 15 GLU B C 1
ATOM 5889 O O . GLU B 1 15 ? -12.5 -37.406 -51.188 1 96.25 15 GLU B O 1
ATOM 5894 N N . LYS B 1 16 ? -10.281 -37 -51.156 1 96.75 16 LYS B N 1
ATOM 5895 C CA . LYS B 1 16 ? -9.969 -38.375 -51.594 1 96.75 16 LYS B CA 1
ATOM 5896 C C . LYS B 1 16 ? -10.344 -39.375 -50.5 1 96.75 16 LYS B C 1
ATOM 5898 O O . LYS B 1 16 ? -10.789 -40.5 -50.781 1 96.75 16 LYS B O 1
ATOM 5903 N N . VAL B 1 17 ? -10.094 -39.031 -49.312 1 97.06 17 VAL B N 1
ATOM 5904 C CA . VAL B 1 17 ? -10.469 -39.875 -48.188 1 97.06 17 VAL B CA 1
ATOM 5905 C C . VAL B 1 17 ? -11.969 -40.125 -48.219 1 97.06 17 VAL B C 1
ATOM 5907 O O . VAL B 1 17 ? -12.414 -41.25 -48.094 1 97.06 17 VAL B O 1
ATOM 5910 N N . ARG B 1 18 ? -12.719 -39.031 -48.406 1 96.56 18 ARG B N 1
ATOM 5911 C CA . ARG B 1 18 ? -14.172 -39.094 -48.469 1 96.56 18 ARG B CA 1
ATOM 5912 C C . ARG B 1 18 ? -14.633 -40 -49.594 1 96.56 18 ARG B C 1
ATOM 5914 O O . ARG B 1 18 ? -15.531 -40.844 -49.438 1 96.56 18 ARG B O 1
ATOM 5921 N N . GLU B 1 19 ? -14.008 -39.812 -50.688 1 97.06 19 GLU B N 1
ATOM 5922 C CA . GLU B 1 19 ? -14.359 -40.625 -51.875 1 97.06 19 GLU B CA 1
ATOM 5923 C C . GLU B 1 19 ? -14.141 -42.094 -51.594 1 97.06 19 GLU B C 1
ATOM 5925 O O . GLU B 1 19 ? -15.023 -42.906 -51.875 1 97.06 19 GLU B O 1
ATOM 5930 N N . PHE B 1 20 ? -12.984 -42.438 -51.094 1 97.25 20 PHE B N 1
ATOM 5931 C CA . PHE B 1 20 ? -12.672 -43.812 -50.844 1 97.25 20 PHE B CA 1
ATOM 5932 C C . PHE B 1 20 ? -13.578 -44.406 -49.781 1 97.25 20 PHE B C 1
ATOM 5934 O O . PHE B 1 20 ? -14 -45.562 -49.875 1 97.25 20 PHE B O 1
ATOM 5941 N N . TYR B 1 21 ? -13.852 -43.625 -48.812 1 95.81 21 TYR B N 1
ATOM 5942 C CA . TYR B 1 21 ? -14.742 -44.094 -47.75 1 95.81 21 TYR B CA 1
ATOM 5943 C C . TYR B 1 21 ? -16.141 -44.312 -48.281 1 95.81 21 TYR B C 1
ATOM 5945 O O . TYR B 1 21 ? -16.766 -45.344 -47.969 1 95.81 21 TYR B O 1
ATOM 5953 N N . LYS B 1 22 ? -16.609 -43.438 -49.094 1 95.06 22 LYS B N 1
ATOM 5954 C CA . LYS B 1 22 ? -17.938 -43.562 -49.688 1 95.06 22 LYS B CA 1
ATOM 5955 C C . LYS B 1 22 ? -18.031 -44.844 -50.562 1 95.06 22 LYS B C 1
ATOM 5957 O O . LYS B 1 22 ? -19.094 -45.438 -50.656 1 95.06 22 LYS B O 1
ATOM 5962 N N . ASN B 1 23 ? -16.984 -45.156 -51.156 1 96.31 23 ASN B N 1
ATOM 5963 C CA . ASN B 1 23 ? -16.938 -46.344 -52 1 96.31 23 ASN B CA 1
ATOM 5964 C C . ASN B 1 23 ? -16.609 -47.625 -51.188 1 96.31 23 ASN B C 1
ATOM 5966 O O . ASN B 1 23 ? -16.281 -48.656 -51.781 1 96.31 23 ASN B O 1
ATOM 5970 N N . ASN B 1 24 ? -16.562 -47.469 -49.938 1 94.31 24 ASN B N 1
ATOM 5971 C CA . ASN B 1 24 ? -16.359 -48.562 -49 1 94.31 24 ASN B CA 1
ATOM 5972 C C . ASN B 1 24 ? -14.969 -49.156 -49.125 1 94.31 24 ASN B C 1
ATOM 5974 O O . ASN B 1 24 ? -14.789 -50.375 -48.906 1 94.31 24 ASN B O 1
ATOM 5978 N N . ASN B 1 25 ? -14.055 -48.406 -49.625 1 95.69 25 ASN B N 1
ATOM 5979 C CA . ASN B 1 25 ? -12.648 -48.812 -49.625 1 95.69 25 ASN B CA 1
ATOM 5980 C C . ASN B 1 25 ? -11.914 -48.25 -48.406 1 95.69 25 ASN B C 1
ATOM 5982 O O . ASN B 1 25 ? -11.125 -47.312 -48.531 1 95.69 25 ASN B O 1
ATOM 5986 N N . ILE B 1 26 ? -12.047 -48.938 -47.406 1 95.06 26 ILE B N 1
ATOM 5987 C CA . ILE B 1 26 ? -11.602 -48.469 -46.094 1 95.06 26 ILE B CA 1
ATOM 5988 C C . ILE B 1 26 ? -10.07 -48.406 -46.062 1 95.06 26 ILE B C 1
ATOM 5990 O O . ILE B 1 26 ? -9.492 -47.469 -45.531 1 95.06 26 ILE B O 1
ATOM 5994 N N . GLU B 1 27 ? -9.383 -49.344 -46.625 1 95.25 27 GLU B N 1
ATOM 5995 C CA . GLU B 1 27 ? -7.926 -49.406 -46.625 1 95.25 27 GLU B CA 1
ATOM 5996 C C . GLU B 1 27 ? -7.32 -48.25 -47.375 1 95.25 27 GLU B C 1
ATOM 5998 O O . GLU B 1 27 ? -6.367 -47.594 -46.906 1 95.25 27 GLU B O 1
ATOM 6003 N N . LEU B 1 28 ? -7.887 -47.969 -48.531 1 96 28 LEU B N 1
ATOM 6004 C CA . LEU B 1 28 ? -7.391 -46.875 -49.312 1 96 28 LEU B CA 1
ATOM 6005 C C . LEU B 1 28 ? -7.723 -45.531 -48.656 1 96 28 LEU B C 1
ATOM 6007 O O . LEU B 1 28 ? -6.957 -44.562 -48.781 1 96 28 LEU B O 1
ATOM 6011 N N . ALA B 1 29 ? -8.883 -45.5 -48.031 1 97.06 29 ALA B N 1
ATOM 6012 C CA . ALA B 1 29 ? -9.25 -44.312 -47.281 1 97.06 29 ALA B CA 1
ATOM 6013 C C . ALA B 1 29 ? -8.242 -44 -46.188 1 97.06 29 ALA B C 1
ATOM 6015 O O . ALA B 1 29 ? -7.855 -42.844 -46 1 97.06 29 ALA B O 1
ATOM 6016 N N . LYS B 1 30 ? -7.793 -45 -45.438 1 97 30 LYS B N 1
ATOM 6017 C CA . LYS B 1 30 ? -6.805 -44.812 -44.375 1 97 30 LYS B CA 1
ATOM 6018 C C . LYS B 1 30 ? -5.457 -44.375 -44.938 1 97 30 LYS B C 1
ATOM 6020 O O . LYS B 1 30 ? -4.766 -43.562 -44.344 1 97 30 LYS B O 1
ATOM 6025 N N . LYS B 1 31 ? -5.086 -44.938 -46.062 1 96.56 31 LYS B N 1
ATOM 6026 C CA . LYS B 1 31 ? -3.832 -44.594 -46.719 1 96.56 31 LYS B CA 1
ATOM 6027 C C . LYS B 1 31 ? -3.846 -43.125 -47.156 1 96.56 31 LYS B C 1
ATOM 6029 O O . LYS B 1 31 ? -2.846 -42.406 -47 1 96.56 31 LYS B O 1
ATOM 6034 N N . GLU B 1 32 ? -5.008 -42.75 -47.719 1 96.94 32 GLU B N 1
ATOM 6035 C CA . GLU B 1 32 ? -5.141 -41.344 -48.125 1 96.94 32 GLU B CA 1
ATOM 6036 C C . GLU B 1 32 ? -5.141 -40.406 -46.938 1 96.94 32 GLU B C 1
ATOM 6038 O O . GLU B 1 32 ? -4.652 -39.281 -47.031 1 96.94 32 GLU B O 1
ATOM 6043 N N . LEU B 1 33 ? -5.719 -40.875 -45.875 1 97.38 33 LEU B N 1
ATOM 6044 C CA . LEU B 1 33 ? -5.715 -40.094 -44.656 1 97.38 33 LEU B CA 1
ATOM 6045 C C . LEU B 1 33 ? -4.293 -39.844 -44.156 1 97.38 33 LEU B C 1
ATOM 6047 O O . LEU B 1 33 ? -3.938 -38.719 -43.781 1 97.38 33 LEU B O 1
ATOM 6051 N N . LYS B 1 34 ? -3.508 -40.906 -44.062 1 97.38 34 LYS B N 1
ATOM 6052 C CA . LYS B 1 34 ? -2.096 -40.781 -43.719 1 97.38 34 LYS B CA 1
ATOM 6053 C C . LYS B 1 34 ? -1.381 -39.812 -44.625 1 97.38 34 LYS B C 1
ATOM 6055 O O . LYS B 1 34 ? -0.638 -38.938 -44.156 1 97.38 34 LYS B O 1
ATOM 6060 N N . LYS B 1 35 ? -1.59 -39.938 -45.938 1 97.12 35 LYS B N 1
ATOM 6061 C CA . LYS B 1 35 ? -0.971 -39.062 -46.906 1 97.12 35 LYS B CA 1
ATOM 6062 C C . LYS B 1 35 ? -1.354 -37.594 -46.656 1 97.12 35 LYS B C 1
ATOM 6064 O O . LYS B 1 35 ? -0.524 -36.688 -46.781 1 97.12 35 LYS B O 1
ATOM 6069 N N . TYR B 1 36 ? -2.592 -37.375 -46.312 1 97 36 TYR B N 1
ATOM 6070 C CA . TYR B 1 36 ? -3.07 -36.031 -46 1 97 36 TYR B CA 1
ATOM 6071 C C . TYR B 1 36 ? -2.297 -35.438 -44.844 1 97 36 TYR B C 1
ATOM 6073 O O . TYR B 1 36 ? -1.767 -34.312 -44.938 1 97 36 TYR B O 1
ATOM 6081 N N . PHE B 1 37 ? -2.148 -36.125 -43.75 1 96.94 37 PHE B N 1
ATOM 6082 C CA . PHE B 1 37 ? -1.563 -35.594 -42.531 1 96.94 37 PHE B CA 1
ATOM 6083 C C . PHE B 1 37 ? -0.06 -35.406 -42.688 1 96.94 37 PHE B C 1
ATOM 6085 O O . PHE B 1 37 ? 0.513 -34.438 -42.156 1 96.94 37 PHE B O 1
ATOM 6092 N N . ILE B 1 38 ? 0.644 -36.281 -43.438 1 95.81 38 ILE B N 1
ATOM 6093 C CA . ILE B 1 38 ? 2.09 -36.188 -43.594 1 95.81 38 ILE B CA 1
ATOM 6094 C C . ILE B 1 38 ? 2.424 -35.031 -44.531 1 95.81 38 ILE B C 1
ATOM 6096 O O . ILE B 1 38 ? 3.533 -34.5 -44.5 1 95.81 38 ILE B O 1
ATOM 6100 N N . ASN B 1 39 ? 1.42 -34.594 -45.375 1 95.25 39 ASN B N 1
ATOM 6101 C CA . ASN B 1 39 ? 1.692 -33.531 -46.375 1 95.25 39 ASN B CA 1
ATOM 6102 C C . ASN B 1 39 ? 1.009 -32.219 -46 1 95.25 39 ASN B C 1
ATOM 6104 O O . ASN B 1 39 ? 1.221 -31.219 -46.656 1 95.25 39 ASN B O 1
ATOM 6108 N N . ARG B 1 40 ? 0.233 -32.281 -44.969 1 93.69 40 ARG B N 1
ATOM 6109 C CA . ARG B 1 40 ? -0.572 -31.141 -44.562 1 93.69 40 ARG B CA 1
ATOM 6110 C C . ARG B 1 40 ? 0.312 -29.953 -44.156 1 93.69 40 ARG B C 1
ATOM 6112 O O . ARG B 1 40 ? 1.288 -30.125 -43.438 1 93.69 40 ARG B O 1
ATOM 6119 N N . ASN B 1 41 ? 0.011 -28.719 -44.656 1 91.75 41 ASN B N 1
ATOM 6120 C CA . ASN B 1 41 ? 0.773 -27.516 -44.344 1 91.75 41 ASN B CA 1
ATOM 6121 C C . ASN B 1 41 ? -0.13 -26.391 -43.844 1 91.75 41 ASN B C 1
ATOM 6123 O O . ASN B 1 41 ? 0.347 -25.297 -43.531 1 91.75 41 ASN B O 1
ATOM 6127 N N . SER B 1 42 ? -1.418 -26.672 -43.688 1 92.94 42 SER B N 1
ATOM 6128 C CA . SER B 1 42 ? -2.395 -25.672 -43.281 1 92.94 42 SER B CA 1
ATOM 6129 C C . SER B 1 42 ? -2.361 -25.453 -41.75 1 92.94 42 SER B C 1
ATOM 6131 O O . SER B 1 42 ? -2.834 -24.438 -41.25 1 92.94 42 SER B O 1
ATOM 6133 N N . VAL B 1 43 ? -1.894 -26.438 -41.062 1 95.88 43 VAL B N 1
ATOM 6134 C CA . VAL B 1 43 ? -1.81 -26.359 -39.594 1 95.88 43 VAL B CA 1
ATOM 6135 C C . VAL B 1 43 ? -0.346 -26.312 -39.156 1 95.88 43 VAL B C 1
ATOM 6137 O O . VAL B 1 43 ? 0.473 -27.109 -39.625 1 95.88 43 VAL B O 1
ATOM 6140 N N . LYS B 1 44 ? -0.061 -25.266 -38.344 1 95.69 44 LYS B N 1
ATOM 6141 C CA . LYS B 1 44 ? 1.3 -25.125 -37.844 1 95.69 44 LYS B CA 1
ATOM 6142 C C . LYS B 1 44 ? 1.412 -25.688 -36.438 1 95.69 44 LYS B C 1
ATOM 6144 O O . LYS B 1 44 ? 0.574 -25.406 -35.562 1 95.69 44 LYS B O 1
ATOM 6149 N N . GLY B 1 45 ? 2.365 -26.531 -36.188 1 95.69 45 GLY B N 1
ATOM 6150 C CA . GLY B 1 45 ? 2.666 -27.031 -34.844 1 95.69 45 GLY B CA 1
ATOM 6151 C C . GLY B 1 45 ? 3.705 -26.203 -34.125 1 95.69 45 GLY B C 1
ATOM 6152 O O . GLY B 1 45 ? 3.711 -24.969 -34.219 1 95.69 45 GLY B O 1
ATOM 6153 N N . PHE B 1 46 ? 4.547 -26.875 -33.344 1 95.75 46 PHE B N 1
ATOM 6154 C CA . PHE B 1 46 ? 5.523 -26.203 -32.5 1 95.75 46 PHE B CA 1
ATOM 6155 C C . PHE B 1 46 ? 6.871 -26.109 -33.188 1 95.75 46 PHE B C 1
ATOM 6157 O O . PHE B 1 46 ? 7.594 -25.125 -33.031 1 95.75 46 PHE B O 1
ATOM 6164 N N . ILE B 1 47 ? 7.105 -27.031 -34 1 92.25 47 ILE B N 1
ATOM 6165 C CA . ILE B 1 47 ? 8.43 -27.141 -34.625 1 92.25 47 ILE B CA 1
ATOM 6166 C C . ILE B 1 47 ? 8.406 -26.5 -36 1 92.25 47 ILE B C 1
ATOM 6168 O O . ILE B 1 47 ? 7.469 -26.703 -36.781 1 92.25 47 ILE B O 1
ATOM 6172 N N . ASP B 1 48 ? 9.336 -25.672 -36.25 1 93.19 48 ASP B N 1
ATOM 6173 C CA . ASP B 1 48 ? 9.555 -25.125 -37.594 1 93.19 48 ASP B CA 1
ATOM 6174 C C . ASP B 1 48 ? 11.031 -25.219 -37.969 1 93.19 48 ASP B C 1
ATOM 6176 O O . ASP B 1 48 ? 11.898 -25.375 -37.125 1 93.19 48 ASP B O 1
ATOM 6180 N N . ASN B 1 49 ? 11.297 -25.188 -39.281 1 93.75 49 ASN B N 1
ATOM 6181 C CA . ASN B 1 49 ? 12.672 -25.266 -39.75 1 93.75 49 ASN B CA 1
ATOM 6182 C C . ASN B 1 49 ? 13.453 -26.375 -39.062 1 93.75 49 ASN B C 1
ATOM 6184 O O . ASN B 1 49 ? 14.508 -26.141 -38.469 1 93.75 49 ASN B O 1
ATOM 6188 N N . GLU B 1 50 ? 12.891 -27.594 -39.125 1 95.44 50 GLU B N 1
ATOM 6189 C CA . GLU B 1 50 ? 13.352 -28.75 -38.375 1 95.44 50 GLU B CA 1
ATOM 6190 C C . GLU B 1 50 ? 14.852 -28.969 -38.531 1 95.44 50 GLU B C 1
ATOM 6192 O O . GLU B 1 50 ? 15.57 -29.203 -37.562 1 95.44 50 GLU B O 1
ATOM 6197 N N . LYS B 1 51 ? 15.391 -28.844 -39.75 1 95.88 51 LYS B N 1
ATOM 6198 C CA . LYS B 1 51 ? 16.812 -29.062 -40 1 95.88 51 LYS B CA 1
ATOM 6199 C C . LYS B 1 51 ? 17.672 -28.062 -39.25 1 95.88 51 LYS B C 1
ATOM 6201 O O . LYS B 1 51 ? 18.656 -28.438 -38.625 1 95.88 51 LYS B O 1
ATOM 6206 N N . GLU B 1 52 ? 17.312 -26.781 -39.375 1 96.38 52 GLU B N 1
ATOM 6207 C CA . GLU B 1 52 ? 18.047 -25.719 -38.656 1 96.38 52 GLU B CA 1
ATOM 6208 C C . GLU B 1 52 ? 17.922 -25.875 -37.156 1 96.38 52 GLU B C 1
ATOM 6210 O O . GLU B 1 52 ? 18.891 -25.656 -36.406 1 96.38 52 GLU B O 1
ATOM 6215 N N . LEU B 1 53 ? 16.719 -26.219 -36.75 1 96.31 53 LEU B N 1
ATOM 6216 C CA . LEU B 1 53 ? 16.438 -26.422 -35.312 1 96.31 53 LEU B CA 1
ATOM 6217 C C . LEU B 1 53 ? 17.328 -27.531 -34.75 1 96.31 53 LEU B C 1
ATOM 6219 O O . LEU B 1 53 ? 17.969 -27.344 -33.719 1 96.31 53 LEU B O 1
ATOM 6223 N N . VAL B 1 54 ? 17.422 -28.625 -35.438 1 96.94 54 VAL B N 1
ATOM 6224 C CA . VAL B 1 54 ? 18.203 -29.781 -35 1 96.94 54 VAL B CA 1
ATOM 6225 C C . VAL B 1 54 ? 19.688 -29.422 -34.969 1 96.94 54 VAL B C 1
ATOM 6227 O O . VAL B 1 54 ? 20.406 -29.75 -34.031 1 96.94 54 VAL B O 1
ATOM 6230 N N . SER B 1 55 ? 20.125 -28.75 -36.031 1 96.62 55 SER B N 1
ATOM 6231 C CA . SER B 1 55 ? 21.516 -28.328 -36.125 1 96.62 55 SER B CA 1
ATOM 6232 C C . SER B 1 55 ? 21.891 -27.406 -34.969 1 96.62 55 SER B C 1
ATOM 6234 O O . SER B 1 55 ? 22.953 -27.578 -34.344 1 96.62 55 SER B O 1
ATOM 6236 N N . TYR B 1 56 ? 21.062 -26.484 -34.688 1 95.81 56 TYR B N 1
ATOM 6237 C CA . TYR B 1 56 ? 21.312 -25.547 -33.594 1 95.81 56 TYR B CA 1
ATOM 6238 C C . TYR B 1 56 ? 21.391 -26.281 -32.25 1 95.81 56 TYR B C 1
ATOM 6240 O O . TYR B 1 56 ? 22.297 -26.031 -31.453 1 95.81 56 TYR B O 1
ATOM 6248 N N . ALA B 1 57 ? 20.391 -27.141 -31.969 1 96.56 57 ALA B N 1
ATOM 6249 C CA . ALA B 1 57 ? 20.328 -27.875 -30.703 1 96.56 57 ALA B CA 1
ATOM 6250 C C . ALA B 1 57 ? 21.578 -28.719 -30.5 1 96.56 57 ALA B C 1
ATOM 6252 O O . ALA B 1 57 ? 22.141 -28.75 -29.406 1 96.56 57 ALA B O 1
ATOM 6253 N N . LYS B 1 58 ? 21.984 -29.406 -31.516 1 96.31 58 LYS B N 1
ATOM 6254 C CA . LYS B 1 58 ? 23.172 -30.266 -31.422 1 96.31 58 LYS B CA 1
ATOM 6255 C C . LYS B 1 58 ? 24.422 -29.453 -31.141 1 96.31 58 LYS B C 1
ATOM 6257 O O . LYS B 1 58 ? 25.312 -29.906 -30.422 1 96.31 58 LYS B O 1
ATOM 6262 N N . LYS B 1 59 ? 24.438 -28.297 -31.641 1 95.81 59 LYS B N 1
ATOM 6263 C CA . LYS B 1 59 ? 25.609 -27.453 -31.5 1 95.81 59 LYS B CA 1
ATOM 6264 C C . LYS B 1 59 ? 25.641 -26.766 -30.141 1 95.81 59 LYS B C 1
ATOM 6266 O O . LYS B 1 59 ? 26.703 -26.594 -29.547 1 95.81 59 LYS B O 1
ATOM 6271 N N . ASN B 1 60 ? 24.516 -26.375 -29.656 1 95.19 60 ASN B N 1
ATOM 6272 C CA . ASN B 1 60 ? 24.5 -25.422 -28.547 1 95.19 60 ASN B CA 1
ATOM 6273 C C . ASN B 1 60 ? 23.906 -26.031 -27.281 1 95.19 60 ASN B C 1
ATOM 6275 O O . ASN B 1 60 ? 24.078 -25.484 -26.188 1 95.19 60 ASN B O 1
ATOM 6279 N N . LEU B 1 61 ? 23.188 -27.141 -27.391 1 96.31 61 LEU B N 1
ATOM 6280 C CA . LEU B 1 61 ? 22.391 -27.641 -26.266 1 96.31 61 LEU B CA 1
ATOM 6281 C C . LEU B 1 61 ? 22.703 -29.094 -25.969 1 96.31 61 LEU B C 1
ATOM 6283 O O . LEU B 1 61 ? 21.797 -29.906 -25.75 1 96.31 61 LEU B O 1
ATOM 6287 N N . ASP B 1 62 ? 23.906 -29.453 -25.922 1 93.62 62 ASP B N 1
ATOM 6288 C CA . ASP B 1 62 ? 24.391 -30.828 -25.859 1 93.62 62 ASP B CA 1
ATOM 6289 C C . ASP B 1 62 ? 23.938 -31.5 -24.562 1 93.62 62 ASP B C 1
ATOM 6291 O O . ASP B 1 62 ? 23.516 -32.656 -24.578 1 93.62 62 ASP B O 1
ATOM 6295 N N . LEU B 1 63 ? 24.016 -30.828 -23.484 1 92.88 63 LEU B N 1
ATOM 6296 C CA . LEU B 1 63 ? 23.656 -31.422 -22.203 1 92.88 63 LEU B CA 1
ATOM 6297 C C . LEU B 1 63 ? 22.172 -31.75 -22.125 1 92.88 63 LEU B C 1
ATOM 6299 O O . LEU B 1 63 ? 21.781 -32.812 -21.641 1 92.88 63 LEU B O 1
ATOM 6303 N N . ALA B 1 64 ? 21.391 -30.828 -22.516 1 93.69 64 ALA B N 1
ATOM 6304 C CA . ALA B 1 64 ? 19.953 -31.031 -22.516 1 93.69 64 ALA B CA 1
ATOM 6305 C C . ALA B 1 64 ? 19.562 -32.156 -23.469 1 93.69 64 ALA B C 1
ATOM 6307 O O . ALA B 1 64 ? 18.656 -32.938 -23.172 1 93.69 64 ALA B O 1
ATOM 6308 N N . LEU B 1 65 ? 20.188 -32.25 -24.625 1 95.69 65 LEU B N 1
ATOM 6309 C CA . LEU B 1 65 ? 19.953 -33.312 -25.594 1 95.69 65 LEU B CA 1
ATOM 6310 C C . LEU B 1 65 ? 20.281 -34.688 -25 1 95.69 65 LEU B C 1
ATOM 6312 O O . LEU B 1 65 ? 19.531 -35.625 -25.188 1 95.69 65 LEU B O 1
ATOM 6316 N N . LYS B 1 66 ? 21.359 -34.656 -24.312 1 96.5 66 LYS B N 1
ATOM 6317 C CA . LYS B 1 66 ? 21.797 -35.906 -23.703 1 96.5 66 LYS B CA 1
ATOM 6318 C C . LYS B 1 66 ? 20.781 -36.406 -22.688 1 96.5 66 LYS B C 1
ATOM 6320 O O . LYS B 1 66 ? 20.453 -37.594 -22.641 1 96.5 66 LYS B O 1
ATOM 6325 N N . LYS B 1 67 ? 20.297 -35.562 -21.891 1 95.62 67 LYS B N 1
ATOM 6326 C CA . LYS B 1 67 ? 19.297 -35.938 -20.906 1 95.62 67 LYS B CA 1
ATOM 6327 C C . LYS B 1 67 ? 18.047 -36.469 -21.562 1 95.62 67 LYS B C 1
ATOM 6329 O O . LYS B 1 67 ? 17.484 -37.469 -21.094 1 95.62 67 LYS B O 1
ATOM 6334 N N . THR B 1 68 ? 17.625 -35.844 -22.609 1 96.06 68 THR B N 1
ATOM 6335 C CA . THR B 1 68 ? 16.453 -36.281 -23.359 1 96.06 68 THR B CA 1
ATOM 6336 C C . THR B 1 68 ? 16.672 -37.656 -23.953 1 96.06 68 THR B C 1
ATOM 6338 O O . THR B 1 68 ? 15.797 -38.531 -23.875 1 96.06 68 THR B O 1
ATOM 6341 N N . ILE B 1 69 ? 17.812 -37.875 -24.516 1 97.56 69 ILE B N 1
ATOM 6342 C CA . ILE B 1 69 ? 18.141 -39.125 -25.156 1 97.56 69 ILE B CA 1
ATOM 6343 C C . ILE B 1 69 ? 18.234 -40.219 -24.094 1 97.56 69 ILE B C 1
ATOM 6345 O O . ILE B 1 69 ? 17.781 -41.344 -24.312 1 97.56 69 ILE B O 1
ATOM 6349 N N . ASP B 1 70 ? 18.828 -39.875 -22.969 1 97.5 70 ASP B N 1
ATOM 6350 C CA . ASP B 1 70 ? 18.938 -40.844 -21.875 1 97.5 70 ASP B CA 1
ATOM 6351 C C . ASP B 1 70 ? 17.562 -41.312 -21.422 1 97.5 70 ASP B C 1
ATOM 6353 O O . ASP B 1 70 ? 17.344 -42.531 -21.234 1 97.5 70 ASP B O 1
ATOM 6357 N N . ILE B 1 71 ? 16.656 -40.469 -21.25 1 97.44 71 ILE B N 1
ATOM 6358 C CA . ILE B 1 71 ? 15.305 -40.812 -20.859 1 97.44 71 ILE B CA 1
ATOM 6359 C C . ILE B 1 71 ? 14.641 -41.656 -21.938 1 97.44 71 ILE B C 1
ATOM 6361 O O . ILE B 1 71 ? 13.977 -42.656 -21.656 1 97.44 71 ILE B O 1
ATOM 6365 N N . ALA B 1 72 ? 14.789 -41.25 -23.188 1 98.44 72 ALA B N 1
ATOM 6366 C CA . ALA B 1 72 ? 14.234 -42 -24.312 1 98.44 72 ALA B CA 1
ATOM 6367 C C . ALA B 1 72 ? 14.766 -43.438 -24.328 1 98.44 72 ALA B C 1
ATOM 6369 O O . ALA B 1 72 ? 14.008 -44.375 -24.547 1 98.44 72 ALA B O 1
ATOM 6370 N N . ASP B 1 73 ? 16.062 -43.562 -24.109 1 98.56 73 ASP B N 1
ATOM 6371 C CA . ASP B 1 73 ? 16.672 -44.875 -24.062 1 98.56 73 ASP B CA 1
ATOM 6372 C C . ASP B 1 73 ? 16.062 -45.719 -22.953 1 98.56 73 ASP B C 1
ATOM 6374 O O . ASP B 1 73 ? 15.797 -46.906 -23.141 1 98.56 73 ASP B O 1
ATOM 6378 N N . GLU B 1 74 ? 15.93 -45.156 -21.828 1 98.38 74 GLU B N 1
ATOM 6379 C CA . GLU B 1 74 ? 15.32 -45.875 -20.703 1 98.38 74 GLU B CA 1
ATOM 6380 C C . GLU B 1 74 ? 13.906 -46.344 -21.047 1 98.38 74 GLU B C 1
ATOM 6382 O O . GLU B 1 74 ? 13.547 -47.469 -20.781 1 98.38 74 GLU B O 1
ATOM 6387 N N . VAL B 1 75 ? 13.133 -45.5 -21.656 1 98.31 75 VAL B N 1
ATOM 6388 C CA . VAL B 1 75 ? 11.75 -45.844 -22 1 98.31 75 VAL B CA 1
ATOM 6389 C C . VAL B 1 75 ? 11.719 -46.969 -23.031 1 98.31 75 VAL B C 1
ATOM 6391 O O . VAL B 1 75 ? 10.844 -47.812 -22.984 1 98.31 75 VAL B O 1
ATOM 6394 N N . THR B 1 76 ? 12.672 -47 -24 1 98.06 76 THR B N 1
ATOM 6395 C CA . THR B 1 76 ? 12.758 -48.062 -24.984 1 98.06 76 THR B CA 1
ATOM 6396 C C . THR B 1 76 ? 12.969 -49.406 -24.297 1 98.06 76 THR B C 1
ATOM 6398 O O . THR B 1 76 ? 12.594 -50.438 -24.844 1 98.06 76 THR B O 1
ATOM 6401 N N . ARG B 1 77 ? 13.531 -49.344 -23.141 1 97.62 77 ARG B N 1
ATOM 6402 C CA . ARG B 1 77 ? 13.75 -50.562 -22.359 1 97.62 77 ARG B CA 1
ATOM 6403 C C . ARG B 1 77 ? 12.641 -50.75 -21.344 1 97.62 77 ARG B C 1
ATOM 6405 O O . ARG B 1 77 ? 12.781 -51.562 -20.406 1 97.62 77 ARG B O 1
ATOM 6412 N N . LYS B 1 78 ? 11.547 -49.938 -21.328 1 97.88 78 LYS B N 1
ATOM 6413 C CA . LYS B 1 78 ? 10.383 -49.969 -20.453 1 97.88 78 LYS B CA 1
ATOM 6414 C C . LYS B 1 78 ? 10.773 -49.625 -19.016 1 97.88 78 LYS B C 1
ATOM 6416 O O . LYS B 1 78 ? 10.289 -50.25 -18.062 1 97.88 78 LYS B O 1
ATOM 6421 N N . GLU B 1 79 ? 11.773 -48.781 -18.938 1 97.94 79 GLU B N 1
ATOM 6422 C CA . GLU B 1 79 ? 12.188 -48.188 -17.672 1 97.94 79 GLU B CA 1
ATOM 6423 C C . GLU B 1 79 ? 11.695 -46.75 -17.562 1 97.94 79 GLU B C 1
ATOM 6425 O O . GLU B 1 79 ? 11.883 -45.938 -18.5 1 97.94 79 GLU B O 1
ATOM 6430 N N . PHE B 1 80 ? 11.047 -46.5 -16.453 1 97.5 80 PHE B N 1
ATOM 6431 C CA . PHE B 1 80 ? 10.445 -45.188 -16.328 1 97.5 80 PHE B CA 1
ATOM 6432 C C . PHE B 1 80 ? 10.977 -44.469 -15.086 1 97.5 80 PHE B C 1
ATOM 6434 O O . PHE B 1 80 ? 11 -45.031 -13.992 1 97.5 80 PHE B O 1
ATOM 6441 N N . ARG B 1 81 ? 11.43 -43.25 -15.227 1 94.81 81 ARG B N 1
ATOM 6442 C CA . ARG B 1 81 ? 11.797 -42.25 -14.227 1 94.81 81 ARG B CA 1
ATOM 6443 C C . ARG B 1 81 ? 11.281 -40.875 -14.609 1 94.81 81 ARG B C 1
ATOM 6445 O O . ARG B 1 81 ? 11.062 -40.594 -15.789 1 94.81 81 ARG B O 1
ATOM 6452 N N . PHE B 1 82 ? 10.992 -40.094 -13.656 1 95.62 82 PHE B N 1
ATOM 6453 C CA . PHE B 1 82 ? 10.484 -38.75 -13.906 1 95.62 82 PHE B CA 1
ATOM 6454 C C . PHE B 1 82 ? 11.406 -37.688 -13.289 1 95.62 82 PHE B C 1
ATOM 6456 O O . PHE B 1 82 ? 11.195 -37.281 -12.148 1 95.62 82 PHE B O 1
ATOM 6463 N N . THR B 1 83 ? 12.359 -37.188 -14.055 1 93.88 83 THR B N 1
ATOM 6464 C CA . THR B 1 83 ? 13.406 -36.344 -13.492 1 93.88 83 THR B CA 1
ATOM 6465 C C . THR B 1 83 ? 13.594 -35.062 -14.328 1 93.88 83 THR B C 1
ATOM 6467 O O . THR B 1 83 ? 14.5 -34.281 -14.07 1 93.88 83 THR B O 1
ATOM 6470 N N . LEU B 1 84 ? 12.797 -34.875 -15.344 1 93.31 84 LEU B N 1
ATOM 6471 C CA . LEU B 1 84 ? 12.938 -33.719 -16.219 1 93.31 84 LEU B CA 1
ATOM 6472 C C . LEU B 1 84 ? 12.508 -32.438 -15.523 1 93.31 84 LEU B C 1
ATOM 6474 O O . LEU B 1 84 ? 11.711 -32.5 -14.586 1 93.31 84 LEU B O 1
ATOM 6478 N N . PRO B 1 85 ? 13.055 -31.281 -15.969 1 92.12 85 PRO B N 1
ATOM 6479 C CA . PRO B 1 85 ? 12.555 -30.016 -15.43 1 92.12 85 PRO B CA 1
ATOM 6480 C C . PRO B 1 85 ? 11.039 -29.875 -15.547 1 92.12 85 PRO B C 1
ATOM 6482 O O . PRO B 1 85 ? 10.453 -30.297 -16.547 1 92.12 85 PRO B O 1
ATOM 6485 N N . TRP B 1 86 ? 10.414 -29.406 -14.438 1 93.69 86 TRP B N 1
ATOM 6486 C CA . TRP B 1 86 ? 9 -29.047 -14.398 1 93.69 86 TRP B CA 1
ATOM 6487 C C . TRP B 1 86 ? 8.125 -30.281 -14.312 1 93.69 86 TRP B C 1
ATOM 6489 O O . TRP B 1 86 ? 6.914 -30.219 -14.516 1 93.69 86 TRP B O 1
ATOM 6499 N N . GLU B 1 87 ? 8.844 -31.516 -14.148 1 93.38 87 GLU B N 1
ATOM 6500 C CA . GLU B 1 87 ? 8.008 -32.625 -13.68 1 93.38 87 GLU B CA 1
ATOM 6501 C C . GLU B 1 87 ? 7.328 -32.25 -12.359 1 93.38 87 GLU B C 1
ATOM 6503 O O . GLU B 1 87 ? 7.992 -31.922 -11.375 1 93.38 87 GLU B O 1
ATOM 6508 N N . MET B 1 88 ? 6.027 -32.312 -12.258 1 91.5 88 MET B N 1
ATOM 6509 C CA . MET B 1 88 ? 5.281 -31.828 -11.094 1 91.5 88 MET B CA 1
ATOM 6510 C C . MET B 1 88 ? 5.562 -32.719 -9.875 1 91.5 88 MET B C 1
ATOM 6512 O O . MET B 1 88 ? 5.605 -32.219 -8.75 1 91.5 88 MET B O 1
ATOM 6516 N N . GLU B 1 89 ? 5.66 -34.062 -10.117 1 93.75 89 GLU B N 1
ATOM 6517 C CA . GLU B 1 89 ? 5.988 -35 -9.047 1 93.75 89 GLU B CA 1
ATOM 6518 C C . GLU B 1 89 ? 7.156 -35.906 -9.438 1 93.75 89 GLU B C 1
ATOM 6520 O O . GLU B 1 89 ? 6.953 -37.062 -9.797 1 93.75 89 GLU B O 1
ATOM 6525 N N . ARG B 1 90 ? 8.297 -35.406 -9.188 1 94.12 90 ARG B N 1
ATOM 6526 C CA . ARG B 1 90 ? 9.523 -36.094 -9.602 1 94.12 90 ARG B CA 1
ATOM 6527 C C . ARG B 1 90 ? 9.695 -37.406 -8.883 1 94.12 90 ARG B C 1
ATOM 6529 O O . ARG B 1 90 ? 9.273 -37.562 -7.734 1 94.12 90 ARG B O 1
ATOM 6536 N N . CYS B 1 91 ? 10.242 -38.344 -9.586 1 93.88 91 CYS B N 1
ATOM 6537 C CA . CYS B 1 91 ? 10.609 -39.656 -9.039 1 93.88 91 CYS B CA 1
ATOM 6538 C C . CYS B 1 91 ? 11.898 -40.156 -9.68 1 93.88 91 CYS B C 1
ATOM 6540 O O . CYS B 1 91 ? 11.914 -40.531 -10.859 1 93.88 91 CYS B O 1
ATOM 6542 N N . SER B 1 92 ? 12.961 -40.25 -8.93 1 93 92 SER B N 1
ATOM 6543 C CA . SER B 1 92 ? 14.266 -40.656 -9.453 1 93 92 SER B CA 1
ATOM 6544 C C . SER B 1 92 ? 14.422 -42.156 -9.453 1 93 92 SER B C 1
ATOM 6546 O O . SER B 1 92 ? 15.336 -42.719 -10.078 1 93 92 SER B O 1
ATOM 6548 N N . ASP B 1 93 ? 13.562 -42.844 -8.781 1 94.31 93 ASP B N 1
ATOM 6549 C CA . ASP B 1 93 ? 13.625 -44.312 -8.766 1 94.31 93 ASP B CA 1
ATOM 6550 C C . ASP B 1 93 ? 13.117 -44.875 -10.078 1 94.31 93 ASP B C 1
ATOM 6552 O O . ASP B 1 93 ? 12.102 -44.438 -10.609 1 94.31 93 ASP B O 1
ATOM 6556 N N . THR B 1 94 ? 13.844 -45.812 -10.547 1 95.88 94 THR B N 1
ATOM 6557 C CA . THR B 1 94 ? 13.477 -46.438 -11.812 1 95.88 94 THR B CA 1
ATOM 6558 C C . THR B 1 94 ? 12.477 -47.594 -11.586 1 95.88 94 THR B C 1
ATOM 6560 O O . THR B 1 94 ? 12.688 -48.438 -10.727 1 95.88 94 THR B O 1
ATOM 6563 N N . VAL B 1 95 ? 11.445 -47.594 -12.305 1 97 95 VAL B N 1
ATOM 6564 C CA . VAL B 1 95 ? 10.508 -48.719 -12.359 1 97 95 VAL B CA 1
ATOM 6565 C C . VAL B 1 95 ? 10.609 -49.406 -13.719 1 97 95 VAL B C 1
ATOM 6567 O O . VAL B 1 95 ? 10.438 -48.781 -14.758 1 97 95 VAL B O 1
ATOM 6570 N N . LYS B 1 96 ? 10.875 -50.625 -13.727 1 97.31 96 LYS B N 1
ATOM 6571 C CA . LYS B 1 96 ? 11.039 -51.375 -14.953 1 97.31 96 LYS B CA 1
ATOM 6572 C C . LYS B 1 96 ? 9.898 -52.375 -15.141 1 97.31 96 LYS B C 1
ATOM 6574 O O . LYS B 1 96 ? 9.516 -53.062 -14.203 1 97.31 96 LYS B O 1
ATOM 6579 N N . PHE B 1 97 ? 9.352 -52.406 -16.344 1 97.19 97 PHE B N 1
ATOM 6580 C CA . PHE B 1 97 ? 8.375 -53.438 -16.719 1 97.19 97 PHE B CA 1
ATOM 6581 C C . PHE B 1 97 ? 9.031 -54.562 -17.531 1 97.19 97 PHE B C 1
ATOM 6583 O O . PHE B 1 97 ? 9.648 -54.281 -18.578 1 97.19 97 PHE B O 1
ATOM 6590 N N . GLU B 1 98 ? 8.914 -55.781 -17.172 1 93 98 GLU B N 1
ATOM 6591 C CA . GLU B 1 98 ? 9.516 -56.906 -17.859 1 93 98 GLU B CA 1
ATOM 6592 C C . GLU B 1 98 ? 8.672 -57.344 -19.062 1 93 98 GLU B C 1
ATOM 6594 O O . GLU B 1 98 ? 9.211 -57.719 -20.109 1 93 98 GLU B O 1
ATOM 6599 N N . ASP B 1 99 ? 7.445 -57.281 -18.938 1 90.5 99 ASP B N 1
ATOM 6600 C CA . ASP B 1 99 ? 6.52 -57.688 -19.984 1 90.5 99 ASP B CA 1
ATOM 6601 C C . ASP B 1 99 ? 5.68 -56.5 -20.453 1 90.5 99 ASP B C 1
ATOM 6603 O O . ASP B 1 99 ? 6.219 -55.438 -20.812 1 90.5 99 ASP B O 1
ATOM 6607 N N . GLU B 1 100 ? 4.418 -56.656 -20.25 1 92.12 100 GLU B N 1
ATOM 6608 C CA . GLU B 1 100 ? 3.502 -55.594 -20.656 1 92.12 100 GLU B CA 1
ATOM 6609 C C . GLU B 1 100 ? 3.488 -54.469 -19.625 1 92.12 100 GLU B C 1
ATOM 6611 O O . GLU B 1 100 ? 3.715 -54.688 -18.438 1 92.12 100 GLU B O 1
ATOM 6616 N N . ILE B 1 101 ? 3.344 -53.312 -20.094 1 96.5 101 ILE B N 1
ATOM 6617 C CA . ILE B 1 101 ? 3.271 -52.156 -19.203 1 96.5 101 ILE B CA 1
ATOM 6618 C C . ILE B 1 101 ? 1.948 -52.156 -18.453 1 96.5 101 ILE B C 1
ATOM 6620 O O . ILE B 1 101 ? 0.881 -52.312 -19.047 1 96.5 101 ILE B O 1
ATOM 6624 N N . ASP B 1 102 ? 2 -52.094 -17.141 1 96.69 102 ASP B N 1
ATOM 6625 C CA . ASP B 1 102 ? 0.832 -51.875 -16.297 1 96.69 102 ASP B CA 1
ATOM 6626 C C . ASP B 1 102 ? 0.604 -50.375 -16.047 1 96.69 102 ASP B C 1
ATOM 6628 O O . ASP B 1 102 ? 1.164 -49.812 -15.109 1 96.69 102 ASP B O 1
ATOM 6632 N N . TRP B 1 103 ? -0.309 -49.844 -16.797 1 97.38 103 TRP B N 1
ATOM 6633 C CA . TRP B 1 103 ? -0.53 -48.406 -16.781 1 97.38 103 TRP B CA 1
ATOM 6634 C C . TRP B 1 103 ? -1.165 -47.969 -15.469 1 97.38 103 TRP B C 1
ATOM 6636 O O . TRP B 1 103 ? -1.194 -46.75 -15.148 1 97.38 103 TRP B O 1
ATOM 6646 N N . GLY B 1 104 ? -1.744 -48.812 -14.68 1 95.88 104 GLY B N 1
ATOM 6647 C CA . GLY B 1 104 ? -2.359 -48.5 -13.398 1 95.88 104 GLY B CA 1
ATOM 6648 C C . GLY B 1 104 ? -1.456 -48.781 -12.219 1 95.88 104 GLY B C 1
ATOM 6649 O O . GLY B 1 104 ? -1.886 -48.688 -11.062 1 95.88 104 GLY B O 1
ATOM 6650 N N . LEU B 1 105 ? -0.189 -49.094 -12.5 1 95.75 105 LEU B N 1
ATOM 6651 C CA . LEU B 1 105 ? 0.74 -49.469 -11.438 1 95.75 105 LEU B CA 1
ATOM 6652 C C . LEU B 1 105 ? 0.92 -48.312 -10.461 1 95.75 105 LEU B C 1
ATOM 6654 O O . LEU B 1 105 ? 1.028 -47.156 -10.883 1 95.75 105 LEU B O 1
ATOM 6658 N N . ASN B 1 106 ? 0.912 -48.531 -9.234 1 94.25 106 ASN B N 1
ATOM 6659 C CA . ASN B 1 106 ? 1.239 -47.625 -8.148 1 94.25 106 ASN B CA 1
ATOM 6660 C C . ASN B 1 106 ? 2.312 -48.219 -7.23 1 94.25 106 ASN B C 1
ATOM 6662 O O . ASN B 1 106 ? 2.012 -48.656 -6.121 1 94.25 106 ASN B O 1
ATOM 6666 N N . PRO B 1 107 ? 3.518 -48.062 -7.625 1 92.62 107 PRO B N 1
ATOM 6667 C CA . PRO B 1 107 ? 4.586 -48.844 -6.977 1 92.62 107 PRO B CA 1
ATOM 6668 C C . PRO B 1 107 ? 4.93 -48.312 -5.59 1 92.62 107 PRO B C 1
ATOM 6670 O O . PRO B 1 107 ? 5.5 -49.031 -4.77 1 92.62 107 PRO B O 1
ATOM 6673 N N . TYR B 1 108 ? 4.559 -47.094 -5.242 1 89.56 108 TYR B N 1
ATOM 6674 C CA . TYR B 1 108 ? 5.023 -46.469 -4.004 1 89.56 108 TYR B CA 1
ATOM 6675 C C . TYR B 1 108 ? 3.852 -46.062 -3.133 1 89.56 108 TYR B C 1
ATOM 6677 O O . TYR B 1 108 ? 4.016 -45.25 -2.219 1 89.56 108 TYR B O 1
ATOM 6685 N N . ASN B 1 109 ? 2.617 -46.5 -3.418 1 87.81 109 ASN B N 1
ATOM 6686 C CA . ASN B 1 109 ? 1.407 -46.062 -2.725 1 87.81 109 ASN B CA 1
ATOM 6687 C C . ASN B 1 109 ? 1.24 -44.562 -2.785 1 87.81 109 ASN B C 1
ATOM 6689 O O . ASN B 1 109 ? 0.955 -43.906 -1.769 1 87.81 109 ASN B O 1
ATOM 6693 N N . ASP B 1 110 ? 1.684 -44.031 -3.816 1 90.75 110 ASP B N 1
ATOM 6694 C CA . ASP B 1 110 ? 1.515 -42.625 -4.227 1 90.75 110 ASP B CA 1
ATOM 6695 C C . ASP B 1 110 ? 0.906 -42.531 -5.625 1 90.75 110 ASP B C 1
ATOM 6697 O O . ASP B 1 110 ? 1.585 -42.781 -6.621 1 90.75 110 ASP B O 1
ATOM 6701 N N . ASN B 1 111 ? -0.324 -42.094 -5.633 1 92.81 111 ASN B N 1
ATOM 6702 C CA . ASN B 1 111 ? -1.058 -42.062 -6.891 1 92.81 111 ASN B CA 1
ATOM 6703 C C . ASN B 1 111 ? -0.367 -41.156 -7.918 1 92.81 111 ASN B C 1
ATOM 6705 O O . ASN B 1 111 ? -0.595 -41.312 -9.125 1 92.81 111 ASN B O 1
ATOM 6709 N N . GLU B 1 112 ? 0.492 -40.312 -7.418 1 93.94 112 GLU B N 1
ATOM 6710 C CA . GLU B 1 112 ? 1.12 -39.344 -8.312 1 93.94 112 GLU B CA 1
ATOM 6711 C C . GLU B 1 112 ? 2.018 -40.031 -9.336 1 93.94 112 GLU B C 1
ATOM 6713 O O . GLU B 1 112 ? 2.15 -39.562 -10.469 1 93.94 112 GLU B O 1
ATOM 6718 N N . TRP B 1 113 ? 2.619 -41.156 -8.945 1 95.12 113 TRP B N 1
ATOM 6719 C CA . TRP B 1 113 ? 3.449 -41.906 -9.898 1 95.12 113 TRP B CA 1
ATOM 6720 C C . TRP B 1 113 ? 2.621 -42.406 -11.078 1 95.12 113 TRP B C 1
ATOM 6722 O O . TRP B 1 113 ? 3.027 -42.25 -12.234 1 95.12 113 TRP B O 1
ATOM 6732 N N . THR B 1 114 ? 1.438 -43 -10.75 1 96.31 114 THR B N 1
ATOM 6733 C CA . THR B 1 114 ? 0.52 -43.469 -11.789 1 96.31 114 THR B CA 1
ATOM 6734 C C . THR B 1 114 ? 0.111 -42.312 -12.695 1 96.31 114 THR B C 1
ATOM 6736 O O . THR B 1 114 ? 0.024 -42.469 -13.914 1 96.31 114 THR B O 1
ATOM 6739 N N . PHE B 1 115 ? -0.12 -41.188 -12.055 1 97.31 115 PHE B N 1
ATOM 6740 C CA . PHE B 1 115 ? -0.528 -40 -12.812 1 97.31 115 PHE B CA 1
ATOM 6741 C C . PHE B 1 115 ? 0.579 -39.562 -13.758 1 97.31 115 PHE B C 1
ATOM 6743 O O . PHE B 1 115 ? 0.323 -39.281 -14.93 1 97.31 115 PHE B O 1
ATOM 6750 N N . MET B 1 116 ? 1.785 -39.5 -13.266 1 96.81 116 MET B N 1
ATOM 6751 C CA . MET B 1 116 ? 2.914 -39.094 -14.102 1 96.81 116 MET B CA 1
ATOM 6752 C C . MET B 1 116 ? 3.08 -40.031 -15.289 1 96.81 116 MET B C 1
ATOM 6754 O O . MET B 1 116 ? 3.336 -39.594 -16.406 1 96.81 116 MET B O 1
ATOM 6758 N N . LEU B 1 117 ? 2.908 -41.312 -15.047 1 97.62 117 LEU B N 1
ATOM 6759 C CA . LEU B 1 117 ? 3.006 -42.312 -16.109 1 97.62 117 LEU B CA 1
ATOM 6760 C C . LEU B 1 117 ? 1.953 -42.062 -17.188 1 97.62 117 LEU B C 1
ATOM 6762 O O . LEU B 1 117 ? 2.211 -42.281 -18.375 1 97.62 117 LEU B O 1
ATOM 6766 N N . SER B 1 118 ? 0.875 -41.594 -16.75 1 97.69 118 SER B N 1
ATOM 6767 C CA . SER B 1 118 ? -0.275 -41.469 -17.641 1 97.69 118 SER B CA 1
ATOM 6768 C C . SER B 1 118 ? -0.219 -40.125 -18.406 1 97.69 118 SER B C 1
ATOM 6770 O O . SER B 1 118 ? -1.018 -39.906 -19.312 1 97.69 118 SER B O 1
ATOM 6772 N N . ARG B 1 119 ? 0.719 -39.281 -18.109 1 98.25 119 ARG B N 1
ATOM 6773 C CA . ARG B 1 119 ? 0.822 -37.969 -18.75 1 98.25 119 ARG B CA 1
ATOM 6774 C C . ARG B 1 119 ? 1.636 -38.062 -20.031 1 98.25 119 ARG B C 1
ATOM 6776 O O . ARG B 1 119 ? 1.577 -37.156 -20.875 1 98.25 119 ARG B O 1
ATOM 6783 N N . HIS B 1 120 ? 2.471 -39.094 -20.219 1 98.25 120 HIS B N 1
ATOM 6784 C CA . HIS B 1 120 ? 3.166 -39.5 -21.438 1 98.25 120 HIS B CA 1
ATOM 6785 C C . HIS B 1 120 ? 4.152 -38.438 -21.891 1 98.25 120 HIS B C 1
ATOM 6787 O O . HIS B 1 120 ? 4.355 -38.25 -23.094 1 98.25 120 HIS B O 1
ATOM 6793 N N . ARG B 1 121 ? 4.688 -37.688 -20.922 1 97.31 121 ARG B N 1
ATOM 6794 C CA . ARG B 1 121 ? 5.719 -36.719 -21.312 1 97.31 121 ARG B CA 1
ATOM 6795 C C . ARG B 1 121 ? 6.887 -37.406 -22 1 97.31 121 ARG B C 1
ATOM 6797 O O . ARG B 1 121 ? 7.512 -36.844 -22.891 1 97.31 121 ARG B O 1
ATOM 6804 N N . PHE B 1 122 ? 7.211 -38.656 -21.625 1 97.62 122 PHE B N 1
ATOM 6805 C CA . PHE B 1 122 ? 8.328 -39.406 -22.172 1 97.62 122 PHE B CA 1
ATOM 6806 C C . PHE B 1 122 ? 8.102 -39.688 -23.656 1 97.62 122 PHE B C 1
ATOM 6808 O O . PHE B 1 122 ? 9.039 -40.031 -24.375 1 97.62 122 PHE B O 1
ATOM 6815 N N . PHE B 1 123 ? 6.859 -39.562 -24.219 1 98.31 123 PHE B N 1
ATOM 6816 C CA . PHE B 1 123 ? 6.648 -39.656 -25.656 1 98.31 123 PHE B CA 1
ATOM 6817 C C . PHE B 1 123 ? 7.398 -38.562 -26.391 1 98.31 123 PHE B C 1
ATOM 6819 O O . PHE B 1 123 ? 7.992 -38.812 -27.453 1 98.31 123 PHE B O 1
ATOM 6826 N N . THR B 1 124 ? 7.352 -37.375 -25.859 1 97.5 124 THR B N 1
ATOM 6827 C CA . THR B 1 124 ? 8.07 -36.281 -26.484 1 97.5 124 THR B CA 1
ATOM 6828 C C . THR B 1 124 ? 9.578 -36.5 -26.438 1 97.5 124 THR B C 1
ATOM 6830 O O . THR B 1 124 ? 10.289 -36.188 -27.391 1 97.5 124 THR B O 1
ATOM 6833 N N . CYS B 1 125 ? 10.039 -37.094 -25.359 1 97.94 125 CYS B N 1
ATOM 6834 C CA . CYS B 1 125 ? 11.453 -37.438 -25.281 1 97.94 125 CYS B CA 1
ATOM 6835 C C . CYS B 1 125 ? 11.852 -38.438 -26.359 1 97.94 125 CYS B C 1
ATOM 6837 O O . CYS B 1 125 ? 12.906 -38.312 -26.969 1 97.94 125 CYS B O 1
ATOM 6839 N N . LEU B 1 126 ? 11.031 -39.406 -26.594 1 98.56 126 LEU B N 1
ATOM 6840 C CA . LEU B 1 126 ? 11.289 -40.406 -27.625 1 98.56 126 LEU B CA 1
ATOM 6841 C C . LEU B 1 126 ? 11.336 -39.75 -29.016 1 98.56 126 LEU B C 1
ATOM 6843 O O . LEU B 1 126 ? 12.273 -40 -29.781 1 98.56 126 LEU B O 1
ATOM 6847 N N . THR B 1 127 ? 10.383 -38.938 -29.328 1 98.06 127 THR B N 1
ATOM 6848 C CA . THR B 1 127 ? 10.336 -38.344 -30.656 1 98.06 127 THR B CA 1
ATOM 6849 C C . THR B 1 127 ? 11.461 -37.312 -30.828 1 98.06 127 THR B C 1
ATOM 6851 O O . THR B 1 127 ? 12.008 -37.188 -31.922 1 98.06 127 THR B O 1
ATOM 6854 N N . GLU B 1 128 ? 11.781 -36.594 -29.781 1 97.19 128 GLU B N 1
ATOM 6855 C CA . GLU B 1 128 ? 12.922 -35.688 -29.812 1 97.19 128 GLU B CA 1
ATOM 6856 C C . GLU B 1 128 ? 14.227 -36.438 -30.031 1 97.19 128 GLU B C 1
ATOM 6858 O O . GLU B 1 128 ? 15.078 -36 -30.812 1 97.19 128 GLU B O 1
ATOM 6863 N N . ALA B 1 129 ? 14.375 -37.562 -29.281 1 98.12 129 ALA B N 1
ATOM 6864 C CA . ALA B 1 129 ? 15.562 -38.375 -29.469 1 98.12 129 ALA B CA 1
ATOM 6865 C C . ALA B 1 129 ? 15.695 -38.812 -30.922 1 98.12 129 ALA B C 1
ATOM 6867 O O . ALA B 1 129 ? 16.797 -38.844 -31.469 1 98.12 129 ALA B O 1
ATOM 6868 N N . TYR B 1 130 ? 14.664 -39.25 -31.562 1 97.94 130 TYR B N 1
ATOM 6869 C CA . TYR B 1 130 ? 14.672 -39.594 -33 1 97.94 130 TYR B CA 1
ATOM 6870 C C . TYR B 1 130 ? 15.125 -38.406 -33.812 1 97.94 130 TYR B C 1
ATOM 6872 O O . TYR B 1 130 ? 15.953 -38.531 -34.719 1 97.94 130 TYR B O 1
ATOM 6880 N N . LEU B 1 131 ? 14.539 -37.188 -33.531 1 96.19 131 LEU B N 1
ATOM 6881 C CA . LEU B 1 131 ? 14.898 -36 -34.281 1 96.19 131 LEU B CA 1
ATOM 6882 C C . LEU B 1 131 ? 16.406 -35.75 -34.25 1 96.19 131 LEU B C 1
ATOM 6884 O O . LEU B 1 131 ? 17 -35.344 -35.25 1 96.19 131 LEU B O 1
ATOM 6888 N N . PHE B 1 132 ? 16.953 -36.062 -33.125 1 96.31 132 PHE B N 1
ATOM 6889 C CA . PHE B 1 132 ? 18.344 -35.688 -32.938 1 96.31 132 PHE B CA 1
ATOM 6890 C C . PHE B 1 132 ? 19.281 -36.812 -33.375 1 96.31 132 PHE B C 1
ATOM 6892 O O . PHE B 1 132 ? 20.438 -36.562 -33.75 1 96.31 132 PHE B O 1
ATOM 6899 N N . THR B 1 133 ? 18.812 -38.094 -33.344 1 96.75 133 THR B N 1
ATOM 6900 C CA . THR B 1 133 ? 19.703 -39.219 -33.594 1 96.75 133 THR B CA 1
ATOM 6901 C C . THR B 1 133 ? 19.359 -39.875 -34.938 1 96.75 133 THR B C 1
ATOM 6903 O O . THR B 1 133 ? 20.188 -40.594 -35.5 1 96.75 133 THR B O 1
ATOM 6906 N N . GLY B 1 134 ? 18.141 -39.781 -35.375 1 95.81 134 GLY B N 1
ATOM 6907 C CA . GLY B 1 134 ? 17.688 -40.438 -36.562 1 95.81 134 GLY B CA 1
ATOM 6908 C C . GLY B 1 134 ? 17.359 -41.906 -36.312 1 95.81 134 GLY B C 1
ATOM 6909 O O . GLY B 1 134 ? 16.953 -42.625 -37.25 1 95.81 134 GLY B O 1
ATOM 6910 N N . ASP B 1 135 ? 17.5 -42.344 -35.062 1 97.88 135 ASP B N 1
ATOM 6911 C CA . ASP B 1 135 ? 17.297 -43.75 -34.75 1 97.88 135 ASP B CA 1
ATOM 6912 C C . ASP B 1 135 ? 15.805 -44.094 -34.688 1 97.88 135 ASP B C 1
ATOM 6914 O O . ASP B 1 135 ? 15.086 -43.625 -33.812 1 97.88 135 ASP B O 1
ATOM 6918 N N . LYS B 1 136 ? 15.312 -44.969 -35.469 1 97.25 136 LYS B N 1
ATOM 6919 C CA . LYS B 1 136 ? 13.898 -45.312 -35.625 1 97.25 136 LYS B CA 1
ATOM 6920 C C . LYS B 1 136 ? 13.375 -46.094 -34.438 1 97.25 136 LYS B C 1
ATOM 6922 O O . LYS B 1 136 ? 12.164 -46.219 -34.25 1 97.25 136 LYS B O 1
ATOM 6927 N N . LYS B 1 137 ? 14.297 -46.656 -33.625 1 98 137 LYS B N 1
ATOM 6928 C CA . LYS B 1 137 ? 13.852 -47.406 -32.469 1 98 137 LYS B CA 1
ATOM 6929 C C . LYS B 1 137 ? 12.961 -46.562 -31.562 1 98 137 LYS B C 1
ATOM 6931 O O . LYS B 1 137 ? 12.055 -47.062 -30.906 1 98 137 LYS B O 1
ATOM 6936 N N . TYR B 1 138 ? 13.281 -45.281 -31.516 1 98.56 138 TYR B N 1
ATOM 6937 C CA . TYR B 1 138 ? 12.508 -44.375 -30.672 1 98.56 138 TYR B CA 1
ATOM 6938 C C . TYR B 1 138 ? 11.086 -44.25 -31.188 1 98.56 138 TYR B C 1
ATOM 6940 O O . TYR B 1 138 ? 10.125 -44.25 -30.406 1 98.56 138 TYR B O 1
ATOM 6948 N N . LEU B 1 139 ? 10.875 -44.094 -32.5 1 97.94 139 LEU B N 1
ATOM 6949 C CA . LEU B 1 139 ? 9.547 -43.969 -33.094 1 97.94 139 LEU B CA 1
ATOM 6950 C C . LEU B 1 139 ? 8.773 -45.281 -32.938 1 97.94 139 LEU B C 1
ATOM 6952 O O . LEU B 1 139 ? 7.57 -45.281 -32.656 1 97.94 139 LEU B O 1
ATOM 6956 N N . SER B 1 140 ? 9.539 -46.406 -33.094 1 97.31 140 SER B N 1
ATOM 6957 C CA . SER B 1 140 ? 8.914 -47.688 -32.906 1 97.31 140 SER B CA 1
ATOM 6958 C C . SER B 1 140 ? 8.398 -47.844 -31.484 1 97.31 140 SER B C 1
ATOM 6960 O O . SER B 1 140 ? 7.34 -48.438 -31.266 1 97.31 140 SER B O 1
ATOM 6962 N N . THR B 1 141 ? 9.172 -47.344 -30.609 1 98.06 141 THR B N 1
ATOM 6963 C CA . THR B 1 141 ? 8.766 -47.406 -29.203 1 98.06 141 THR B CA 1
ATOM 6964 C C . THR B 1 141 ? 7.52 -46.562 -28.969 1 98.06 141 THR B C 1
ATOM 6966 O O . THR B 1 141 ? 6.598 -47 -28.266 1 98.06 141 THR B O 1
ATOM 6969 N N . VAL B 1 142 ? 7.422 -45.344 -29.547 1 98.19 142 VAL B N 1
ATOM 6970 C CA . VAL B 1 142 ? 6.246 -44.5 -29.422 1 98.19 142 VAL B CA 1
ATOM 6971 C C . VAL B 1 142 ? 5.016 -45.219 -29.969 1 98.19 142 VAL B C 1
ATOM 6973 O O . VAL B 1 142 ? 3.955 -45.219 -29.328 1 98.19 142 VAL B O 1
ATOM 6976 N N . GLU B 1 143 ? 5.176 -45.812 -31.125 1 97.5 143 GLU B N 1
ATOM 6977 C CA . GLU B 1 143 ? 4.07 -46.531 -31.75 1 97.5 143 GLU B CA 1
ATOM 6978 C C . GLU B 1 143 ? 3.58 -47.688 -30.875 1 97.5 143 GLU B C 1
ATOM 6980 O O . GLU B 1 143 ? 2.375 -47.844 -30.688 1 97.5 143 GLU B O 1
ATOM 6985 N N . TYR B 1 144 ? 4.527 -48.375 -30.359 1 96.88 144 TYR B N 1
ATOM 6986 C CA . TYR B 1 144 ? 4.191 -49.5 -29.469 1 96.88 144 TYR B CA 1
ATOM 6987 C C . TYR B 1 144 ? 3.436 -49 -28.234 1 96.88 144 TYR B C 1
ATOM 6989 O O . TYR B 1 144 ? 2.389 -49.531 -27.891 1 96.88 144 TYR B O 1
ATOM 6997 N N . LEU B 1 145 ? 3.975 -48 -27.578 1 97.81 145 LEU B N 1
ATOM 6998 C CA . LEU B 1 145 ? 3.406 -47.5 -26.344 1 97.81 145 LEU B CA 1
ATOM 6999 C C . LEU B 1 145 ? 2.029 -46.906 -26.578 1 97.81 145 LEU B C 1
ATOM 7001 O O . LEU B 1 145 ? 1.125 -47.062 -25.75 1 97.81 145 LEU B O 1
ATOM 7005 N N . LEU B 1 146 ? 1.842 -46.156 -27.672 1 97.5 146 LEU B N 1
ATOM 7006 C CA . LEU B 1 146 ? 0.547 -45.562 -28.031 1 97.5 146 LEU B CA 1
ATOM 7007 C C . LEU B 1 146 ? -0.503 -46.656 -28.203 1 97.5 146 LEU B C 1
ATOM 7009 O O . LEU B 1 146 ? -1.601 -46.562 -27.656 1 97.5 146 LEU B O 1
ATOM 7013 N N . LYS B 1 147 ? -0.146 -47.594 -28.984 1 96.38 147 LYS B N 1
ATOM 7014 C CA . LYS B 1 147 ? -1.066 -48.719 -29.234 1 96.38 147 LYS B CA 1
ATOM 7015 C C . LYS B 1 147 ? -1.407 -49.438 -27.953 1 96.38 147 LYS B C 1
ATOM 7017 O O . LYS B 1 147 ? -2.576 -49.75 -27.688 1 96.38 147 LYS B O 1
ATOM 7022 N N . ASP B 1 148 ? -0.396 -49.781 -27.188 1 97.12 148 ASP B N 1
ATOM 7023 C CA . ASP B 1 148 ? -0.576 -50.5 -25.938 1 97.12 148 ASP B CA 1
ATOM 7024 C C . ASP B 1 148 ? -1.483 -49.719 -24.984 1 97.12 148 ASP B C 1
ATOM 7026 O O . ASP B 1 148 ? -2.367 -50.312 -24.359 1 97.12 148 ASP B O 1
ATOM 7030 N N . TRP B 1 149 ? -1.245 -48.406 -24.797 1 97.88 149 TRP B N 1
ATOM 7031 C CA . TRP B 1 149 ? -2.057 -47.594 -23.906 1 97.88 149 TRP B CA 1
ATOM 7032 C C . TRP B 1 149 ? -3.512 -47.562 -24.375 1 97.88 149 TRP B C 1
ATOM 7034 O O . TRP B 1 149 ? -4.426 -47.75 -23.562 1 97.88 149 TRP B O 1
ATOM 7044 N N . ILE B 1 150 ? -3.799 -47.312 -25.672 1 97.19 150 ILE B N 1
ATOM 7045 C CA . ILE B 1 150 ? -5.148 -47.219 -26.219 1 97.19 150 ILE B CA 1
ATOM 7046 C C . ILE B 1 150 ? -5.895 -48.531 -26 1 97.19 150 ILE B C 1
ATOM 7048 O O . ILE B 1 150 ? -7.07 -48.531 -25.625 1 97.19 150 ILE B O 1
ATOM 7052 N N . GLU B 1 151 ? -5.176 -49.594 -26.188 1 95.75 151 GLU B N 1
ATOM 7053 C CA . GLU B 1 151 ? -5.801 -50.906 -26.094 1 95.75 151 GLU B CA 1
ATOM 7054 C C . GLU B 1 151 ? -6.113 -51.25 -24.641 1 95.75 151 GLU B C 1
ATOM 7056 O O . GLU B 1 151 ? -7.105 -51.938 -24.359 1 95.75 151 GLU B O 1
ATOM 7061 N N . ASN B 1 152 ? -5.328 -50.781 -23.734 1 96 152 ASN B N 1
ATOM 7062 C CA . ASN B 1 152 ? -5.438 -51.219 -22.344 1 96 152 ASN B CA 1
ATOM 7063 C C . ASN B 1 152 ? -6.094 -50.156 -21.469 1 96 152 ASN B C 1
ATOM 7065 O O . ASN B 1 152 ? -6.227 -50.375 -20.25 1 96 152 ASN B O 1
ATOM 7069 N N . ASN B 1 153 ? -6.48 -49.062 -21.984 1 96.69 153 ASN B N 1
ATOM 7070 C CA . ASN B 1 153 ? -7.148 -48 -21.234 1 96.69 153 ASN B CA 1
ATOM 7071 C C . ASN B 1 153 ? -8.43 -47.562 -21.922 1 96.69 153 ASN B C 1
ATOM 7073 O O . ASN B 1 153 ? -8.68 -46.344 -22.062 1 96.69 153 ASN B O 1
ATOM 7077 N N . ARG B 1 154 ? -9.281 -48.469 -22.25 1 92.94 154 ARG B N 1
ATOM 7078 C CA . ARG B 1 154 ? -10.469 -48.188 -23.062 1 92.94 154 ARG B CA 1
ATOM 7079 C C . ARG B 1 154 ? -11.664 -47.875 -22.172 1 92.94 154 ARG B C 1
ATOM 7081 O O . ARG B 1 154 ? -12.57 -47.156 -22.578 1 92.94 154 ARG B O 1
ATOM 7088 N N . ASP B 1 155 ? -11.672 -48.469 -20.984 1 94.75 155 ASP B N 1
ATOM 7089 C CA . ASP B 1 155 ? -12.812 -48.25 -20.094 1 94.75 155 ASP B CA 1
ATOM 7090 C C . ASP B 1 155 ? -12.672 -46.969 -19.312 1 94.75 155 ASP B C 1
ATOM 7092 O O . ASP B 1 155 ? -12.312 -46.969 -18.141 1 94.75 155 ASP B O 1
ATOM 7096 N N . ILE B 1 156 ? -13.078 -45.844 -19.812 1 94.19 156 ILE B N 1
ATOM 7097 C CA . ILE B 1 156 ? -12.891 -44.5 -19.281 1 94.19 156 ILE B CA 1
ATOM 7098 C C . ILE B 1 156 ? -13.586 -44.375 -17.922 1 94.19 156 ILE B C 1
ATOM 7100 O O . ILE B 1 156 ? -13.023 -43.844 -16.969 1 94.19 156 ILE B O 1
ATOM 7104 N N . GLU B 1 157 ? -14.797 -44.875 -17.828 1 94.31 157 GLU B N 1
ATOM 7105 C CA . GLU B 1 157 ? -15.578 -44.75 -16.609 1 94.31 157 GLU B CA 1
ATOM 7106 C C . GLU B 1 157 ? -14.867 -45.438 -15.43 1 94.31 157 GLU B C 1
ATOM 7108 O O . GLU B 1 157 ? -14.859 -44.906 -14.32 1 94.31 157 GLU B O 1
ATOM 7113 N N . LYS B 1 158 ? -14.312 -46.562 -15.734 1 95.25 158 LYS B N 1
ATOM 7114 C CA . LYS B 1 158 ? -13.641 -47.312 -14.688 1 95.25 158 LYS B CA 1
ATOM 7115 C C . LYS B 1 158 ? -12.32 -46.656 -14.297 1 95.25 158 LYS B C 1
ATOM 7117 O O . LYS B 1 158 ? -11.852 -46.812 -13.164 1 95.25 158 LYS B O 1
ATOM 7122 N N . LEU B 1 159 ? -11.742 -45.938 -15.188 1 96.31 159 LEU B N 1
ATOM 7123 C CA . LEU B 1 159 ? -10.391 -45.438 -14.992 1 96.31 159 LEU B CA 1
ATOM 7124 C C . LEU B 1 159 ? -10.398 -43.906 -14.727 1 96.31 159 LEU B C 1
ATOM 7126 O O . LEU B 1 159 ? -9.344 -43.281 -14.711 1 96.31 159 LEU B O 1
ATOM 7130 N N . LYS B 1 160 ? -11.547 -43.312 -14.461 1 94.81 160 LYS B N 1
ATOM 7131 C CA . LYS B 1 160 ? -11.711 -41.875 -14.336 1 94.81 160 LYS B CA 1
ATOM 7132 C C . LYS B 1 160 ? -10.945 -41.312 -13.141 1 94.81 160 LYS B C 1
ATOM 7134 O O . LYS B 1 160 ? -10.609 -40.125 -13.094 1 94.81 160 LYS B O 1
ATOM 7139 N N . ASN B 1 161 ? -1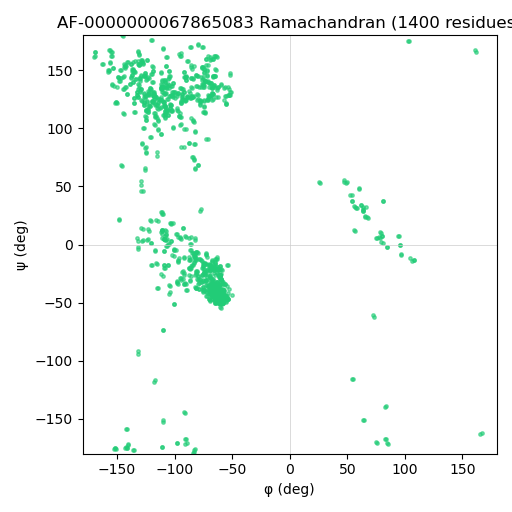0.609 -42.188 -12.18 1 93.75 161 ASN B N 1
ATOM 7140 C CA . ASN B 1 161 ? -9.906 -41.719 -10.984 1 93.75 161 ASN B CA 1
ATOM 7141 C C . ASN B 1 161 ? -8.445 -42.156 -11 1 93.75 161 ASN B C 1
ATOM 7143 O O . ASN B 1 161 ? -7.734 -42 -10.008 1 93.75 161 ASN B O 1
ATOM 7147 N N . THR B 1 162 ? -7.988 -42.688 -12.07 1 95.19 162 THR B N 1
ATOM 7148 C CA . THR B 1 162 ? -6.602 -43.094 -12.195 1 95.19 162 THR B CA 1
ATOM 7149 C C . THR B 1 162 ? -5.988 -42.594 -13.492 1 95.19 162 THR B C 1
ATOM 7151 O O . THR B 1 162 ? -5.637 -41.406 -13.586 1 95.19 162 THR B O 1
ATOM 7154 N N . THR B 1 163 ? -6.051 -43.406 -14.547 1 96.75 163 THR B N 1
ATOM 7155 C CA . THR B 1 163 ? -5.316 -43.031 -15.758 1 96.75 163 THR B CA 1
ATOM 7156 C C . THR B 1 163 ? -6.098 -42.031 -16.594 1 96.75 163 THR B C 1
ATOM 7158 O O . THR B 1 163 ? -5.531 -41.375 -17.469 1 96.75 163 THR B O 1
ATOM 7161 N N . TRP B 1 164 ? -7.402 -41.812 -16.328 1 97.31 164 TRP B N 1
ATOM 7162 C CA . TRP B 1 164 ? -8.227 -40.938 -17.141 1 97.31 164 TRP B CA 1
ATOM 7163 C C . TRP B 1 164 ? -8.68 -39.719 -16.344 1 97.31 164 TRP B C 1
ATOM 7165 O O . TRP B 1 164 ? -9.719 -39.094 -16.641 1 97.31 164 TRP B O 1
ATOM 7175 N N . ARG B 1 165 ? -7.957 -39.375 -15.195 1 96.25 165 ARG B N 1
ATOM 7176 C CA . ARG B 1 165 ? -8.289 -38.094 -14.578 1 96.25 165 ARG B CA 1
ATOM 7177 C C . ARG B 1 165 ? -8.25 -36.969 -15.602 1 96.25 165 ARG B C 1
ATOM 7179 O O . ARG B 1 165 ? -7.461 -37 -16.547 1 96.25 165 ARG B O 1
ATOM 7186 N N . THR B 1 166 ? -9.078 -36.031 -15.453 1 96.44 166 THR B N 1
ATOM 7187 C CA . THR B 1 166 ? -9.227 -34.969 -16.469 1 96.44 166 THR B CA 1
ATOM 7188 C C . THR B 1 166 ? -7.91 -34.219 -16.672 1 96.44 166 THR B C 1
ATOM 7190 O O . THR B 1 166 ? -7.543 -33.938 -17.812 1 96.44 166 THR B O 1
ATOM 7193 N N . ILE B 1 167 ? -7.16 -33.969 -15.625 1 96.62 167 ILE B N 1
ATOM 7194 C CA . ILE B 1 167 ? -5.906 -33.219 -15.734 1 96.62 167 ILE B CA 1
ATOM 7195 C C . ILE B 1 167 ? -4.902 -34.031 -16.547 1 96.62 167 ILE B C 1
ATOM 7197 O O . ILE B 1 167 ? -4.242 -33.5 -17.438 1 96.62 167 ILE B O 1
ATOM 7201 N N . GLU B 1 168 ? -4.773 -35.375 -16.328 1 97.44 168 GLU B N 1
ATOM 7202 C CA . GLU B 1 168 ? -3.871 -36.219 -17.109 1 97.44 168 GLU B CA 1
ATOM 7203 C C . GLU B 1 168 ? -4.316 -36.344 -18.562 1 97.44 168 GLU B C 1
ATOM 7205 O O . GLU B 1 168 ? -3.486 -36.375 -19.469 1 97.44 168 GLU B O 1
ATOM 7210 N N . SER B 1 169 ? -5.613 -36.375 -18.75 1 98 169 SER B N 1
ATOM 7211 C CA . SER B 1 169 ? -6.141 -36.438 -20.109 1 98 169 SER B CA 1
ATOM 7212 C C . SER B 1 169 ? -5.723 -35.219 -20.922 1 98 169 SER B C 1
ATOM 7214 O O . SER B 1 169 ? -5.359 -35.344 -22.094 1 98 169 SER B O 1
ATOM 7216 N N . GLY B 1 170 ? -5.824 -34.062 -20.281 1 98 170 GLY B N 1
ATOM 7217 C CA . GLY B 1 170 ? -5.379 -32.844 -20.953 1 98 170 GLY B CA 1
ATOM 7218 C C . GLY B 1 170 ? -3.889 -32.844 -21.25 1 98 170 GLY B C 1
ATOM 7219 O O . GLY B 1 170 ? -3.475 -32.625 -22.391 1 98 170 GLY B O 1
ATOM 7220 N N . ILE B 1 171 ? -3.092 -33.156 -20.281 1 98.19 171 ILE B N 1
ATOM 7221 C CA . ILE B 1 171 ? -1.639 -33.156 -20.406 1 98.19 171 ILE B CA 1
ATOM 7222 C C . ILE B 1 171 ? -1.213 -34.188 -21.438 1 98.19 171 ILE B C 1
ATOM 7224 O O . ILE B 1 171 ? -0.335 -33.938 -22.266 1 98.19 171 ILE B O 1
ATOM 7228 N N . ARG B 1 172 ? -1.878 -35.312 -21.438 1 98.31 172 ARG B N 1
ATOM 7229 C CA . ARG B 1 172 ? -1.534 -36.438 -22.297 1 98.31 172 ARG B CA 1
ATOM 7230 C C . ARG B 1 172 ? -1.735 -36.094 -23.766 1 98.31 172 ARG B C 1
ATOM 7232 O O . ARG B 1 172 ? -0.855 -36.344 -24.594 1 98.31 172 ARG B O 1
ATOM 7239 N N . ILE B 1 173 ? -2.844 -35.531 -24.125 1 98 173 ILE B N 1
ATOM 7240 C CA . ILE B 1 173 ? -3.111 -35.281 -25.547 1 98 173 ILE B CA 1
ATOM 7241 C C . ILE B 1 173 ? -2.184 -34.188 -26.062 1 98 173 ILE B C 1
ATOM 7243 O O . ILE B 1 173 ? -1.822 -34.156 -27.234 1 98 173 ILE B O 1
ATOM 7247 N N . LYS B 1 174 ? -1.763 -33.25 -25.172 1 98.38 174 LYS B N 1
ATOM 7248 C CA . LYS B 1 174 ? -0.722 -32.281 -25.562 1 98.38 174 LYS B CA 1
ATOM 7249 C C . LYS B 1 174 ? 0.561 -33.031 -25.969 1 98.38 174 LYS B C 1
ATOM 7251 O O . LYS B 1 174 ? 1.147 -32.719 -27 1 98.38 174 LYS B O 1
ATOM 7256 N N . ASN B 1 175 ? 0.956 -33.938 -25.188 1 98.44 175 ASN B N 1
ATOM 7257 C CA . ASN B 1 175 ? 2.188 -34.656 -25.469 1 98.44 175 ASN B CA 1
ATOM 7258 C C . ASN B 1 175 ? 2.047 -35.562 -26.688 1 98.44 175 ASN B C 1
ATOM 7260 O O . ASN B 1 175 ? 3.01 -35.781 -27.438 1 98.44 175 ASN B O 1
ATOM 7264 N N . TRP B 1 176 ? 0.823 -36.094 -26.844 1 98.62 176 TRP B N 1
ATOM 7265 C CA . TRP B 1 176 ? 0.554 -36.875 -28.047 1 98.62 176 TRP B CA 1
ATOM 7266 C C . TRP B 1 176 ? 0.708 -36 -29.297 1 98.62 176 TRP B C 1
ATOM 7268 O O . TRP B 1 176 ? 1.357 -36.406 -30.266 1 98.62 176 TRP B O 1
ATOM 7278 N N . VAL B 1 177 ? 0.143 -34.812 -29.203 1 98.38 177 VAL B N 1
ATOM 7279 C CA . VAL B 1 177 ? 0.182 -33.906 -30.359 1 98.38 177 VAL B CA 1
ATOM 7280 C C . VAL B 1 177 ? 1.63 -33.562 -30.688 1 98.38 177 VAL B C 1
ATOM 7282 O O . VAL B 1 177 ? 2.041 -33.594 -31.844 1 98.38 177 VAL B O 1
ATOM 7285 N N . LYS B 1 178 ? 2.4 -33.219 -29.719 1 97.75 178 LYS B N 1
ATOM 7286 C CA . LYS B 1 178 ? 3.801 -32.844 -29.922 1 97.75 178 LYS B CA 1
ATOM 7287 C C . LYS B 1 178 ? 4.566 -34 -30.562 1 97.75 178 LYS B C 1
ATOM 7289 O O . LYS B 1 178 ? 5.418 -33.781 -31.422 1 97.75 178 LYS B O 1
ATOM 7294 N N . SER B 1 179 ? 4.27 -35.188 -30.172 1 98.06 179 SER B N 1
ATOM 7295 C CA . SER B 1 179 ? 4.934 -36.375 -30.703 1 98.06 179 SER B CA 1
ATOM 7296 C C . SER B 1 179 ? 4.488 -36.656 -32.125 1 98.06 179 SER B C 1
ATOM 7298 O O . SER B 1 179 ? 5.316 -36.969 -33 1 98.06 179 SER B O 1
ATOM 7300 N N . LEU B 1 180 ? 3.195 -36.562 -32.344 1 97.94 180 LEU B N 1
ATOM 7301 C CA . LEU B 1 180 ? 2.648 -36.812 -33.688 1 97.94 180 LEU B CA 1
ATOM 7302 C C . LEU B 1 180 ? 3.186 -35.812 -34.688 1 97.94 180 LEU B C 1
ATOM 7304 O O . LEU B 1 180 ? 3.4 -36.156 -35.844 1 97.94 180 LEU B O 1
ATOM 7308 N N . GLU B 1 181 ? 3.367 -34.594 -34.25 1 97.12 181 GLU B N 1
ATOM 7309 C CA . GLU B 1 181 ? 3.939 -33.594 -35.125 1 97.12 181 GLU B CA 1
ATOM 7310 C C . GLU B 1 181 ? 5.277 -34.031 -35.719 1 97.12 181 GLU B C 1
ATOM 7312 O O . GLU B 1 181 ? 5.523 -33.906 -36.906 1 97.12 181 GLU B O 1
ATOM 7317 N N . VAL B 1 182 ? 6.102 -34.594 -34.875 1 96.62 182 VAL B N 1
ATOM 7318 C CA . VAL B 1 182 ? 7.414 -35.062 -35.281 1 96.62 182 VAL B CA 1
ATOM 7319 C C . VAL B 1 182 ? 7.25 -36.25 -36.219 1 96.62 182 VAL B C 1
ATOM 7321 O O . VAL B 1 182 ? 7.934 -36.375 -37.25 1 96.62 182 VAL B O 1
ATOM 7324 N N . MET B 1 183 ? 6.332 -37.156 -35.875 1 96.88 183 MET B N 1
ATOM 7325 C CA . MET B 1 183 ? 6.102 -38.344 -36.688 1 96.88 183 MET B CA 1
ATOM 7326 C C . MET B 1 183 ? 5.578 -37.938 -38.094 1 96.88 183 MET B C 1
ATOM 7328 O O . MET B 1 183 ? 5.984 -38.531 -39.094 1 96.88 183 MET B O 1
ATOM 7332 N N . PHE B 1 184 ? 4.676 -37 -38.125 1 96.44 184 PHE B N 1
ATOM 7333 C CA . PHE B 1 184 ? 4.137 -36.531 -39.406 1 96.44 184 PHE B CA 1
ATOM 7334 C C . PHE B 1 184 ? 5.234 -35.875 -40.25 1 96.44 184 PHE B C 1
ATOM 7336 O O . PHE B 1 184 ? 5.371 -36.188 -41.438 1 96.44 184 PHE B O 1
ATOM 7343 N N . SER B 1 185 ? 6.016 -35 -39.625 1 93.5 185 SER B N 1
ATOM 7344 C CA . SER B 1 185 ? 7.031 -34.25 -40.344 1 93.5 185 SER B CA 1
ATOM 7345 C C . SER B 1 185 ? 8.094 -35.156 -40.938 1 93.5 185 SER B C 1
ATOM 7347 O O . SER B 1 185 ? 8.742 -34.844 -41.938 1 93.5 185 SER B O 1
ATOM 7349 N N . ASN B 1 186 ? 8.188 -36.344 -40.375 1 94.31 186 ASN B N 1
ATOM 7350 C CA . ASN B 1 186 ? 9.203 -37.312 -40.844 1 94.31 186 ASN B CA 1
ATOM 7351 C C . ASN B 1 186 ? 8.57 -38.469 -41.594 1 94.31 186 ASN B C 1
ATOM 7353 O O . ASN B 1 186 ? 9.25 -39.469 -41.875 1 94.31 186 ASN B O 1
ATOM 7357 N N . ARG B 1 187 ? 7.301 -38.438 -41.812 1 93.62 187 ARG B N 1
ATOM 7358 C CA . ARG B 1 187 ? 6.539 -39.406 -42.625 1 93.62 187 ARG B CA 1
ATOM 7359 C C . ARG B 1 187 ? 6.613 -40.812 -42.062 1 93.62 187 ARG B C 1
ATOM 7361 O O . ARG B 1 187 ? 6.777 -41.781 -42.781 1 93.62 187 ARG B O 1
ATOM 7368 N N . GLU B 1 188 ? 6.668 -40.75 -40.719 1 91.06 188 GLU B N 1
ATOM 7369 C CA . GLU B 1 188 ? 6.828 -42.031 -40 1 91.06 188 GLU B CA 1
ATOM 7370 C C . GLU B 1 188 ? 5.605 -42.312 -39.156 1 91.06 188 GLU B C 1
ATOM 7372 O O . GLU B 1 188 ? 5.613 -42.062 -37.938 1 91.06 188 GLU B O 1
ATOM 7377 N N . ILE B 1 189 ? 4.461 -42.812 -39.688 1 92.25 189 ILE B N 1
ATOM 7378 C CA . ILE B 1 189 ? 3.301 -43.219 -38.906 1 92.25 189 ILE B CA 1
ATOM 7379 C C . ILE B 1 189 ? 2.523 -44.312 -39.656 1 92.25 189 ILE B C 1
ATOM 7381 O O . ILE B 1 189 ? 2.393 -44.219 -40.875 1 92.25 189 ILE B O 1
ATOM 7385 N N . ASP B 1 190 ? 2.156 -45.25 -38.906 1 93.56 190 ASP B N 1
ATOM 7386 C CA . ASP B 1 190 ? 1.328 -46.312 -39.469 1 93.56 190 ASP B CA 1
ATOM 7387 C C . ASP B 1 190 ? -0.117 -45.844 -39.656 1 93.56 190 ASP B C 1
ATOM 7389 O O . ASP B 1 190 ? -0.656 -45.156 -38.781 1 93.56 190 ASP B O 1
ATOM 7393 N N . GLU B 1 191 ? -0.757 -46.281 -40.781 1 93.88 191 GLU B N 1
ATOM 7394 C CA . GLU B 1 191 ? -2.096 -45.812 -41.094 1 93.88 191 GLU B CA 1
ATOM 7395 C C . GLU B 1 191 ? -3.115 -46.281 -40.062 1 93.88 191 GLU B C 1
ATOM 7397 O O . GLU B 1 191 ? -4.023 -45.531 -39.688 1 93.88 191 GLU B O 1
ATOM 7402 N N . ASP B 1 192 ? -2.951 -47.531 -39.656 1 94.94 192 ASP B N 1
ATOM 7403 C CA . ASP B 1 192 ? -3.891 -48.031 -38.656 1 94.94 192 ASP B CA 1
ATOM 7404 C C . ASP B 1 192 ? -3.711 -47.344 -37.312 1 94.94 192 ASP B C 1
ATOM 7406 O O . ASP B 1 192 ? -4.691 -47.031 -36.656 1 94.94 192 ASP B O 1
ATOM 7410 N N . LEU B 1 193 ? -2.498 -47.188 -36.938 1 95.44 193 LEU B N 1
ATOM 7411 C CA . LEU B 1 193 ? -2.215 -46.5 -35.688 1 95.44 193 LEU B CA 1
ATOM 7412 C C . LEU B 1 193 ? -2.725 -45.062 -35.719 1 95.44 193 LEU B C 1
ATOM 7414 O O . LEU B 1 193 ? -3.295 -44.562 -34.75 1 95.44 193 LEU B O 1
ATOM 7418 N N . LEU B 1 194 ? -2.48 -44.375 -36.844 1 97 194 LEU B N 1
ATOM 7419 C CA . LEU B 1 194 ? -2.977 -43.031 -37 1 97 194 LEU B CA 1
ATOM 7420 C C . LEU B 1 194 ? -4.48 -42.969 -36.75 1 97 194 LEU B C 1
ATOM 7422 O O . LEU B 1 194 ? -4.957 -42.062 -36.031 1 97 194 LEU B O 1
ATOM 7426 N N . SER B 1 195 ? -5.191 -43.875 -37.344 1 96.69 195 SER B N 1
ATOM 7427 C CA . SER B 1 195 ? -6.641 -43.938 -37.188 1 96.69 195 SER B CA 1
ATOM 7428 C C . SER B 1 195 ? -7.031 -44.125 -35.719 1 96.69 195 SER B C 1
ATOM 7430 O O . SER B 1 195 ? -7.914 -43.438 -35.219 1 96.69 195 SER B O 1
ATOM 7432 N N . GLU B 1 196 ? -6.363 -45.031 -35.031 1 96.56 196 GLU B N 1
ATOM 7433 C CA . GLU B 1 196 ? -6.668 -45.344 -33.625 1 96.56 196 GLU B CA 1
ATOM 7434 C C . GLU B 1 196 ? -6.367 -44.156 -32.75 1 96.56 196 GLU B C 1
ATOM 7436 O O . GLU B 1 196 ? -7.137 -43.844 -31.828 1 96.56 196 GLU B O 1
ATOM 7441 N N . VAL B 1 197 ? -5.297 -43.5 -33.031 1 97.69 197 VAL B N 1
ATOM 7442 C CA . VAL B 1 197 ? -4.863 -42.375 -32.188 1 97.69 197 VAL B CA 1
ATOM 7443 C C . VAL B 1 197 ? -5.836 -41.188 -32.375 1 97.69 197 VAL B C 1
ATOM 7445 O O . VAL B 1 197 ? -6.207 -40.562 -31.391 1 97.69 197 VAL B O 1
ATOM 7448 N N . LEU B 1 198 ? -6.293 -40.906 -33.562 1 98 198 LEU B N 1
ATOM 7449 C CA . LEU B 1 198 ? -7.219 -39.812 -33.812 1 98 198 LEU B CA 1
ATOM 7450 C C . LEU B 1 198 ? -8.562 -40.062 -33.156 1 98 198 LEU B C 1
ATOM 7452 O O . LEU B 1 198 ? -9.172 -39.125 -32.594 1 98 198 LEU B O 1
ATOM 7456 N N . VAL B 1 199 ? -8.984 -41.312 -33.219 1 97.81 199 VAL B N 1
ATOM 7457 C CA . VAL B 1 199 ? -10.219 -41.656 -32.5 1 97.81 199 VAL B CA 1
ATOM 7458 C C . VAL B 1 199 ? -10.055 -41.438 -31.016 1 97.81 199 VAL B C 1
ATOM 7460 O O . VAL B 1 199 ? -10.938 -40.875 -30.359 1 97.81 199 VAL B O 1
ATOM 7463 N N . SER B 1 200 ? -8.938 -41.875 -30.5 1 97.94 200 SER B N 1
ATOM 7464 C CA . SER B 1 200 ? -8.672 -41.719 -29.062 1 97.94 200 SER B CA 1
ATOM 7465 C C . SER B 1 200 ? -8.578 -40.25 -28.672 1 97.94 200 SER B C 1
ATOM 7467 O O . SER B 1 200 ? -9.039 -39.844 -27.609 1 97.94 200 SER B O 1
ATOM 7469 N N . ILE B 1 201 ? -7.941 -39.375 -29.5 1 98.38 201 ILE B N 1
ATOM 7470 C CA . ILE B 1 201 ? -7.867 -37.938 -29.234 1 98.38 201 ILE B CA 1
ATOM 7471 C C . ILE B 1 201 ? -9.273 -37.344 -29.219 1 98.38 201 ILE B C 1
ATOM 7473 O O . ILE B 1 201 ? -9.594 -36.562 -28.344 1 98.38 201 ILE B O 1
ATOM 7477 N N . SER B 1 202 ? -10.086 -37.75 -30.156 1 98.12 202 SER B N 1
ATOM 7478 C CA . SER B 1 202 ? -11.477 -37.312 -30.172 1 98.12 202 SER B CA 1
ATOM 7479 C C . SER B 1 202 ? -12.195 -37.688 -28.875 1 98.12 202 SER B C 1
ATOM 7481 O O . SER B 1 202 ? -12.945 -36.906 -28.328 1 98.12 202 SER B O 1
ATOM 7483 N N . GLU B 1 203 ? -11.945 -38.906 -28.438 1 97.5 203 GLU B N 1
ATOM 7484 C CA . GLU B 1 203 ? -12.531 -39.375 -27.188 1 97.5 203 GLU B CA 1
ATOM 7485 C C . GLU B 1 203 ? -12.062 -38.531 -26.016 1 97.5 203 GLU B C 1
ATOM 7487 O O . GLU B 1 203 ? -12.859 -38.188 -25.125 1 97.5 203 GLU B O 1
ATOM 7492 N N . HIS B 1 204 ? -10.797 -38.188 -25.984 1 98 204 HIS B N 1
ATOM 7493 C CA . HIS B 1 204 ? -10.258 -37.312 -24.953 1 98 204 HIS B CA 1
ATOM 7494 C C . HIS B 1 204 ? -10.953 -35.969 -24.953 1 98 204 HIS B C 1
ATOM 7496 O O . HIS B 1 204 ? -11.312 -35.438 -23.891 1 98 204 HIS B O 1
ATOM 7502 N N . LEU B 1 205 ? -11.102 -35.344 -26.125 1 98.06 205 LEU B N 1
ATOM 7503 C CA . LEU B 1 205 ? -11.719 -34.031 -26.25 1 98.06 205 LEU B CA 1
ATOM 7504 C C . LEU B 1 205 ? -13.172 -34.062 -25.781 1 98.06 205 LEU B C 1
ATOM 7506 O O . LEU B 1 205 ? -13.625 -33.156 -25.062 1 98.06 205 LEU B O 1
ATOM 7510 N N . ASP B 1 206 ? -13.898 -35.125 -26.172 1 97.06 206 ASP B N 1
ATOM 7511 C CA . ASP B 1 206 ? -15.266 -35.281 -25.703 1 97.06 206 ASP B CA 1
ATOM 7512 C C . ASP B 1 206 ? -15.312 -35.438 -24.172 1 97.06 206 ASP B C 1
ATOM 7514 O O . ASP B 1 206 ? -16.141 -34.812 -23.516 1 97.06 206 ASP B O 1
ATOM 7518 N N . TYR B 1 207 ? -14.438 -36.25 -23.672 1 96.94 207 TYR B N 1
ATOM 7519 C CA . TYR B 1 207 ? -14.359 -36.469 -22.234 1 96.94 207 TYR B CA 1
ATOM 7520 C C . TYR B 1 207 ? -14.094 -35.188 -21.484 1 96.94 207 TYR B C 1
ATOM 7522 O O . TYR B 1 207 ? -14.758 -34.906 -20.484 1 96.94 207 TYR B O 1
ATOM 7530 N N . LEU B 1 208 ? -13.148 -34.375 -21.938 1 97.06 208 LEU B N 1
ATOM 7531 C CA . LEU B 1 208 ? -12.781 -33.125 -21.281 1 97.06 208 LEU B CA 1
ATOM 7532 C C . LEU B 1 208 ? -13.93 -32.125 -21.375 1 97.06 208 LEU B C 1
ATOM 7534 O O . LEU B 1 208 ? -14.164 -31.344 -20.438 1 97.06 208 LEU B O 1
ATOM 7538 N N . HIS B 1 209 ? -14.586 -32.125 -22.469 1 95.38 209 HIS B N 1
ATOM 7539 C CA . HIS B 1 209 ? -15.727 -31.219 -22.625 1 95.38 209 HIS B CA 1
ATOM 7540 C C . HIS B 1 209 ? -16.859 -31.578 -21.672 1 95.38 209 HIS B C 1
ATOM 7542 O O . HIS B 1 209 ? -17.438 -30.703 -21.031 1 95.38 209 HIS B O 1
ATOM 7548 N N . GLU B 1 210 ? -17.078 -32.844 -21.562 1 93.81 210 GLU B N 1
ATOM 7549 C CA . GLU B 1 210 ? -18.188 -33.312 -20.75 1 93.81 210 GLU B CA 1
ATOM 7550 C C . GLU B 1 210 ? -17.891 -33.156 -19.266 1 93.81 210 GLU B C 1
ATOM 7552 O O . GLU B 1 210 ? -18.797 -33 -18.453 1 93.81 210 GLU B O 1
ATOM 7557 N N . ASN B 1 211 ? -16.625 -33.156 -18.938 1 91.19 211 ASN B N 1
ATOM 7558 C CA . ASN B 1 211 ? -16.25 -33.125 -17.531 1 91.19 211 ASN B CA 1
ATOM 7559 C C . ASN B 1 211 ? -15.641 -31.766 -17.141 1 91.19 211 ASN B C 1
ATOM 7561 O O . ASN B 1 211 ? -15.047 -31.641 -16.078 1 91.19 211 ASN B O 1
ATOM 7565 N N . ASN B 1 212 ? -15.695 -30.875 -18.172 1 77.62 212 ASN B N 1
ATOM 7566 C CA . ASN B 1 212 ? -15.281 -29.5 -17.891 1 77.62 212 ASN B CA 1
ATOM 7567 C C . ASN B 1 212 ? -16.312 -28.766 -17.047 1 77.62 212 ASN B C 1
ATOM 7569 O O . ASN B 1 212 ? -17.359 -28.344 -17.547 1 77.62 212 ASN B O 1
ATOM 7573 N N . LYS B 1 213 ? -16.172 -28.828 -15.727 1 74.19 213 LYS B N 1
ATOM 7574 C CA . LYS B 1 213 ? -17.203 -28.203 -14.898 1 74.19 213 LYS B CA 1
ATOM 7575 C C . LYS B 1 213 ? -16.766 -26.812 -14.438 1 74.19 213 LYS B C 1
ATOM 7577 O O . LYS B 1 213 ? -15.734 -26.672 -13.773 1 74.19 213 LYS B O 1
ATOM 7582 N N . TYR B 1 214 ? -17.484 -25.812 -14.844 1 81.62 214 TYR B N 1
ATOM 7583 C CA . TYR B 1 214 ? -17.25 -24.422 -14.484 1 81.62 214 TYR B CA 1
ATOM 7584 C C . TYR B 1 214 ? -17.172 -24.25 -12.969 1 81.62 214 TYR B C 1
ATOM 7586 O O . TYR B 1 214 ? -16.609 -23.266 -12.469 1 81.62 214 TYR B O 1
ATOM 7594 N N . GLU B 1 215 ? -17.672 -25.25 -12.336 1 84.94 215 GLU B N 1
ATOM 7595 C CA . GLU B 1 215 ? -17.688 -25.188 -10.875 1 84.94 215 GLU B CA 1
ATOM 7596 C C . GLU B 1 215 ? -16.281 -25.219 -10.305 1 84.94 215 GLU B C 1
ATOM 7598 O O . GLU B 1 215 ? -16.031 -24.719 -9.203 1 84.94 215 GLU B O 1
ATOM 7603 N N . ARG B 1 216 ? -15.43 -25.703 -11.133 1 88.19 216 ARG B N 1
ATOM 7604 C CA . ARG B 1 216 ? -14.07 -25.828 -10.625 1 88.19 216 ARG B CA 1
ATOM 7605 C C . ARG B 1 216 ? -13.133 -24.844 -11.32 1 88.19 216 ARG B C 1
ATOM 7607 O O . ARG B 1 216 ? -11.922 -25.078 -11.391 1 88.19 216 ARG B O 1
ATOM 7614 N N . ILE B 1 217 ? -13.617 -23.75 -11.82 1 94.12 217 ILE B N 1
ATOM 7615 C CA . ILE B 1 217 ? -12.906 -22.812 -12.688 1 94.12 217 ILE B CA 1
ATOM 7616 C C . ILE B 1 217 ? -11.719 -22.219 -11.938 1 94.12 217 ILE B C 1
ATOM 7618 O O . ILE B 1 217 ? -10.758 -21.75 -12.555 1 94.12 217 ILE B O 1
ATOM 7622 N N . LEU B 1 218 ? -11.719 -22.25 -10.648 1 94.69 218 LEU B N 1
ATOM 7623 C CA . LEU B 1 218 ? -10.641 -21.688 -9.852 1 94.69 218 LEU B CA 1
ATOM 7624 C C . LEU B 1 218 ? -9.477 -22.656 -9.734 1 94.69 218 LEU B C 1
ATOM 7626 O O . LEU B 1 218 ? -8.375 -22.281 -9.32 1 94.69 218 LEU B O 1
ATOM 7630 N N . SER B 1 219 ? -9.609 -23.859 -10.18 1 93.62 219 SER B N 1
ATOM 7631 C CA . SER B 1 219 ? -8.594 -24.906 -10.055 1 93.62 219 SER B CA 1
ATOM 7632 C C . SER B 1 219 ? -7.57 -24.812 -11.18 1 93.62 219 SER B C 1
ATOM 7634 O O . SER B 1 219 ? -7.926 -24.547 -12.336 1 93.62 219 SER B O 1
ATOM 7636 N N . ASN B 1 220 ? -6.297 -25.078 -10.836 1 95.56 220 ASN B N 1
ATOM 7637 C CA . ASN B 1 220 ? -5.273 -25.156 -11.875 1 95.56 220 ASN B CA 1
ATOM 7638 C C . ASN B 1 220 ? -5.57 -26.25 -12.883 1 95.56 220 ASN B C 1
ATOM 7640 O O . ASN B 1 220 ? -5.133 -26.188 -14.031 1 95.56 220 ASN B O 1
ATOM 7644 N N . TRP B 1 221 ? -6.359 -27.219 -12.492 1 96.06 221 TRP B N 1
ATOM 7645 C CA . TRP B 1 221 ? -6.723 -28.328 -13.359 1 96.06 221 TRP B CA 1
ATOM 7646 C C . TRP B 1 221 ? -7.379 -27.828 -14.641 1 96.06 221 TRP B C 1
ATOM 7648 O O . TRP B 1 221 ? -7.113 -28.344 -15.734 1 96.06 221 TRP B O 1
ATOM 7658 N N . VAL B 1 222 ? -8.188 -26.812 -14.445 1 96.88 222 VAL B N 1
ATOM 7659 C CA . VAL B 1 222 ? -8.945 -26.312 -15.578 1 96.88 222 VAL B CA 1
ATOM 7660 C C . VAL B 1 222 ? -7.988 -25.797 -16.656 1 96.88 222 VAL B C 1
ATOM 7662 O O . VAL B 1 222 ? -8.172 -26.062 -17.844 1 96.88 222 VAL B O 1
ATOM 7665 N N . ILE B 1 223 ? -6.965 -25.125 -16.25 1 97.81 223 ILE B N 1
ATOM 7666 C CA . ILE B 1 223 ? -6.012 -24.578 -17.203 1 97.81 223 ILE B CA 1
ATOM 7667 C C . ILE B 1 223 ? -5.23 -25.703 -17.875 1 97.81 223 ILE B C 1
ATOM 7669 O O . ILE B 1 223 ? -5.066 -25.719 -19.094 1 97.81 223 ILE B O 1
ATOM 7673 N N . LEU B 1 224 ? -4.809 -26.688 -17.125 1 97.69 224 LEU B N 1
ATOM 7674 C CA . LEU B 1 224 ? -4.047 -27.812 -17.672 1 97.69 224 LEU B CA 1
ATOM 7675 C C . LEU B 1 224 ? -4.895 -28.625 -18.641 1 97.69 224 LEU B C 1
ATOM 7677 O O . LEU B 1 224 ? -4.422 -29.016 -19.703 1 97.69 224 LEU B O 1
ATOM 7681 N N . GLU B 1 225 ? -6.16 -28.844 -18.281 1 97.81 225 GLU B N 1
ATOM 7682 C CA . GLU B 1 225 ? -7.105 -29.594 -19.109 1 97.81 225 GLU B CA 1
ATOM 7683 C C . GLU B 1 225 ? -7.383 -28.875 -20.422 1 97.81 225 GLU B C 1
ATOM 7685 O O . GLU B 1 225 ? -7.242 -29.453 -21.5 1 97.81 225 GLU B O 1
ATOM 7690 N N . GLN B 1 226 ? -7.703 -27.625 -20.266 1 97.69 226 GLN B N 1
ATOM 7691 C CA . GLN B 1 226 ? -8.18 -26.875 -21.422 1 97.69 226 GLN B CA 1
ATOM 7692 C C . GLN B 1 226 ? -7.02 -26.5 -22.344 1 97.69 226 GLN B C 1
ATOM 7694 O O . GLN B 1 226 ? -7.195 -26.406 -23.562 1 97.69 226 GLN B O 1
ATOM 7699 N N . GLN B 1 227 ? -5.895 -26.281 -21.797 1 98.19 227 GLN B N 1
ATOM 7700 C CA . GLN B 1 227 ? -4.73 -26.031 -22.641 1 98.19 227 GLN B CA 1
ATOM 7701 C C . GLN B 1 227 ? -4.422 -27.25 -23.516 1 98.19 227 GLN B C 1
ATOM 7703 O O . GLN B 1 227 ? -4.148 -27.109 -24.719 1 98.19 227 GLN B O 1
ATOM 7708 N N . GLY B 1 228 ? -4.453 -28.453 -22.969 1 98.38 228 GLY B N 1
ATOM 7709 C CA . GLY B 1 228 ? -4.281 -29.656 -23.766 1 98.38 228 GLY B CA 1
ATOM 7710 C C . GLY B 1 228 ? -5.344 -29.828 -24.828 1 98.38 228 GLY B C 1
ATOM 7711 O O . GLY B 1 228 ? -5.031 -30.172 -25.984 1 98.38 228 GLY B O 1
ATOM 7712 N N . ALA B 1 229 ? -6.555 -29.562 -24.438 1 98.5 229 ALA B N 1
ATOM 7713 C CA . ALA B 1 229 ? -7.656 -29.625 -25.391 1 98.5 229 ALA B CA 1
ATOM 7714 C C . ALA B 1 229 ? -7.441 -28.656 -26.547 1 98.5 229 ALA B C 1
ATOM 7716 O O . ALA B 1 229 ? -7.586 -29.016 -27.719 1 98.5 229 ALA B O 1
ATOM 7717 N N . PHE B 1 230 ? -7.082 -27.438 -26.25 1 98.44 230 PHE B N 1
ATOM 7718 C CA . PHE B 1 230 ? -6.844 -26.406 -27.25 1 98.44 230 PHE B CA 1
ATOM 7719 C C . PHE B 1 230 ? -5.781 -26.859 -28.25 1 98.44 230 PHE B C 1
ATOM 7721 O O . PHE B 1 230 ? -5.957 -26.719 -29.453 1 98.44 230 PHE B O 1
ATOM 7728 N N . ILE B 1 231 ? -4.699 -27.375 -27.719 1 98.69 231 ILE B N 1
ATOM 7729 C CA . ILE B 1 231 ? -3.588 -27.797 -28.562 1 98.69 231 ILE B CA 1
ATOM 7730 C C . ILE B 1 231 ? -4.059 -28.875 -29.531 1 98.69 231 ILE B C 1
ATOM 7732 O O . ILE B 1 231 ? -3.785 -28.812 -30.734 1 98.69 231 ILE B O 1
ATOM 7736 N N . ALA B 1 232 ? -4.809 -29.828 -29.047 1 98.75 232 ALA B N 1
ATOM 7737 C CA . ALA B 1 232 ? -5.324 -30.891 -29.906 1 98.75 232 ALA B CA 1
ATOM 7738 C C . ALA B 1 232 ? -6.336 -30.344 -30.906 1 98.75 232 ALA B C 1
ATOM 7740 O O . ALA B 1 232 ? -6.328 -30.734 -32.094 1 98.75 232 ALA B O 1
ATOM 7741 N N . GLU B 1 233 ? -7.16 -29.484 -30.422 1 98.69 233 GLU B N 1
ATOM 7742 C CA . GLU B 1 233 ? -8.203 -28.906 -31.281 1 98.69 233 GLU B CA 1
ATOM 7743 C C . GLU B 1 233 ? -7.602 -28.094 -32.406 1 98.69 233 GLU B C 1
ATOM 7745 O O . GLU B 1 233 ? -8.109 -28.109 -33.531 1 98.69 233 GLU B O 1
ATOM 7750 N N . VAL B 1 234 ? -6.566 -27.375 -32.156 1 98.31 234 VAL B N 1
ATOM 7751 C CA . VAL B 1 234 ? -5.914 -26.547 -33.156 1 98.31 234 VAL B CA 1
ATOM 7752 C C . VAL B 1 234 ? -5.125 -27.422 -34.125 1 98.31 234 VAL B C 1
ATOM 7754 O O . VAL B 1 234 ? -5.109 -27.172 -35.312 1 98.31 234 VAL B O 1
ATOM 7757 N N . PHE B 1 235 ? -4.477 -28.453 -33.625 1 98.19 235 PHE B N 1
ATOM 7758 C CA . PHE B 1 235 ? -3.613 -29.297 -34.438 1 98.19 235 PHE B CA 1
ATOM 7759 C C . PHE B 1 235 ? -4.441 -30.25 -35.312 1 98.19 235 PHE B C 1
ATOM 7761 O O . PHE B 1 235 ? -4.012 -30.641 -36.375 1 98.19 235 PHE B O 1
ATOM 7768 N N . PHE B 1 236 ? -5.691 -30.609 -34.875 1 98.12 236 PHE B N 1
ATOM 7769 C CA . PHE B 1 236 ? -6.57 -31.5 -35.625 1 98.12 236 PHE B CA 1
ATOM 7770 C C . PHE B 1 236 ? -7.926 -30.844 -35.844 1 98.12 236 PHE B C 1
ATOM 7772 O O . PHE B 1 236 ? -8.953 -31.375 -35.438 1 98.12 236 PHE B O 1
ATOM 7779 N N . PRO B 1 237 ? -7.922 -29.797 -36.594 1 97.56 237 PRO B N 1
ATOM 7780 C CA . PRO B 1 237 ? -9.195 -29.141 -36.875 1 97.56 237 PRO B CA 1
ATOM 7781 C C . PRO B 1 237 ? -10.156 -30 -37.688 1 97.56 237 PRO B C 1
ATOM 7783 O O . PRO B 1 237 ? -11.352 -29.703 -37.75 1 97.56 237 PRO B O 1
ATOM 7786 N N . GLU B 1 238 ? -9.656 -31.109 -38.25 1 97.5 238 GLU B N 1
ATOM 7787 C CA . GLU B 1 238 ? -10.461 -32 -39.031 1 97.5 238 GLU B CA 1
ATOM 7788 C C . GLU B 1 238 ? -11.43 -32.812 -38.188 1 97.5 238 GLU B C 1
ATOM 7790 O O . GLU B 1 238 ? -12.398 -33.375 -38.688 1 97.5 238 GLU B O 1
ATOM 7795 N N . LEU B 1 239 ? -11.102 -32.938 -36.938 1 98.12 239 LEU B N 1
ATOM 7796 C CA . LEU B 1 239 ? -12.008 -33.656 -36.031 1 98.12 239 LEU B CA 1
ATOM 7797 C C . LEU B 1 239 ? -13.289 -32.844 -35.781 1 98.12 239 LEU B C 1
ATOM 7799 O O . LEU B 1 239 ? -13.227 -31.625 -35.531 1 98.12 239 LEU B O 1
ATOM 7803 N N . LYS B 1 240 ? -14.453 -33.438 -35.812 1 97.94 240 LYS B N 1
ATOM 7804 C CA . LYS B 1 240 ? -15.734 -32.781 -35.625 1 97.94 240 LYS B CA 1
ATOM 7805 C C . LYS B 1 240 ? -15.781 -32.062 -34.281 1 97.94 240 LYS B C 1
ATOM 7807 O O . LYS B 1 240 ? -16.219 -30.922 -34.188 1 97.94 240 LYS B O 1
ATOM 7812 N N . VAL B 1 241 ? -15.242 -32.688 -33.312 1 97.31 241 VAL B N 1
ATOM 7813 C CA . VAL B 1 241 ? -15.305 -32.156 -31.938 1 97.31 241 VAL B CA 1
ATOM 7814 C C . VAL B 1 241 ? -14.383 -30.953 -31.812 1 97.31 241 VAL B C 1
ATOM 7816 O O . VAL B 1 241 ? -14.633 -30.078 -30.984 1 97.31 241 VAL B O 1
ATOM 7819 N N . SER B 1 242 ? -13.281 -30.906 -32.562 1 97.56 242 SER B N 1
ATOM 7820 C CA . SER B 1 242 ? -12.406 -29.75 -32.531 1 97.56 242 SER B CA 1
ATOM 7821 C C . SER B 1 242 ? -13.141 -28.484 -32.969 1 97.56 242 SER B C 1
ATOM 7823 O O . SER B 1 242 ? -13 -27.422 -32.344 1 97.56 242 SER B O 1
ATOM 7825 N N . GLN B 1 243 ? -13.922 -28.609 -33.969 1 95.69 243 GLN B N 1
ATOM 7826 C CA . GLN B 1 243 ? -14.711 -27.5 -34.5 1 95.69 243 GLN B CA 1
ATOM 7827 C C . GLN B 1 243 ? -15.797 -27.094 -33.5 1 95.69 243 GLN B C 1
ATOM 7829 O O . GLN B 1 243 ? -16.094 -25.906 -33.344 1 95.69 243 GLN B O 1
ATOM 7834 N N . LEU B 1 244 ? -16.281 -28.047 -32.875 1 96.62 244 LEU B N 1
ATOM 7835 C CA . LEU B 1 244 ? -17.406 -27.812 -31.984 1 96.62 244 LEU B CA 1
ATOM 7836 C C . LEU B 1 244 ? -16.953 -27.141 -30.703 1 96.62 244 LEU B C 1
ATOM 7838 O O . LEU B 1 244 ? -17.656 -26.281 -30.156 1 96.62 244 LEU B O 1
ATOM 7842 N N . TYR B 1 245 ? -15.734 -27.516 -30.203 1 97.31 245 TYR B N 1
ATOM 7843 C CA . TYR B 1 245 ? -15.398 -27.203 -28.812 1 97.31 245 TYR B CA 1
ATOM 7844 C C . TYR B 1 245 ? -14.398 -26.062 -28.734 1 97.31 245 TYR B C 1
ATOM 7846 O O . TYR B 1 245 ? -14.25 -25.422 -27.688 1 97.31 245 TYR B O 1
ATOM 7854 N N . LYS B 1 246 ? -13.688 -25.688 -29.719 1 97.38 246 LYS B N 1
ATOM 7855 C CA . LYS B 1 246 ? -12.508 -24.844 -29.672 1 97.38 246 LYS B CA 1
ATOM 7856 C C . LYS B 1 246 ? -12.836 -23.484 -29.078 1 97.38 246 LYS B C 1
ATOM 7858 O O . LYS B 1 246 ? -12.094 -22.969 -28.219 1 97.38 246 LYS B O 1
ATOM 7863 N N . GLU B 1 247 ? -13.945 -22.875 -29.5 1 96.75 247 GLU B N 1
ATOM 7864 C CA . GLU B 1 247 ? -14.32 -21.562 -29 1 96.75 247 GLU B CA 1
ATOM 7865 C C . GLU B 1 247 ? -14.586 -21.594 -27.5 1 96.75 247 GLU B C 1
ATOM 7867 O O . GLU B 1 247 ? -14.172 -20.688 -26.766 1 96.75 247 GLU B O 1
ATOM 7872 N N . GLU B 1 248 ? -15.289 -22.578 -27.125 1 95.88 248 GLU B N 1
ATOM 7873 C CA . GLU B 1 248 ? -15.578 -22.75 -25.703 1 95.88 248 GLU B CA 1
ATOM 7874 C C . GLU B 1 248 ? -14.297 -22.984 -24.891 1 95.88 248 GLU B C 1
ATOM 7876 O O . GLU B 1 248 ? -14.164 -22.5 -23.781 1 95.88 248 GLU B O 1
ATOM 7881 N N . THR B 1 249 ? -13.414 -23.75 -25.438 1 97 249 THR B N 1
ATOM 7882 C CA . THR B 1 249 ? -12.133 -24.016 -24.797 1 97 249 THR B CA 1
ATOM 7883 C C . THR B 1 249 ? -11.367 -22.719 -24.547 1 97 249 THR B C 1
ATOM 7885 O O . THR B 1 249 ? -10.867 -22.469 -23.453 1 97 249 THR B O 1
ATOM 7888 N N . ILE B 1 250 ? -11.336 -21.844 -25.547 1 97.69 250 ILE B N 1
ATOM 7889 C CA . ILE B 1 250 ? -10.625 -20.562 -25.453 1 97.69 250 ILE B CA 1
ATOM 7890 C C . ILE B 1 250 ? -11.297 -19.672 -24.406 1 97.69 250 ILE B C 1
ATOM 7892 O O . ILE B 1 250 ? -10.617 -19.062 -23.594 1 97.69 250 ILE B O 1
ATOM 7896 N N . LYS B 1 251 ? -12.57 -19.656 -24.391 1 96.31 251 LYS B N 1
ATOM 7897 C CA . LYS B 1 251 ? -13.312 -18.859 -23.422 1 96.31 251 LYS B CA 1
ATOM 7898 C C . LYS B 1 251 ? -13.055 -19.328 -21.984 1 96.31 251 LYS B C 1
ATOM 7900 O O . LYS B 1 251 ? -12.867 -18.516 -21.078 1 96.31 251 LYS B O 1
ATOM 7905 N N . THR B 1 252 ? -13.031 -20.625 -21.812 1 96.69 252 THR B N 1
ATOM 7906 C CA . THR B 1 252 ? -12.773 -21.188 -20.484 1 96.69 252 THR B CA 1
ATOM 7907 C C . THR B 1 252 ? -11.375 -20.812 -20 1 96.69 252 THR B C 1
ATOM 7909 O O . THR B 1 252 ? -11.188 -20.484 -18.828 1 96.69 252 THR B O 1
ATOM 7912 N N . LEU B 1 253 ? -10.438 -20.828 -20.906 1 97.94 253 LEU B N 1
ATOM 7913 C CA . LEU B 1 253 ? -9.086 -20.438 -20.547 1 97.94 253 LEU B CA 1
ATOM 7914 C C . LEU B 1 253 ? -9.039 -18.969 -20.125 1 97.94 253 LEU B C 1
ATOM 7916 O O . LEU B 1 253 ? -8.344 -18.609 -19.172 1 97.94 253 LEU B O 1
ATOM 7920 N N . GLU B 1 254 ? -9.75 -18.172 -20.828 1 97.69 254 GLU B N 1
ATOM 7921 C CA . GLU B 1 254 ? -9.82 -16.75 -20.516 1 97.69 254 GLU B CA 1
ATOM 7922 C C . GLU B 1 254 ? -10.453 -16.531 -19.141 1 97.69 254 GLU B C 1
ATOM 7924 O O . GLU B 1 254 ? -9.953 -15.742 -18.344 1 97.69 254 GLU B O 1
ATOM 7929 N N . ASP B 1 255 ? -11.547 -17.25 -18.859 1 96.19 255 ASP B N 1
ATOM 7930 C CA . ASP B 1 255 ? -12.203 -17.141 -17.562 1 96.19 255 ASP B CA 1
ATOM 7931 C C . ASP B 1 255 ? -11.297 -17.625 -16.438 1 96.19 255 ASP B C 1
ATOM 7933 O O . ASP B 1 255 ? -11.242 -17.031 -15.375 1 96.19 255 ASP B O 1
ATOM 7937 N N . ALA B 1 256 ? -10.617 -18.672 -16.719 1 97.19 256 ALA B N 1
ATOM 7938 C CA . ALA B 1 256 ? -9.758 -19.281 -15.711 1 97.19 256 ALA B CA 1
ATOM 7939 C C . ALA B 1 256 ? -8.617 -18.328 -15.328 1 97.19 256 ALA B C 1
ATOM 7941 O O . ALA B 1 256 ? -8.375 -18.094 -14.148 1 97.19 256 ALA B O 1
ATOM 7942 N N . ILE B 1 257 ? -7.945 -17.812 -16.344 1 98.31 257 ILE B N 1
ATOM 7943 C CA . ILE B 1 257 ? -6.812 -16.953 -16.031 1 98.31 257 ILE B CA 1
ATOM 7944 C C . ILE B 1 257 ? -7.309 -15.688 -15.336 1 98.31 257 ILE B C 1
ATOM 7946 O O . ILE B 1 257 ? -6.629 -15.156 -14.453 1 98.31 257 ILE B O 1
ATOM 7950 N N . GLY B 1 258 ? -8.477 -15.211 -15.68 1 97.19 258 GLY B N 1
ATOM 7951 C CA . GLY B 1 258 ? -9.07 -14.055 -15.039 1 97.19 258 GLY B CA 1
ATOM 7952 C C . GLY B 1 258 ? -9.328 -14.25 -13.555 1 97.19 258 GLY B C 1
ATOM 7953 O O . GLY B 1 258 ? -9.117 -13.344 -12.758 1 97.19 258 GLY B O 1
ATOM 7954 N N . LEU B 1 259 ? -9.703 -15.445 -13.148 1 96.5 259 LEU B N 1
ATOM 7955 C CA . LEU B 1 259 ? -10.039 -15.734 -11.758 1 96.5 259 LEU B CA 1
ATOM 7956 C C . LEU B 1 259 ? -8.812 -16.219 -10.992 1 96.5 259 LEU B C 1
ATOM 7958 O O . LEU B 1 259 ? -8.648 -15.891 -9.812 1 96.5 259 LEU B O 1
ATOM 7962 N N . GLN B 1 260 ? -7.941 -16.938 -11.688 1 97.56 260 GLN B N 1
ATOM 7963 C CA . GLN B 1 260 ? -6.867 -17.641 -10.992 1 97.56 260 GLN B CA 1
ATOM 7964 C C . GLN B 1 260 ? -5.656 -16.734 -10.797 1 97.56 260 GLN B C 1
ATOM 7966 O O . GLN B 1 260 ? -4.867 -16.938 -9.867 1 97.56 260 GLN B O 1
ATOM 7971 N N . VAL B 1 261 ? -5.434 -15.812 -11.695 1 98.38 261 VAL B N 1
ATOM 7972 C CA . VAL B 1 261 ? -4.289 -14.922 -11.578 1 98.38 261 VAL B CA 1
ATOM 7973 C C . VAL B 1 261 ? -4.73 -13.594 -10.953 1 98.38 261 VAL B C 1
ATOM 7975 O O . VAL B 1 261 ? -5.48 -12.836 -11.562 1 98.38 261 VAL B O 1
ATOM 7978 N N . ILE B 1 262 ? -4.18 -13.383 -9.789 1 97.19 262 ILE B N 1
ATOM 7979 C CA . ILE B 1 262 ? -4.52 -12.195 -9.008 1 97.19 262 ILE B CA 1
ATOM 7980 C C . ILE B 1 262 ? -4.027 -10.945 -9.727 1 97.19 262 ILE B C 1
ATOM 7982 O O . ILE B 1 262 ? -3.205 -11.031 -10.641 1 97.19 262 ILE B O 1
ATOM 7986 N N . GLU B 1 263 ? -4.551 -9.844 -9.414 1 96.06 263 GLU B N 1
ATOM 7987 C CA . GLU B 1 263 ? -4.277 -8.609 -10.141 1 96.06 263 GLU B CA 1
ATOM 7988 C C . GLU B 1 263 ? -2.795 -8.25 -10.078 1 96.06 263 GLU B C 1
ATOM 7990 O O . GLU B 1 263 ? -2.262 -7.629 -11.008 1 96.06 263 GLU B O 1
ATOM 7995 N N . ASP B 1 264 ? -2.125 -8.695 -9.039 1 97.62 264 ASP B N 1
ATOM 7996 C CA . ASP B 1 264 ? -0.714 -8.328 -8.938 1 97.62 264 ASP B CA 1
ATOM 7997 C C . ASP B 1 264 ? 0.166 -9.312 -9.703 1 97.62 264 ASP B C 1
ATOM 7999 O O . ASP B 1 264 ? 1.394 -9.203 -9.672 1 97.62 264 ASP B O 1
ATOM 8003 N N . GLY B 1 265 ? -0.448 -10.336 -10.352 1 98.44 265 GLY B N 1
ATOM 8004 C CA . GLY B 1 265 ? 0.267 -11.164 -11.305 1 98.44 265 GLY B CA 1
ATOM 8005 C C . GLY B 1 265 ? 0.555 -12.562 -10.789 1 98.44 265 GLY B C 1
ATOM 8006 O O . GLY B 1 265 ? 0.948 -13.445 -11.555 1 98.44 265 GLY B O 1
ATOM 8007 N N . LEU B 1 266 ? 0.382 -12.773 -9.516 1 98.69 266 LEU B N 1
ATOM 8008 C CA . LEU B 1 266 ? 0.665 -14.086 -8.945 1 98.69 266 LEU B CA 1
ATOM 8009 C C . LEU B 1 266 ? -0.589 -14.953 -8.93 1 98.69 266 LEU B C 1
ATOM 8011 O O . LEU B 1 266 ? -1.707 -14.438 -8.875 1 98.69 266 LEU B O 1
ATOM 8015 N N . HIS B 1 267 ? -0.385 -16.203 -9.062 1 98.38 267 HIS B N 1
ATOM 8016 C CA . HIS B 1 267 ? -1.469 -17.172 -9.039 1 98.38 267 HIS B CA 1
ATOM 8017 C C . HIS B 1 267 ? -2.035 -17.344 -7.633 1 98.38 267 HIS B C 1
ATOM 8019 O O . HIS B 1 267 ? -1.292 -17.297 -6.648 1 98.38 267 HIS B O 1
ATOM 8025 N N . TRP B 1 268 ? -3.273 -17.641 -7.473 1 97.19 268 TRP B N 1
ATOM 8026 C CA . TRP B 1 268 ? -4.008 -17.578 -6.215 1 97.19 268 TRP B CA 1
ATOM 8027 C C . TRP B 1 268 ? -3.604 -18.734 -5.297 1 97.19 268 TRP B C 1
ATOM 8029 O O . TRP B 1 268 ? -3.824 -18.672 -4.086 1 97.19 268 TRP B O 1
ATOM 8039 N N . GLU B 1 269 ? -2.963 -19.719 -5.844 1 96.69 269 GLU B N 1
ATOM 8040 C CA . GLU B 1 269 ? -2.816 -20.969 -5.082 1 96.69 269 GLU B CA 1
ATOM 8041 C C . GLU B 1 269 ? -1.666 -20.859 -4.082 1 96.69 269 GLU B C 1
ATOM 8043 O O . GLU B 1 269 ? -1.426 -21.781 -3.307 1 96.69 269 GLU B O 1
ATOM 8048 N N . GLN B 1 270 ? -0.903 -19.812 -4.082 1 96.75 270 GLN B N 1
ATOM 8049 C CA . GLN B 1 270 ? 0.158 -19.578 -3.109 1 96.75 270 GLN B CA 1
ATOM 8050 C C . GLN B 1 270 ? 1.202 -20.703 -3.158 1 96.75 270 GLN B C 1
ATOM 8052 O O . GLN B 1 270 ? 1.582 -21.25 -2.121 1 96.75 270 GLN B O 1
ATOM 8057 N N . SER B 1 271 ? 1.641 -21.016 -4.328 1 97.88 271 SER B N 1
ATOM 8058 C CA . SER B 1 271 ? 2.686 -21.984 -4.664 1 97.88 271 SER B CA 1
ATOM 8059 C C . SER B 1 271 ? 3.393 -21.609 -5.961 1 97.88 271 SER B C 1
ATOM 8061 O O . SER B 1 271 ? 2.76 -21.516 -7.016 1 97.88 271 SER B O 1
ATOM 8063 N N . PHE B 1 272 ? 4.707 -21.422 -5.875 1 98.38 272 PHE B N 1
ATOM 8064 C CA . PHE B 1 272 ? 5.438 -20.922 -7.035 1 98.38 272 PHE B CA 1
ATOM 8065 C C . PHE B 1 272 ? 5.453 -21.953 -8.156 1 98.38 272 PHE B C 1
ATOM 8067 O O . PHE B 1 272 ? 5.434 -21.609 -9.336 1 98.38 272 PHE B O 1
ATOM 8074 N N . GLN B 1 273 ? 5.496 -23.234 -7.793 1 97.62 273 GLN B N 1
ATOM 8075 C CA . GLN B 1 273 ? 5.445 -24.297 -8.805 1 97.62 273 GLN B CA 1
ATOM 8076 C C . GLN B 1 273 ? 4.168 -24.188 -9.633 1 97.62 273 GLN B C 1
ATOM 8078 O O . GLN B 1 273 ? 4.219 -24.234 -10.867 1 97.62 273 GLN B O 1
ATOM 8083 N N . TYR B 1 274 ? 3.117 -23.984 -9 1 97.25 274 TYR B N 1
ATOM 8084 C CA . TYR B 1 274 ? 1.842 -23.984 -9.711 1 97.25 274 TYR B CA 1
ATOM 8085 C C . TYR B 1 274 ? 1.606 -22.641 -10.398 1 97.25 274 TYR B C 1
ATOM 8087 O O . TYR B 1 274 ? 0.97 -22.594 -11.453 1 97.25 274 TYR B O 1
ATOM 8095 N N . HIS B 1 275 ? 2.098 -21.578 -9.898 1 98.56 275 HIS B N 1
ATOM 8096 C CA . HIS B 1 275 ? 2.139 -20.328 -10.656 1 98.56 275 HIS B CA 1
ATOM 8097 C C . HIS B 1 275 ? 2.852 -20.516 -11.992 1 98.56 275 HIS B C 1
ATOM 8099 O O . HIS B 1 275 ? 2.307 -20.188 -13.047 1 98.56 275 HIS B O 1
ATOM 8105 N N . ASN B 1 276 ? 3.973 -21.094 -11.945 1 98.69 276 ASN B N 1
ATOM 8106 C CA . ASN B 1 276 ? 4.809 -21.188 -13.133 1 98.69 276 ASN B CA 1
ATOM 8107 C C . ASN B 1 276 ? 4.316 -22.281 -14.086 1 98.69 276 ASN B C 1
ATOM 8109 O O . ASN B 1 276 ? 4.477 -22.172 -15.305 1 98.69 276 ASN B O 1
ATOM 8113 N N . GLU B 1 277 ? 3.695 -23.328 -13.531 1 98.19 277 GLU B N 1
ATOM 8114 C CA . GLU B 1 277 ? 3.086 -24.312 -14.406 1 98.19 277 GLU B CA 1
ATOM 8115 C C . GLU B 1 277 ? 1.965 -23.703 -15.242 1 98.19 277 GLU B C 1
ATOM 8117 O O . GLU B 1 277 ? 1.846 -23.984 -16.438 1 98.19 277 GLU B O 1
ATOM 8122 N N . MET B 1 278 ? 1.14 -22.875 -14.57 1 98.62 278 MET B N 1
ATOM 8123 C CA . MET B 1 278 ? 0.088 -22.203 -15.312 1 98.62 278 MET B CA 1
ATOM 8124 C C . MET B 1 278 ? 0.684 -21.234 -16.344 1 98.62 278 MET B C 1
ATOM 8126 O O . MET B 1 278 ? 0.182 -21.125 -17.469 1 98.62 278 MET B O 1
ATOM 8130 N N . LEU B 1 279 ? 1.735 -20.562 -15.938 1 98.81 279 LEU B N 1
ATOM 8131 C CA . LEU B 1 279 ? 2.422 -19.656 -16.844 1 98.81 279 LEU B CA 1
ATOM 8132 C C . LEU B 1 279 ? 2.912 -20.391 -18.094 1 98.81 279 LEU B C 1
ATOM 8134 O O . LEU B 1 279 ? 2.695 -19.938 -19.219 1 98.81 279 LEU B O 1
ATOM 8138 N N . LYS B 1 280 ? 3.502 -21.516 -17.922 1 98.31 280 LYS B N 1
ATOM 8139 C CA . LYS B 1 280 ? 4 -22.328 -19.031 1 98.31 280 LYS B CA 1
ATOM 8140 C C . LYS B 1 280 ? 2.865 -22.719 -19.969 1 98.31 280 LYS B C 1
ATOM 8142 O O . LYS B 1 280 ? 3.02 -22.688 -21.188 1 98.31 280 LYS B O 1
ATOM 8147 N N . CYS B 1 281 ? 1.763 -23.094 -19.391 1 98.5 281 CYS B N 1
ATOM 8148 C CA . CYS B 1 281 ? 0.599 -23.469 -20.188 1 98.5 281 CYS B CA 1
ATOM 8149 C C . CYS B 1 281 ? 0.164 -22.328 -21.094 1 98.5 281 CYS B C 1
ATOM 8151 O O . CYS B 1 281 ? -0.067 -22.531 -22.281 1 98.5 281 CYS B O 1
ATOM 8153 N N . PHE B 1 282 ? 0.126 -21.156 -20.562 1 98.81 282 PHE B N 1
ATOM 8154 C CA . PHE B 1 282 ? -0.374 -20.031 -21.328 1 98.81 282 PHE B CA 1
ATOM 8155 C C . PHE B 1 282 ? 0.656 -19.578 -22.359 1 98.81 282 PHE B C 1
ATOM 8157 O O . PHE B 1 282 ? 0.297 -19.109 -23.453 1 98.81 282 PHE B O 1
ATOM 8164 N N . LEU B 1 283 ? 1.945 -19.719 -22.078 1 98.62 283 LEU B N 1
ATOM 8165 C CA . LEU B 1 283 ? 2.961 -19.406 -23.078 1 98.62 283 LEU B CA 1
ATOM 8166 C C . LEU B 1 283 ? 2.816 -20.312 -24.297 1 98.62 283 LEU B C 1
ATOM 8168 O O . LEU B 1 283 ? 2.896 -19.859 -25.438 1 98.62 283 LEU B O 1
ATOM 8172 N N . GLU B 1 284 ? 2.557 -21.594 -24.078 1 98.06 284 GLU B N 1
ATOM 8173 C CA . GLU B 1 284 ? 2.334 -22.531 -25.172 1 98.06 284 GLU B CA 1
ATOM 8174 C C . GLU B 1 284 ? 1.042 -22.219 -25.922 1 98.06 284 GLU B C 1
ATOM 8176 O O . GLU B 1 284 ? 0.994 -22.281 -27.156 1 98.06 284 GLU B O 1
ATOM 8181 N N . PHE B 1 285 ? 0.038 -21.844 -25.125 1 98.44 285 PHE B N 1
ATOM 8182 C CA . PHE B 1 285 ? -1.25 -21.469 -25.688 1 98.44 285 PHE B CA 1
ATOM 8183 C C . PHE B 1 285 ? -1.089 -20.297 -26.656 1 98.44 285 PHE B C 1
ATOM 8185 O O . PHE B 1 285 ? -1.529 -20.375 -27.812 1 98.44 285 PHE B O 1
ATOM 8192 N N . ILE B 1 286 ? -0.354 -19.234 -26.234 1 98.56 286 ILE B N 1
ATOM 8193 C CA . ILE B 1 286 ? -0.157 -18.031 -27.047 1 98.56 286 ILE B CA 1
ATOM 8194 C C . ILE B 1 286 ? 0.676 -18.375 -28.281 1 98.56 286 ILE B C 1
ATOM 8196 O O . ILE B 1 286 ? 0.368 -17.922 -29.391 1 98.56 286 ILE B O 1
ATOM 8200 N N . THR B 1 287 ? 1.668 -19.188 -28.141 1 97.94 287 THR B N 1
ATOM 8201 C CA . THR B 1 287 ? 2.553 -19.562 -29.234 1 97.94 287 THR B CA 1
ATOM 8202 C C . THR B 1 287 ? 1.769 -20.25 -30.359 1 97.94 287 THR B C 1
ATOM 8204 O O . THR B 1 287 ? 1.838 -19.828 -31.516 1 97.94 287 THR B O 1
ATOM 8207 N N . LEU B 1 288 ? 1.027 -21.281 -30 1 98 288 LEU B N 1
ATOM 8208 C CA . LEU B 1 288 ? 0.295 -22.047 -31 1 98 288 LEU B CA 1
ATOM 8209 C C . LEU B 1 288 ? -0.806 -21.203 -31.625 1 98 288 LEU B C 1
ATOM 8211 O O . LEU B 1 288 ? -1.06 -21.312 -32.844 1 98 288 LEU B O 1
ATOM 8215 N N . ALA B 1 289 ? -1.437 -20.375 -30.766 1 98.31 289 ALA B N 1
ATOM 8216 C CA . ALA B 1 289 ? -2.482 -19.5 -31.281 1 98.31 289 ALA B CA 1
ATOM 8217 C C . ALA B 1 289 ? -1.927 -18.547 -32.344 1 98.31 289 ALA B C 1
ATOM 8219 O O . ALA B 1 289 ? -2.49 -18.406 -33.438 1 98.31 289 ALA B O 1
ATOM 8220 N N . GLU B 1 290 ? -0.853 -17.984 -32.062 1 95.44 290 GLU B N 1
ATOM 8221 C CA . GLU B 1 290 ? -0.252 -17.016 -32.969 1 95.44 290 GLU B CA 1
ATOM 8222 C C . GLU B 1 290 ? 0.203 -17.688 -34.281 1 95.44 290 GLU B C 1
ATOM 8224 O O . GLU B 1 290 ? 0.017 -17.125 -35.375 1 95.44 290 GLU B O 1
ATOM 8229 N N . LYS B 1 291 ? 0.733 -18.797 -34.188 1 96.31 291 LYS B N 1
ATOM 8230 C CA . LYS B 1 291 ? 1.21 -19.531 -35.375 1 96.31 291 LYS B CA 1
ATOM 8231 C C . LYS B 1 291 ? 0.052 -19.906 -36.281 1 96.31 291 LYS B C 1
ATOM 8233 O O . LYS B 1 291 ? 0.24 -20.094 -37.5 1 96.31 291 LYS B O 1
ATOM 8238 N N . ASN B 1 292 ? -1.122 -20.047 -35.75 1 97.75 292 ASN B N 1
ATOM 8239 C CA . ASN B 1 292 ? -2.27 -20.484 -36.531 1 97.75 292 ASN B CA 1
ATOM 8240 C C . ASN B 1 292 ? -3.287 -19.359 -36.719 1 97.75 292 ASN B C 1
ATOM 8242 O O . ASN B 1 292 ? -4.465 -19.609 -36.969 1 97.75 292 ASN B O 1
ATOM 8246 N N . ASN B 1 293 ? -2.885 -18.062 -36.375 1 96.69 293 ASN B N 1
ATOM 8247 C CA . ASN B 1 293 ? -3.664 -16.844 -36.594 1 96.69 293 ASN B CA 1
ATOM 8248 C C . ASN B 1 293 ? -4.957 -16.859 -35.781 1 96.69 293 ASN B C 1
ATOM 8250 O O . ASN B 1 293 ? -6.008 -16.438 -36.25 1 96.69 293 ASN B O 1
ATOM 8254 N N . ILE B 1 294 ? -4.863 -17.547 -34.688 1 97.5 294 ILE B N 1
ATOM 8255 C CA . ILE B 1 294 ? -5.961 -17.5 -33.719 1 97.5 294 ILE B CA 1
ATOM 8256 C C . ILE B 1 294 ? -5.777 -16.297 -32.812 1 97.5 294 ILE B C 1
ATOM 8258 O O . ILE B 1 294 ? -4.715 -16.125 -32.188 1 97.5 294 ILE B O 1
ATOM 8262 N N . THR B 1 295 ? -6.773 -15.477 -32.688 1 95.88 295 THR B N 1
ATOM 8263 C CA . THR B 1 295 ? -6.684 -14.25 -31.891 1 95.88 295 THR B CA 1
ATOM 8264 C C . THR B 1 295 ? -6.723 -14.555 -30.406 1 95.88 295 THR B C 1
ATOM 8266 O O . THR B 1 295 ? -7.621 -15.25 -29.922 1 95.88 295 THR B O 1
ATOM 8269 N N . VAL B 1 296 ? -5.766 -14.141 -29.703 1 96.81 296 VAL B N 1
ATOM 8270 C CA . VAL B 1 296 ? -5.723 -14.172 -28.234 1 96.81 296 VAL B CA 1
ATOM 8271 C C . VAL B 1 296 ? -6.027 -12.781 -27.672 1 96.81 296 VAL B C 1
ATOM 8273 O O . VAL B 1 296 ? -5.445 -11.789 -28.125 1 96.81 296 VAL B O 1
ATOM 8276 N N . SER B 1 297 ? -6.93 -12.656 -26.703 1 97.62 297 SER B N 1
ATOM 8277 C CA . SER B 1 297 ? -7.324 -11.359 -26.172 1 97.62 297 SER B CA 1
ATOM 8278 C C . SER B 1 297 ? -6.152 -10.672 -25.469 1 97.62 297 SER B C 1
ATOM 8280 O O . SER B 1 297 ? -5.258 -11.336 -24.953 1 97.62 297 SER B O 1
ATOM 8282 N N . ASP B 1 298 ? -6.16 -9.305 -25.484 1 97.88 298 ASP B N 1
ATOM 8283 C CA . ASP B 1 298 ? -5.164 -8.531 -24.75 1 97.88 298 ASP B CA 1
ATOM 8284 C C . ASP B 1 298 ? -5.234 -8.836 -23.266 1 97.88 298 ASP B C 1
ATOM 8286 O O . ASP B 1 298 ? -4.223 -8.773 -22.562 1 97.88 298 ASP B O 1
ATOM 8290 N N . PHE B 1 299 ? -6.426 -9.172 -22.859 1 97.38 299 PHE B N 1
ATOM 8291 C CA . PHE B 1 299 ? -6.621 -9.508 -21.453 1 97.38 299 PHE B CA 1
ATOM 8292 C C . PHE B 1 299 ? -5.738 -10.688 -21.047 1 97.38 299 PHE B C 1
ATOM 8294 O O . PHE B 1 299 ? -5.012 -10.609 -20.062 1 97.38 299 PHE B O 1
ATOM 8301 N N . ILE B 1 300 ? -5.762 -11.75 -21.875 1 98.56 300 ILE B N 1
ATOM 8302 C CA . ILE B 1 300 ? -4.938 -12.922 -21.609 1 98.56 300 ILE B CA 1
ATOM 8303 C C . ILE B 1 300 ? -3.459 -12.547 -21.688 1 98.56 300 ILE B C 1
ATOM 8305 O O . ILE B 1 300 ? -2.67 -12.883 -20.812 1 98.56 300 ILE B O 1
ATOM 8309 N N . LYS B 1 301 ? -3.072 -11.852 -22.734 1 98.62 301 LYS B N 1
ATOM 8310 C CA . LYS B 1 301 ? -1.676 -11.484 -22.953 1 98.62 301 LYS B CA 1
ATOM 8311 C C . LYS B 1 301 ? -1.133 -10.656 -21.781 1 98.62 301 LYS B C 1
ATOM 8313 O O . LYS B 1 301 ? -0.024 -10.906 -21.312 1 98.62 301 LYS B O 1
ATOM 8318 N N . ASN B 1 302 ? -1.939 -9.719 -21.312 1 98.5 302 ASN B N 1
ATOM 8319 C CA . ASN B 1 302 ? -1.509 -8.867 -20.219 1 98.5 302 ASN B CA 1
ATOM 8320 C C . ASN B 1 302 ? -1.347 -9.672 -18.922 1 98.5 302 ASN B C 1
ATOM 8322 O O . ASN B 1 302 ? -0.402 -9.445 -18.156 1 98.5 302 ASN B O 1
ATOM 8326 N N . LYS B 1 303 ? -2.279 -10.562 -18.672 1 98.62 303 LYS B N 1
ATOM 8327 C CA . LYS B 1 303 ? -2.18 -11.43 -17.484 1 98.62 303 LYS B CA 1
ATOM 8328 C C . LYS B 1 303 ? -0.91 -12.273 -17.531 1 98.62 303 LYS B C 1
ATOM 8330 O O . LYS B 1 303 ? -0.225 -12.43 -16.531 1 98.62 303 LYS B O 1
ATOM 8335 N N . VAL B 1 304 ? -0.628 -12.789 -18.703 1 98.88 304 VAL B N 1
ATOM 8336 C CA . VAL B 1 304 ? 0.543 -13.641 -18.844 1 98.88 304 VAL B CA 1
ATOM 8337 C C . VAL B 1 304 ? 1.814 -12.82 -18.641 1 98.88 304 VAL B C 1
ATOM 8339 O O . VAL B 1 304 ? 2.76 -13.281 -18 1 98.88 304 VAL B O 1
ATOM 8342 N N . LYS B 1 305 ? 1.854 -11.664 -19.219 1 98.81 305 LYS B N 1
ATOM 8343 C CA . LYS B 1 305 ? 3.002 -10.781 -19.016 1 98.81 305 LYS B CA 1
ATOM 8344 C C . LYS B 1 305 ? 3.197 -10.477 -17.531 1 98.81 305 LYS B C 1
ATOM 8346 O O . LYS B 1 305 ? 4.32 -10.516 -17.031 1 98.81 305 LYS B O 1
ATOM 8351 N N . ASP B 1 306 ? 2.098 -10.195 -16.828 1 98.75 306 ASP B N 1
ATOM 8352 C CA . ASP B 1 306 ? 2.16 -9.961 -15.398 1 98.75 306 ASP B CA 1
ATOM 8353 C C . ASP B 1 306 ? 2.719 -11.18 -14.664 1 98.75 306 ASP B C 1
ATOM 8355 O O . ASP B 1 306 ? 3.502 -11.039 -13.719 1 98.75 306 ASP B O 1
ATOM 8359 N N . MET B 1 307 ? 2.277 -12.305 -15.094 1 98.88 307 MET B N 1
ATOM 8360 C CA . MET B 1 307 ? 2.768 -13.531 -14.477 1 98.88 307 MET B CA 1
ATOM 8361 C C . MET B 1 307 ? 4.273 -13.68 -14.68 1 98.88 307 MET B C 1
ATOM 8363 O O . MET B 1 307 ? 4.98 -14.141 -13.781 1 98.88 307 MET B O 1
ATOM 8367 N N . LEU B 1 308 ? 4.758 -13.32 -15.852 1 98.88 308 LEU B N 1
ATOM 8368 C CA . LEU B 1 308 ? 6.188 -13.398 -16.141 1 98.88 308 LEU B CA 1
ATOM 8369 C C . LEU B 1 308 ? 6.98 -12.484 -15.219 1 98.88 308 LEU B C 1
ATOM 8371 O O . LEU B 1 308 ? 8 -12.898 -14.664 1 98.88 308 LEU B O 1
ATOM 8375 N N . TYR B 1 309 ? 6.516 -11.328 -15.039 1 98.81 309 TYR B N 1
ATOM 8376 C CA . TYR B 1 309 ? 7.223 -10.398 -14.156 1 98.81 309 TYR B CA 1
ATOM 8377 C C . TYR B 1 309 ? 7.133 -10.852 -12.703 1 98.81 309 TYR B C 1
ATOM 8379 O O . TYR B 1 309 ? 8.062 -10.648 -11.922 1 98.81 309 TYR B O 1
ATOM 8387 N N . ALA B 1 310 ? 5.988 -11.391 -12.32 1 98.81 310 ALA B N 1
ATOM 8388 C CA . ALA B 1 310 ? 5.91 -11.992 -10.984 1 98.81 310 ALA B CA 1
ATOM 8389 C C . ALA B 1 310 ? 6.957 -13.094 -10.82 1 98.81 310 ALA B C 1
ATOM 8391 O O . ALA B 1 310 ? 7.656 -13.141 -9.805 1 98.81 310 ALA B O 1
ATOM 8392 N N . THR B 1 311 ? 7.047 -13.945 -11.797 1 98.81 311 THR B N 1
ATOM 8393 C CA . THR B 1 311 ? 8.062 -14.992 -11.781 1 98.81 311 THR B CA 1
ATOM 8394 C C . THR B 1 311 ? 9.461 -14.391 -11.617 1 98.81 311 THR B C 1
ATOM 8396 O O . THR B 1 311 ? 10.266 -14.875 -10.82 1 98.81 311 THR B O 1
ATOM 8399 N N . LEU B 1 312 ? 9.719 -13.359 -12.344 1 98.75 312 LEU B N 1
ATOM 8400 C CA . LEU B 1 312 ? 11.008 -12.688 -12.273 1 98.75 312 LEU B CA 1
ATOM 8401 C C . LEU B 1 312 ? 11.312 -12.25 -10.844 1 98.75 312 LEU B C 1
ATOM 8403 O O . LEU B 1 312 ? 12.391 -12.539 -10.312 1 98.75 312 LEU B O 1
ATOM 8407 N N . TYR B 1 313 ? 10.375 -11.68 -10.188 1 98.56 313 TYR B N 1
ATOM 8408 C CA . TYR B 1 313 ? 10.602 -11.125 -8.859 1 98.56 313 TYR B CA 1
ATOM 8409 C C . TYR B 1 313 ? 10.703 -12.234 -7.82 1 98.56 313 TYR B C 1
ATOM 8411 O O . TYR B 1 313 ? 11.289 -12.039 -6.75 1 98.56 313 TYR B O 1
ATOM 8419 N N . THR B 1 314 ? 10.133 -13.391 -8.086 1 98.44 314 THR B N 1
ATOM 8420 C CA . THR B 1 314 ? 10.203 -14.484 -7.129 1 98.44 314 THR B CA 1
ATOM 8421 C C . THR B 1 314 ? 11.531 -15.234 -7.262 1 98.44 314 THR B C 1
ATOM 8423 O O . THR B 1 314 ? 11.867 -16.062 -6.41 1 98.44 314 THR B O 1
ATOM 8426 N N . MET B 1 315 ? 12.305 -14.938 -8.32 1 98.62 315 MET B N 1
ATOM 8427 C CA . MET B 1 315 ? 13.539 -15.664 -8.625 1 98.62 315 MET B CA 1
ATOM 8428 C C . MET B 1 315 ? 14.625 -15.336 -7.605 1 98.62 315 MET B C 1
ATOM 8430 O O . MET B 1 315 ? 14.992 -14.172 -7.43 1 98.62 315 MET B O 1
ATOM 8434 N N . LYS B 1 316 ? 15.156 -16.359 -6.98 1 98.25 316 LYS B N 1
ATOM 8435 C CA . LYS B 1 316 ? 16.234 -16.203 -6.008 1 98.25 316 LYS B CA 1
ATOM 8436 C C . LYS B 1 316 ? 17.562 -15.953 -6.703 1 98.25 316 LYS B C 1
ATOM 8438 O O . LYS B 1 316 ? 17.688 -16.125 -7.918 1 98.25 316 LYS B O 1
ATOM 8443 N N . PRO B 1 317 ? 18.578 -15.586 -5.93 1 97.81 317 PRO B N 1
ATOM 8444 C CA . PRO B 1 317 ? 19.891 -15.328 -6.523 1 97.81 317 PRO B CA 1
ATOM 8445 C C . PRO B 1 317 ? 20.469 -16.547 -7.23 1 97.81 317 PRO B C 1
ATOM 8447 O O . PRO B 1 317 ? 21.219 -16.406 -8.195 1 97.81 317 PRO B O 1
ATOM 8450 N N . ASN B 1 318 ? 20.094 -17.719 -6.824 1 97.38 318 ASN B N 1
ATOM 8451 C CA . ASN B 1 318 ? 20.562 -18.922 -7.496 1 97.38 318 ASN B CA 1
ATOM 8452 C C . ASN B 1 318 ? 19.75 -19.234 -8.742 1 97.38 318 ASN B C 1
ATOM 8454 O O . ASN B 1 318 ? 19.859 -20.312 -9.312 1 97.38 318 ASN B O 1
ATOM 8458 N N . HIS B 1 319 ? 18.828 -18.328 -9.094 1 97.94 319 HIS B N 1
ATOM 8459 C CA . HIS B 1 319 ? 18.031 -18.312 -10.312 1 97.94 319 HIS B CA 1
ATOM 8460 C C . HIS B 1 319 ? 16.844 -19.281 -10.219 1 97.94 319 HIS B C 1
ATOM 8462 O O . HIS B 1 319 ? 16.156 -19.516 -11.211 1 97.94 319 HIS B O 1
ATOM 8468 N N . CYS B 1 320 ? 16.594 -19.875 -9.062 1 98.12 320 CYS B N 1
ATOM 8469 C CA . CYS B 1 320 ? 15.5 -20.828 -8.883 1 98.12 320 CYS B CA 1
ATOM 8470 C C . CYS B 1 320 ? 14.367 -20.219 -8.062 1 98.12 320 CYS B C 1
ATOM 8472 O O . CYS B 1 320 ? 14.555 -19.172 -7.43 1 98.12 320 CYS B O 1
ATOM 8474 N N . GLN B 1 321 ? 13.195 -20.828 -8.156 1 98.19 321 GLN B N 1
ATOM 8475 C CA . GLN B 1 321 ? 12.109 -20.484 -7.238 1 98.19 321 GLN B CA 1
ATOM 8476 C C . GLN B 1 321 ? 12.336 -21.094 -5.859 1 98.19 321 GLN B C 1
ATOM 8478 O O . GLN B 1 321 ? 13.016 -22.109 -5.734 1 98.19 321 GLN B O 1
ATOM 8483 N N . SER B 1 322 ? 11.805 -20.453 -4.836 1 97.19 322 SER B N 1
ATOM 8484 C CA . SER B 1 322 ? 11.758 -21.016 -3.486 1 97.19 322 SER B CA 1
ATOM 8485 C C . SER B 1 322 ? 10.82 -22.203 -3.414 1 97.19 322 SER B C 1
ATOM 8487 O O . SER B 1 322 ? 9.977 -22.391 -4.293 1 97.19 322 SER B O 1
ATOM 8489 N N . ASN B 1 323 ? 11.031 -23.031 -2.379 1 98.06 323 ASN B N 1
ATOM 8490 C CA . ASN B 1 323 ? 10.117 -24.141 -2.123 1 98.06 323 ASN B CA 1
ATOM 8491 C C . ASN B 1 323 ? 8.836 -23.672 -1.436 1 98.06 323 ASN B C 1
ATOM 8493 O O . ASN B 1 323 ? 8.242 -24.406 -0.655 1 98.06 323 ASN B O 1
ATOM 8497 N N . TYR B 1 324 ? 8.453 -22.438 -1.701 1 97.75 324 TYR B N 1
ATOM 8498 C CA . TYR B 1 324 ? 7.242 -21.828 -1.172 1 97.75 324 TYR B CA 1
ATOM 8499 C C . TYR B 1 324 ? 6 -22.578 -1.644 1 97.75 324 TYR B C 1
ATOM 8501 O O . TYR B 1 324 ? 5.797 -22.75 -2.848 1 97.75 324 TYR B O 1
ATOM 8509 N N . GLY B 1 325 ? 5.137 -22.984 -0.694 1 97.12 325 GLY B N 1
ATOM 8510 C CA . GLY B 1 325 ? 4.023 -23.875 -1.025 1 97.12 325 GLY B CA 1
ATOM 8511 C C . GLY B 1 325 ? 4.469 -25.234 -1.516 1 97.12 325 GLY B C 1
ATOM 8512 O O . GLY B 1 325 ? 5.426 -25.812 -0.994 1 97.12 325 GLY B O 1
ATOM 8513 N N . ASP B 1 326 ? 3.668 -25.844 -2.357 1 97.25 326 ASP B N 1
ATOM 8514 C CA . ASP B 1 326 ? 4.023 -27.109 -2.979 1 97.25 326 ASP B CA 1
ATOM 8515 C C . ASP B 1 326 ? 4.906 -26.906 -4.207 1 97.25 326 ASP B C 1
ATOM 8517 O O . ASP B 1 326 ? 4.449 -27.078 -5.34 1 97.25 326 ASP B O 1
ATOM 8521 N N . SER B 1 327 ? 6.16 -26.531 -3.893 1 97.69 327 SER B N 1
ATOM 8522 C CA . SER B 1 327 ? 7.059 -26.172 -4.98 1 97.69 327 SER B CA 1
ATOM 8523 C C . SER B 1 327 ? 8.398 -26.891 -4.859 1 97.69 327 SER B C 1
ATOM 8525 O O . SER B 1 327 ? 8.914 -27.078 -3.758 1 97.69 327 SER B O 1
ATOM 8527 N N . ASP B 1 328 ? 8.914 -27.297 -5.957 1 97.12 328 ASP B N 1
ATOM 8528 C CA . ASP B 1 328 ? 10.289 -27.797 -6.07 1 97.12 328 ASP B CA 1
ATOM 8529 C C . ASP B 1 328 ? 11.242 -26.688 -6.496 1 97.12 328 ASP B C 1
ATOM 8531 O O . ASP B 1 328 ? 10.805 -25.594 -6.859 1 97.12 328 ASP B O 1
ATOM 8535 N N . GLU B 1 329 ? 12.469 -26.953 -6.316 1 96.06 329 GLU B N 1
ATOM 8536 C CA . GLU B 1 329 ? 13.445 -26 -6.832 1 96.06 329 GLU B CA 1
ATOM 8537 C C . GLU B 1 329 ? 13.57 -26.109 -8.352 1 96.06 329 GLU B C 1
ATOM 8539 O O . GLU B 1 329 ? 13.898 -27.172 -8.883 1 96.06 329 GLU B O 1
ATOM 8544 N N . GLU B 1 330 ? 13.188 -25.125 -9.094 1 97.12 330 GLU B N 1
ATOM 8545 C CA . GLU B 1 330 ? 13.234 -25.062 -10.547 1 97.12 330 GLU B CA 1
ATOM 8546 C C . GLU B 1 330 ? 13.914 -23.797 -11.023 1 97.12 330 GLU B C 1
ATOM 8548 O O . GLU B 1 330 ? 13.68 -22.719 -10.477 1 97.12 330 GLU B O 1
ATOM 8553 N N . ASP B 1 331 ? 14.82 -23.938 -11.992 1 97.62 331 ASP B N 1
ATOM 8554 C CA . ASP B 1 331 ? 15.445 -22.781 -12.625 1 97.62 331 ASP B CA 1
ATOM 8555 C C . ASP B 1 331 ? 14.422 -21.984 -13.445 1 97.62 331 ASP B C 1
ATOM 8557 O O . ASP B 1 331 ? 13.68 -22.562 -14.242 1 97.62 331 ASP B O 1
ATOM 8561 N N . LEU B 1 332 ? 14.359 -20.656 -13.25 1 98.56 332 LEU B N 1
ATOM 8562 C CA . LEU B 1 332 ? 13.289 -19.859 -13.828 1 98.56 332 LEU B CA 1
ATOM 8563 C C . LEU B 1 332 ? 13.766 -19.141 -15.078 1 98.56 332 LEU B C 1
ATOM 8565 O O . LEU B 1 332 ? 12.977 -18.484 -15.766 1 98.56 332 LEU B O 1
ATOM 8569 N N . ARG B 1 333 ? 15.133 -19.219 -15.484 1 98.06 333 ARG B N 1
ATOM 8570 C CA . ARG B 1 333 ? 15.75 -18.406 -16.531 1 98.06 333 ARG B CA 1
ATOM 8571 C C . ARG B 1 333 ? 15.211 -18.797 -17.906 1 98.06 333 ARG B C 1
ATOM 8573 O O . ARG B 1 333 ? 15.125 -17.953 -18.812 1 98.06 333 ARG B O 1
ATOM 8580 N N . ASP B 1 334 ? 14.781 -20.016 -18 1 97.81 334 ASP B N 1
ATOM 8581 C CA . ASP B 1 334 ? 14.195 -20.469 -19.25 1 97.81 334 ASP B CA 1
ATOM 8582 C C . ASP B 1 334 ? 12.852 -19.781 -19.5 1 97.81 334 ASP B C 1
ATOM 8584 O O . ASP B 1 334 ? 12.516 -19.438 -20.641 1 97.81 334 ASP B O 1
ATOM 8588 N N . LEU B 1 335 ? 12.039 -19.641 -18.453 1 98.56 335 LEU B N 1
ATOM 8589 C CA . LEU B 1 335 ? 10.75 -18.969 -18.578 1 98.56 335 LEU B CA 1
ATOM 8590 C C . LEU B 1 335 ? 10.945 -17.5 -18.953 1 98.56 335 LEU B C 1
ATOM 8592 O O . LEU B 1 335 ? 10.148 -16.938 -19.719 1 98.56 335 LEU B O 1
ATOM 8596 N N . MET B 1 336 ? 12 -16.859 -18.406 1 98.62 336 MET B N 1
ATOM 8597 C CA . MET B 1 336 ? 12.32 -15.492 -18.797 1 98.62 336 MET B CA 1
ATOM 8598 C C . MET B 1 336 ? 12.586 -15.391 -20.281 1 98.62 336 MET B C 1
ATOM 8600 O O . MET B 1 336 ? 12.039 -14.523 -20.969 1 98.62 336 MET B O 1
ATOM 8604 N N . ASN B 1 337 ? 13.43 -16.328 -20.812 1 98.56 337 ASN B N 1
ATOM 8605 C CA . ASN B 1 337 ? 13.742 -16.312 -22.234 1 98.56 337 ASN B CA 1
ATOM 8606 C C . ASN B 1 337 ? 12.5 -16.547 -23.078 1 98.56 337 ASN B C 1
ATOM 8608 O O . ASN B 1 337 ? 12.312 -15.891 -24.109 1 98.56 337 ASN B O 1
ATOM 8612 N N . PHE B 1 338 ? 11.68 -17.516 -22.656 1 98.56 338 PHE B N 1
ATOM 8613 C CA . PHE B 1 338 ? 10.453 -17.797 -23.391 1 98.56 338 PHE B CA 1
ATOM 8614 C C . PHE B 1 338 ? 9.562 -16.562 -23.438 1 98.56 338 PHE B C 1
ATOM 8616 O O . PHE B 1 338 ? 9.039 -16.219 -24.5 1 98.56 338 PHE B O 1
ATOM 8623 N N . GLY B 1 339 ? 9.406 -15.898 -22.25 1 98.75 339 GLY B N 1
ATOM 8624 C CA . GLY B 1 339 ? 8.633 -14.664 -22.203 1 98.75 339 GLY B CA 1
ATOM 8625 C C . GLY B 1 339 ? 9.227 -13.547 -23.031 1 98.75 339 GLY B C 1
ATOM 8626 O O . GLY B 1 339 ? 8.5 -12.781 -23.672 1 98.75 339 GLY B O 1
ATOM 8627 N N . ALA B 1 340 ? 10.539 -13.414 -23.031 1 98.75 340 ALA B N 1
ATOM 8628 C CA . ALA B 1 340 ? 11.234 -12.391 -23.812 1 98.75 340 ALA B CA 1
ATOM 8629 C C . ALA B 1 340 ? 10.906 -12.516 -25.297 1 98.75 340 ALA B C 1
ATOM 8631 O O . ALA B 1 340 ? 10.703 -11.516 -25.984 1 98.75 340 ALA B O 1
ATOM 8632 N N . ILE B 1 341 ? 10.859 -13.742 -25.766 1 98.44 341 ILE B N 1
ATOM 8633 C CA . ILE B 1 341 ? 10.609 -14 -27.188 1 98.44 341 ILE B CA 1
ATOM 8634 C C . ILE B 1 341 ? 9.164 -13.625 -27.531 1 98.44 341 ILE B C 1
ATOM 8636 O O . ILE B 1 341 ? 8.922 -12.891 -28.484 1 98.44 341 ILE B O 1
ATOM 8640 N N . ILE B 1 342 ? 8.227 -14.086 -26.703 1 98.25 342 ILE B N 1
ATOM 8641 C CA . ILE B 1 342 ? 6.809 -13.906 -26.984 1 98.25 342 ILE B CA 1
ATOM 8642 C C . ILE B 1 342 ? 6.457 -12.422 -26.938 1 98.25 342 ILE B C 1
ATOM 8644 O O . ILE B 1 342 ? 5.715 -11.922 -27.797 1 98.25 342 ILE B O 1
ATOM 8648 N N . PHE B 1 343 ? 7.035 -11.648 -25.984 1 98.56 343 PHE B N 1
ATOM 8649 C CA . PHE B 1 343 ? 6.598 -10.281 -25.75 1 98.56 343 PHE B CA 1
ATOM 8650 C C . PHE B 1 343 ? 7.648 -9.289 -26.219 1 98.56 343 PHE B C 1
ATOM 8652 O O . PHE B 1 343 ? 7.508 -8.078 -26.031 1 98.56 343 PHE B O 1
ATOM 8659 N N . LYS B 1 344 ? 8.742 -9.812 -26.859 1 98.38 344 LYS B N 1
ATOM 8660 C CA . LYS B 1 344 ? 9.836 -8.961 -27.312 1 98.38 344 LYS B CA 1
ATOM 8661 C C . LYS B 1 344 ? 10.289 -8.016 -26.203 1 98.38 344 LYS B C 1
ATOM 8663 O O . LYS B 1 344 ? 10.359 -6.805 -26.391 1 98.38 344 LYS B O 1
ATOM 8668 N N . ASP B 1 345 ? 10.586 -8.594 -25.062 1 98.56 345 ASP B N 1
ATOM 8669 C CA . ASP B 1 345 ? 10.836 -7.852 -23.828 1 98.56 345 ASP B CA 1
ATOM 8670 C C . ASP B 1 345 ? 12.305 -7.969 -23.422 1 98.56 345 ASP B C 1
ATOM 8672 O O . ASP B 1 345 ? 12.75 -9.039 -23 1 98.56 345 ASP B O 1
ATOM 8676 N N . GLY B 1 346 ? 13 -6.844 -23.375 1 98.62 346 GLY B N 1
ATOM 8677 C CA . GLY B 1 346 ? 14.422 -6.816 -23.078 1 98.62 346 GLY B CA 1
ATOM 8678 C C . GLY B 1 346 ? 14.734 -7.039 -21.609 1 98.62 346 GLY B C 1
ATOM 8679 O O . GLY B 1 346 ? 15.836 -7.469 -21.266 1 98.62 346 GLY B O 1
ATOM 8680 N N . ILE B 1 347 ? 13.812 -6.73 -20.75 1 98.62 347 ILE B N 1
ATOM 8681 C CA . ILE B 1 347 ? 14.023 -6.949 -19.328 1 98.62 347 ILE B CA 1
ATOM 8682 C C . ILE B 1 347 ? 14.016 -8.445 -19.031 1 98.62 347 ILE B C 1
ATOM 8684 O O . ILE B 1 347 ? 14.906 -8.961 -18.359 1 98.62 347 ILE B O 1
ATOM 8688 N N . LEU B 1 348 ? 13.031 -9.164 -19.578 1 98.75 348 LEU B N 1
ATOM 8689 C CA . LEU B 1 348 ? 12.961 -10.602 -19.375 1 98.75 348 LEU B CA 1
ATOM 8690 C C . LEU B 1 348 ? 14.203 -11.297 -19.922 1 98.75 348 LEU B C 1
ATOM 8692 O O . LEU B 1 348 ? 14.734 -12.219 -19.297 1 98.75 348 LEU B O 1
ATOM 8696 N N . LYS B 1 349 ? 14.68 -10.875 -21.078 1 98.62 349 LYS B N 1
ATOM 8697 C CA . LYS B 1 349 ? 15.898 -11.445 -21.656 1 98.62 349 LYS B CA 1
ATOM 8698 C C . LYS B 1 349 ? 17.078 -11.266 -20.703 1 98.62 349 LYS B C 1
ATOM 8700 O O . LYS B 1 349 ? 17.875 -12.188 -20.516 1 98.62 349 LYS B O 1
ATOM 8705 N N . ASN B 1 350 ? 17.125 -10.062 -20.094 1 98.38 350 ASN B N 1
ATOM 8706 C CA . ASN B 1 350 ? 18.266 -9.727 -19.25 1 98.38 350 ASN B CA 1
ATOM 8707 C C . ASN B 1 350 ? 18.359 -10.656 -18.047 1 98.38 350 ASN B C 1
ATOM 8709 O O . ASN B 1 350 ? 19.453 -10.883 -17.516 1 98.38 350 ASN B O 1
ATOM 8713 N N . TYR B 1 351 ? 17.297 -11.211 -17.656 1 98.25 351 TYR B N 1
ATOM 8714 C CA . TYR B 1 351 ? 17.297 -12.008 -16.438 1 98.25 351 TYR B CA 1
ATOM 8715 C C . TYR B 1 351 ? 17.109 -13.492 -16.766 1 98.25 351 TYR B C 1
ATOM 8717 O O . TYR B 1 351 ? 16.828 -14.289 -15.867 1 98.25 351 TYR B O 1
ATOM 8725 N N . GLY B 1 352 ? 17.172 -13.875 -18.078 1 98.06 352 GLY B N 1
ATOM 8726 C CA . GLY B 1 352 ? 17.172 -15.266 -18.516 1 98.06 352 GLY B CA 1
ATOM 8727 C C . GLY B 1 352 ? 18.562 -15.797 -18.797 1 98.06 352 GLY B C 1
ATOM 8728 O O . GLY B 1 352 ? 19.562 -15.195 -18.391 1 98.06 352 GLY B O 1
ATOM 8729 N N . ASN B 1 353 ? 18.625 -17 -19.375 1 96.44 353 ASN B N 1
ATOM 8730 C CA . ASN B 1 353 ? 19.875 -17.594 -19.812 1 96.44 353 ASN B CA 1
ATOM 8731 C C . ASN B 1 353 ? 20.469 -16.859 -21 1 96.44 353 ASN B C 1
ATOM 8733 O O . ASN B 1 353 ? 19.781 -16.094 -21.672 1 96.44 353 ASN B O 1
ATOM 8737 N N . GLU B 1 354 ? 21.703 -17.094 -21.172 1 95.19 354 GLU B N 1
ATOM 8738 C CA . GLU B 1 354 ? 22.391 -16.453 -22.297 1 95.19 354 GLU B CA 1
ATOM 8739 C C . GLU B 1 354 ? 21.812 -16.922 -23.625 1 95.19 354 GLU B C 1
ATOM 8741 O O . GLU B 1 354 ? 21.812 -16.156 -24.594 1 95.19 354 GLU B O 1
ATOM 8746 N N . SER B 1 355 ? 21.375 -18.188 -23.594 1 94.88 355 SER B N 1
ATOM 8747 C CA . SER B 1 355 ? 20.766 -18.75 -24.797 1 94.88 355 SER B CA 1
ATOM 8748 C C . SER B 1 355 ? 19.438 -19.422 -24.484 1 94.88 355 SER B C 1
ATOM 8750 O O . SER B 1 355 ? 19.141 -19.719 -23.328 1 94.88 355 SER B O 1
ATOM 8752 N N . ILE B 1 356 ? 18.703 -19.641 -25.516 1 95.56 356 ILE B N 1
ATOM 8753 C CA . ILE B 1 356 ? 17.391 -20.266 -25.344 1 95.56 356 ILE B CA 1
ATOM 8754 C C . ILE B 1 356 ? 17.578 -21.75 -24.984 1 95.56 356 ILE B C 1
ATOM 8756 O O . ILE B 1 356 ? 18.5 -22.391 -25.484 1 95.56 356 ILE B O 1
ATOM 8760 N N . ASP B 1 357 ? 16.719 -22.281 -24.172 1 96 357 ASP B N 1
ATOM 8761 C CA . ASP B 1 357 ? 16.812 -23.688 -23.75 1 96 357 ASP B CA 1
ATOM 8762 C C . ASP B 1 357 ? 16.094 -24.594 -24.75 1 96 357 ASP B C 1
ATOM 8764 O O . ASP B 1 357 ? 15.398 -24.125 -25.641 1 96 357 ASP B O 1
ATOM 8768 N N . LEU B 1 358 ? 16.281 -25.875 -24.578 1 95.88 358 LEU B N 1
ATOM 8769 C CA . LEU B 1 358 ? 15.766 -26.875 -25.516 1 95.88 358 LEU B CA 1
ATOM 8770 C C . LEU B 1 358 ? 14.242 -26.828 -25.562 1 95.88 358 LEU B C 1
ATOM 8772 O O . LEU B 1 358 ? 13.656 -26.906 -26.656 1 95.88 358 LEU B O 1
ATOM 8776 N N . ASN B 1 359 ? 13.617 -26.781 -24.422 1 95.06 359 ASN B N 1
ATOM 8777 C CA . ASN B 1 359 ? 12.156 -26.75 -24.391 1 95.06 359 ASN B CA 1
ATOM 8778 C C . ASN B 1 359 ? 11.602 -25.547 -25.156 1 95.06 359 ASN B C 1
ATOM 8780 O O . ASN B 1 359 ? 10.633 -25.688 -25.922 1 95.06 359 ASN B O 1
ATOM 8784 N N . THR B 1 360 ? 12.195 -24.328 -24.906 1 96.5 360 THR B N 1
ATOM 8785 C CA . THR B 1 360 ? 11.758 -23.141 -25.609 1 96.5 360 THR B CA 1
ATOM 8786 C C . THR B 1 360 ? 11.969 -23.297 -27.125 1 96.5 360 THR B C 1
ATOM 8788 O O . THR B 1 360 ? 11.094 -22.938 -27.922 1 96.5 360 THR B O 1
ATOM 8791 N N . LEU B 1 361 ? 13.094 -23.828 -27.5 1 96.94 361 LEU B N 1
ATOM 8792 C CA . LEU B 1 361 ? 13.398 -24.062 -28.906 1 96.94 361 LEU B CA 1
ATOM 8793 C C . LEU B 1 361 ? 12.375 -25 -29.547 1 96.94 361 LEU B C 1
ATOM 8795 O O . LEU B 1 361 ? 11.875 -24.734 -30.641 1 96.94 361 LEU B O 1
ATOM 8799 N N . LEU B 1 362 ? 11.992 -26.031 -28.812 1 96.31 362 LEU B N 1
ATOM 8800 C CA . LEU B 1 362 ? 11.117 -27.062 -29.344 1 96.31 362 LEU B CA 1
ATOM 8801 C C . LEU B 1 362 ? 9.648 -26.641 -29.25 1 96.31 362 LEU B C 1
ATOM 8803 O O . LEU B 1 362 ? 8.773 -27.281 -29.828 1 96.31 362 LEU B O 1
ATOM 8807 N N . THR B 1 363 ? 9.375 -25.578 -28.547 1 96.12 363 THR B N 1
ATOM 8808 C CA . THR B 1 363 ? 8 -25.109 -28.375 1 96.12 363 THR B CA 1
ATOM 8809 C C . THR B 1 363 ? 7.73 -23.891 -29.25 1 96.12 363 THR B C 1
ATOM 8811 O O . THR B 1 363 ? 6.68 -23.797 -29.875 1 96.12 363 THR B O 1
ATOM 8814 N N . TYR B 1 364 ? 8.688 -22.969 -29.328 1 96.25 364 TYR B N 1
ATOM 8815 C CA . TYR B 1 364 ? 8.492 -21.781 -30.141 1 96.25 364 TYR B CA 1
ATOM 8816 C C . TYR B 1 364 ? 8.992 -22 -31.562 1 96.25 364 TYR B C 1
ATOM 8818 O O . TYR B 1 364 ? 8.469 -21.422 -32.5 1 96.25 364 TYR B O 1
ATOM 8826 N N . GLY B 1 365 ? 10.062 -22.812 -31.703 1 95.88 365 GLY B N 1
ATOM 8827 C CA . GLY B 1 365 ? 10.648 -23.062 -33 1 95.88 365 GLY B CA 1
ATOM 8828 C C . GLY B 1 365 ? 11.922 -22.297 -33.25 1 95.88 365 GLY B C 1
ATOM 8829 O O . GLY B 1 365 ? 12.336 -21.484 -32.406 1 95.88 365 GLY B O 1
ATOM 8830 N N . TYR B 1 366 ? 12.508 -22.562 -34.344 1 96.25 366 TYR B N 1
ATOM 8831 C CA . TYR B 1 366 ? 13.789 -21.969 -34.719 1 96.25 366 TYR B CA 1
ATOM 8832 C C . TYR B 1 366 ? 13.68 -20.453 -34.812 1 96.25 366 TYR B C 1
ATOM 8834 O O . TYR B 1 366 ? 14.633 -19.734 -34.5 1 96.25 366 TYR B O 1
ATOM 8842 N N . LYS B 1 367 ? 12.578 -19.953 -35.125 1 95.25 367 LYS B N 1
ATOM 8843 C CA . LYS B 1 367 ? 12.352 -18.516 -35.25 1 95.25 367 LYS B CA 1
ATOM 8844 C C . LYS B 1 367 ? 12.594 -17.812 -33.906 1 95.25 367 LYS B C 1
ATOM 8846 O O . LYS B 1 367 ? 12.914 -16.625 -33.875 1 95.25 367 LYS B O 1
ATOM 8851 N N . GLY B 1 368 ? 12.398 -18.547 -32.875 1 96.19 368 GLY B N 1
ATOM 8852 C CA . GLY B 1 368 ? 12.641 -17.984 -31.562 1 96.19 368 GLY B CA 1
ATOM 8853 C C . GLY B 1 368 ? 14.07 -17.516 -31.375 1 96.19 368 GLY B C 1
ATOM 8854 O O . GLY B 1 368 ? 14.32 -16.562 -30.641 1 96.19 368 GLY B O 1
ATOM 8855 N N . ILE B 1 369 ? 15 -18.156 -32.031 1 96.62 369 ILE B N 1
ATOM 8856 C CA . ILE B 1 369 ? 16.406 -17.797 -31.938 1 96.62 369 ILE B CA 1
ATOM 8857 C C . ILE B 1 369 ? 16.641 -16.422 -32.562 1 96.62 369 ILE B C 1
ATOM 8859 O O . ILE B 1 369 ? 17.312 -15.578 -31.969 1 96.62 369 ILE B O 1
ATOM 8863 N N . GLU B 1 370 ? 16.016 -16.203 -33.625 1 95 370 GLU B N 1
ATOM 8864 C CA . GLU B 1 370 ? 16.156 -14.93 -34.312 1 95 370 GLU B CA 1
ATOM 8865 C C . GLU B 1 370 ? 15.594 -13.789 -33.5 1 95 370 GLU B C 1
ATOM 8867 O O . GLU B 1 370 ? 16.234 -12.734 -33.344 1 95 370 GLU B O 1
ATOM 8872 N N . VAL B 1 371 ? 14.453 -14.008 -32.938 1 97 371 VAL B N 1
ATOM 8873 C CA . VAL B 1 371 ? 13.82 -12.992 -32.125 1 97 371 VAL B CA 1
ATOM 8874 C C . VAL B 1 371 ? 14.695 -12.703 -30.891 1 97 371 VAL B C 1
ATOM 8876 O O . VAL B 1 371 ? 14.969 -11.547 -30.578 1 97 371 VAL B O 1
ATOM 8879 N N . PHE B 1 372 ? 15.086 -13.727 -30.234 1 97.88 372 PHE B N 1
ATOM 8880 C CA . PHE B 1 372 ? 15.859 -13.609 -29.016 1 97.88 372 PHE B CA 1
ATOM 8881 C C . PHE B 1 372 ? 17.141 -12.828 -29.25 1 97.88 372 PHE B C 1
ATOM 8883 O O . PHE B 1 372 ? 17.5 -11.945 -28.469 1 97.88 372 PHE B O 1
ATOM 8890 N N . GLU B 1 373 ? 17.828 -13.125 -30.328 1 96.88 373 GLU B N 1
ATOM 8891 C CA . GLU B 1 373 ? 19.109 -12.5 -30.641 1 96.88 373 GLU B CA 1
ATOM 8892 C C . GLU B 1 373 ? 18.938 -11.031 -31 1 96.88 373 GLU B C 1
ATOM 8894 O O . GLU B 1 373 ? 19.844 -10.227 -30.797 1 96.88 373 GLU B O 1
ATOM 8899 N N . SER B 1 374 ? 17.766 -10.672 -31.422 1 97.75 374 SER B N 1
ATOM 8900 C CA . SER B 1 374 ? 17.516 -9.305 -31.844 1 97.75 374 SER B CA 1
ATOM 8901 C C . SER B 1 374 ? 17.172 -8.414 -30.656 1 97.75 374 SER B C 1
ATOM 8903 O O . SER B 1 374 ? 17.219 -7.184 -30.766 1 97.75 374 SER B O 1
ATOM 8905 N N . LEU B 1 375 ? 16.812 -8.961 -29.547 1 98.19 375 LEU B N 1
ATOM 8906 C CA . LEU B 1 375 ? 16.391 -8.188 -28.391 1 98.19 375 LEU B CA 1
ATOM 8907 C C . LEU B 1 375 ? 17.578 -7.578 -27.672 1 98.19 375 LEU B C 1
ATOM 8909 O O . LEU B 1 375 ? 18.641 -8.211 -27.562 1 98.19 375 LEU B O 1
ATOM 8913 N N . VAL B 1 376 ? 17.375 -6.34 -27.141 1 98.25 376 VAL B N 1
ATOM 8914 C CA . VAL B 1 376 ? 18.375 -5.66 -26.328 1 98.25 376 VAL B CA 1
ATOM 8915 C C . VAL B 1 376 ? 18.031 -5.812 -24.844 1 98.25 376 VAL B C 1
ATOM 8917 O O . VAL B 1 376 ? 16.891 -5.594 -24.438 1 98.25 376 VAL B O 1
ATOM 8920 N N . LYS B 1 377 ? 18.984 -6.188 -24.094 1 98 377 LYS B N 1
ATOM 8921 C CA . LYS B 1 377 ? 18.781 -6.371 -22.656 1 98 377 LYS B CA 1
ATOM 8922 C C . LYS B 1 377 ? 18.469 -5.047 -21.969 1 98 377 LYS B C 1
ATOM 8924 O O . LYS B 1 377 ? 19.047 -4.012 -22.297 1 98 377 LYS B O 1
ATOM 8929 N N . GLU B 1 378 ? 17.547 -5.039 -21.094 1 98.12 378 GLU B N 1
ATOM 8930 C CA . GLU B 1 378 ? 17.156 -3.896 -20.266 1 98.12 378 GLU B CA 1
ATOM 8931 C C . GLU B 1 378 ? 17.141 -4.27 -18.797 1 98.12 378 GLU B C 1
ATOM 8933 O O . GLU B 1 378 ? 16.984 -5.441 -18.438 1 98.12 378 GLU B O 1
ATOM 8938 N N . GLU B 1 379 ? 17.312 -3.246 -17.906 1 96.81 379 GLU B N 1
ATOM 8939 C CA . GLU B 1 379 ? 17.375 -3.502 -16.469 1 96.81 379 GLU B CA 1
ATOM 8940 C C . GLU B 1 379 ? 16.078 -3.098 -15.773 1 96.81 379 GLU B C 1
ATOM 8942 O O . GLU B 1 379 ? 15.383 -2.18 -16.234 1 96.81 379 GLU B O 1
ATOM 8947 N N . LEU B 1 380 ? 15.789 -3.785 -14.75 1 96 380 LEU B N 1
ATOM 8948 C CA . LEU B 1 380 ? 14.688 -3.387 -13.883 1 96 380 LEU B CA 1
ATOM 8949 C C . LEU B 1 380 ? 15 -2.074 -13.172 1 96 380 LEU B C 1
ATOM 8951 O O . LEU B 1 380 ? 16.141 -1.834 -12.781 1 96 380 LEU B O 1
ATOM 8955 N N . SER B 1 381 ? 13.961 -1.278 -12.992 1 93.38 381 SER B N 1
ATOM 8956 C CA . SER B 1 381 ? 14.133 -0.019 -12.281 1 93.38 381 SER B CA 1
ATOM 8957 C C . SER B 1 381 ? 14.172 -0.243 -10.766 1 93.38 381 SER B C 1
ATOM 8959 O O . SER B 1 381 ? 14.906 0.44 -10.055 1 93.38 381 SER B O 1
ATOM 8961 N N . GLU B 1 382 ? 13.414 -1.107 -10.203 1 95.38 382 GLU B N 1
ATOM 8962 C CA . GLU B 1 382 ? 13.336 -1.453 -8.781 1 95.38 382 GLU B CA 1
ATOM 8963 C C . GLU B 1 382 ? 13.555 -2.947 -8.57 1 95.38 382 GLU B C 1
ATOM 8965 O O . GLU B 1 382 ? 13.07 -3.771 -9.344 1 95.38 382 GLU B O 1
ATOM 8970 N N . VAL B 1 383 ? 14.273 -3.217 -7.469 1 96.88 383 VAL B N 1
ATOM 8971 C CA . VAL B 1 383 ? 14.625 -4.621 -7.301 1 96.88 383 VAL B CA 1
ATOM 8972 C C . VAL B 1 383 ? 13.734 -5.258 -6.234 1 96.88 383 VAL B C 1
ATOM 8974 O O . VAL B 1 383 ? 13.414 -6.445 -6.316 1 96.88 383 VAL B O 1
ATOM 8977 N N . SER B 1 384 ? 13.375 -4.477 -5.156 1 98.56 384 SER B N 1
ATOM 8978 C CA . SER B 1 384 ? 12.406 -4.98 -4.184 1 98.56 384 SER B CA 1
ATOM 8979 C C . SER B 1 384 ? 10.977 -4.793 -4.68 1 98.56 384 SER B C 1
ATOM 8981 O O . SER B 1 384 ? 10.703 -3.893 -5.473 1 98.56 384 SER B O 1
ATOM 8983 N N . LYS B 1 385 ? 10.07 -5.723 -4.34 1 98.5 385 LYS B N 1
ATOM 8984 C CA . LYS B 1 385 ? 8.711 -5.703 -4.875 1 98.5 385 LYS B CA 1
ATOM 8985 C C . LYS B 1 385 ? 7.707 -6.191 -3.836 1 98.5 385 LYS B C 1
ATOM 8987 O O . LYS B 1 385 ? 7.969 -7.152 -3.111 1 98.5 385 LYS B O 1
ATOM 8992 N N . ALA B 1 386 ? 6.598 -5.41 -3.721 1 98.38 386 ALA B N 1
ATOM 8993 C CA . ALA B 1 386 ? 5.457 -5.852 -2.926 1 98.38 386 ALA B CA 1
ATOM 8994 C C . ALA B 1 386 ? 4.332 -6.371 -3.818 1 98.38 386 ALA B C 1
ATOM 8996 O O . ALA B 1 386 ? 3.832 -5.645 -4.68 1 98.38 386 ALA B O 1
ATOM 8997 N N . PHE B 1 387 ? 4.008 -7.613 -3.742 1 98.38 387 PHE B N 1
ATOM 8998 C CA . PHE B 1 387 ? 2.75 -8.141 -4.262 1 98.38 387 PHE B CA 1
ATOM 8999 C C . PHE B 1 387 ? 1.646 -8.039 -3.217 1 98.38 387 PHE B C 1
ATOM 9001 O O . PHE B 1 387 ? 1.308 -9.031 -2.566 1 98.38 387 PHE B O 1
ATOM 9008 N N . GLU B 1 388 ? 0.994 -6.926 -3.189 1 96.75 388 GLU B N 1
ATOM 9009 C CA . GLU B 1 388 ? 0.11 -6.535 -2.096 1 96.75 388 GLU B CA 1
ATOM 9010 C C . GLU B 1 388 ? -1.137 -7.414 -2.053 1 96.75 388 GLU B C 1
ATOM 9012 O O . GLU B 1 388 ? -1.616 -7.766 -0.973 1 96.75 388 GLU B O 1
ATOM 9017 N N . ASP B 1 389 ? -1.649 -7.738 -3.221 1 97.31 389 ASP B N 1
ATOM 9018 C CA . ASP B 1 389 ? -2.875 -8.531 -3.264 1 97.31 389 ASP B CA 1
ATOM 9019 C C . ASP B 1 389 ? -2.631 -9.945 -2.746 1 97.31 389 ASP B C 1
ATOM 9021 O O . ASP B 1 389 ? -3.375 -10.438 -1.896 1 97.31 389 ASP B O 1
ATOM 9025 N N . THR B 1 390 ? -1.557 -10.523 -3.182 1 97.62 390 THR B N 1
ATOM 9026 C CA . THR B 1 390 ? -1.248 -11.891 -2.801 1 97.62 390 THR B CA 1
ATOM 9027 C C . THR B 1 390 ? -0.607 -11.938 -1.416 1 97.62 390 THR B C 1
ATOM 9029 O O . THR B 1 390 ? -0.659 -12.969 -0.737 1 97.62 390 THR B O 1
ATOM 9032 N N . GLY B 1 391 ? 0.009 -10.844 -0.961 1 98.12 391 GLY B N 1
ATOM 9033 C CA . GLY B 1 391 ? 0.642 -10.766 0.346 1 98.12 391 GLY B CA 1
ATOM 9034 C C . GLY B 1 391 ? 2.031 -11.375 0.371 1 98.12 391 GLY B C 1
ATOM 9035 O O . GLY B 1 391 ? 2.396 -12.062 1.327 1 98.12 391 GLY B O 1
ATOM 9036 N N . LEU B 1 392 ? 2.777 -11.211 -0.681 1 98.69 392 LEU B N 1
ATOM 9037 C CA . LEU B 1 392 ? 4.18 -11.609 -0.748 1 98.69 392 LEU B CA 1
ATOM 9038 C C . LEU B 1 392 ? 5.078 -10.406 -0.984 1 98.69 392 LEU B C 1
ATOM 9040 O O . LEU B 1 392 ? 4.801 -9.578 -1.857 1 98.69 392 LEU B O 1
ATOM 9044 N N . TYR B 1 393 ? 6.078 -10.281 -0.188 1 98.81 393 TYR B N 1
ATOM 9045 C CA . TYR B 1 393 ? 6.996 -9.148 -0.256 1 98.81 393 TYR B CA 1
ATOM 9046 C C . TYR B 1 393 ? 8.43 -9.617 -0.455 1 98.81 393 TYR B C 1
ATOM 9048 O O . TYR B 1 393 ? 8.906 -10.508 0.257 1 98.81 393 TYR B O 1
ATOM 9056 N N . PHE B 1 394 ? 9.094 -9.047 -1.432 1 98.81 394 PHE B N 1
ATOM 9057 C CA . PHE B 1 394 ? 10.469 -9.406 -1.755 1 98.81 394 PHE B CA 1
ATOM 9058 C C . PHE B 1 394 ? 11.406 -8.227 -1.505 1 98.81 394 PHE B C 1
ATOM 9060 O O . PHE B 1 394 ? 11.227 -7.148 -2.072 1 98.81 394 PHE B O 1
ATOM 9067 N N . MET B 1 395 ? 12.359 -8.391 -0.643 1 98.81 395 MET B N 1
ATOM 9068 C CA . MET B 1 395 ? 13.414 -7.434 -0.33 1 98.81 395 MET B CA 1
ATOM 9069 C C . MET B 1 395 ? 14.766 -7.945 -0.797 1 98.81 395 MET B C 1
ATOM 9071 O O . MET B 1 395 ? 15.172 -9.055 -0.446 1 98.81 395 MET B O 1
ATOM 9075 N N . ARG B 1 396 ? 15.461 -7.246 -1.572 1 98.38 396 ARG B N 1
ATOM 9076 C CA . ARG B 1 396 ? 16.703 -7.781 -2.109 1 98.38 396 ARG B CA 1
ATOM 9077 C C . ARG B 1 396 ? 17.656 -6.656 -2.492 1 98.38 396 ARG B C 1
ATOM 9079 O O . ARG B 1 396 ? 17.266 -5.496 -2.594 1 98.38 396 ARG B O 1
ATOM 9086 N N . THR B 1 397 ? 18.953 -6.988 -2.723 1 98.25 397 THR B N 1
ATOM 9087 C CA . THR B 1 397 ? 19.984 -6.043 -3.137 1 98.25 397 THR B CA 1
ATOM 9088 C C . THR B 1 397 ? 20.172 -6.074 -4.648 1 98.25 397 THR B C 1
ATOM 9090 O O . THR B 1 397 ? 20.781 -5.172 -5.223 1 98.25 397 THR B O 1
ATOM 9093 N N . GLY B 1 398 ? 19.672 -7.039 -5.305 1 97.81 398 GLY B N 1
ATOM 9094 C CA . GLY B 1 398 ? 19.781 -7.242 -6.742 1 97.81 398 GLY B CA 1
ATOM 9095 C C . GLY B 1 398 ? 19.391 -8.641 -7.176 1 97.81 398 GLY B C 1
ATOM 9096 O O . GLY B 1 398 ? 18.75 -9.375 -6.418 1 97.81 398 GLY B O 1
ATOM 9097 N N . PHE B 1 399 ? 19.75 -9.094 -8.383 1 97.19 399 PHE B N 1
ATOM 9098 C CA . PHE B 1 399 ? 19.344 -10.383 -8.922 1 97.19 399 PHE B CA 1
ATOM 9099 C C . PHE B 1 399 ? 20.547 -11.25 -9.234 1 97.19 399 PHE B C 1
ATOM 9101 O O . PHE B 1 399 ? 20.406 -12.406 -9.648 1 97.19 399 PHE B O 1
ATOM 9108 N N . ASN B 1 400 ? 21.719 -10.766 -8.977 1 96.25 400 ASN B N 1
ATOM 9109 C CA . ASN B 1 400 ? 22.906 -11.555 -9.281 1 96.25 400 ASN B CA 1
ATOM 9110 C C . ASN B 1 400 ? 23.172 -12.617 -8.219 1 96.25 400 ASN B C 1
ATOM 9112 O O . ASN B 1 400 ? 22.531 -12.609 -7.16 1 96.25 400 ASN B O 1
ATOM 9116 N N . GLU B 1 401 ? 24.078 -13.5 -8.422 1 97.75 401 GLU B N 1
ATOM 9117 C CA . GLU B 1 401 ? 24.297 -14.688 -7.609 1 97.75 401 GLU B CA 1
ATOM 9118 C C . GLU B 1 401 ? 24.891 -14.328 -6.254 1 97.75 401 GLU B C 1
ATOM 9120 O O . GLU B 1 401 ? 24.922 -15.156 -5.34 1 97.75 401 GLU B O 1
ATOM 9125 N N . SER B 1 402 ? 25.328 -13.109 -6.059 1 97.31 402 SER B N 1
ATOM 9126 C CA . SER B 1 402 ? 25.906 -12.672 -4.793 1 97.31 402 SER B CA 1
ATOM 9127 C C . SER B 1 402 ? 24.938 -11.766 -4.031 1 97.31 402 SER B C 1
ATOM 9129 O O . SER B 1 402 ? 25.281 -11.211 -2.986 1 97.31 402 SER B O 1
ATOM 9131 N N . SER B 1 403 ? 23.75 -11.586 -4.539 1 98.12 403 SER B N 1
ATOM 9132 C CA . SER B 1 403 ? 22.781 -10.68 -3.949 1 98.12 403 SER B CA 1
ATOM 9133 C C . SER B 1 403 ? 22.141 -11.289 -2.709 1 98.12 403 SER B C 1
ATOM 9135 O O . SER B 1 403 ? 22.125 -12.508 -2.549 1 98.12 403 SER B O 1
ATOM 9137 N N . SER B 1 404 ? 21.703 -10.406 -1.81 1 98.5 404 SER B N 1
ATOM 9138 C CA . SER B 1 404 ? 20.844 -10.828 -0.709 1 98.5 404 SER B CA 1
ATOM 9139 C C . SER B 1 404 ? 19.375 -10.734 -1.093 1 98.5 404 SER B C 1
ATOM 9141 O O . SER B 1 404 ? 18.984 -9.898 -1.911 1 98.5 404 SER B O 1
ATOM 9143 N N . TYR B 1 405 ? 18.656 -11.688 -0.567 1 98.25 405 TYR B N 1
ATOM 9144 C CA . TYR B 1 405 ? 17.25 -11.867 -0.903 1 98.25 405 TYR B CA 1
ATOM 9145 C C . TYR B 1 405 ? 16.453 -12.297 0.319 1 98.25 405 TYR B C 1
ATOM 9147 O O . TYR B 1 405 ? 16.922 -13.102 1.127 1 98.25 405 TYR B O 1
ATOM 9155 N N . SER B 1 406 ? 15.227 -11.633 0.488 1 98.62 406 SER B N 1
ATOM 9156 C CA . SER B 1 406 ? 14.273 -12.133 1.476 1 98.62 406 SER B CA 1
ATOM 9157 C C . SER B 1 406 ? 12.852 -12.148 0.913 1 98.62 406 SER B C 1
ATOM 9159 O O . SER B 1 406 ? 12.469 -11.266 0.147 1 98.62 406 SER B O 1
ATOM 9161 N N . MET B 1 407 ? 12.125 -13.125 1.202 1 98.75 407 MET B N 1
ATOM 9162 C CA . MET B 1 407 ? 10.695 -13.211 0.925 1 98.75 407 MET B CA 1
ATOM 9163 C C . MET B 1 407 ? 9.891 -13.258 2.221 1 98.75 407 MET B C 1
ATOM 9165 O O . MET B 1 407 ? 10.172 -14.062 3.107 1 98.75 407 MET B O 1
ATOM 9169 N N . PHE B 1 408 ? 8.992 -12.336 2.412 1 98.88 408 PHE B N 1
ATOM 9170 C CA . PHE B 1 408 ? 8.086 -12.266 3.557 1 98.88 408 PHE B CA 1
ATOM 9171 C C . PHE B 1 408 ? 6.652 -12.547 3.133 1 98.88 408 PHE B C 1
ATOM 9173 O O . PHE B 1 408 ? 6.168 -11.984 2.146 1 98.88 408 PHE B O 1
ATOM 9180 N N . LYS B 1 409 ? 5.988 -13.445 3.877 1 98.69 409 LYS B N 1
ATOM 9181 C CA . LYS B 1 409 ? 4.625 -13.836 3.535 1 98.69 409 LYS B CA 1
ATOM 9182 C C . LYS B 1 409 ? 3.623 -13.273 4.539 1 98.69 409 LYS B C 1
ATOM 9184 O O . LYS B 1 409 ? 3.703 -13.562 5.734 1 98.69 409 LYS B O 1
ATOM 9189 N N . CYS B 1 410 ? 2.654 -12.5 4.051 1 98.25 410 CYS B N 1
ATOM 9190 C CA . CYS B 1 410 ? 1.461 -12.133 4.805 1 98.25 410 CYS B CA 1
ATOM 9191 C C . CYS B 1 410 ? 0.253 -12 3.885 1 98.25 410 CYS B C 1
ATOM 9193 O O . CYS B 1 410 ? -0.227 -10.898 3.631 1 98.25 410 CYS B O 1
ATOM 9195 N N . GLY B 1 411 ? -0.163 -13.078 3.363 1 97 411 GLY B N 1
ATOM 9196 C CA . GLY B 1 411 ? -1.306 -13.172 2.469 1 97 411 GLY B CA 1
ATOM 9197 C C . GLY B 1 411 ? -2.219 -14.336 2.789 1 97 411 GLY B C 1
ATOM 9198 O O . GLY B 1 411 ? -2.029 -15.023 3.797 1 97 411 GLY B O 1
ATOM 9199 N N . PHE B 1 412 ? -3.23 -14.516 1.974 1 96.06 412 PHE B N 1
ATOM 9200 C CA . PHE B 1 412 ? -4.199 -15.586 2.17 1 96.06 412 PHE B CA 1
ATOM 9201 C C . PHE B 1 412 ? -3.543 -16.953 2 1 96.06 412 PHE B C 1
ATOM 9203 O O . PHE B 1 412 ? -2.424 -17.047 1.495 1 96.06 412 PHE B O 1
ATOM 9210 N N . LEU B 1 413 ? -4.137 -17.984 2.461 1 95.81 413 LEU B N 1
ATOM 9211 C CA . LEU B 1 413 ? -3.619 -19.359 2.406 1 95.81 413 LEU B CA 1
ATOM 9212 C C . LEU B 1 413 ? -3.549 -19.859 0.968 1 95.81 413 LEU B C 1
ATOM 9214 O O . LEU B 1 413 ? -2.609 -20.562 0.595 1 95.81 413 LEU B O 1
ATOM 9218 N N . GLY B 1 414 ? -4.547 -19.531 0.15 1 94.31 414 GLY B N 1
ATOM 9219 C CA . GLY B 1 414 ? -4.68 -20.078 -1.195 1 94.31 414 GLY B CA 1
ATOM 9220 C C . GLY B 1 414 ? -5.344 -21.438 -1.229 1 94.31 414 GLY B C 1
ATOM 9221 O O . GLY B 1 414 ? -6.352 -21.656 -0.555 1 94.31 414 GLY B O 1
ATOM 9222 N N . SER B 1 415 ? -4.934 -22.344 -2.002 1 93.25 415 SER B N 1
ATOM 9223 C CA . SER B 1 415 ? -5.52 -23.656 -2.203 1 93.25 415 SER B CA 1
ATOM 9224 C C . SER B 1 415 ? -4.922 -24.688 -1.239 1 93.25 415 SER B C 1
ATOM 9226 O O . SER B 1 415 ? -4.297 -24.312 -0.243 1 93.25 415 SER B O 1
ATOM 9228 N N . GLY B 1 416 ? -5.203 -25.859 -1.529 1 92.94 416 GLY B N 1
ATOM 9229 C CA . GLY B 1 416 ? -4.586 -26.922 -0.762 1 92.94 416 GLY B CA 1
ATOM 9230 C C . GLY B 1 416 ? -3.078 -26.969 -0.901 1 92.94 416 GLY B C 1
ATOM 9231 O O . GLY B 1 416 ? -2.393 -27.609 -0.104 1 92.94 416 GLY B O 1
ATOM 9232 N N . HIS B 1 417 ? -2.553 -26.219 -1.841 1 94.88 417 HIS B N 1
ATOM 9233 C CA . HIS B 1 417 ? -1.111 -26.156 -2.061 1 94.88 417 HIS B CA 1
ATOM 9234 C C . HIS B 1 417 ? -0.448 -25.172 -1.108 1 94.88 417 HIS B C 1
ATOM 9236 O O . HIS B 1 417 ? 0.778 -25.156 -0.975 1 94.88 417 HIS B O 1
ATOM 9242 N N . GLY B 1 418 ? -1.245 -24.328 -0.494 1 94.62 418 GLY B N 1
ATOM 9243 C CA . GLY B 1 418 ? -0.706 -23.391 0.491 1 94.62 418 GLY B CA 1
ATOM 9244 C C . GLY B 1 418 ? -0.353 -24.062 1.806 1 94.62 418 GLY B C 1
ATOM 9245 O O . GLY B 1 418 ? -0.955 -25.078 2.176 1 94.62 418 GLY B O 1
ATOM 9246 N N . HIS B 1 419 ? 0.613 -23.531 2.506 1 97.19 419 HIS B N 1
ATOM 9247 C CA . HIS B 1 419 ? 1.057 -24.031 3.805 1 97.19 419 HIS B CA 1
ATOM 9248 C C . HIS B 1 419 ? 0.687 -23.062 4.922 1 97.19 419 HIS B C 1
ATOM 9250 O O . HIS B 1 419 ? 0.147 -21.984 4.664 1 97.19 419 HIS B O 1
ATOM 9256 N N . SER B 1 420 ? 0.852 -23.562 6.207 1 97.38 420 SER B N 1
ATOM 9257 C CA . SER B 1 420 ? 0.651 -22.719 7.375 1 97.38 420 SER B CA 1
ATOM 9258 C C . SER B 1 420 ? 1.872 -21.844 7.633 1 97.38 420 SER B C 1
ATOM 9260 O O . SER B 1 420 ? 2.514 -21.953 8.68 1 97.38 420 SER B O 1
ATOM 9262 N N . ASP B 1 421 ? 2.031 -20.906 6.668 1 98.19 421 ASP B N 1
ATOM 9263 C CA . ASP B 1 421 ? 3.316 -20.219 6.625 1 98.19 421 ASP B CA 1
ATOM 9264 C C . ASP B 1 421 ? 3.133 -18.719 6.785 1 98.19 421 ASP B C 1
ATOM 9266 O O . ASP B 1 421 ? 3.967 -17.922 6.328 1 98.19 421 ASP B O 1
ATOM 9270 N N . THR B 1 422 ? 1.978 -18.25 7.375 1 98.12 422 THR B N 1
ATOM 9271 C CA . THR B 1 422 ? 1.793 -16.828 7.617 1 98.12 422 THR B CA 1
ATOM 9272 C C . THR B 1 422 ? 2.965 -16.25 8.406 1 98.12 422 THR B C 1
ATOM 9274 O O . THR B 1 422 ? 3.381 -16.828 9.414 1 98.12 422 THR B O 1
ATOM 9277 N N . LEU B 1 423 ? 3.559 -15.141 7.895 1 98.75 423 LEU B N 1
ATOM 9278 C CA . LEU B 1 423 ? 4.664 -14.398 8.484 1 98.75 423 LEU B CA 1
ATOM 9279 C C . LEU B 1 423 ? 5.992 -15.109 8.242 1 98.75 423 LEU B C 1
ATOM 9281 O O . LEU B 1 423 ? 7.004 -14.766 8.859 1 98.75 423 LEU B O 1
ATOM 9285 N N . HIS B 1 424 ? 6.059 -16.125 7.398 1 98.81 424 HIS B N 1
ATOM 9286 C CA . HIS B 1 424 ? 7.293 -16.797 6.992 1 98.81 424 HIS B CA 1
ATOM 9287 C C . HIS B 1 424 ? 8.281 -15.805 6.387 1 98.81 424 HIS B C 1
ATOM 9289 O O . HIS B 1 424 ? 7.895 -14.945 5.598 1 98.81 424 HIS B O 1
ATOM 9295 N N . LEU B 1 425 ? 9.555 -15.906 6.812 1 98.88 425 LEU B N 1
ATOM 9296 C CA . LEU B 1 425 ? 10.633 -15.086 6.273 1 98.88 425 LEU B CA 1
ATOM 9297 C C . LEU B 1 425 ? 11.766 -15.953 5.746 1 98.88 425 LEU B C 1
ATOM 9299 O O . LEU B 1 425 ? 12.414 -16.672 6.516 1 98.88 425 LEU B O 1
ATOM 9303 N N . GLU B 1 426 ? 12.008 -15.906 4.477 1 98.62 426 GLU B N 1
ATOM 9304 C CA . GLU B 1 426 ? 13.188 -16.516 3.889 1 98.62 426 GLU B CA 1
ATOM 9305 C C . GLU B 1 426 ? 14.352 -15.539 3.828 1 98.62 426 GLU B C 1
ATOM 9307 O O . GLU B 1 426 ? 14.164 -14.359 3.539 1 98.62 426 GLU B O 1
ATOM 9312 N N . VAL B 1 427 ? 15.57 -16.078 4.031 1 98.75 427 VAL B N 1
ATOM 9313 C CA . VAL B 1 427 ? 16.75 -15.227 3.99 1 98.75 427 VAL B CA 1
ATOM 9314 C C . VAL B 1 427 ? 17.844 -15.906 3.168 1 98.75 427 VAL B C 1
ATOM 9316 O O . VAL B 1 427 ? 18.297 -17 3.502 1 98.75 427 VAL B O 1
ATOM 9319 N N . THR B 1 428 ? 18.172 -15.344 2.07 1 98.56 428 THR B N 1
ATOM 9320 C CA . THR B 1 428 ? 19.422 -15.578 1.353 1 98.56 428 THR B CA 1
ATOM 9321 C C . THR B 1 428 ? 20.391 -14.43 1.565 1 98.56 428 THR B C 1
ATOM 9323 O O . THR B 1 428 ? 20.078 -13.273 1.279 1 98.56 428 THR B O 1
ATOM 9326 N N . CYS B 1 429 ? 21.516 -14.758 2.123 1 98.31 429 CYS B N 1
ATOM 9327 C CA . CYS B 1 429 ? 22.5 -13.727 2.439 1 98.31 429 CYS B CA 1
ATOM 9328 C C . CYS B 1 429 ? 23.703 -13.82 1.509 1 98.31 429 CYS B C 1
ATOM 9330 O O . CYS B 1 429 ? 24.422 -14.82 1.521 1 98.31 429 CYS B O 1
ATOM 9332 N N . MET B 1 430 ? 23.859 -12.773 0.643 1 96.75 430 MET B N 1
ATOM 9333 C CA . MET B 1 430 ? 25.016 -12.672 -0.259 1 96.75 430 MET B CA 1
ATOM 9334 C C . MET B 1 430 ? 25.156 -13.945 -1.083 1 96.75 430 MET B C 1
ATOM 9336 O O . MET B 1 430 ? 26.25 -14.516 -1.157 1 96.75 430 MET B O 1
ATOM 9340 N N . GLY B 1 431 ? 24.062 -14.406 -1.529 1 96.94 431 GLY B N 1
ATOM 9341 C CA . GLY B 1 431 ? 24.031 -15.5 -2.492 1 96.94 431 GLY B CA 1
ATOM 9342 C C . GLY B 1 431 ? 23.828 -16.859 -1.85 1 96.94 431 GLY B C 1
ATOM 9343 O O . GLY B 1 431 ? 23.609 -17.844 -2.545 1 96.94 431 GLY B O 1
ATOM 9344 N N . GLU B 1 432 ? 23.875 -16.938 -0.545 1 97.06 432 GLU B N 1
ATOM 9345 C CA . GLU B 1 432 ? 23.75 -18.219 0.122 1 97.06 432 GLU B CA 1
ATOM 9346 C C . GLU B 1 432 ? 22.422 -18.344 0.854 1 97.06 432 GLU B C 1
ATOM 9348 O O . GLU B 1 432 ? 22.047 -17.453 1.622 1 97.06 432 GLU B O 1
ATOM 9353 N N . ASP B 1 433 ? 21.688 -19.469 0.605 1 97.62 433 ASP B N 1
ATOM 9354 C CA . ASP B 1 433 ? 20.469 -19.734 1.342 1 97.62 433 ASP B CA 1
ATOM 9355 C C . ASP B 1 433 ? 20.75 -20 2.818 1 97.62 433 ASP B C 1
ATOM 9357 O O . ASP B 1 433 ? 21.562 -20.859 3.152 1 97.62 433 ASP B O 1
ATOM 9361 N N . ILE B 1 434 ? 20.109 -19.25 3.686 1 98.31 434 ILE B N 1
ATOM 9362 C CA . ILE B 1 434 ? 20.312 -19.391 5.121 1 98.31 434 ILE B CA 1
ATOM 9363 C C . ILE B 1 434 ? 19.062 -19.984 5.762 1 98.31 434 ILE B C 1
ATOM 9365 O O . ILE B 1 434 ? 19.016 -21.172 6.062 1 98.31 434 ILE B O 1
ATOM 9369 N N . LEU B 1 435 ? 18.016 -19.156 5.871 1 98.69 435 LEU B N 1
ATOM 9370 C CA . LEU B 1 435 ? 16.703 -19.609 6.309 1 98.69 435 LEU B CA 1
ATOM 9371 C C . LEU B 1 435 ? 15.828 -19.969 5.109 1 98.69 435 LEU B C 1
ATOM 9373 O O . LEU B 1 435 ? 15.633 -19.156 4.211 1 98.69 435 LEU B O 1
ATOM 9377 N N . VAL B 1 436 ? 15.281 -21.172 5.066 1 98.5 436 VAL B N 1
ATOM 9378 C CA . VAL B 1 436 ? 14.625 -21.656 3.855 1 98.5 436 VAL B CA 1
ATOM 9379 C C . VAL B 1 436 ? 13.227 -22.172 4.191 1 98.5 436 VAL B C 1
ATOM 9381 O O . VAL B 1 436 ? 12.891 -22.359 5.367 1 98.5 436 VAL B O 1
ATOM 9384 N N . ASP B 1 437 ? 12.367 -22.234 3.211 1 98.31 437 ASP B N 1
ATOM 9385 C CA . ASP B 1 437 ? 11.141 -23.016 3.303 1 98.31 437 ASP B CA 1
ATOM 9386 C C . ASP B 1 437 ? 11.445 -24.516 3.262 1 98.31 437 ASP B C 1
ATOM 9388 O O . ASP B 1 437 ? 12.25 -24.969 2.443 1 98.31 437 ASP B O 1
ATOM 9392 N N . SER B 1 438 ? 10.742 -25.297 4.055 1 98.19 438 SER B N 1
ATOM 9393 C CA . SER B 1 438 ? 11.109 -26.688 4.223 1 98.19 438 SER B CA 1
ATOM 9394 C C . SER B 1 438 ? 10.57 -27.547 3.078 1 98.19 438 SER B C 1
ATOM 9396 O O . SER B 1 438 ? 10.953 -28.719 2.936 1 98.19 438 SER B O 1
ATOM 9398 N N . GLY B 1 439 ? 9.68 -26.984 2.26 1 97.75 439 GLY B N 1
ATOM 9399 C CA . GLY B 1 439 ? 9.211 -27.672 1.068 1 97.75 439 GLY B CA 1
ATOM 9400 C C . GLY B 1 439 ? 8.086 -28.656 1.348 1 97.75 439 GLY B C 1
ATOM 9401 O O . GLY B 1 439 ? 7.449 -28.594 2.402 1 97.75 439 GLY B O 1
ATOM 9402 N N . ARG B 1 440 ? 7.699 -29.547 0.441 1 96.44 440 ARG B N 1
ATOM 9403 C CA . ARG B 1 440 ? 6.484 -30.344 0.526 1 96.44 440 ARG B CA 1
ATOM 9404 C C . ARG B 1 440 ? 6.82 -31.828 0.657 1 96.44 440 ARG B C 1
ATOM 9406 O O . ARG B 1 440 ? 6.055 -32.594 1.245 1 96.44 440 ARG B O 1
ATOM 9413 N N . PHE B 1 441 ? 7.875 -32.312 -0.027 1 96 441 PHE B N 1
ATOM 9414 C CA . PHE B 1 441 ? 8.391 -33.688 -0.021 1 96 441 PHE B CA 1
ATOM 9415 C C . PHE B 1 441 ? 7.457 -34.625 -0.774 1 96 441 PHE B C 1
ATOM 9417 O O . PHE B 1 441 ? 7.863 -35.25 -1.743 1 96 441 PHE B O 1
ATOM 9424 N N . SER B 1 442 ? 6.207 -34.75 -0.329 1 94.25 442 SER B N 1
ATOM 9425 C CA . SER B 1 442 ? 5.27 -35.719 -0.915 1 94.25 442 SER B CA 1
ATOM 9426 C C . SER B 1 442 ? 3.824 -35.281 -0.693 1 94.25 442 SER B C 1
ATOM 9428 O O . SER B 1 442 ? 3.557 -34.375 0.109 1 94.25 442 SER B O 1
ATOM 9430 N N . TYR B 1 443 ? 2.918 -35.875 -1.489 1 93.94 443 TYR B N 1
ATOM 9431 C CA . TYR B 1 443 ? 1.489 -35.688 -1.267 1 93.94 443 TYR B CA 1
ATOM 9432 C C . TYR B 1 443 ? 0.879 -36.906 -0.57 1 93.94 443 TYR B C 1
ATOM 9434 O O . TYR B 1 443 ? -0.291 -36.875 -0.18 1 93.94 443 TYR B O 1
ATOM 9442 N N . SER B 1 444 ? 1.564 -37.969 -0.423 1 90.5 444 SER B N 1
ATOM 9443 C CA . SER B 1 444 ? 1.03 -39.219 0.096 1 90.5 444 SER B CA 1
ATOM 9444 C C . SER B 1 444 ? 0.633 -39.094 1.562 1 90.5 444 SER B C 1
ATOM 9446 O O . SER B 1 444 ? 1.449 -38.688 2.398 1 90.5 444 SER B O 1
ATOM 9448 N N . PRO B 1 445 ? -0.549 -39.5 1.857 1 85.69 445 PRO B N 1
ATOM 9449 C CA . PRO B 1 445 ? -0.974 -39.438 3.26 1 85.69 445 PRO B CA 1
ATOM 9450 C C . PRO B 1 445 ? -0.231 -40.438 4.137 1 85.69 445 PRO B C 1
ATOM 9452 O O . PRO B 1 445 ? -0.279 -40.344 5.367 1 85.69 445 PRO B O 1
ATOM 9455 N N . SER B 1 446 ? 0.361 -41.406 3.496 1 88.38 446 SER B N 1
ATOM 9456 C CA . SER B 1 446 ? 1.085 -42.406 4.258 1 88.38 446 SER B CA 1
ATOM 9457 C C . SER B 1 446 ? 2.412 -41.875 4.777 1 88.38 446 SER B C 1
ATOM 9459 O O . SER B 1 446 ? 3.043 -42.5 5.641 1 88.38 446 SER B O 1
ATOM 9461 N N . LYS B 1 447 ? 2.807 -40.781 4.191 1 91.75 447 LYS B N 1
ATOM 9462 C CA . LYS B 1 447 ? 4.043 -40.125 4.629 1 91.75 447 LYS B CA 1
ATOM 9463 C C . LYS B 1 447 ? 3.762 -39.031 5.645 1 91.75 447 LYS B C 1
ATOM 9465 O O . LYS B 1 447 ? 3.248 -37.969 5.289 1 91.75 447 LYS B O 1
ATOM 9470 N N . PRO B 1 448 ? 4.129 -39.25 6.844 1 92.88 448 PRO B N 1
ATOM 9471 C CA . PRO B 1 448 ? 3.83 -38.25 7.863 1 92.88 448 PRO B CA 1
ATOM 9472 C C . PRO B 1 448 ? 4.496 -36.906 7.578 1 92.88 448 PRO B C 1
ATOM 9474 O O . PRO B 1 448 ? 4.031 -35.875 8.055 1 92.88 448 PRO B O 1
ATOM 9477 N N . GLU B 1 449 ? 5.578 -36.906 6.746 1 95.06 449 GLU B N 1
ATOM 9478 C CA . GLU B 1 449 ? 6.312 -35.688 6.41 1 95.06 449 GLU B CA 1
ATOM 9479 C C . GLU B 1 449 ? 5.41 -34.656 5.719 1 95.06 449 GLU B C 1
ATOM 9481 O O . GLU B 1 449 ? 5.617 -33.438 5.844 1 95.06 449 GLU B O 1
ATOM 9486 N N . ARG B 1 450 ? 4.41 -35.156 5.012 1 95.44 450 ARG B N 1
ATOM 9487 C CA . ARG B 1 450 ? 3.539 -34.281 4.266 1 95.44 450 ARG B CA 1
ATOM 9488 C C . ARG B 1 450 ? 2.875 -33.25 5.188 1 95.44 450 ARG B C 1
ATOM 9490 O O . ARG B 1 450 ? 2.977 -32.062 4.969 1 95.44 450 ARG B O 1
ATOM 9497 N N . ILE B 1 451 ? 2.299 -33.719 6.242 1 95.62 451 ILE B N 1
ATOM 9498 C CA . ILE B 1 451 ? 1.619 -32.844 7.188 1 95.62 451 ILE B CA 1
ATOM 9499 C C . ILE B 1 451 ? 2.65 -32.031 7.984 1 95.62 451 ILE B C 1
ATOM 9501 O O . ILE B 1 451 ? 2.469 -30.844 8.227 1 95.62 451 ILE B O 1
ATOM 9505 N N . GLU B 1 452 ? 3.695 -32.688 8.352 1 96.25 452 GLU B N 1
ATOM 9506 C CA . GLU B 1 452 ? 4.742 -32.031 9.125 1 96.25 452 GLU B CA 1
ATOM 9507 C C . GLU B 1 452 ? 5.293 -30.828 8.398 1 96.25 452 GLU B C 1
ATOM 9509 O O . GLU B 1 452 ? 5.469 -29.766 9 1 96.25 452 GLU B O 1
ATOM 9514 N N . LEU B 1 453 ? 5.543 -30.938 7.133 1 97.56 453 LEU B N 1
ATOM 9515 C CA . LEU B 1 453 ? 6.184 -29.875 6.355 1 97.56 453 LEU B CA 1
ATOM 9516 C C . LEU B 1 453 ? 5.195 -28.75 6.047 1 97.56 453 LEU B C 1
ATOM 9518 O O . LEU B 1 453 ? 5.598 -27.656 5.66 1 97.56 453 LEU B O 1
ATOM 9522 N N . LYS B 1 454 ? 3.908 -29 6.242 1 97.38 454 LYS B N 1
ATOM 9523 C CA . LYS B 1 454 ? 2.906 -27.953 6.031 1 97.38 454 LYS B CA 1
ATOM 9524 C C . LYS B 1 454 ? 2.719 -27.109 7.289 1 97.38 454 LYS B C 1
ATOM 9526 O O . LYS B 1 454 ? 2.219 -25.984 7.223 1 97.38 454 LYS B O 1
ATOM 9531 N N . ARG B 1 455 ? 3.074 -27.562 8.445 1 97.56 455 ARG B N 1
ATOM 9532 C CA . ARG B 1 455 ? 2.807 -26.938 9.734 1 97.56 455 ARG B CA 1
ATOM 9533 C C . ARG B 1 455 ? 3.678 -25.703 9.938 1 97.56 455 ARG B C 1
ATOM 9535 O O . ARG B 1 455 ? 4.742 -25.578 9.328 1 97.56 455 ARG B O 1
ATOM 9542 N N . PRO B 1 456 ? 3.236 -24.844 10.844 1 98.31 456 PRO B N 1
ATOM 9543 C CA . PRO B 1 456 ? 3.996 -23.609 11.078 1 98.31 456 PRO B CA 1
ATOM 9544 C C . PRO B 1 456 ? 5.441 -23.875 11.492 1 98.31 456 PRO B C 1
ATOM 9546 O O . PRO B 1 456 ? 6.348 -23.141 11.086 1 98.31 456 PRO B O 1
ATOM 9549 N N . LYS B 1 457 ? 5.719 -24.906 12.203 1 97.88 457 LYS B N 1
ATOM 9550 C CA . LYS B 1 457 ? 7.059 -25.172 12.703 1 97.88 457 LYS B CA 1
ATOM 9551 C C . LYS B 1 457 ? 8.039 -25.406 11.562 1 97.88 457 LYS B C 1
ATOM 9553 O O . LYS B 1 457 ? 9.258 -25.281 11.742 1 97.88 457 LYS B O 1
ATOM 9558 N N . SER B 1 458 ? 7.551 -25.766 10.406 1 98.38 458 SER B N 1
ATOM 9559 C CA . SER B 1 458 ? 8.406 -26.031 9.25 1 98.38 458 SER B CA 1
ATOM 9560 C C . SER B 1 458 ? 8.625 -24.766 8.43 1 98.38 458 SER B C 1
ATOM 9562 O O . SER B 1 458 ? 9.133 -24.828 7.305 1 98.38 458 SER B O 1
ATOM 9564 N N . HIS B 1 459 ? 8.195 -23.672 8.852 1 98.69 459 HIS B N 1
ATOM 9565 C CA . HIS B 1 459 ? 8.398 -22.344 8.289 1 98.69 459 HIS B CA 1
ATOM 9566 C C . HIS B 1 459 ? 9.008 -21.406 9.32 1 98.69 459 HIS B C 1
ATOM 9568 O O . HIS B 1 459 ? 8.977 -21.672 10.516 1 98.69 459 HIS B O 1
ATOM 9574 N N . ASN B 1 460 ? 9.648 -20.297 8.836 1 98.88 460 ASN B N 1
ATOM 9575 C CA . ASN B 1 460 ? 10.281 -19.328 9.719 1 98.88 460 ASN B CA 1
ATOM 9576 C C . ASN B 1 460 ? 9.273 -18.297 10.234 1 98.88 460 ASN B C 1
ATOM 9578 O O . ASN B 1 460 ? 9.25 -17.156 9.781 1 98.88 460 ASN B O 1
ATOM 9582 N N . THR B 1 461 ? 8.492 -18.703 11.125 1 98.75 461 THR B N 1
ATOM 9583 C CA . THR B 1 461 ? 7.414 -17.938 11.742 1 98.75 461 THR B CA 1
ATOM 9584 C C . THR B 1 461 ? 7.316 -18.25 13.234 1 98.75 461 THR B C 1
ATOM 9586 O O . THR B 1 461 ? 8.328 -18.531 13.883 1 98.75 461 THR B O 1
ATOM 9589 N N . ASN B 1 462 ? 6.117 -17.984 13.867 1 98.81 462 ASN B N 1
ATOM 9590 C CA . ASN B 1 462 ? 5.98 -18.203 15.305 1 98.81 462 ASN B CA 1
ATOM 9591 C C . ASN B 1 462 ? 4.617 -18.781 15.648 1 98.81 462 ASN B C 1
ATOM 9593 O O . ASN B 1 462 ? 3.691 -18.75 14.836 1 98.81 462 ASN B O 1
ATOM 9597 N N . ILE B 1 463 ? 4.547 -19.438 16.781 1 98.75 463 ILE B N 1
ATOM 9598 C CA . ILE B 1 463 ? 3.279 -19.922 17.328 1 98.75 463 ILE B CA 1
ATOM 9599 C C . ILE B 1 463 ? 3.168 -19.547 18.797 1 98.75 463 ILE B C 1
ATOM 9601 O O . ILE B 1 463 ? 4.145 -19.094 19.406 1 98.75 463 ILE B O 1
ATOM 9605 N N . ILE B 1 464 ? 1.979 -19.656 19.344 1 98.75 464 ILE B N 1
ATOM 9606 C CA . ILE B 1 464 ? 1.676 -19.359 20.75 1 98.75 464 ILE B CA 1
ATOM 9607 C C . ILE B 1 464 ? 1.157 -20.609 21.438 1 98.75 464 ILE B C 1
ATOM 9609 O O . ILE B 1 464 ? 0.291 -21.312 20.906 1 98.75 464 ILE B O 1
ATOM 9613 N N . ASN B 1 465 ? 1.756 -21 22.609 1 98.56 465 ASN B N 1
ATOM 9614 C CA . ASN B 1 465 ? 1.326 -22.094 23.469 1 98.56 465 ASN B CA 1
ATOM 9615 C C . ASN B 1 465 ? 1.308 -23.422 22.719 1 98.56 465 ASN B C 1
ATOM 9617 O O . ASN B 1 465 ? 0.375 -24.203 22.875 1 98.56 465 ASN B O 1
ATOM 9621 N N . ASP B 1 466 ? 2.17 -23.547 21.797 1 97.88 466 ASP B N 1
ATOM 9622 C CA . ASP B 1 466 ? 2.367 -24.766 21.031 1 97.88 466 ASP B CA 1
ATOM 9623 C C . ASP B 1 466 ? 1.141 -25.094 20.188 1 97.88 466 ASP B C 1
ATOM 9625 O O . ASP B 1 466 ? 0.867 -26.25 19.891 1 97.88 466 ASP B O 1
ATOM 9629 N N . GLU B 1 467 ? 0.371 -24.062 19.875 1 97.94 467 GLU B N 1
ATOM 9630 C CA . GLU B 1 467 ? -0.803 -24.219 19.016 1 97.94 467 GLU B CA 1
ATOM 9631 C C . GLU B 1 467 ? -0.576 -23.609 17.641 1 97.94 467 GLU B C 1
ATOM 9633 O O . GLU B 1 467 ? -0.158 -22.453 17.531 1 97.94 467 GLU B O 1
ATOM 9638 N N . ASP B 1 468 ? -0.894 -24.453 16.609 1 98 468 ASP B N 1
ATOM 9639 C CA . ASP B 1 468 ? -0.797 -23.938 15.258 1 98 468 ASP B CA 1
ATOM 9640 C C . ASP B 1 468 ? -1.877 -22.891 14.992 1 98 468 ASP B C 1
ATOM 9642 O O . ASP B 1 468 ? -3.018 -23.031 15.438 1 98 468 ASP B O 1
ATOM 9646 N N . PHE B 1 469 ? -1.57 -21.797 14.312 1 97.81 469 PHE B N 1
ATOM 9647 C CA . PHE B 1 469 ? -2.545 -20.766 13.969 1 97.81 469 PHE B CA 1
ATOM 9648 C C . PHE B 1 469 ? -3.375 -21.172 12.766 1 97.81 469 PHE B C 1
ATOM 9650 O O . PHE B 1 469 ? -4.453 -20.625 12.523 1 97.81 469 PHE B O 1
ATOM 9657 N N . THR B 1 470 ? -2.93 -21.969 11.891 1 96.62 470 THR B N 1
ATOM 9658 C CA . THR B 1 470 ? -3.584 -22.734 10.836 1 96.62 470 THR B CA 1
ATOM 9659 C C . THR B 1 470 ? -3.365 -24.234 11.023 1 96.62 470 THR B C 1
ATOM 9661 O O . THR B 1 470 ? -2.225 -24.688 11.102 1 96.62 470 THR B O 1
ATOM 9664 N N . VAL B 1 471 ? -4.438 -24.953 11.109 1 95.44 471 VAL B N 1
ATOM 9665 C CA . VAL B 1 471 ? -4.328 -26.359 11.484 1 95.44 471 VAL B CA 1
ATOM 9666 C C . VAL B 1 471 ? -4.617 -27.234 10.273 1 95.44 471 VAL B C 1
ATOM 9668 O O . VAL B 1 471 ? -5.773 -27.406 9.875 1 95.44 471 VAL B O 1
ATOM 9671 N N . CYS B 1 472 ? -3.574 -27.844 9.797 1 92.94 472 CYS B N 1
ATOM 9672 C CA . CYS B 1 472 ? -3.682 -28.781 8.68 1 92.94 472 CYS B CA 1
ATOM 9673 C C . CYS B 1 472 ? -4.172 -30.141 9.148 1 92.94 472 CYS B C 1
ATOM 9675 O O . CYS B 1 472 ? -3.594 -30.734 10.055 1 92.94 472 CYS B O 1
ATOM 9677 N N . THR B 1 473 ? -5.23 -30.672 8.477 1 92.25 473 THR B N 1
ATOM 9678 C CA . THR B 1 473 ? -5.797 -31.953 8.906 1 92.25 473 THR B CA 1
ATOM 9679 C C . THR B 1 473 ? -5.461 -33.062 7.91 1 92.25 473 THR B C 1
ATOM 9681 O O . THR B 1 473 ? -5.57 -34.25 8.234 1 92.25 473 THR B O 1
ATOM 9684 N N . SER B 1 474 ? -5.129 -32.719 6.719 1 91.69 474 SER B N 1
ATOM 9685 C CA . SER B 1 474 ? -4.703 -33.656 5.676 1 91.69 474 SER B CA 1
ATOM 9686 C C . SER B 1 474 ? -3.764 -32.969 4.684 1 91.69 474 SER B C 1
ATOM 9688 O O . SER B 1 474 ? -3.367 -31.828 4.883 1 91.69 474 SER B O 1
ATOM 9690 N N . SER B 1 475 ? -3.42 -33.719 3.66 1 90.75 475 SER B N 1
ATOM 9691 C CA . SER B 1 475 ? -2.572 -33.156 2.617 1 90.75 475 SER B CA 1
ATOM 9692 C C . SER B 1 475 ? -3.229 -31.938 1.975 1 90.75 475 SER B C 1
ATOM 9694 O O . SER B 1 475 ? -2.541 -31.078 1.431 1 90.75 475 SER B O 1
ATOM 9696 N N . TRP B 1 476 ? -4.543 -31.906 2.119 1 91.25 476 TRP B N 1
ATOM 9697 C CA . TRP B 1 476 ? -5.223 -30.938 1.253 1 91.25 476 TRP B CA 1
ATOM 9698 C C . TRP B 1 476 ? -6.207 -30.094 2.049 1 91.25 476 TRP B C 1
ATOM 9700 O O . TRP B 1 476 ? -6.84 -29.188 1.502 1 91.25 476 TRP B O 1
ATOM 9710 N N . SER B 1 477 ? -6.371 -30.344 3.352 1 92 477 SER B N 1
ATOM 9711 C CA . SER B 1 477 ? -7.449 -29.688 4.082 1 92 477 SER B CA 1
ATOM 9712 C C . SER B 1 477 ? -6.941 -29.062 5.375 1 92 477 SER B C 1
ATOM 9714 O O . SER B 1 477 ? -5.906 -29.469 5.902 1 92 477 SER B O 1
ATOM 9716 N N . ASN B 1 478 ? -7.656 -28.047 5.855 1 94.31 478 ASN B N 1
ATOM 9717 C CA . ASN B 1 478 ? -7.426 -27.359 7.121 1 94.31 478 ASN B CA 1
ATOM 9718 C C . ASN B 1 478 ? -8.703 -27.266 7.945 1 94.31 478 ASN B C 1
ATOM 9720 O O . ASN B 1 478 ? -9.797 -27.141 7.395 1 94.31 478 ASN B O 1
ATOM 9724 N N . SER B 1 479 ? -8.594 -27.359 9.258 1 93.94 479 SER B N 1
ATOM 9725 C CA . SER B 1 479 ? -9.75 -27.172 10.141 1 93.94 479 SER B CA 1
ATOM 9726 C C . SER B 1 479 ? -9.875 -25.734 10.602 1 93.94 479 SER B C 1
ATOM 9728 O O . SER B 1 479 ? -10.953 -25.297 11.008 1 93.94 479 SER B O 1
ATOM 9730 N N . SER B 1 480 ? -8.797 -25 10.586 1 94.31 480 SER B N 1
ATOM 9731 C CA . SER B 1 480 ? -8.758 -23.578 10.914 1 94.31 480 SER B CA 1
ATOM 9732 C C . SER B 1 480 ? -7.668 -22.859 10.133 1 94.31 480 SER B C 1
ATOM 9734 O O . SER B 1 480 ? -6.617 -23.438 9.836 1 94.31 480 SER B O 1
ATOM 9736 N N . VAL B 1 481 ? -7.938 -21.656 9.758 1 95.88 481 VAL B N 1
ATOM 9737 C CA . VAL B 1 481 ? -6.984 -20.844 9.016 1 95.88 481 VAL B CA 1
ATOM 9738 C C . VAL B 1 481 ? -6.891 -19.453 9.633 1 95.88 481 VAL B C 1
ATOM 9740 O O . VAL B 1 481 ? -7.914 -18.828 9.914 1 95.88 481 VAL B O 1
ATOM 9743 N N . ALA B 1 482 ? -5.695 -18.984 9.922 1 96.62 482 ALA B N 1
ATOM 9744 C CA . ALA B 1 482 ? -5.469 -17.641 10.453 1 96.62 482 ALA B CA 1
ATOM 9745 C C . ALA B 1 482 ? -5.734 -16.578 9.391 1 96.62 482 ALA B C 1
ATOM 9747 O O . ALA B 1 482 ? -5.195 -16.656 8.289 1 96.62 482 ALA B O 1
ATOM 9748 N N . SER B 1 483 ? -6.562 -15.578 9.695 1 96.44 483 SER B N 1
ATOM 9749 C CA . SER B 1 483 ? -6.762 -14.461 8.773 1 96.44 483 SER B CA 1
ATOM 9750 C C . SER B 1 483 ? -5.594 -13.492 8.828 1 96.44 483 SER B C 1
ATOM 9752 O O . SER B 1 483 ? -5.258 -12.969 9.891 1 96.44 483 SER B O 1
ATOM 9754 N N . PRO B 1 484 ? -4.988 -13.266 7.695 1 97.19 484 PRO B N 1
ATOM 9755 C CA . PRO B 1 484 ? -3.854 -12.344 7.699 1 97.19 484 PRO B CA 1
ATOM 9756 C C . PRO B 1 484 ? -4.281 -10.883 7.828 1 97.19 484 PRO B C 1
ATOM 9758 O O . PRO B 1 484 ? -5.379 -10.516 7.395 1 97.19 484 PRO B O 1
ATOM 9761 N N . ILE B 1 485 ? -3.5 -10.086 8.438 1 97.56 485 ILE B N 1
ATOM 9762 C CA . ILE B 1 485 ? -3.574 -8.633 8.445 1 97.56 485 ILE B CA 1
ATOM 9763 C C . ILE B 1 485 ? -2.381 -8.047 7.695 1 97.56 485 ILE B C 1
ATOM 9765 O O . ILE B 1 485 ? -1.314 -7.832 8.281 1 97.56 485 ILE B O 1
ATOM 9769 N N . LYS B 1 486 ? -2.609 -7.758 6.383 1 97 486 LYS B N 1
ATOM 9770 C CA . LYS B 1 486 ? -1.524 -7.184 5.594 1 97 486 LYS B CA 1
ATOM 9771 C C . LYS B 1 486 ? -1.197 -5.766 6.059 1 97 486 LYS B C 1
ATOM 9773 O O . LYS B 1 486 ? -2.096 -4.941 6.234 1 97 486 LYS B O 1
ATOM 9778 N N . GLY B 1 487 ? 0.109 -5.488 6.348 1 95.31 487 GLY B N 1
ATOM 9779 C CA . GLY B 1 487 ? 0.5 -4.215 6.934 1 95.31 487 GLY B CA 1
ATOM 9780 C C . GLY B 1 487 ? 1.275 -3.33 5.973 1 95.31 487 GLY B C 1
ATOM 9781 O O . GLY B 1 487 ? 1.012 -3.332 4.77 1 95.31 487 GLY B O 1
ATOM 9782 N N . LEU B 1 488 ? 2.131 -2.504 6.516 1 96.25 488 LEU B N 1
ATOM 9783 C CA . LEU B 1 488 ? 2.879 -1.495 5.773 1 96.25 488 LEU B CA 1
ATOM 9784 C C . LEU B 1 488 ? 4.148 -2.09 5.18 1 96.25 488 LEU B C 1
ATOM 9786 O O . LEU B 1 488 ? 4.668 -3.09 5.684 1 96.25 488 LEU B O 1
ATOM 9790 N N . TYR B 1 489 ? 4.586 -1.494 4.141 1 98.06 489 TYR B N 1
ATOM 9791 C CA . TYR B 1 489 ? 5.91 -1.771 3.59 1 98.06 489 TYR B CA 1
ATOM 9792 C C . TYR B 1 489 ? 6.543 -0.503 3.027 1 98.06 489 TYR B C 1
ATOM 9794 O O . TYR B 1 489 ? 5.84 0.457 2.701 1 98.06 489 TYR B O 1
ATOM 9802 N N . LYS B 1 490 ? 7.812 -0.456 3.018 1 98.31 490 LYS B N 1
ATOM 9803 C CA . LYS B 1 490 ? 8.594 0.634 2.438 1 98.31 490 LYS B CA 1
ATOM 9804 C C . LYS B 1 490 ? 9.945 0.138 1.946 1 98.31 490 LYS B C 1
ATOM 9806 O O . LYS B 1 490 ? 10.703 -0.468 2.707 1 98.31 490 LYS B O 1
ATOM 9811 N N . PHE B 1 491 ? 10.273 0.333 0.654 1 98.25 491 PHE B N 1
ATOM 9812 C CA . PHE B 1 491 ? 11.562 -0.06 0.089 1 98.25 491 PHE B CA 1
ATOM 9813 C C . PHE B 1 491 ? 12.422 1.165 -0.202 1 98.25 491 PHE B C 1
ATOM 9815 O O . PHE B 1 491 ? 12.023 2.039 -0.976 1 98.25 491 PHE B O 1
ATOM 9822 N N . LYS B 1 492 ? 13.516 1.279 0.494 1 96.88 492 LYS B N 1
ATOM 9823 C CA . LYS B 1 492 ? 14.445 2.385 0.279 1 96.88 492 LYS B CA 1
ATOM 9824 C C . LYS B 1 492 ? 15.82 1.874 -0.128 1 96.88 492 LYS B C 1
ATOM 9826 O O . LYS B 1 492 ? 16.031 0.667 -0.267 1 96.88 492 LYS B O 1
ATOM 9831 N N . GLU B 1 493 ? 16.75 2.754 -0.438 1 94.75 493 GLU B N 1
ATOM 9832 C CA . GLU B 1 493 ? 18.078 2.393 -0.94 1 94.75 493 GLU B CA 1
ATOM 9833 C C . GLU B 1 493 ? 18.891 1.673 0.129 1 94.75 493 GLU B C 1
ATOM 9835 O O . GLU B 1 493 ? 19.578 0.687 -0.161 1 94.75 493 GLU B O 1
ATOM 9840 N N . GLY B 1 494 ? 18.734 2.096 1.397 1 96.38 494 GLY B N 1
ATOM 9841 C CA . GLY B 1 494 ? 19.578 1.537 2.441 1 96.38 494 GLY B CA 1
ATOM 9842 C C . GLY B 1 494 ? 18.906 0.417 3.215 1 96.38 494 GLY B C 1
ATOM 9843 O O . GLY B 1 494 ? 19.594 -0.481 3.723 1 96.38 494 GLY B O 1
ATOM 9844 N N . SER B 1 495 ? 17.609 0.554 3.32 1 98.19 495 SER B N 1
ATOM 9845 C CA . SER B 1 495 ? 16.875 -0.424 4.113 1 98.19 495 SER B CA 1
ATOM 9846 C C . SER B 1 495 ? 15.477 -0.646 3.561 1 98.19 495 SER B C 1
ATOM 9848 O O . SER B 1 495 ? 14.867 0.274 3.008 1 98.19 495 SER B O 1
ATOM 9850 N N . ASP B 1 496 ? 15 -1.854 3.609 1 98.81 496 ASP B N 1
ATOM 9851 C CA . ASP B 1 496 ? 13.617 -2.199 3.299 1 98.81 496 ASP B CA 1
ATOM 9852 C C . ASP B 1 496 ? 12.844 -2.555 4.566 1 98.81 496 ASP B C 1
ATOM 9854 O O . ASP B 1 496 ? 13.43 -3.004 5.551 1 98.81 496 ASP B O 1
ATOM 9858 N N . PHE B 1 497 ? 11.562 -2.371 4.543 1 98.75 497 PHE B N 1
ATOM 9859 C CA . PHE B 1 497 ? 10.688 -2.656 5.672 1 98.75 497 PHE B CA 1
ATOM 9860 C C . PHE B 1 497 ? 9.398 -3.318 5.199 1 98.75 497 PHE B C 1
ATOM 9862 O O . PHE B 1 497 ? 8.836 -2.934 4.172 1 98.75 497 PHE B O 1
ATOM 9869 N N . VAL B 1 498 ? 8.945 -4.328 5.934 1 98.69 498 VAL B N 1
ATOM 9870 C CA . VAL B 1 498 ? 7.625 -4.922 5.754 1 98.69 498 VAL B CA 1
ATOM 9871 C C . VAL B 1 498 ? 7.055 -5.336 7.109 1 98.69 498 VAL B C 1
ATOM 9873 O O . VAL B 1 498 ? 7.805 -5.688 8.023 1 98.69 498 VAL B O 1
ATOM 9876 N N . GLU B 1 499 ? 5.805 -5.211 7.27 1 97.88 499 GLU B N 1
ATOM 9877 C CA . GLU B 1 499 ? 5.117 -5.66 8.477 1 97.88 499 GLU B CA 1
ATOM 9878 C C . GLU B 1 499 ? 3.809 -6.367 8.141 1 97.88 499 GLU B C 1
ATOM 9880 O O . GLU B 1 499 ? 3.191 -6.082 7.113 1 97.88 499 GLU B O 1
ATOM 9885 N N . GLY B 1 500 ? 3.426 -7.355 8.883 1 97.75 500 GLY B N 1
ATOM 9886 C CA . GLY B 1 500 ? 2.174 -8.078 8.742 1 97.75 500 GLY B CA 1
ATOM 9887 C C . GLY B 1 500 ? 1.809 -8.883 9.977 1 97.75 500 GLY B C 1
ATOM 9888 O O . GLY B 1 500 ? 2.67 -9.18 10.812 1 97.75 500 GLY B O 1
ATOM 9889 N N . GLY B 1 501 ? 0.591 -9.148 10.172 1 98.19 501 GLY B N 1
ATOM 9890 C CA . GLY B 1 501 ? 0.103 -9.906 11.312 1 98.19 501 GLY B CA 1
ATOM 9891 C C . GLY B 1 501 ? -1.02 -10.867 10.961 1 98.19 501 GLY B C 1
ATOM 9892 O O . GLY B 1 501 ? -1.26 -11.141 9.781 1 98.19 501 GLY B O 1
ATOM 9893 N N . HIS B 1 502 ? -1.629 -11.477 12 1 98.44 502 HIS B N 1
ATOM 9894 C CA . HIS B 1 502 ? -2.781 -12.344 11.766 1 98.44 502 HIS B CA 1
ATOM 9895 C C . HIS B 1 502 ? -3.637 -12.469 13.023 1 98.44 502 HIS B C 1
ATOM 9897 O O . HIS B 1 502 ? -3.209 -12.078 14.109 1 98.44 502 HIS B O 1
ATOM 9903 N N . LEU B 1 503 ? -4.797 -13 12.852 1 98.06 503 LEU B N 1
ATOM 9904 C CA . LEU B 1 503 ? -5.793 -13.117 13.906 1 98.06 503 LEU B CA 1
ATOM 9905 C C . LEU B 1 503 ? -6 -14.578 14.305 1 98.06 503 LEU B C 1
ATOM 9907 O O . LEU B 1 503 ? -7.098 -14.969 14.711 1 98.06 503 LEU B O 1
ATOM 9911 N N . GLY B 1 504 ? -4.992 -15.375 14.148 1 97.88 504 GLY B N 1
ATOM 9912 C CA . GLY B 1 504 ? -5.125 -16.812 14.352 1 97.88 504 GLY B CA 1
ATOM 9913 C C . GLY B 1 504 ? -5.445 -17.172 15.789 1 97.88 504 GLY B C 1
ATOM 9914 O O . GLY B 1 504 ? -5.895 -18.297 16.062 1 97.88 504 GLY B O 1
ATOM 9915 N N . TYR B 1 505 ? -5.27 -16.266 16.719 1 98.31 505 TYR B N 1
ATOM 9916 C CA . TYR B 1 505 ? -5.445 -16.609 18.125 1 98.31 505 TYR B CA 1
ATOM 9917 C C . TYR B 1 505 ? -6.477 -15.711 18.797 1 98.31 505 TYR B C 1
ATOM 9919 O O . TYR B 1 505 ? -6.68 -15.766 20 1 98.31 505 TYR B O 1
ATOM 9927 N N . ILE B 1 506 ? -7.125 -14.828 18.047 1 97.81 506 ILE B N 1
ATOM 9928 C CA . ILE B 1 506 ? -7.98 -13.797 18.609 1 97.81 506 ILE B CA 1
ATOM 9929 C C . ILE B 1 506 ? -9.219 -14.438 19.234 1 97.81 506 ILE B C 1
ATOM 9931 O O . ILE B 1 506 ? -9.758 -13.93 20.219 1 97.81 506 ILE B O 1
ATOM 9935 N N . ASN B 1 507 ? -9.672 -15.609 18.688 1 96.81 507 ASN B N 1
ATOM 9936 C CA . ASN B 1 507 ? -10.852 -16.297 19.188 1 96.81 507 ASN B CA 1
ATOM 9937 C C . ASN B 1 507 ? -10.484 -17.516 20.031 1 96.81 507 ASN B C 1
ATOM 9939 O O . ASN B 1 507 ? -11.305 -18.422 20.219 1 96.81 507 ASN B O 1
ATOM 9943 N N . SER B 1 508 ? -9.273 -17.594 20.484 1 95.81 508 SER B N 1
ATOM 9944 C CA . SER B 1 508 ? -8.852 -18.641 21.391 1 95.81 508 SER B CA 1
ATOM 9945 C C . SER B 1 508 ? -9.203 -18.297 22.844 1 95.81 508 SER B C 1
ATOM 9947 O O . SER B 1 508 ? -9.797 -17.25 23.109 1 95.81 508 SER B O 1
ATOM 9949 N N . ASP B 1 509 ? -8.797 -19.25 23.781 1 95.19 509 ASP B N 1
ATOM 9950 C CA . ASP B 1 509 ? -8.984 -19 25.203 1 95.19 509 ASP B CA 1
ATOM 9951 C C . ASP B 1 509 ? -8.07 -17.891 25.688 1 95.19 509 ASP B C 1
ATOM 9953 O O . ASP B 1 509 ? -8.297 -17.312 26.766 1 95.19 509 ASP B O 1
ATOM 9957 N N . LYS B 1 510 ? -7.047 -17.609 24.984 1 97.38 510 LYS B N 1
ATOM 9958 C CA . LYS B 1 510 ? -6.109 -16.531 25.281 1 97.38 510 LYS B CA 1
ATOM 9959 C C . LYS B 1 510 ? -5.977 -15.586 24.078 1 97.38 510 LYS B C 1
ATOM 9961 O O . LYS B 1 510 ? -4.996 -15.648 23.344 1 97.38 510 LYS B O 1
ATOM 9966 N N . PRO B 1 511 ? -6.965 -14.688 23.938 1 98.12 511 PRO B N 1
ATOM 9967 C CA . PRO B 1 511 ? -6.977 -13.82 22.75 1 98.12 511 PRO B CA 1
ATOM 9968 C C . PRO B 1 511 ? -5.684 -13.031 22.578 1 98.12 511 PRO B C 1
ATOM 9970 O O . PRO B 1 511 ? -5.262 -12.336 23.516 1 98.12 511 PRO B O 1
ATOM 9973 N N . THR B 1 512 ? -5.016 -13.219 21.453 1 98.62 512 THR B N 1
ATOM 9974 C CA . THR B 1 512 ? -3.742 -12.57 21.156 1 98.62 512 THR B CA 1
ATOM 9975 C C . THR B 1 512 ? -3.676 -12.164 19.688 1 98.62 512 THR B C 1
ATOM 9977 O O . THR B 1 512 ? -4.09 -12.922 18.797 1 98.62 512 THR B O 1
ATOM 9980 N N . VAL B 1 513 ? -3.318 -10.891 19.438 1 98.69 513 VAL B N 1
ATOM 9981 C CA . VAL B 1 513 ? -2.998 -10.453 18.078 1 98.69 513 VAL B CA 1
ATOM 9982 C C . VAL B 1 513 ? -1.499 -10.602 17.828 1 98.69 513 VAL B C 1
ATOM 9984 O O . VAL B 1 513 ? -0.683 -10.234 18.672 1 98.69 513 VAL B O 1
ATOM 9987 N N . VAL B 1 514 ? -1.172 -11.211 16.703 1 98.75 514 VAL B N 1
ATOM 9988 C CA . VAL B 1 514 ? 0.226 -11.43 16.359 1 98.75 514 VAL B CA 1
ATOM 9989 C C . VAL B 1 514 ? 0.631 -10.469 15.234 1 98.75 514 VAL B C 1
ATOM 9991 O O . VAL B 1 514 ? -0.129 -10.258 14.289 1 98.75 514 VAL B O 1
ATOM 9994 N N . ASN B 1 515 ? 1.777 -9.844 15.375 1 98.62 515 ASN B N 1
ATOM 9995 C CA . ASN B 1 515 ? 2.361 -9.008 14.328 1 98.62 515 ASN B CA 1
ATOM 9996 C C . ASN B 1 515 ? 3.865 -9.234 14.211 1 98.62 515 ASN B C 1
ATOM 9998 O O . ASN B 1 515 ? 4.535 -9.531 15.195 1 98.62 515 ASN B O 1
ATOM 10002 N N . ARG B 1 516 ? 4.441 -9.195 12.969 1 98.81 516 ARG B N 1
ATOM 10003 C CA . ARG B 1 516 ? 5.875 -9.281 12.727 1 98.81 516 ARG B CA 1
ATOM 10004 C C . ARG B 1 516 ? 6.359 -8.102 11.898 1 98.81 516 ARG B C 1
ATOM 10006 O O . ARG B 1 516 ? 5.777 -7.781 10.859 1 98.81 516 ARG B O 1
ATOM 10013 N N . LYS B 1 517 ? 7.398 -7.398 12.367 1 98.81 517 LYS B N 1
ATOM 10014 C CA . LYS B 1 517 ? 8.141 -6.395 11.609 1 98.81 517 LYS B CA 1
ATOM 10015 C C . LYS B 1 517 ? 9.469 -6.953 11.117 1 98.81 517 LYS B C 1
ATOM 10017 O O . LYS B 1 517 ? 10.148 -7.688 11.836 1 98.81 517 LYS B O 1
ATOM 10022 N N . VAL B 1 518 ? 9.789 -6.656 9.859 1 98.94 518 VAL B N 1
ATOM 10023 C CA . VAL B 1 518 ? 11.086 -7.035 9.312 1 98.94 518 VAL B CA 1
ATOM 10024 C C . VAL B 1 518 ? 11.773 -5.809 8.711 1 98.94 518 VAL B C 1
ATOM 10026 O O . VAL B 1 518 ? 11.219 -5.152 7.824 1 98.94 518 VAL B O 1
ATOM 10029 N N . VAL B 1 519 ? 12.922 -5.461 9.219 1 98.94 519 VAL B N 1
ATOM 10030 C CA . VAL B 1 519 ? 13.781 -4.434 8.648 1 98.94 519 VAL B CA 1
ATOM 10031 C C . VAL B 1 519 ? 15.008 -5.086 8.016 1 98.94 519 VAL B C 1
ATOM 10033 O O . VAL B 1 519 ? 15.766 -5.789 8.688 1 98.94 519 VAL B O 1
ATOM 10036 N N . PHE B 1 520 ? 15.203 -4.93 6.742 1 98.88 520 PHE B N 1
ATOM 10037 C CA . PHE B 1 520 ? 16.375 -5.414 6.031 1 98.88 520 PHE B CA 1
ATOM 10038 C C . PHE B 1 520 ? 17.359 -4.273 5.762 1 98.88 520 PHE B C 1
ATOM 10040 O O . PHE B 1 520 ? 17.125 -3.443 4.883 1 98.88 520 PHE B O 1
ATOM 10047 N N . ILE B 1 521 ? 18.359 -4.203 6.555 1 98.56 521 ILE B N 1
ATOM 10048 C CA . ILE B 1 521 ? 19.453 -3.256 6.32 1 98.56 521 ILE B CA 1
ATOM 10049 C C . ILE B 1 521 ? 20.453 -3.85 5.328 1 98.56 521 ILE B C 1
ATOM 10051 O O . ILE B 1 521 ? 21.188 -4.77 5.664 1 98.56 521 ILE B O 1
ATOM 10055 N N . LYS B 1 522 ? 20.453 -3.406 4.188 1 97.19 522 LYS B N 1
ATOM 10056 C CA . LYS B 1 522 ? 21.219 -3.967 3.072 1 97.19 522 LYS B CA 1
ATOM 10057 C C . LYS B 1 522 ? 22.719 -3.814 3.299 1 97.19 522 LYS B C 1
ATOM 10059 O O . LYS B 1 522 ? 23.188 -2.764 3.748 1 97.19 522 LYS B O 1
ATOM 10064 N N . PRO B 1 523 ? 23.5 -4.715 3.08 1 96.5 523 PRO B N 1
ATOM 10065 C CA . PRO B 1 523 ? 23.094 -5.898 2.316 1 96.5 523 PRO B CA 1
ATOM 10066 C C . PRO B 1 523 ? 22.938 -7.141 3.191 1 96.5 523 PRO B C 1
ATOM 10068 O O . PRO B 1 523 ? 22.562 -8.211 2.695 1 96.5 523 PRO B O 1
ATOM 10071 N N . ASN B 1 524 ? 23.188 -7.109 4.484 1 97.38 524 ASN B N 1
ATOM 10072 C CA . ASN B 1 524 ? 23.375 -8.398 5.133 1 97.38 524 ASN B CA 1
ATOM 10073 C C . ASN B 1 524 ? 22.891 -8.383 6.574 1 97.38 524 ASN B C 1
ATOM 10075 O O . ASN B 1 524 ? 23.328 -9.188 7.398 1 97.38 524 ASN B O 1
ATOM 10079 N N . ILE B 1 525 ? 21.969 -7.438 6.961 1 98.44 525 ILE B N 1
ATOM 10080 C CA . ILE B 1 525 ? 21.438 -7.383 8.312 1 98.44 525 ILE B CA 1
ATOM 10081 C C . ILE B 1 525 ? 19.906 -7.406 8.266 1 98.44 525 ILE B C 1
ATOM 10083 O O . ILE B 1 525 ? 19.297 -6.641 7.523 1 98.44 525 ILE B O 1
ATOM 10087 N N . TRP B 1 526 ? 19.281 -8.305 8.977 1 98.88 526 TRP B N 1
ATOM 10088 C CA . TRP B 1 526 ? 17.844 -8.359 9.164 1 98.88 526 TRP B CA 1
ATOM 10089 C C . TRP B 1 526 ? 17.469 -8.156 10.625 1 98.88 526 TRP B C 1
ATOM 10091 O O . TRP B 1 526 ? 18.016 -8.828 11.508 1 98.88 526 TRP B O 1
ATOM 10101 N N . VAL B 1 527 ? 16.594 -7.219 10.906 1 98.88 527 VAL B N 1
ATOM 10102 C CA . VAL B 1 527 ? 16.016 -7.047 12.234 1 98.88 527 VAL B CA 1
ATOM 10103 C C . VAL B 1 527 ? 14.547 -7.496 12.219 1 98.88 527 VAL B C 1
ATOM 10105 O O . VAL B 1 527 ? 13.742 -6.969 11.453 1 98.88 527 VAL B O 1
ATOM 10108 N N . VAL B 1 528 ? 14.219 -8.492 13.016 1 98.88 528 VAL B N 1
ATOM 10109 C CA . VAL B 1 528 ? 12.859 -9.031 13.094 1 98.88 528 VAL B CA 1
ATOM 10110 C C . VAL B 1 528 ? 12.273 -8.75 14.477 1 98.88 528 VAL B C 1
ATOM 10112 O O . VAL B 1 528 ? 12.898 -9.055 15.5 1 98.88 528 VAL B O 1
ATOM 10115 N N . SER B 1 529 ? 11.141 -8.133 14.508 1 98.81 529 SER B N 1
ATOM 10116 C CA . SER B 1 529 ? 10.406 -7.922 15.75 1 98.81 529 SER B CA 1
ATOM 10117 C C . SER B 1 529 ? 9.055 -8.633 15.719 1 98.81 529 SER B C 1
ATOM 10119 O O . SER B 1 529 ? 8.133 -8.188 15.031 1 98.81 529 SER B O 1
ATOM 10121 N N . ASP B 1 530 ? 8.938 -9.758 16.375 1 98.81 530 ASP B N 1
ATOM 10122 C CA . ASP B 1 530 ? 7.637 -10.383 16.609 1 98.81 530 ASP B CA 1
ATOM 10123 C C . ASP B 1 530 ? 6.906 -9.719 17.766 1 98.81 530 ASP B C 1
ATOM 10125 O O . ASP B 1 530 ? 7.445 -9.633 18.875 1 98.81 530 ASP B O 1
ATOM 10129 N N . GLU B 1 531 ? 5.734 -9.281 17.516 1 98.75 531 GLU B N 1
ATOM 10130 C CA . GLU B 1 531 ? 4.941 -8.547 18.5 1 98.75 531 GLU B CA 1
ATOM 10131 C C . GLU B 1 531 ? 3.646 -9.281 18.828 1 98.75 531 GLU B C 1
ATOM 10133 O O . GLU B 1 531 ? 2.947 -9.75 17.922 1 98.75 531 GLU B O 1
ATOM 10138 N N . PHE B 1 532 ? 3.4 -9.414 20.094 1 98.75 532 PHE B N 1
ATOM 10139 C CA . PHE B 1 532 ? 2.197 -10.078 20.594 1 98.75 532 PHE B CA 1
ATOM 10140 C C . PHE B 1 532 ? 1.407 -9.148 21.5 1 98.75 532 PHE B C 1
ATOM 10142 O O . PHE B 1 532 ? 1.9 -8.734 22.562 1 98.75 532 PHE B O 1
ATOM 10149 N N . PHE B 1 533 ? 0.204 -8.766 21.156 1 98.56 533 PHE B N 1
ATOM 10150 C CA . PHE B 1 533 ? -0.649 -7.879 21.922 1 98.56 533 PHE B CA 1
ATOM 10151 C C . PHE B 1 533 ? -1.729 -8.664 22.656 1 98.56 533 PHE B C 1
ATOM 10153 O O . PHE B 1 533 ? -2.574 -9.305 22.031 1 98.56 533 PHE B O 1
ATOM 10160 N N . THR B 1 534 ? -1.681 -8.648 23.953 1 98.19 534 THR B N 1
ATOM 10161 C CA . THR B 1 534 ? -2.537 -9.461 24.797 1 98.19 534 THR B CA 1
ATOM 10162 C C . THR B 1 534 ? -2.42 -9.031 26.25 1 98.19 534 THR B C 1
ATOM 10164 O O . THR B 1 534 ? -1.561 -8.219 26.594 1 98.19 534 THR B O 1
ATOM 10167 N N . ASN B 1 535 ? -3.383 -9.508 27.062 1 97 535 ASN B N 1
ATOM 10168 C CA . ASN B 1 535 ? -3.244 -9.414 28.516 1 97 535 ASN B CA 1
ATOM 10169 C C . ASN B 1 535 ? -2.846 -10.758 29.125 1 97 535 ASN B C 1
ATOM 10171 O O . ASN B 1 535 ? -2.631 -10.859 30.328 1 97 535 ASN B O 1
ATOM 10175 N N . GLU B 1 536 ? -2.637 -11.719 28.281 1 97.5 536 GLU B N 1
ATOM 10176 C CA . GLU B 1 536 ? -2.531 -13.094 28.766 1 97.5 536 GLU B CA 1
ATOM 10177 C C . GLU B 1 536 ? -1.074 -13.484 28.984 1 97.5 536 GLU B C 1
ATOM 10179 O O . GLU B 1 536 ? -0.16 -12.781 28.562 1 97.5 536 GLU B O 1
ATOM 10184 N N . GLU B 1 537 ? -0.926 -14.586 29.781 1 98.12 537 GLU B N 1
ATOM 10185 C CA . GLU B 1 537 ? 0.364 -15.266 29.875 1 98.12 537 GLU B CA 1
ATOM 10186 C C . GLU B 1 537 ? 0.48 -16.375 28.844 1 98.12 537 GLU B C 1
ATOM 10188 O O . GLU B 1 537 ? -0.391 -17.25 28.75 1 98.12 537 GLU B O 1
ATOM 10193 N N . ASN B 1 538 ? 1.522 -16.281 28.062 1 98.44 538 ASN B N 1
ATOM 10194 C CA . ASN B 1 538 ? 1.674 -17.234 26.953 1 98.44 538 ASN B CA 1
ATOM 10195 C C . ASN B 1 538 ? 3.117 -17.703 26.828 1 98.44 538 ASN B C 1
ATOM 10197 O O . ASN B 1 538 ? 4.043 -17.047 27.297 1 98.44 538 ASN B O 1
ATOM 10201 N N . LYS B 1 539 ? 3.264 -18.859 26.25 1 98.69 539 LYS B N 1
ATOM 10202 C CA . LYS B 1 539 ? 4.543 -19.312 25.719 1 98.69 539 LYS B CA 1
ATOM 10203 C C . LYS B 1 539 ? 4.66 -19 24.234 1 98.69 539 LYS B C 1
ATOM 10205 O O . LYS B 1 539 ? 3.801 -19.391 23.438 1 98.69 539 LYS B O 1
ATOM 10210 N N . TYR B 1 540 ? 5.664 -18.297 23.938 1 98.75 540 TYR B N 1
ATOM 10211 C CA . TYR B 1 540 ? 5.902 -17.969 22.531 1 98.75 540 TYR B CA 1
ATOM 10212 C C . TYR B 1 540 ? 7.062 -18.781 21.969 1 98.75 540 TYR B C 1
ATOM 10214 O O . TYR B 1 540 ? 8.07 -18.984 22.656 1 98.75 540 TYR B O 1
ATOM 10222 N N . SER B 1 541 ? 6.922 -19.297 20.734 1 98.75 541 SER B N 1
ATOM 10223 C CA . SER B 1 541 ? 7.977 -20.031 20.047 1 98.75 541 SER B CA 1
ATOM 10224 C C . SER B 1 541 ? 8.227 -19.484 18.641 1 98.75 541 SER B C 1
ATOM 10226 O O . SER B 1 541 ? 7.293 -19.344 17.844 1 98.75 541 SER B O 1
ATOM 10228 N N . GLN B 1 542 ? 9.43 -19.109 18.375 1 98.69 542 GLN B N 1
ATOM 10229 C CA . GLN B 1 542 ? 9.875 -18.734 17.031 1 98.69 542 GLN B CA 1
ATOM 10230 C C . GLN B 1 542 ? 10.656 -19.859 16.375 1 98.69 542 GLN B C 1
ATOM 10232 O O . GLN B 1 542 ? 11.461 -20.531 17.031 1 98.69 542 GLN B O 1
ATOM 10237 N N . PHE B 1 543 ? 10.398 -20.047 15.117 1 98.88 543 PHE B N 1
ATOM 10238 C CA . PHE B 1 543 ? 11.086 -21.125 14.383 1 98.88 543 PHE B CA 1
ATOM 10239 C C . PHE B 1 543 ? 12.039 -20.531 13.344 1 98.88 543 PHE B C 1
ATOM 10241 O O . PHE B 1 543 ? 11.695 -19.578 12.648 1 98.88 543 PHE B O 1
ATOM 10248 N N . TYR B 1 544 ? 13.234 -21.062 13.25 1 98.81 544 TYR B N 1
ATOM 10249 C CA . TYR B 1 544 ? 14.242 -20.797 12.227 1 98.81 544 TYR B CA 1
ATOM 10250 C C . TYR B 1 544 ? 14.695 -22.078 11.562 1 98.81 544 TYR B C 1
ATOM 10252 O O . TYR B 1 544 ? 15.422 -22.875 12.156 1 98.81 544 TYR B O 1
ATOM 10260 N N . ASN B 1 545 ? 14.297 -22.297 10.367 1 98.81 545 ASN B N 1
ATOM 10261 C CA . ASN B 1 545 ? 14.68 -23.484 9.609 1 98.81 545 ASN B CA 1
ATOM 10262 C C . ASN B 1 545 ? 15.875 -23.203 8.703 1 98.81 545 ASN B C 1
ATOM 10264 O O . ASN B 1 545 ? 15.734 -22.531 7.68 1 98.81 545 ASN B O 1
ATOM 10268 N N . PHE B 1 546 ? 17 -23.797 9.055 1 98.5 546 PHE B N 1
ATOM 10269 C CA . PHE B 1 546 ? 18.234 -23.484 8.344 1 98.5 546 PHE B CA 1
ATOM 10270 C C . PHE B 1 546 ? 18.422 -24.391 7.141 1 98.5 546 PHE B C 1
ATOM 10272 O O . PHE B 1 546 ? 17.859 -25.484 7.098 1 98.5 546 PHE B O 1
ATOM 10279 N N . ASN B 1 547 ? 19.203 -23.938 6.203 1 97.12 547 ASN B N 1
ATOM 10280 C CA . ASN B 1 547 ? 19.438 -24.656 4.953 1 97.12 547 ASN B CA 1
ATOM 10281 C C . ASN B 1 547 ? 20.219 -25.938 5.184 1 97.12 547 ASN B C 1
ATOM 10283 O O . ASN B 1 547 ? 20.078 -26.906 4.422 1 97.12 547 ASN B O 1
ATOM 10287 N N . ASN B 1 548 ? 21.094 -25.938 6.195 1 94.56 548 ASN B N 1
ATOM 10288 C CA . ASN B 1 548 ? 21.828 -27.141 6.543 1 94.56 548 ASN B CA 1
ATOM 10289 C C . ASN B 1 548 ? 22.016 -27.281 8.047 1 94.56 548 ASN B C 1
ATOM 10291 O O . ASN B 1 548 ? 21.469 -26.484 8.82 1 94.56 548 ASN B O 1
ATOM 10295 N N . SER B 1 549 ? 22.781 -28.328 8.461 1 94.81 549 SER B N 1
ATOM 10296 C CA . SER B 1 549 ? 22.844 -28.672 9.883 1 94.81 549 SER B CA 1
ATOM 10297 C C . SER B 1 549 ? 24.047 -28.031 10.562 1 94.81 549 SER B C 1
ATOM 10299 O O . SER B 1 549 ? 24.344 -28.344 11.719 1 94.81 549 SER B O 1
ATOM 10301 N N . GLN B 1 550 ? 24.781 -27.219 9.914 1 95.81 550 GLN B N 1
ATOM 10302 C CA . GLN B 1 550 ? 25.984 -26.625 10.508 1 95.81 550 GLN B CA 1
ATOM 10303 C C . GLN B 1 550 ? 25.625 -25.422 11.375 1 95.81 550 GLN B C 1
ATOM 10305 O O . GLN B 1 550 ? 26.031 -24.297 11.078 1 95.81 550 GLN B O 1
ATOM 10310 N N . LEU B 1 551 ? 24.922 -25.703 12.422 1 97.31 551 LEU B N 1
ATOM 10311 C CA . LEU B 1 551 ? 24.422 -24.688 13.359 1 97.31 551 LEU B CA 1
ATOM 10312 C C . LEU B 1 551 ? 25.031 -24.891 14.742 1 97.31 551 LEU B C 1
ATOM 10314 O O . LEU B 1 551 ? 25.031 -26.016 15.266 1 97.31 551 LEU B O 1
ATOM 10318 N N . GLN B 1 552 ? 25.609 -23.828 15.297 1 97.19 552 GLN B N 1
ATOM 10319 C CA . GLN B 1 552 ? 26.188 -23.844 16.641 1 97.19 552 GLN B CA 1
ATOM 10320 C C . GLN B 1 552 ? 25.469 -22.844 17.547 1 97.19 552 GLN B C 1
ATOM 10322 O O . GLN B 1 552 ? 25.203 -21.719 17.156 1 97.19 552 GLN B O 1
ATOM 10327 N N . GLN B 1 553 ? 25.094 -23.312 18.641 1 97.69 553 GLN B N 1
ATOM 10328 C CA . GLN B 1 553 ? 24.594 -22.422 19.672 1 97.69 553 GLN B CA 1
ATOM 10329 C C . GLN B 1 553 ? 25.719 -21.812 20.5 1 97.69 553 GLN B C 1
ATOM 10331 O O . GLN B 1 553 ? 26.344 -22.5 21.297 1 97.69 553 GLN B O 1
ATOM 10336 N N . LEU B 1 554 ? 25.969 -20.578 20.297 1 96.62 554 LEU B N 1
ATOM 10337 C CA . LEU B 1 554 ? 27.062 -19.906 21 1 96.62 554 LEU B CA 1
ATOM 10338 C C . LEU B 1 554 ? 26.656 -19.531 22.422 1 96.62 554 LEU B C 1
ATOM 10340 O O . LEU B 1 554 ? 27.516 -19.484 23.312 1 96.62 554 LEU B O 1
ATOM 10344 N N . SER B 1 555 ? 25.422 -19.203 22.672 1 96.19 555 SER B N 1
ATOM 10345 C CA . SER B 1 555 ? 24.797 -18.938 23.953 1 96.19 555 SER B CA 1
ATOM 10346 C C . SER B 1 555 ? 23.297 -19.25 23.906 1 96.19 555 SER B C 1
ATOM 10348 O O . SER B 1 555 ? 22.797 -19.766 22.906 1 96.19 555 SER B O 1
ATOM 10350 N N . ASN B 1 556 ? 22.625 -18.969 25 1 96.06 556 ASN B N 1
ATOM 10351 C CA . ASN B 1 556 ? 21.188 -19.266 25.062 1 96.06 556 ASN B CA 1
ATOM 10352 C C . ASN B 1 556 ? 20.406 -18.5 24 1 96.06 556 ASN B C 1
ATOM 10354 O O . ASN B 1 556 ? 19.359 -18.953 23.547 1 96.06 556 ASN B O 1
ATOM 10358 N N . ASN B 1 557 ? 20.938 -17.391 23.594 1 97.31 557 ASN B N 1
ATOM 10359 C CA . ASN B 1 557 ? 20.141 -16.562 22.703 1 97.31 557 ASN B CA 1
ATOM 10360 C C . ASN B 1 557 ? 20.922 -16.172 21.453 1 97.31 557 ASN B C 1
ATOM 10362 O O . ASN B 1 557 ? 20.531 -15.25 20.734 1 97.31 557 ASN B O 1
ATOM 10366 N N . ILE B 1 558 ? 22.062 -16.812 21.141 1 97.5 558 ILE B N 1
ATOM 10367 C CA . ILE B 1 558 ? 22.875 -16.516 19.969 1 97.5 558 ILE B CA 1
ATOM 10368 C C . ILE B 1 558 ? 23.188 -17.797 19.219 1 97.5 558 ILE B C 1
ATOM 10370 O O . ILE B 1 558 ? 23.641 -18.781 19.812 1 97.5 558 ILE B O 1
ATOM 10374 N N . LEU B 1 559 ? 22.969 -17.75 17.938 1 98.31 559 LEU B N 1
ATOM 10375 C CA . LEU B 1 559 ? 23.297 -18.859 17.047 1 98.31 559 LEU B CA 1
ATOM 10376 C C . LEU B 1 559 ? 24.312 -18.438 16 1 98.31 559 LEU B C 1
ATOM 10378 O O . LEU B 1 559 ? 24.344 -17.266 15.594 1 98.31 559 LEU B O 1
ATOM 10382 N N . LYS B 1 560 ? 25.125 -19.359 15.57 1 97.81 560 LYS B N 1
ATOM 10383 C CA . LYS B 1 560 ? 26.016 -19.203 14.422 1 97.81 560 LYS B CA 1
ATOM 10384 C C . LYS B 1 560 ? 25.781 -20.297 13.398 1 97.81 560 LYS B C 1
ATOM 10386 O O . LYS B 1 560 ? 25.906 -21.484 13.719 1 97.81 560 LYS B O 1
ATOM 10391 N N . TYR B 1 561 ? 25.359 -19.938 12.289 1 97.88 561 TYR B N 1
ATOM 10392 C CA . TYR B 1 561 ? 25.266 -20.828 11.133 1 97.88 561 TYR B CA 1
ATOM 10393 C C . TYR B 1 561 ? 26.5 -20.719 10.242 1 97.88 561 TYR B C 1
ATOM 10395 O O . TYR B 1 561 ? 26.812 -19.641 9.75 1 97.88 561 TYR B O 1
ATOM 10403 N N . SER B 1 562 ? 27.172 -21.828 10.039 1 96.5 562 SER B N 1
ATOM 10404 C CA . SER B 1 562 ? 28.375 -21.844 9.203 1 96.5 562 SER B CA 1
ATOM 10405 C C . SER B 1 562 ? 28.047 -22.234 7.77 1 96.5 562 SER B C 1
ATOM 10407 O O . SER B 1 562 ? 27.859 -23.422 7.469 1 96.5 562 SER B O 1
ATOM 10409 N N . GLY B 1 563 ? 28.031 -21.281 6.938 1 93.38 563 GLY B N 1
ATOM 10410 C CA . GLY B 1 563 ? 27.812 -21.547 5.523 1 93.38 563 GLY B CA 1
ATOM 10411 C C . GLY B 1 563 ? 29.094 -21.781 4.758 1 93.38 563 GLY B C 1
ATOM 10412 O O . GLY B 1 563 ? 30.156 -21.969 5.355 1 93.38 563 GLY B O 1
ATOM 10413 N N . ASP B 1 564 ? 29 -21.859 3.43 1 92.31 564 ASP B N 1
ATOM 10414 C CA . ASP B 1 564 ? 30.156 -22.094 2.566 1 92.31 564 ASP B CA 1
ATOM 10415 C C . ASP B 1 564 ? 31 -20.812 2.439 1 92.31 564 ASP B C 1
ATOM 10417 O O . ASP B 1 564 ? 32.219 -20.891 2.395 1 92.31 564 ASP B O 1
ATOM 10421 N N . LYS B 1 565 ? 30.25 -19.703 2.32 1 90.88 565 LYS B N 1
ATOM 10422 C CA . LYS B 1 565 ? 30.938 -18.438 2.08 1 90.88 565 LYS B CA 1
ATOM 10423 C C . LYS B 1 565 ? 30.672 -17.438 3.199 1 90.88 565 LYS B C 1
ATOM 10425 O O . LYS B 1 565 ? 31.391 -16.438 3.332 1 90.88 565 LYS B O 1
ATOM 10430 N N . ILE B 1 566 ? 29.625 -17.75 3.934 1 93.94 566 ILE B N 1
ATOM 10431 C CA . ILE B 1 566 ? 29.172 -16.766 4.91 1 93.94 566 ILE B CA 1
ATOM 10432 C C . ILE B 1 566 ? 28.969 -17.438 6.262 1 93.94 566 ILE B C 1
ATOM 10434 O O . ILE B 1 566 ? 28.531 -18.594 6.324 1 93.94 566 ILE B O 1
ATOM 10438 N N . ASN B 1 567 ? 29.422 -16.75 7.352 1 96.38 567 ASN B N 1
ATOM 10439 C CA . ASN B 1 567 ? 28.906 -17.047 8.68 1 96.38 567 ASN B CA 1
ATOM 10440 C C . ASN B 1 567 ? 27.688 -16.188 9.008 1 96.38 567 ASN B C 1
ATOM 10442 O O . ASN B 1 567 ? 27.719 -14.969 8.844 1 96.38 567 ASN B O 1
ATOM 10446 N N . PHE B 1 568 ? 26.656 -16.859 9.328 1 97.94 568 PHE B N 1
ATOM 10447 C CA . PHE B 1 568 ? 25.406 -16.156 9.617 1 97.94 568 PHE B CA 1
ATOM 10448 C C . PHE B 1 568 ? 25.047 -16.281 11.102 1 97.94 568 PHE B C 1
ATOM 10450 O O . PHE B 1 568 ? 25.188 -17.344 11.688 1 97.94 568 PHE B O 1
ATOM 10457 N N . PHE B 1 569 ? 24.656 -15.164 11.688 1 98.12 569 PHE B N 1
ATOM 10458 C CA . PHE B 1 569 ? 24.391 -15.109 13.125 1 98.12 569 PHE B CA 1
ATOM 10459 C C . PHE B 1 569 ? 22.938 -14.734 13.391 1 98.12 569 PHE B C 1
ATOM 10461 O O . PHE B 1 569 ? 22.344 -13.938 12.656 1 98.12 569 PHE B O 1
ATOM 10468 N N . VAL B 1 570 ? 22.328 -15.352 14.359 1 98.62 570 VAL B N 1
ATOM 10469 C CA . VAL B 1 570 ? 21.016 -14.992 14.891 1 98.62 570 VAL B CA 1
ATOM 10470 C C . VAL B 1 570 ? 21.156 -14.578 16.359 1 98.62 570 VAL B C 1
ATOM 10472 O O . VAL B 1 570 ? 21.469 -15.406 17.219 1 98.62 570 VAL B O 1
ATOM 10475 N N . ASN B 1 571 ? 20.984 -13.312 16.656 1 98.19 571 ASN B N 1
ATOM 10476 C CA . ASN B 1 571 ? 21.109 -12.75 18 1 98.19 571 ASN B CA 1
ATOM 10477 C C . ASN B 1 571 ? 19.781 -12.227 18.516 1 98.19 571 ASN B C 1
ATOM 10479 O O . ASN B 1 571 ? 19.359 -11.117 18.188 1 98.19 571 ASN B O 1
ATOM 10483 N N . THR B 1 572 ? 19.094 -13.047 19.359 1 98.5 572 THR B N 1
ATOM 10484 C CA . THR B 1 572 ? 17.859 -12.586 19.984 1 98.5 572 THR B CA 1
ATOM 10485 C C . THR B 1 572 ? 18.156 -11.82 21.266 1 98.5 572 THR B C 1
ATOM 10487 O O . THR B 1 572 ? 18.938 -12.273 22.109 1 98.5 572 THR B O 1
ATOM 10490 N N . LEU B 1 573 ? 17.516 -10.703 21.469 1 97.94 573 LEU B N 1
ATOM 10491 C CA . LEU B 1 573 ? 17.891 -9.805 22.547 1 97.94 573 LEU B CA 1
ATOM 10492 C C . LEU B 1 573 ? 17.109 -10.117 23.812 1 97.94 573 LEU B C 1
ATOM 10494 O O . LEU B 1 573 ? 17.406 -9.578 24.891 1 97.94 573 LEU B O 1
ATOM 10498 N N . ASN B 1 574 ? 16.078 -10.938 23.75 1 94.69 574 ASN B N 1
ATOM 10499 C CA . ASN B 1 574 ? 15.32 -11.359 24.922 1 94.69 574 ASN B CA 1
ATOM 10500 C C . ASN B 1 574 ? 16.109 -12.352 25.766 1 94.69 574 ASN B C 1
ATOM 10502 O O . ASN B 1 574 ? 16.203 -13.531 25.422 1 94.69 574 ASN B O 1
ATOM 10506 N N . VAL B 1 575 ? 16.469 -11.977 26.922 1 88.69 575 VAL B N 1
ATOM 10507 C CA . VAL B 1 575 ? 17.391 -12.758 27.734 1 88.69 575 VAL B CA 1
ATOM 10508 C C . VAL B 1 575 ? 16.625 -13.812 28.531 1 88.69 575 VAL B C 1
ATOM 10510 O O . VAL B 1 575 ? 17.203 -14.789 29 1 88.69 575 VAL B O 1
ATOM 10513 N N . ASP B 1 576 ? 15.336 -13.625 28.672 1 92.25 576 ASP B N 1
ATOM 10514 C CA . ASP B 1 576 ? 14.531 -14.555 29.453 1 92.25 576 ASP B CA 1
ATOM 10515 C C . ASP B 1 576 ? 14.172 -15.797 28.625 1 92.25 576 ASP B C 1
ATOM 10517 O O . ASP B 1 576 ? 13.617 -16.75 29.156 1 92.25 576 ASP B O 1
ATOM 10521 N N . GLY B 1 577 ? 14.492 -15.789 27.375 1 96 577 GLY B N 1
ATOM 10522 C CA . GLY B 1 577 ? 14.25 -16.938 26.516 1 96 577 GLY B CA 1
ATOM 10523 C C . GLY B 1 577 ? 15.523 -17.641 26.078 1 96 577 GLY B C 1
ATOM 10524 O O . GLY B 1 577 ? 16.594 -17.375 26.625 1 96 577 GLY B O 1
ATOM 10525 N N . GLY B 1 578 ? 15.305 -18.609 25.203 1 97.75 578 GLY B N 1
ATOM 10526 C CA . GLY B 1 578 ? 16.469 -19.328 24.719 1 97.75 578 GLY B CA 1
ATOM 10527 C C . GLY B 1 578 ? 16.172 -20.234 23.547 1 97.75 578 GLY B C 1
ATOM 10528 O O . GLY B 1 578 ? 15.016 -20.609 23.312 1 97.75 578 GLY B O 1
ATOM 10529 N N . PHE B 1 579 ? 17.312 -20.578 22.891 1 98.38 579 PHE B N 1
ATOM 10530 C CA . PHE B 1 579 ? 17.219 -21.438 21.719 1 98.38 579 PHE B CA 1
ATOM 10531 C C . PHE B 1 579 ? 17.328 -22.906 22.125 1 98.38 579 PHE B C 1
ATOM 10533 O O . PHE B 1 579 ? 18.078 -23.25 23.047 1 98.38 579 PHE B O 1
ATOM 10540 N N . SER B 1 580 ? 16.594 -23.719 21.516 1 98.25 580 SER B N 1
ATOM 10541 C CA . SER B 1 580 ? 16.828 -25.156 21.422 1 98.25 580 SER B CA 1
ATOM 10542 C C . SER B 1 580 ? 16.984 -25.609 19.969 1 98.25 580 SER B C 1
ATOM 10544 O O . SER B 1 580 ? 16.375 -25.016 19.078 1 98.25 580 SER B O 1
ATOM 10546 N N . LEU B 1 581 ? 17.781 -26.562 19.75 1 97.94 581 LEU B N 1
ATOM 10547 C CA . LEU B 1 581 ? 18.016 -27.062 18.391 1 97.94 581 LEU B CA 1
ATOM 10548 C C . LEU B 1 581 ? 17.344 -28.422 18.203 1 97.94 581 LEU B C 1
ATOM 10550 O O . LEU B 1 581 ? 17.344 -29.25 19.109 1 97.94 581 LEU B O 1
ATOM 10554 N N . GLU B 1 582 ? 16.719 -28.594 17.062 1 97 582 GLU B N 1
ATOM 10555 C CA . GLU B 1 582 ? 16.109 -29.891 16.734 1 97 582 GLU B CA 1
ATOM 10556 C C . GLU B 1 582 ? 16.438 -30.297 15.297 1 97 582 GLU B C 1
ATOM 10558 O O . GLU B 1 582 ? 16.594 -29.438 14.43 1 97 582 GLU B O 1
ATOM 10563 N N . ASP B 1 583 ? 16.531 -31.594 15.148 1 96.69 583 ASP B N 1
ATOM 10564 C CA . ASP B 1 583 ? 16.672 -32.125 13.797 1 96.69 583 ASP B CA 1
ATOM 10565 C C . ASP B 1 583 ? 15.383 -31.906 13 1 96.69 583 ASP B C 1
ATOM 10567 O O . ASP B 1 583 ? 14.281 -32.031 13.539 1 96.69 583 ASP B O 1
ATOM 10571 N N . THR B 1 584 ? 15.57 -31.547 11.781 1 96.94 584 THR B N 1
ATOM 10572 C CA . THR B 1 584 ? 14.445 -31.406 10.867 1 96.94 584 THR B CA 1
ATOM 10573 C C . THR B 1 584 ? 14.836 -31.812 9.453 1 96.94 584 THR B C 1
ATOM 10575 O O . THR B 1 584 ? 15.922 -32.344 9.234 1 96.94 584 THR B O 1
ATOM 10578 N N . ILE B 1 585 ? 13.914 -31.734 8.531 1 97.31 585 ILE B N 1
ATOM 10579 C CA . ILE B 1 585 ? 14.18 -32.094 7.141 1 97.31 585 ILE B CA 1
ATOM 10580 C C . ILE B 1 585 ? 13.797 -30.938 6.219 1 97.31 585 ILE B C 1
ATOM 10582 O O . ILE B 1 585 ? 12.922 -30.141 6.551 1 97.31 585 ILE B O 1
ATOM 10586 N N . VAL B 1 586 ? 14.5 -30.797 5.152 1 98 586 VAL B N 1
ATOM 10587 C CA . VAL B 1 586 ? 14.188 -29.891 4.059 1 98 586 VAL B CA 1
ATOM 10588 C C . VAL B 1 586 ? 14.031 -30.672 2.756 1 98 586 VAL B C 1
ATOM 10590 O O . VAL B 1 586 ? 14.773 -31.625 2.508 1 98 586 VAL B O 1
ATOM 10593 N N . SER B 1 587 ? 13 -30.391 2.043 1 97.81 587 SER B N 1
ATOM 10594 C CA . SER B 1 587 ? 12.758 -31.016 0.752 1 97.81 587 SER B CA 1
ATOM 10595 C C . SER B 1 587 ? 12.812 -30 -0.382 1 97.81 587 SER B C 1
ATOM 10597 O O . SER B 1 587 ? 11.891 -29.203 -0.553 1 97.81 587 SER B O 1
ATOM 10599 N N . LYS B 1 588 ? 13.812 -30.047 -1.185 1 96.06 588 LYS B N 1
ATOM 10600 C CA . LYS B 1 588 ? 13.945 -29.141 -2.311 1 96.06 588 LYS B CA 1
ATOM 10601 C C . LYS B 1 588 ? 13.203 -29.656 -3.537 1 96.06 588 LYS B C 1
ATOM 10603 O O . LYS B 1 588 ? 12.805 -28.875 -4.406 1 96.06 588 LYS B O 1
ATOM 10608 N N . ASP B 1 589 ? 13.062 -31 -3.604 1 96.38 589 ASP B N 1
ATOM 10609 C CA . ASP B 1 589 ? 12.367 -31.641 -4.715 1 96.38 589 ASP B CA 1
ATOM 10610 C C . ASP B 1 589 ? 11.422 -32.75 -4.215 1 96.38 589 ASP B C 1
ATOM 10612 O O . ASP B 1 589 ? 11.695 -33.406 -3.211 1 96.38 589 ASP B O 1
ATOM 10616 N N . TYR B 1 590 ? 10.359 -32.938 -4.957 1 96.06 590 TYR B N 1
ATOM 10617 C CA . TYR B 1 590 ? 9.406 -34 -4.633 1 96.06 590 TYR B CA 1
ATOM 10618 C C . TYR B 1 590 ? 10.117 -35.344 -4.465 1 96.06 590 TYR B C 1
ATOM 10620 O O . TYR B 1 590 ? 10.969 -35.688 -5.273 1 96.06 590 TYR B O 1
ATOM 10628 N N . ASN B 1 591 ? 9.891 -36.062 -3.381 1 94.56 591 ASN B N 1
ATOM 10629 C CA . ASN B 1 591 ? 10.391 -37.375 -3.01 1 94.56 591 ASN B CA 1
ATOM 10630 C C . ASN B 1 591 ? 11.844 -37.312 -2.562 1 94.56 591 ASN B C 1
ATOM 10632 O O . ASN B 1 591 ? 12.484 -38.344 -2.371 1 94.56 591 ASN B O 1
ATOM 10636 N N . GLN B 1 592 ? 12.391 -36.188 -2.457 1 95.56 592 GLN B N 1
ATOM 10637 C CA . GLN B 1 592 ? 13.75 -36.031 -1.95 1 95.56 592 GLN B CA 1
ATOM 10638 C C . GLN B 1 592 ? 13.781 -35.125 -0.724 1 95.56 592 GLN B C 1
ATOM 10640 O O . GLN B 1 592 ? 13.055 -34.125 -0.667 1 95.56 592 GLN B O 1
ATOM 10645 N N . LYS B 1 593 ? 14.469 -35.5 0.284 1 96.06 593 LYS B N 1
ATOM 10646 C CA . LYS B 1 593 ? 14.648 -34.719 1.494 1 96.06 593 LYS B CA 1
ATOM 10647 C C . LYS B 1 593 ? 16.047 -34.875 2.066 1 96.06 593 LYS B C 1
ATOM 10649 O O . LYS B 1 593 ? 16.75 -35.844 1.735 1 96.06 593 LYS B O 1
ATOM 10654 N N . TYR B 1 594 ? 16.594 -34 2.795 1 96.75 594 TYR B N 1
ATOM 10655 C CA . TYR B 1 594 ? 17.844 -34.094 3.527 1 96.75 594 TYR B CA 1
ATOM 10656 C C . TYR B 1 594 ? 17.703 -33.562 4.941 1 96.75 594 TYR B C 1
ATOM 10658 O O . TYR B 1 594 ? 16.781 -32.781 5.219 1 96.75 594 TYR B O 1
ATOM 10666 N N . LYS B 1 595 ? 18.531 -33.969 5.773 1 96.88 595 LYS B N 1
ATOM 10667 C CA . LYS B 1 595 ? 18.516 -33.562 7.176 1 96.88 595 LYS B CA 1
ATOM 10668 C C . LYS B 1 595 ? 19.031 -32.156 7.344 1 96.88 595 LYS B C 1
ATOM 10670 O O . LYS B 1 595 ? 20 -31.75 6.68 1 96.88 595 LYS B O 1
ATOM 10675 N N . SER B 1 596 ? 18.391 -31.422 8.148 1 97 596 SER B N 1
ATOM 10676 C CA . SER B 1 596 ? 18.797 -30.094 8.539 1 97 596 SER B CA 1
ATOM 10677 C C . SER B 1 596 ? 18.516 -29.828 10.016 1 97 596 SER B C 1
ATOM 10679 O O . SER B 1 596 ? 18.203 -30.766 10.766 1 97 596 SER B O 1
ATOM 10681 N N . THR B 1 597 ? 18.766 -28.562 10.461 1 98 597 THR B N 1
ATOM 10682 C CA . THR B 1 597 ? 18.547 -28.188 11.852 1 98 597 THR B CA 1
ATOM 10683 C C . THR B 1 597 ? 17.578 -27.016 11.945 1 98 597 THR B C 1
ATOM 10685 O O . THR B 1 597 ? 17.641 -26.062 11.156 1 98 597 THR B O 1
ATOM 10688 N N . ARG B 1 598 ? 16.594 -27.141 12.812 1 98.44 598 ARG B N 1
ATOM 10689 C CA . ARG B 1 598 ? 15.703 -26.047 13.188 1 98.44 598 ARG B CA 1
ATOM 10690 C C . ARG B 1 598 ? 16.047 -25.516 14.578 1 98.44 598 ARG B C 1
ATOM 10692 O O . ARG B 1 598 ? 16.25 -26.297 15.516 1 98.44 598 ARG B O 1
ATOM 10699 N N . ALA B 1 599 ? 16.234 -24.25 14.664 1 98.75 599 ALA B N 1
A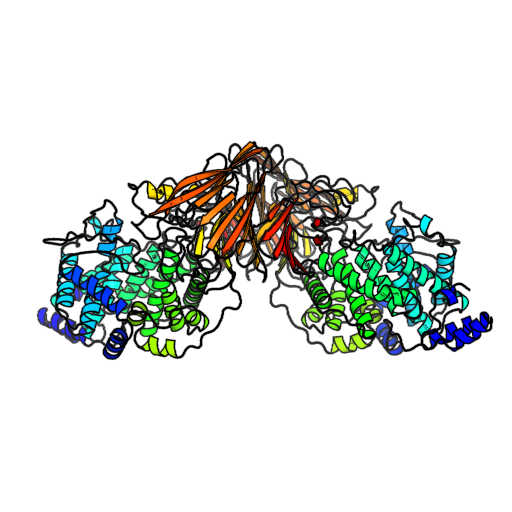TOM 10700 C CA . ALA B 1 599 ? 16.359 -23.609 15.969 1 98.75 599 ALA B CA 1
ATOM 10701 C C . ALA B 1 599 ? 15.008 -23.062 16.438 1 98.75 599 ALA B C 1
ATOM 10703 O O . ALA B 1 599 ? 14.242 -22.5 15.656 1 98.75 599 ALA B O 1
ATOM 10704 N N . VAL B 1 600 ? 14.664 -23.297 17.672 1 98.75 600 VAL B N 1
ATOM 10705 C CA . VAL B 1 600 ? 13.438 -22.797 18.281 1 98.75 600 VAL B CA 1
ATOM 10706 C C . VAL B 1 600 ? 13.773 -21.875 19.438 1 98.75 600 VAL B C 1
ATOM 10708 O O . VAL B 1 600 ? 14.391 -22.281 20.422 1 98.75 600 VAL B O 1
ATOM 10711 N N . PHE B 1 601 ? 13.461 -20.625 19.281 1 98.75 601 PHE B N 1
ATOM 10712 C CA . PHE B 1 601 ? 13.555 -19.703 20.422 1 98.75 601 PHE B CA 1
ATOM 10713 C C . PHE B 1 601 ? 12.242 -19.688 21.203 1 98.75 601 PHE B C 1
ATOM 10715 O O . PHE B 1 601 ? 11.18 -19.438 20.641 1 98.75 601 PHE B O 1
ATOM 10722 N N . SER B 1 602 ? 12.305 -19.906 22.438 1 98.5 602 SER B N 1
ATOM 10723 C CA . SER B 1 602 ? 11.102 -19.922 23.266 1 98.5 602 SER B CA 1
ATOM 10724 C C . SER B 1 602 ? 11.227 -18.984 24.453 1 98.5 602 SER B C 1
ATOM 10726 O O . SER B 1 602 ? 12.297 -18.859 25.047 1 98.5 602 SER B O 1
ATOM 10728 N N . VAL B 1 603 ? 10.109 -18.391 24.797 1 98.25 603 VAL B N 1
ATOM 10729 C CA . VAL B 1 603 ? 10.07 -17.5 25.953 1 98.25 603 VAL B CA 1
ATOM 10730 C C . VAL B 1 603 ? 8.648 -17.453 26.516 1 98.25 603 VAL B C 1
ATOM 10732 O O . VAL B 1 603 ? 7.676 -17.5 25.766 1 98.25 603 VAL B O 1
ATOM 10735 N N . ASN B 1 604 ? 8.492 -17.5 27.828 1 98.06 604 ASN B N 1
ATOM 10736 C CA . ASN B 1 604 ? 7.234 -17.234 28.516 1 98.06 604 ASN B CA 1
ATOM 10737 C C . ASN B 1 604 ? 7.125 -15.781 28.938 1 98.06 604 ASN B C 1
ATOM 10739 O O . ASN B 1 604 ? 8.102 -15.188 29.406 1 98.06 604 ASN B O 1
ATOM 10743 N N . SER B 1 605 ? 6.027 -15.234 28.688 1 97.62 605 SER B N 1
ATOM 10744 C CA . SER B 1 605 ? 5.836 -13.836 29.062 1 97.62 605 SER B CA 1
ATOM 10745 C C . SER B 1 605 ? 4.359 -13.523 29.312 1 97.62 605 SER B C 1
ATOM 10747 O O . SER B 1 605 ? 3.482 -14.219 28.781 1 97.62 605 SER B O 1
ATOM 10749 N N . LYS B 1 606 ? 4.082 -12.562 30.156 1 97.25 606 LYS B N 1
ATOM 10750 C CA . LYS B 1 606 ? 2.734 -12.062 30.422 1 97.25 606 LYS B CA 1
ATOM 10751 C C . LYS B 1 606 ? 2.537 -10.672 29.828 1 97.25 606 LYS B C 1
ATOM 10753 O O . LYS B 1 606 ? 3.414 -9.812 29.938 1 97.25 606 LYS B O 1
ATOM 10758 N N . GLY B 1 607 ? 1.319 -10.422 29.234 1 97.31 607 GLY B N 1
ATOM 10759 C CA . GLY B 1 607 ? 1.018 -9.133 28.641 1 97.31 607 GLY B CA 1
ATOM 10760 C C . GLY B 1 607 ? 1.704 -8.922 27.297 1 97.31 607 GLY B C 1
ATOM 10761 O O . GLY B 1 607 ? 2.191 -9.867 26.688 1 97.31 607 GLY B O 1
ATOM 10762 N N . ASN B 1 608 ? 1.629 -7.688 26.797 1 98.06 608 ASN B N 1
ATOM 10763 C CA . ASN B 1 608 ? 2.295 -7.414 25.516 1 98.06 608 ASN B CA 1
ATOM 10764 C C . ASN B 1 608 ? 3.752 -7.871 25.547 1 98.06 608 ASN B C 1
ATOM 10766 O O . ASN B 1 608 ? 4.469 -7.625 26.516 1 98.06 608 ASN B O 1
ATOM 10770 N N . THR B 1 609 ? 4.121 -8.594 24.516 1 98.19 609 THR B N 1
ATOM 10771 C CA . THR B 1 609 ? 5.457 -9.18 24.438 1 98.19 609 THR B CA 1
ATOM 10772 C C . THR B 1 609 ? 6.09 -8.922 23.078 1 98.19 609 THR B C 1
ATOM 10774 O O . THR B 1 609 ? 5.438 -9.094 22.047 1 98.19 609 THR B O 1
ATOM 10777 N N . PHE B 1 610 ? 7.32 -8.453 23.094 1 98.5 610 PHE B N 1
ATOM 10778 C CA . PHE B 1 610 ? 8.078 -8.195 21.875 1 98.5 610 PHE B CA 1
ATOM 10779 C C . PHE B 1 610 ? 9.383 -8.992 21.875 1 98.5 610 PHE B C 1
ATOM 10781 O O . PHE B 1 610 ? 10.172 -8.906 22.828 1 98.5 610 PHE B O 1
ATOM 10788 N N . ILE B 1 611 ? 9.57 -9.852 20.906 1 98.75 611 ILE B N 1
ATOM 10789 C CA . ILE B 1 611 ? 10.812 -10.602 20.734 1 98.75 611 ILE B CA 1
ATOM 10790 C C . ILE B 1 611 ? 11.602 -10.031 19.562 1 98.75 611 ILE B C 1
ATOM 10792 O O . ILE B 1 611 ? 11.172 -10.148 18.406 1 98.75 611 ILE B O 1
ATOM 10796 N N . ASN B 1 612 ? 12.742 -9.398 19.859 1 98.75 612 ASN B N 1
ATOM 10797 C CA . ASN B 1 612 ? 13.562 -8.727 18.844 1 98.75 612 ASN B CA 1
ATOM 10798 C C . ASN B 1 612 ? 14.828 -9.523 18.531 1 98.75 612 ASN B C 1
ATOM 10800 O O . ASN B 1 612 ? 15.578 -9.883 19.438 1 98.75 612 ASN B O 1
ATOM 10804 N N . THR B 1 613 ? 14.984 -9.812 17.266 1 98.81 613 THR B N 1
ATOM 10805 C CA . THR B 1 613 ? 16.109 -10.617 16.812 1 98.81 613 THR B CA 1
ATOM 10806 C C . THR B 1 613 ? 16.875 -9.906 15.711 1 98.81 613 THR B C 1
ATOM 10808 O O . THR B 1 613 ? 16.281 -9.352 14.789 1 98.81 613 THR B O 1
ATOM 10811 N N . VAL B 1 614 ? 18.203 -9.812 15.844 1 98.75 614 VAL B N 1
ATOM 10812 C CA . VAL B 1 614 ? 19.062 -9.305 14.789 1 98.75 614 VAL B CA 1
ATOM 10813 C C . VAL B 1 614 ? 19.797 -10.469 14.117 1 98.75 614 VAL B C 1
ATOM 10815 O O . VAL B 1 614 ? 20.469 -11.258 14.797 1 98.75 614 VAL B O 1
ATOM 10818 N N . MET B 1 615 ? 19.594 -10.602 12.852 1 98.81 615 MET B N 1
ATOM 10819 C CA . MET B 1 615 ? 20.312 -11.586 12.055 1 98.81 615 MET B CA 1
ATOM 10820 C C . MET B 1 615 ? 21.281 -10.906 11.094 1 98.81 615 MET B C 1
ATOM 10822 O O . MET B 1 615 ? 20.969 -9.859 10.523 1 98.81 615 MET B O 1
ATOM 10826 N N . TYR B 1 616 ? 22.469 -11.469 10.914 1 98.06 616 TYR B N 1
ATOM 10827 C CA . TYR B 1 616 ? 23.438 -10.828 10.031 1 98.06 616 TYR B CA 1
ATOM 10828 C C . TYR B 1 616 ? 24.453 -11.836 9.516 1 98.06 616 TYR B C 1
ATOM 10830 O O . TYR B 1 616 ? 24.719 -12.852 10.156 1 98.06 616 TYR B O 1
ATOM 10838 N N . GLY B 1 617 ? 24.922 -11.539 8.336 1 97.19 617 GLY B N 1
ATOM 10839 C CA . GLY B 1 617 ? 25.953 -12.352 7.715 1 97.19 617 GLY B CA 1
ATOM 10840 C C . GLY B 1 617 ? 27.297 -11.664 7.656 1 97.19 617 GLY B C 1
ATOM 10841 O O . GLY B 1 617 ? 27.375 -10.438 7.492 1 97.19 617 GLY B O 1
ATOM 10842 N N . LYS B 1 618 ? 28.344 -12.453 7.887 1 95 618 LYS B N 1
ATOM 10843 C CA . LYS B 1 618 ? 29.719 -12.008 7.73 1 95 618 LYS B CA 1
ATOM 10844 C C . LYS B 1 618 ? 30.5 -12.93 6.793 1 95 618 LYS B C 1
ATOM 10846 O O . LYS B 1 618 ? 30.266 -14.141 6.781 1 95 618 LYS B O 1
ATOM 10851 N N . THR B 1 619 ? 31.375 -12.273 6.062 1 91.75 619 THR B N 1
ATOM 10852 C CA . THR B 1 619 ? 32.281 -13.125 5.281 1 91.75 619 THR B CA 1
ATOM 10853 C C . THR B 1 619 ? 33.156 -13.977 6.195 1 91.75 619 THR B C 1
ATOM 10855 O O . THR B 1 619 ? 33.344 -13.648 7.371 1 91.75 619 THR B O 1
ATOM 10858 N N . LEU B 1 620 ? 33.688 -14.992 5.625 1 91 620 LEU B N 1
ATOM 10859 C CA . LEU B 1 620 ? 34.5 -15.906 6.422 1 91 620 LEU B CA 1
ATOM 10860 C C . LEU B 1 620 ? 35.781 -15.219 6.93 1 91 620 LEU B C 1
ATOM 10862 O O . LEU B 1 620 ? 36.312 -15.602 7.961 1 91 620 LEU B O 1
ATOM 10866 N N . GLU B 1 621 ? 36.156 -14.195 6.266 1 87.75 621 GLU B N 1
ATOM 10867 C CA . GLU B 1 621 ? 37.375 -13.492 6.602 1 87.75 621 GLU B CA 1
ATOM 10868 C C . GLU B 1 621 ? 37.156 -12.438 7.672 1 87.75 621 GLU B C 1
ATOM 10870 O O . GLU B 1 621 ? 38.094 -11.945 8.289 1 87.75 621 GLU B O 1
ATOM 10875 N N . ALA B 1 622 ? 35.875 -12.227 7.852 1 83.38 622 ALA B N 1
ATOM 10876 C CA . ALA B 1 622 ? 35.594 -11.164 8.805 1 83.38 622 ALA B CA 1
ATOM 10877 C C . ALA B 1 622 ? 35.781 -11.648 10.242 1 83.38 622 ALA B C 1
ATOM 10879 O O . ALA B 1 622 ? 35.156 -12.633 10.664 1 83.38 622 ALA B O 1
ATOM 10880 N N . ASN B 1 623 ? 36.594 -11 11.016 1 79.31 623 ASN B N 1
ATOM 10881 C CA . ASN B 1 623 ? 36.938 -11.516 12.344 1 79.31 623 ASN B CA 1
ATOM 10882 C C . ASN B 1 623 ? 36.469 -10.57 13.445 1 79.31 623 ASN B C 1
ATOM 10884 O O . ASN B 1 623 ? 36.438 -10.938 14.617 1 79.31 623 ASN B O 1
ATOM 10888 N N . LYS B 1 624 ? 35.969 -9.453 13.062 1 83 624 LYS B N 1
ATOM 10889 C CA . LYS B 1 624 ? 35.562 -8.516 14.109 1 83 624 LYS B CA 1
ATOM 10890 C C . LYS B 1 624 ? 34.219 -8.938 14.734 1 83 624 LYS B C 1
ATOM 10892 O O . LYS B 1 624 ? 33.281 -9.297 14.023 1 83 624 LYS B O 1
ATOM 10897 N N . GLU B 1 625 ? 34.219 -8.867 16 1 87.75 625 GLU B N 1
ATOM 10898 C CA . GLU B 1 625 ? 33 -9.242 16.719 1 87.75 625 GLU B CA 1
ATOM 10899 C C . GLU B 1 625 ? 31.922 -8.172 16.578 1 87.75 625 GLU B C 1
ATOM 10901 O O . GLU B 1 625 ? 32.219 -6.98 16.516 1 87.75 625 GLU B O 1
ATOM 10906 N N . ALA B 1 626 ? 30.719 -8.672 16.422 1 94.25 626 ALA B N 1
ATOM 10907 C CA . ALA B 1 626 ? 29.578 -7.758 16.359 1 94.25 626 ALA B CA 1
ATOM 10908 C C . ALA B 1 626 ? 29.078 -7.418 17.766 1 94.25 626 ALA B C 1
ATOM 10910 O O . ALA B 1 626 ? 29.188 -8.234 18.688 1 94.25 626 ALA B O 1
ATOM 10911 N N . THR B 1 627 ? 28.656 -6.188 17.969 1 95.94 627 THR B N 1
ATOM 10912 C CA . THR B 1 627 ? 28 -5.77 19.219 1 95.94 627 THR B CA 1
ATOM 10913 C C . THR B 1 627 ? 26.562 -5.367 18.953 1 95.94 627 THR B C 1
ATOM 10915 O O . THR B 1 627 ? 26.281 -4.453 18.188 1 95.94 627 THR B O 1
ATOM 10918 N N . ILE B 1 628 ? 25.688 -6.094 19.547 1 97.94 628 ILE B N 1
ATOM 10919 C CA . ILE B 1 628 ? 24.25 -5.859 19.406 1 97.94 628 ILE B CA 1
ATOM 10920 C C . ILE B 1 628 ? 23.609 -5.734 20.781 1 97.94 628 ILE B C 1
ATOM 10922 O O . ILE B 1 628 ? 23.703 -6.645 21.609 1 97.94 628 ILE B O 1
ATOM 10926 N N . LYS B 1 629 ? 22.969 -4.641 21.062 1 97.62 629 LYS B N 1
ATOM 10927 C CA . LYS B 1 629 ? 22.359 -4.445 22.375 1 97.62 629 LYS B CA 1
ATOM 10928 C C . LYS B 1 629 ? 21.219 -3.441 22.312 1 97.62 629 LYS B C 1
ATOM 10930 O O . LYS B 1 629 ? 21.156 -2.625 21.391 1 97.62 629 LYS B O 1
ATOM 10935 N N . TYR B 1 630 ? 20.359 -3.578 23.266 1 98.06 630 TYR B N 1
ATOM 10936 C CA . TYR B 1 630 ? 19.359 -2.521 23.453 1 98.06 630 TYR B CA 1
ATOM 10937 C C . TYR B 1 630 ? 20.031 -1.22 23.875 1 98.06 630 TYR B C 1
ATOM 10939 O O . TYR B 1 630 ? 21.047 -1.236 24.578 1 98.06 630 TYR B O 1
ATOM 10947 N N . ILE B 1 631 ? 19.516 -0.14 23.438 1 98.06 631 ILE B N 1
ATOM 10948 C CA . ILE B 1 631 ? 19.906 1.16 23.953 1 98.06 631 ILE B CA 1
ATOM 10949 C C . ILE B 1 631 ? 18.672 1.96 24.359 1 98.06 631 ILE B C 1
ATOM 10951 O O . ILE B 1 631 ? 17.562 1.675 23.906 1 98.06 631 ILE B O 1
ATOM 10955 N N . ASP B 1 632 ? 18.891 2.873 25.203 1 97.94 632 ASP B N 1
ATOM 10956 C CA . ASP B 1 632 ? 17.781 3.641 25.766 1 97.94 632 ASP B CA 1
ATOM 10957 C C . ASP B 1 632 ? 17.219 4.617 24.734 1 97.94 632 ASP B C 1
ATOM 10959 O O . ASP B 1 632 ? 17.969 5.176 23.922 1 97.94 632 ASP B O 1
ATOM 10963 N N . VAL B 1 633 ? 15.992 4.758 24.719 1 97.38 633 VAL B N 1
ATOM 10964 C CA . VAL B 1 633 ? 15.289 5.773 23.953 1 97.38 633 VAL B CA 1
ATOM 10965 C C . VAL B 1 633 ? 14.695 6.824 24.891 1 97.38 633 VAL B C 1
ATOM 10967 O O . VAL B 1 633 ? 14.164 6.484 25.953 1 97.38 633 VAL B O 1
ATOM 10970 N N . TYR B 1 634 ? 14.859 7.996 24.531 1 96.38 634 TYR B N 1
ATOM 10971 C CA . TYR B 1 634 ? 14.352 9.086 25.359 1 96.38 634 TYR B CA 1
ATOM 10972 C C . TYR B 1 634 ? 13.32 9.914 24.594 1 96.38 634 TYR B C 1
ATOM 10974 O O . TYR B 1 634 ? 13.32 9.938 23.359 1 96.38 634 TYR B O 1
ATOM 10982 N N . ASP B 1 635 ? 12.383 10.547 25.328 1 93.06 635 ASP B N 1
ATOM 10983 C CA . ASP B 1 635 ? 11.477 11.5 24.703 1 93.06 635 ASP B CA 1
ATOM 10984 C C . ASP B 1 635 ? 12.133 12.875 24.562 1 93.06 635 ASP B C 1
ATOM 10986 O O . ASP B 1 635 ? 13.305 13.047 24.906 1 93.06 635 ASP B O 1
ATOM 10990 N N . TRP B 1 636 ? 11.438 13.844 24.094 1 88.94 636 TRP B N 1
ATOM 10991 C CA . TRP B 1 636 ? 11.984 15.156 23.766 1 88.94 636 TRP B CA 1
ATOM 10992 C C . TRP B 1 636 ? 12.438 15.891 25.031 1 88.94 636 TRP B C 1
ATOM 10994 O O . TRP B 1 636 ? 13.25 16.812 24.953 1 88.94 636 TRP B O 1
ATOM 11004 N N . GLN B 1 637 ? 11.984 15.383 26.188 1 89.31 637 GLN B N 1
ATOM 11005 C CA . GLN B 1 637 ? 12.352 16.016 27.453 1 89.31 637 GLN B CA 1
ATOM 11006 C C . GLN B 1 637 ? 13.508 15.281 28.125 1 89.31 637 GLN B C 1
ATOM 11008 O O . GLN B 1 637 ? 13.906 15.641 29.234 1 89.31 637 GLN B O 1
ATOM 11013 N N . GLY B 1 638 ? 13.867 14.219 27.531 1 90.81 638 GLY B N 1
ATOM 11014 C CA . GLY B 1 638 ? 14.992 13.477 28.078 1 90.81 638 GLY B CA 1
ATOM 11015 C C . GLY B 1 638 ? 14.57 12.359 29.016 1 90.81 638 GLY B C 1
ATOM 11016 O O . GLY B 1 638 ? 15.406 11.773 29.703 1 90.81 638 GLY B O 1
ATOM 11017 N N . LYS B 1 639 ? 13.32 12.117 29.094 1 93.94 639 LYS B N 1
ATOM 11018 C CA . LYS B 1 639 ? 12.844 11 29.906 1 93.94 639 LYS B CA 1
ATOM 11019 C C . LYS B 1 639 ? 12.961 9.68 29.141 1 93.94 639 LYS B C 1
ATOM 11021 O O . LYS B 1 639 ? 12.586 9.586 27.969 1 93.94 639 LYS B O 1
ATOM 11026 N N . LYS B 1 640 ? 13.43 8.719 29.891 1 96.25 640 LYS B N 1
ATOM 11027 C CA . LYS B 1 640 ? 13.57 7.398 29.281 1 96.25 640 LYS B CA 1
ATOM 11028 C C . LYS B 1 640 ? 12.203 6.793 28.969 1 96.25 640 LYS B C 1
ATOM 11030 O O . LYS B 1 640 ? 11.289 6.828 29.797 1 96.25 640 LYS B O 1
ATOM 11035 N N . MET B 1 641 ? 12.055 6.254 27.844 1 95.62 641 MET B N 1
ATOM 11036 C CA . MET B 1 641 ? 10.797 5.691 27.375 1 95.62 641 MET B CA 1
ATOM 11037 C C . MET B 1 641 ? 10.633 4.25 27.844 1 95.62 641 MET B C 1
ATOM 11039 O O . MET B 1 641 ? 11.625 3.543 28.031 1 95.62 641 MET B O 1
ATOM 11043 N N . ASP B 1 642 ? 9.367 3.838 27.984 1 94.75 642 ASP B N 1
ATOM 11044 C CA . ASP B 1 642 ? 9.031 2.465 28.359 1 94.75 642 ASP B CA 1
ATOM 11045 C C . ASP B 1 642 ? 9.211 1.521 27.172 1 94.75 642 ASP B C 1
ATOM 11047 O O . ASP B 1 642 ? 8.812 1.842 26.047 1 94.75 642 ASP B O 1
ATOM 11051 N N . SER B 1 643 ? 9.766 0.354 27.422 1 95.38 643 SER B N 1
ATOM 11052 C CA . SER B 1 643 ? 10.016 -0.624 26.375 1 95.38 643 SER B CA 1
ATOM 11053 C C . SER B 1 643 ? 8.703 -1.185 25.812 1 95.38 643 SER B C 1
ATOM 11055 O O . SER B 1 643 ? 8.688 -1.778 24.734 1 95.38 643 SER B O 1
ATOM 11057 N N . ASP B 1 644 ? 7.613 -1.032 26.547 1 95.25 644 ASP B N 1
ATOM 11058 C CA . ASP B 1 644 ? 6.301 -1.439 26.047 1 95.25 644 ASP B CA 1
ATOM 11059 C C . ASP B 1 644 ? 5.859 -0.556 24.875 1 95.25 644 ASP B C 1
ATOM 11061 O O . ASP B 1 644 ? 4.992 -0.945 24.094 1 95.25 644 ASP B O 1
ATOM 11065 N N . ILE B 1 645 ? 6.461 0.596 24.828 1 96.06 645 ILE B N 1
ATOM 11066 C CA . ILE B 1 645 ? 6.09 1.552 23.797 1 96.06 645 ILE B CA 1
ATOM 11067 C C . ILE B 1 645 ? 7.117 1.512 22.656 1 96.06 645 ILE B C 1
ATOM 11069 O O . ILE B 1 645 ? 6.754 1.398 21.484 1 96.06 645 ILE B O 1
ATOM 11073 N N . VAL B 1 646 ? 8.391 1.629 23.047 1 97.19 646 VAL B N 1
ATOM 11074 C CA . VAL B 1 646 ? 9.438 1.78 22.047 1 97.19 646 VAL B CA 1
ATOM 11075 C C . VAL B 1 646 ? 10.727 1.12 22.531 1 97.19 646 VAL B C 1
ATOM 11077 O O . VAL B 1 646 ? 11.039 1.163 23.719 1 97.19 646 VAL B O 1
ATOM 11080 N N . GLU B 1 647 ? 11.406 0.481 21.625 1 98.25 647 GLU B N 1
ATOM 11081 C CA . GLU B 1 647 ? 12.742 -0.056 21.859 1 98.25 647 GLU B CA 1
ATOM 11082 C C . GLU B 1 647 ? 13.695 0.345 20.734 1 98.25 647 GLU B C 1
ATOM 11084 O O . GLU B 1 647 ? 13.266 0.693 19.641 1 98.25 647 GLU B O 1
ATOM 11089 N N . ALA B 1 648 ? 14.953 0.39 21.031 1 98.62 648 ALA B N 1
ATOM 11090 C CA . ALA B 1 648 ? 15.984 0.646 20.031 1 98.62 648 ALA B CA 1
ATOM 11091 C C . ALA B 1 648 ? 17.141 -0.335 20.188 1 98.62 648 ALA B C 1
ATOM 11093 O O . ALA B 1 648 ? 17.516 -0.714 21.297 1 98.62 648 ALA B O 1
ATOM 11094 N N . ILE B 1 649 ? 17.641 -0.72 19.094 1 98.75 649 ILE B N 1
ATOM 11095 C CA . ILE B 1 649 ? 18.734 -1.688 19.047 1 98.75 649 ILE B CA 1
ATOM 11096 C C . ILE B 1 649 ? 19.953 -1.061 18.391 1 98.75 649 ILE B C 1
ATOM 11098 O O . ILE B 1 649 ? 19.859 -0.535 17.266 1 98.75 649 ILE B O 1
ATOM 11102 N N . SER B 1 650 ? 21.062 -1.041 19.047 1 98.19 650 SER B N 1
ATOM 11103 C CA . SER B 1 650 ? 22.344 -0.662 18.453 1 98.19 650 SER B CA 1
ATOM 11104 C C . SER B 1 650 ? 23.047 -1.87 17.859 1 98.19 650 SER B C 1
ATOM 11106 O O . SER B 1 650 ? 23.188 -2.904 18.516 1 98.19 650 SER B O 1
ATOM 11108 N N . ILE B 1 651 ? 23.438 -1.754 16.641 1 98 651 ILE B N 1
ATOM 11109 C CA . ILE B 1 651 ? 24.109 -2.826 15.906 1 98 651 ILE B CA 1
ATOM 11110 C C . ILE B 1 651 ? 25.453 -2.338 15.391 1 98 651 ILE B C 1
ATOM 11112 O O . ILE B 1 651 ? 25.516 -1.428 14.562 1 98 651 ILE B O 1
ATOM 11116 N N . GLU B 1 652 ? 26.453 -2.863 15.859 1 95.81 652 GLU B N 1
ATOM 11117 C CA . GLU B 1 652 ? 27.797 -2.58 15.352 1 95.81 652 GLU B CA 1
ATOM 11118 C C . GLU B 1 652 ? 28.406 -3.818 14.711 1 95.81 652 GLU B C 1
ATOM 11120 O O . GLU B 1 652 ? 28.719 -4.797 15.398 1 95.81 652 GLU B O 1
ATOM 11125 N N . ILE B 1 653 ? 28.484 -3.832 13.539 1 91.5 653 ILE B N 1
ATOM 11126 C CA . ILE B 1 653 ? 29.078 -4.922 12.766 1 91.5 653 ILE B CA 1
ATOM 11127 C C . ILE B 1 653 ? 30.188 -4.379 11.883 1 91.5 653 ILE B C 1
ATOM 11129 O O . ILE B 1 653 ? 29.969 -3.486 11.062 1 91.5 653 ILE B O 1
ATOM 11133 N N . ASN B 1 654 ? 31.359 -4.914 12.062 1 81.81 654 ASN B N 1
ATOM 11134 C CA . ASN B 1 654 ? 32.562 -4.398 11.406 1 81.81 654 ASN B CA 1
ATOM 11135 C C . ASN B 1 654 ? 32.75 -2.914 11.688 1 81.81 654 ASN B C 1
ATOM 11137 O O . ASN B 1 654 ? 32.812 -2.5 12.844 1 81.81 654 ASN B O 1
ATOM 11141 N N . ASN B 1 655 ? 32.688 -1.979 10.625 1 80.69 655 ASN B N 1
ATOM 11142 C CA . ASN B 1 655 ? 32.938 -0.558 10.844 1 80.69 655 ASN B CA 1
ATOM 11143 C C . ASN B 1 655 ? 31.656 0.267 10.68 1 80.69 655 ASN B C 1
ATOM 11145 O O . ASN B 1 655 ? 31.703 1.497 10.758 1 80.69 655 ASN B O 1
ATOM 11149 N N . ASP B 1 656 ? 30.641 -0.521 10.641 1 89.12 656 ASP B N 1
ATOM 11150 C CA . ASP B 1 656 ? 29.375 0.193 10.469 1 89.12 656 ASP B CA 1
ATOM 11151 C C . ASP B 1 656 ? 28.516 0.111 11.727 1 89.12 656 ASP B C 1
ATOM 11153 O O . ASP B 1 656 ? 28.516 -0.905 12.422 1 89.12 656 ASP B O 1
ATOM 11157 N N . LYS B 1 657 ? 27.953 1.204 12.047 1 94.81 657 LYS B N 1
ATOM 11158 C CA . LYS B 1 657 ? 27.062 1.278 13.203 1 94.81 657 LYS B CA 1
ATOM 11159 C C . LYS B 1 657 ? 25.656 1.659 12.789 1 94.81 657 LYS B C 1
ATOM 11161 O O . LYS B 1 657 ? 25.453 2.615 12.031 1 94.81 657 LYS B O 1
ATOM 11166 N N . TYR B 1 658 ? 24.734 0.864 13.219 1 97.69 658 TYR B N 1
ATOM 11167 C CA . TYR B 1 658 ? 23.312 1.127 12.945 1 97.69 658 TYR B CA 1
ATOM 11168 C C . TYR B 1 658 ? 22.531 1.218 14.25 1 97.69 658 TYR B C 1
ATOM 11170 O O . TYR B 1 658 ? 22.875 0.582 15.242 1 97.69 658 TYR B O 1
ATOM 11178 N N . THR B 1 659 ? 21.562 2.07 14.297 1 98.25 659 THR B N 1
ATOM 11179 C CA . THR B 1 659 ? 20.516 2.08 15.32 1 98.25 659 THR B CA 1
ATOM 11180 C C . THR B 1 659 ? 19.141 1.859 14.703 1 98.25 659 THR B C 1
ATOM 11182 O O . THR B 1 659 ? 18.781 2.537 13.742 1 98.25 659 THR B O 1
ATOM 11185 N N . VAL B 1 660 ? 18.438 0.887 15.18 1 98.75 660 VAL B N 1
ATOM 11186 C CA . VAL B 1 660 ? 17.078 0.615 14.695 1 98.75 660 VAL B CA 1
ATOM 11187 C C . VAL B 1 660 ? 16.062 0.982 15.773 1 98.75 660 VAL B C 1
ATOM 11189 O O . VAL B 1 660 ? 16.125 0.472 16.891 1 98.75 660 VAL B O 1
ATOM 11192 N N . LEU B 1 661 ? 15.211 1.899 15.445 1 98.62 661 LEU B N 1
ATOM 11193 C CA . LEU B 1 661 ? 14.117 2.299 16.328 1 98.62 661 LEU B CA 1
ATOM 11194 C C . LEU B 1 661 ? 12.852 1.504 16 1 98.62 661 LEU B C 1
ATOM 11196 O O . LEU B 1 661 ? 12.438 1.42 14.844 1 98.62 661 LEU B O 1
ATOM 11200 N N . LEU B 1 662 ? 12.203 0.888 17.031 1 98.56 662 LEU B N 1
ATOM 11201 C CA . LEU B 1 662 ? 10.984 0.107 16.906 1 98.56 662 LEU B CA 1
ATOM 11202 C C . LEU B 1 662 ? 9.914 0.599 17.875 1 98.56 662 LEU B C 1
ATOM 11204 O O . LEU B 1 662 ? 9.953 0.262 19.062 1 98.56 662 LEU B O 1
ATOM 11208 N N . VAL B 1 663 ? 9.008 1.358 17.359 1 97.38 663 VAL B N 1
ATOM 11209 C CA . VAL B 1 663 ? 7.852 1.743 18.172 1 97.38 663 VAL B CA 1
ATOM 11210 C C . VAL B 1 663 ? 6.766 0.674 18.062 1 97.38 663 VAL B C 1
ATOM 11212 O O . VAL B 1 663 ? 6.336 0.329 16.953 1 97.38 663 VAL B O 1
ATOM 11215 N N . HIS B 1 664 ? 6.297 0.157 19.156 1 96.94 664 HIS B N 1
ATOM 11216 C CA . HIS B 1 664 ? 5.375 -0.975 19.188 1 96.94 664 HIS B CA 1
ATOM 11217 C C . HIS B 1 664 ? 3.93 -0.507 19.328 1 96.94 664 HIS B C 1
ATOM 11219 O O . HIS B 1 664 ? 3.01 -1.154 18.812 1 96.94 664 HIS B O 1
ATOM 11225 N N . ARG B 1 665 ? 3.746 0.542 20.031 1 93.25 665 ARG B N 1
ATOM 11226 C CA . ARG B 1 665 ? 2.422 1.09 20.312 1 93.25 665 ARG B CA 1
ATOM 11227 C C . ARG B 1 665 ? 2.447 2.615 20.297 1 93.25 665 ARG B C 1
ATOM 11229 O O . ARG B 1 665 ? 3.494 3.225 20.531 1 93.25 665 ARG B O 1
ATOM 11236 N N . GLU B 1 666 ? 1.31 3.148 20 1 91.88 666 GLU B N 1
ATOM 11237 C CA . GLU B 1 666 ? 1.247 4.605 20.016 1 91.88 666 GLU B CA 1
ATOM 11238 C C . GLU B 1 666 ? 1.336 5.145 21.438 1 91.88 666 GLU B C 1
ATOM 11240 O O . GLU B 1 666 ? 0.582 4.723 22.312 1 91.88 666 GLU B O 1
ATOM 11245 N N . ASP B 1 667 ? 2.223 6.043 21.641 1 89.75 667 ASP B N 1
ATOM 11246 C CA . ASP B 1 667 ? 2.408 6.688 22.938 1 89.75 667 ASP B CA 1
ATOM 11247 C C . ASP B 1 667 ? 1.292 7.691 23.219 1 89.75 667 ASP B C 1
ATOM 11249 O O . ASP B 1 667 ? 1.094 8.641 22.453 1 89.75 667 ASP B O 1
ATOM 11253 N N . PRO B 1 668 ? 0.542 7.469 24.297 1 87.06 668 PRO B N 1
ATOM 11254 C CA . PRO B 1 668 ? -0.511 8.445 24.594 1 87.06 668 PRO B CA 1
ATOM 11255 C C . PRO B 1 668 ? 0.043 9.781 25.078 1 87.06 668 PRO B C 1
ATOM 11257 O O . PRO B 1 668 ? -0.669 10.789 25.047 1 87.06 668 PRO B O 1
ATOM 11260 N N . LYS B 1 669 ? 1.27 9.711 25.562 1 80 669 LYS B N 1
ATOM 11261 C CA . LYS B 1 669 ? 1.823 10.922 26.156 1 80 669 LYS B CA 1
ATOM 11262 C C . LYS B 1 669 ? 2.844 11.578 25.234 1 80 669 LYS B C 1
ATOM 11264 O O . LYS B 1 669 ? 3.514 10.891 24.453 1 80 669 LYS B O 1
ATOM 11269 N N . GLY B 1 670 ? 2.855 12.859 25.281 1 68.81 670 GLY B N 1
ATOM 11270 C CA . GLY B 1 670 ? 3.988 13.633 24.797 1 68.81 670 GLY B CA 1
ATOM 11271 C C . GLY B 1 670 ? 3.93 13.906 23.312 1 68.81 670 GLY B C 1
ATOM 11272 O O . GLY B 1 670 ? 2.873 13.781 22.688 1 68.81 670 GLY B O 1
ATOM 11273 N N . ARG B 1 671 ? 5.059 14.484 22.688 1 72.81 671 ARG B N 1
ATOM 11274 C CA . ARG B 1 671 ? 5.219 14.977 21.312 1 72.81 671 ARG B CA 1
ATOM 11275 C C . ARG B 1 671 ? 5.781 13.891 20.406 1 72.81 671 ARG B C 1
ATOM 11277 O O . ARG B 1 671 ? 6.082 14.148 19.234 1 72.81 671 ARG B O 1
ATOM 11284 N N . LYS B 1 672 ? 5.812 12.703 20.75 1 86.94 672 LYS B N 1
ATOM 11285 C CA . LYS B 1 672 ? 6.098 11.508 19.969 1 86.94 672 LYS B CA 1
ATOM 11286 C C . LYS B 1 672 ? 7.465 11.609 19.297 1 86.94 672 LYS B C 1
ATOM 11288 O O . LYS B 1 672 ? 7.73 10.922 18.297 1 86.94 672 LYS B O 1
ATOM 11293 N N . LEU B 1 673 ? 8.328 12.586 19.641 1 93.31 673 LEU B N 1
ATOM 11294 C CA . LEU B 1 673 ? 9.711 12.672 19.188 1 93.31 673 LEU B CA 1
ATOM 11295 C C . LEU B 1 673 ? 10.625 11.797 20.047 1 93.31 673 LEU B C 1
ATOM 11297 O O . LEU B 1 673 ? 10.648 11.938 21.266 1 93.31 673 LEU B O 1
ATOM 11301 N N . TYR B 1 674 ? 11.383 10.961 19.391 1 95.56 674 TYR B N 1
ATOM 11302 C CA . TYR B 1 674 ? 12.281 10.062 20.109 1 95.56 674 TYR B CA 1
ATOM 11303 C C . TYR B 1 674 ? 13.734 10.484 19.922 1 95.56 674 TYR B C 1
ATOM 11305 O O . TYR B 1 674 ? 14.141 10.891 18.828 1 95.56 674 TYR B O 1
ATOM 11313 N N . ILE B 1 675 ? 14.453 10.484 20.969 1 96.25 675 ILE B N 1
ATOM 11314 C CA . ILE B 1 675 ? 15.891 10.711 20.953 1 96.25 675 ILE B CA 1
ATOM 11315 C C . ILE B 1 675 ? 16.625 9.398 21.203 1 96.25 675 ILE B C 1
ATOM 11317 O O . ILE B 1 675 ? 16.484 8.797 22.266 1 96.25 675 ILE B O 1
ATOM 11321 N N . VAL B 1 676 ? 17.328 8.969 20.25 1 96.44 676 VAL B N 1
ATOM 11322 C CA . VAL B 1 676 ? 18.047 7.699 20.359 1 96.44 676 VAL B CA 1
ATOM 11323 C C . VAL B 1 676 ? 19.469 7.855 19.828 1 96.44 676 VAL B C 1
ATOM 11325 O O . VAL B 1 676 ? 19.656 8.25 18.672 1 96.44 676 VAL B O 1
ATOM 11328 N N . ASN B 1 677 ? 20.422 7.582 20.656 1 92.62 677 ASN B N 1
ATOM 11329 C CA . ASN B 1 677 ? 21.828 7.738 20.312 1 92.62 677 ASN B CA 1
ATOM 11330 C C . ASN B 1 677 ? 22.141 9.148 19.812 1 92.62 677 ASN B C 1
ATOM 11332 O O . ASN B 1 677 ? 22.844 9.32 18.812 1 92.62 677 ASN B O 1
ATOM 11336 N N . GLY B 1 678 ? 21.484 10.109 20.422 1 90.31 678 GLY B N 1
ATOM 11337 C CA . GLY B 1 678 ? 21.75 11.508 20.109 1 90.31 678 GLY B CA 1
ATOM 11338 C C . GLY B 1 678 ? 21 12.016 18.906 1 90.31 678 GLY B C 1
ATOM 11339 O O . GLY B 1 678 ? 21.078 13.195 18.562 1 90.31 678 GLY B O 1
ATOM 11340 N N . HIS B 1 679 ? 20.25 11.156 18.266 1 93.44 679 HIS B N 1
ATOM 11341 C CA . HIS B 1 679 ? 19.516 11.547 17.078 1 93.44 679 HIS B CA 1
ATOM 11342 C C . HIS B 1 679 ? 18.031 11.711 17.359 1 93.44 679 HIS B C 1
ATOM 11344 O O . HIS B 1 679 ? 17.469 10.961 18.156 1 93.44 679 HIS B O 1
ATOM 11350 N N . ARG B 1 680 ? 17.438 12.695 16.719 1 94.44 680 ARG B N 1
ATOM 11351 C CA . ARG B 1 680 ? 15.992 12.93 16.828 1 94.44 680 ARG B CA 1
ATOM 11352 C C . ARG B 1 680 ? 15.242 12.227 15.703 1 94.44 680 ARG B C 1
ATOM 11354 O O . ARG B 1 680 ? 15.578 12.391 14.531 1 94.44 680 ARG B O 1
ATOM 11361 N N . VAL B 1 681 ? 14.242 11.445 16.094 1 95.5 681 VAL B N 1
ATOM 11362 C CA . VAL B 1 681 ? 13.5 10.68 15.102 1 95.5 681 VAL B CA 1
ATOM 11363 C C . VAL B 1 681 ? 12 10.789 15.375 1 95.5 681 VAL B C 1
ATOM 11365 O O . VAL B 1 681 ? 11.555 10.617 16.516 1 95.5 681 VAL B O 1
ATOM 11368 N N . TYR B 1 682 ? 11.273 11.188 14.375 1 95.94 682 TYR B N 1
ATOM 11369 C CA . TYR B 1 682 ? 9.828 10.984 14.398 1 95.94 682 TYR B CA 1
ATOM 11370 C C . TYR B 1 682 ? 9.422 9.883 13.43 1 95.94 682 TYR B C 1
ATOM 11372 O O . TYR B 1 682 ? 9.641 9.992 12.219 1 95.94 682 TYR B O 1
ATOM 11380 N N . GLY B 1 683 ? 8.898 8.844 13.883 1 95.38 683 GLY B N 1
ATOM 11381 C CA . GLY B 1 683 ? 8.508 7.664 13.125 1 95.38 683 GLY B CA 1
ATOM 11382 C C . GLY B 1 683 ? 8.336 6.426 13.984 1 95.38 683 GLY B C 1
ATOM 11383 O O . GLY B 1 683 ? 8.734 6.414 15.148 1 95.38 683 GLY B O 1
ATOM 11384 N N . ARG B 1 684 ? 7.719 5.367 13.391 1 96.38 684 ARG B N 1
ATOM 11385 C CA . ARG B 1 684 ? 7.473 4.117 14.109 1 96.38 684 ARG B CA 1
ATOM 11386 C C . ARG B 1 684 ? 8.641 3.152 13.945 1 96.38 684 ARG B C 1
ATOM 11388 O O . ARG B 1 684 ? 8.945 2.381 14.852 1 96.38 684 ARG B O 1
ATOM 11395 N N . VAL B 1 685 ? 9.195 3.117 12.758 1 98.44 685 VAL B N 1
ATOM 11396 C CA . VAL B 1 685 ? 10.375 2.309 12.453 1 98.44 685 VAL B CA 1
ATOM 11397 C C . VAL B 1 685 ? 11.406 3.156 11.711 1 98.44 685 VAL B C 1
ATOM 11399 O O . VAL B 1 685 ? 11.078 3.809 10.719 1 98.44 685 VAL B O 1
ATOM 11402 N N . ALA B 1 686 ? 12.617 3.186 12.195 1 98.31 686 ALA B N 1
ATOM 11403 C CA . ALA B 1 686 ? 13.664 3.973 11.547 1 98.31 686 ALA B CA 1
ATOM 11404 C C . ALA B 1 686 ? 15.023 3.305 11.703 1 98.31 686 ALA B C 1
ATOM 11406 O O . ALA B 1 686 ? 15.25 2.547 12.648 1 98.31 686 ALA B O 1
ATOM 11407 N N . VAL B 1 687 ? 15.875 3.521 10.75 1 98.56 687 VAL B N 1
ATOM 11408 C CA . VAL B 1 687 ? 17.266 3.064 10.773 1 98.56 687 VAL B CA 1
ATOM 11409 C C . VAL B 1 687 ? 18.203 4.266 10.719 1 98.56 687 VAL B C 1
ATOM 11411 O O . VAL B 1 687 ? 18.109 5.098 9.812 1 98.56 687 VAL B O 1
ATOM 11414 N N . ILE B 1 688 ? 19.062 4.383 11.703 1 97.56 688 ILE B N 1
ATOM 11415 C CA . ILE B 1 688 ? 20.125 5.387 11.719 1 97.56 688 ILE B CA 1
ATOM 11416 C C . ILE B 1 688 ? 21.469 4.73 11.398 1 97.56 688 ILE B C 1
ATOM 11418 O O . ILE B 1 688 ? 21.875 3.787 12.07 1 97.56 688 ILE B O 1
ATOM 11422 N N . LYS B 1 689 ? 22.047 5.125 10.367 1 95.94 689 LYS B N 1
ATOM 11423 C CA . LYS B 1 689 ? 23.375 4.645 10.008 1 95.94 689 LYS B CA 1
ATOM 11424 C C . LYS B 1 689 ? 24.438 5.676 10.352 1 95.94 689 LYS B C 1
ATOM 11426 O O . LYS B 1 689 ? 24.297 6.855 10.023 1 95.94 689 LYS B O 1
ATOM 11431 N N . GLU B 1 690 ? 25.391 5.289 11.008 1 92.25 690 GLU B N 1
ATOM 11432 C CA . GLU B 1 690 ? 26.5 6.168 11.375 1 92.25 690 GLU B CA 1
ATOM 11433 C C . GLU B 1 690 ? 27.828 5.633 10.836 1 92.25 690 GLU B C 1
ATOM 11435 O O . GLU B 1 690 ? 28.109 4.434 10.938 1 92.25 690 GLU B O 1
ATOM 11440 N N . ASN B 1 691 ? 28.453 6.48 9.961 1 83.75 691 ASN B N 1
ATOM 11441 C CA . ASN B 1 691 ? 29.797 6.188 9.477 1 83.75 691 ASN B CA 1
ATOM 11442 C C . ASN B 1 691 ? 30.719 7.402 9.594 1 83.75 691 ASN B C 1
ATOM 11444 O O . ASN B 1 691 ? 30.516 8.406 8.914 1 83.75 691 ASN B O 1
ATOM 11448 N N . ASP B 1 692 ? 32.031 7.273 10.133 1 76 692 ASP B N 1
ATOM 11449 C CA . ASP B 1 692 ? 33.094 8.266 10.203 1 76 692 ASP B CA 1
ATOM 11450 C C . ASP B 1 692 ? 32.531 9.68 10.227 1 76 692 ASP B C 1
ATOM 11452 O O . ASP B 1 692 ? 32.844 10.5 9.359 1 76 692 ASP B O 1
ATOM 11456 N N . ASN B 1 693 ? 31.688 10.094 11.008 1 74.25 693 ASN B N 1
ATOM 11457 C CA . ASN B 1 693 ? 31.234 11.43 11.367 1 74.25 693 ASN B CA 1
ATOM 11458 C C . ASN B 1 693 ? 29.984 11.828 10.57 1 74.25 693 ASN B C 1
ATOM 11460 O O . ASN B 1 693 ? 29.672 13.016 10.461 1 74.25 693 ASN B O 1
ATOM 11464 N N . LYS B 1 694 ? 29.531 11.016 9.758 1 87.75 694 LYS B N 1
ATOM 11465 C CA . LYS B 1 694 ? 28.281 11.281 9.07 1 87.75 694 LYS B CA 1
ATOM 11466 C C . LYS B 1 694 ? 27.188 10.312 9.531 1 87.75 694 LYS B C 1
ATOM 11468 O O . LYS B 1 694 ? 27.484 9.219 10.016 1 87.75 694 LYS B O 1
ATOM 11473 N N . TYR B 1 695 ? 25.922 10.82 9.531 1 91 695 TYR B N 1
ATOM 11474 C CA . TYR B 1 695 ? 24.812 9.93 9.844 1 91 695 TYR B CA 1
ATOM 11475 C C . TYR B 1 695 ? 23.641 10.156 8.891 1 91 695 TYR B C 1
ATOM 11477 O O . TYR B 1 695 ? 23.578 11.18 8.211 1 91 695 TYR B O 1
ATOM 11485 N N . SER B 1 696 ? 22.922 9.164 8.664 1 93.31 696 SER B N 1
ATOM 11486 C CA . SER B 1 696 ? 21.672 9.242 7.914 1 93.31 696 SER B CA 1
ATOM 11487 C C . SER B 1 696 ? 20.531 8.562 8.664 1 93.31 696 SER B C 1
ATOM 11489 O O . SER B 1 696 ? 20.75 7.586 9.383 1 93.31 696 SER B O 1
ATOM 11491 N N . VAL B 1 697 ? 19.375 9.148 8.547 1 94.88 697 VAL B N 1
ATOM 11492 C CA . VAL B 1 697 ? 18.188 8.586 9.172 1 94.88 697 VAL B CA 1
ATOM 11493 C C . VAL B 1 697 ? 17.156 8.203 8.102 1 94.88 697 VAL B C 1
ATOM 11495 O O . VAL B 1 697 ? 16.781 9.039 7.277 1 94.88 697 VAL B O 1
ATOM 11498 N N . GLU B 1 698 ? 16.781 6.992 8.023 1 96.69 698 GLU B N 1
ATOM 11499 C CA . GLU B 1 698 ? 15.703 6.523 7.16 1 96.69 698 GLU B CA 1
ATOM 11500 C C . GLU B 1 698 ? 14.477 6.121 7.977 1 96.69 698 GLU B C 1
ATOM 11502 O O . GLU B 1 698 ? 14.523 5.164 8.75 1 96.69 698 GLU B O 1
ATOM 11507 N N . VAL B 1 699 ? 13.438 6.879 7.848 1 97.75 699 VAL B N 1
ATOM 11508 C CA . VAL B 1 699 ? 12.172 6.496 8.477 1 97.75 699 VAL B CA 1
ATOM 11509 C C . VAL B 1 699 ? 11.406 5.547 7.555 1 97.75 699 VAL B C 1
ATOM 11511 O O . VAL B 1 699 ? 11.156 5.871 6.391 1 97.75 699 VAL B O 1
ATOM 11514 N N . LEU B 1 700 ? 11 4.406 8.102 1 98.38 700 LEU B N 1
ATOM 11515 C CA . LEU B 1 700 ? 10.438 3.344 7.273 1 98.38 700 LEU B CA 1
ATOM 11516 C C . LEU B 1 700 ? 8.938 3.197 7.527 1 98.38 700 LEU B C 1
ATOM 11518 O O . LEU B 1 700 ? 8.227 2.568 6.738 1 98.38 700 LEU B O 1
ATOM 11522 N N . ALA B 1 701 ? 8.461 3.699 8.586 1 97.5 701 ALA B N 1
ATOM 11523 C CA . ALA B 1 701 ? 7.031 3.668 8.898 1 97.5 701 ALA B CA 1
ATOM 11524 C C . ALA B 1 701 ? 6.664 4.777 9.883 1 97.5 701 ALA B C 1
ATOM 11526 O O . ALA B 1 701 ? 7.496 5.203 10.688 1 97.5 701 ALA B O 1
ATOM 11527 N N . TYR B 1 702 ? 5.418 5.262 9.75 1 96.06 702 TYR B N 1
ATOM 11528 C CA . TYR B 1 702 ? 4.871 6.246 10.68 1 96.06 702 TYR B CA 1
ATOM 11529 C C . TYR B 1 702 ? 3.625 5.707 11.367 1 96.06 702 TYR B C 1
ATOM 11531 O O . TYR B 1 702 ? 2.91 4.867 10.812 1 96.06 702 TYR B O 1
#

Organism: NCBI:txid29363

Sequence (1404 aa):
MKIFEVLDLSYEGLEKVREFYKNNNIELAKKELKKYFINRNSVKGFIDNEKELVSYAKKNLDLALKKTIDIADEVTRKEFRFTLPWEMERCSDTVKFEDEIDWGLNPYNDNEWTFMLSRHRFFTCLTEAYLFTGDKKYLSTVEYLLKDWIENNRDIEKLKNTTWRTIESGIRIKNWVKSLEVMFSNREIDEDLLSEVLVSISEHLDYLHENNKYERILSNWVILEQQGAFIAEVFFPELKVSQLYKEETIKTLEDAIGLQVIEDGLHWEQSFQYHNEMLKCFLEFITLAEKNNITVSDFIKNKVKDMLYATLYTMKPNHCQSNYGDSDEEDLRDLMNFGAIIFKDGILKNYGNESIDLNTLLTYGYKGIEVFESLVKEELSEVSKAFEDTGLYFMRTGFNESSSYSMFKCGFLGSGHGHSDTLHLEVTCMGEDILVDSGRFSYSPSKPERIELKRPKSHNTNIINDEDFTVCTSSWSNSSVASPIKGLYKFKEGSDFVEGGHLGYINSDKPTVVNRKVVFIKPNIWVVSDEFFTNEENKYSQFYNFNNSQLQQLSNNILKYSGDKINFFVNTLNVDGGFSLEDTIVSKDYNQKYKSTRAVFSVNSKGNTFINTVMYGKTLEANKEATIKYIDVYDWQGKKMDSDIVEAISIEINNDKYTVLLVHREDPKGRKLYIVNGHRVYGRVAVIKENDNKYSVEVLAYMKIFEVLDLSYEGLEKVREFYKNNNIELAKKELKKYFINRNSVKGFIDNEKELVSYAKKNLDLALKKTIDIADEVTRKEFRFTLPWEMERCSDTVKFEDEIDWGLNPYNDNEWTFMLSRHRFFTCLTEAYLFTGDKKYLSTVEYLLKDWIENNRDIEKLKNTTWRTIESGIRIKNWVKSLEVMFSNREIDEDLLSEVLVSISEHLDYLHENNKYERILSNWVILEQQGAFIAEVFFPELKVSQLYKEETIKTLEDAIGLQVIEDGLHWEQSFQYHNEMLKCFLEFITLAEKNNITVSDFIKNKVKDMLYATLYTMKPNHCQSNYGDSDEEDLRDLMNFGAIIFKDGILKNYGNESIDLNTLLTYGYKGIEVFESLVKEELSEVSKAFEDTGLYFMRTGFNESSSYSMFKCGFLGSGHGHSDTLHLEVTCMGEDILVDSGRFSYSPSKPERIELKRPKSHNTNIINDEDFTVCTSSWSNSSVASPIKGLYKFKEGSDFVEGGHLGYINSDKPTVVNRKVVFIKPNIWVVSDEFFTNEENKYSQFYNFNNSQLQQLSNNILKYSGDKINFFVNTLNVDGGFSLEDTIVSKDYNQKYKSTRAVFSVNSKGNTFINTVMYGKTLEANKEATIKYIDVYDWQGKKMDSDIVEAISIEINNDKYTVLLVHREDPKGRKLYIVNGHRVYGRVAVIKENDNKYSVEVLAY

Foldseek 3Di:
DLLVVQFQCVPPQNVVLVVCVVVVNNVVSLVSVLVSLLPPDLADAQADPLVVLLVVCVVPVVVVLVVLLVQLVCVLQQWDFADDFLRLFGGHDIDHDPDADDLQDDPPLALVVSLSSLLPLNLLSLLSNCSNPVDCSSVVSSLVVLVSCLVVPVPCVVCCPHSNPLLSLLSNLQSVLLNVVSCSPVSHDDSVSVSSVSSVLSVSLVVNVVPQDVVVLQDLSLLSNLLSSLSNLSSCVRGPSSVVCNVVSLVSNLSSLVNQQDPQQAGQQFFLSSLVVSLVSLLLVLLSCVVNVNDHDPSSVVSSLSSLVVLVLQQAQVQWHALTFQDFTGRCQQVLLSSCLSVVDQQSLQSHDPAHHSVSCSRNYPVSRVSSVPHHHDHDPDNWDDPQAQAKTKDKLHRHQQIKIKIFGFGFQHFLRGALAHGFIWIDARNRGWFGQQHQQGQRQVDPVRQVSRFHQSGQFKDKQPDTLWADDHSTDTPHHWHKAFDDWDDDNFKTKGKIWTQSPCPPPWHKTWMKIWIGGPDWKIKIKIKIAGQFKIKMKGKTWTPAAQKDDPDFAKIWRDDPWKIKMKGKADPQKGKDKDKDWGDNRHNDIDIHIMIMIMHIDGGIDMIIMMMGIDTPPFDDDKDKHKDFKAAPVGHTDDVSAKTKMWIDDDQKIKIWIAGDDDDPDDPQWIATPNDTDREHIWMWIDHPHDIDIDHTGD/DLLVVQFQCPPPQNVVLVVCVVVVNNVVSLVSVLVSLLPPDLADAQADPLVVLLVCCVVPVVPVLVVLLVQLVCVLQQWDFADDFLRLFGGHDIDHDPDADDLQDDPPLALVVSLSSLLPLNLLSLLSNCSNPVDCSSVVSSLVVLVSCLVVVVPCVVCCPHSVPLLSLLSNLQSVLLNVVSCSPVSHDDSVSVSSNSSVLSVSLVVNVVPQDVVCLQDLSLLSNLLSSLSNLSSCVRGPSSVVCNVVSLVSNLSSLVNQQDPQQAGQQFFLSSLVVSLVSLLLVLLSCVVNVNDDDVSSVVSSLSSLVVLVLQQAQVQWHALTFQDFTGRCQQVLLSNCLSVVDQQSLQSHDPAHHSVSCSRNYPVSRVSSVPHHHDHDPDNWDDPQAQAKTKDKLHRHQQIKIKIFGFGFQHFLRGALAHGFIWIDARNRGWFGQQHQQGQRQVDPVRQVSRFHQSGQFKDKQPDTLWADDHSTDTPHDWHKAFDDWDDDNFKTKGKIWTQSPCPPPWHKTWMKIWIGGPDWKIKIKIKIAGQFKIKMKGKTWTPAAQKDDPDFAKIWRDDPFKIKMKGKADPQKGKDKDKDWGDNRHNDIDIHIMIMIMHIDGGMDMIIMMMGIDTPPFDDDKDKHKDFKAAPVGHTDDVSAKTKMWIDDDQKIKIWIAGDDDDPDDPQWIATPNDTDREHIWMWIDHPHDIDIDHTGD

Nearest PDB structures (foldseek):
  5jmd-assembly1_A  TM=7.093E-01  e=2.709E-33  Bacteroides thetaiotaomicron VPI-5482
  4mmi-assembly1_A  TM=7.165E-01  e=7.948E-33  Pedobacter heparinus
  5jmf-assembly1_A  TM=7.401E-01  e=2.947E-32  Bacteroides thetaiotaomicron VPI-5482
  4mmh-assembly1_A  TM=6.850E-01  e=2.947E-32  Pedobacter heparinus
  3a0o-assembly1_A  TM=6.794E-01  e=1.781E-18  Agrobacterium fabrum str. C58

Solvent-accessible surface area (backbone atoms only — not comparable to full-atom values): 71231 Å² total; per-residue (Å²): 118,64,43,69,70,47,36,39,53,82,40,88,80,30,55,64,26,40,50,29,45,76,69,68,34,58,69,61,16,36,50,42,46,45,52,39,60,45,65,54,77,90,58,54,72,36,68,41,62,61,68,62,34,45,53,48,41,64,72,72,36,52,67,63,50,48,54,34,36,51,50,25,53,34,44,69,64,40,31,47,63,39,77,56,89,85,49,88,68,32,36,83,64,74,48,72,42,92,68,74,80,65,71,81,49,48,93,75,76,31,70,59,58,22,40,56,64,41,22,40,58,63,43,36,27,16,41,49,32,22,70,72,67,66,46,60,66,33,51,52,39,46,53,49,51,53,52,52,49,58,70,72,61,68,59,51,83,82,28,40,87,53,56,46,23,59,46,32,45,11,44,22,42,34,26,47,46,60,25,47,51,52,29,28,76,66,69,56,75,54,45,68,56,50,40,54,49,52,41,49,50,50,50,46,49,52,49,47,60,74,66,58,53,75,61,46,40,72,40,69,49,46,51,45,23,36,48,14,42,44,50,41,23,62,68,38,56,48,31,48,62,23,66,70,41,41,68,58,38,52,50,51,48,50,53,27,51,64,61,26,37,39,93,65,18,47,43,54,40,42,22,56,42,57,36,50,53,54,49,51,48,50,54,52,49,52,49,45,28,57,65,60,74,42,90,73,56,67,68,55,54,50,51,50,52,35,32,51,54,38,51,56,68,55,40,39,35,84,39,22,38,56,21,43,29,56,10,42,62,42,74,47,26,55,58,24,35,48,48,12,44,78,66,70,33,26,46,36,37,55,65,24,49,97,59,81,45,69,68,48,41,57,49,64,7,44,64,42,55,59,50,48,70,68,53,58,70,41,78,76,92,67,73,50,47,74,32,72,52,64,17,41,34,34,46,45,74,49,69,48,56,58,20,16,39,32,43,38,31,29,31,72,53,51,38,50,43,25,45,35,38,68,54,19,48,35,35,26,52,55,38,39,75,40,31,40,56,24,11,33,32,51,76,34,82,87,41,68,58,26,52,52,34,32,32,39,78,34,20,26,25,70,39,52,67,88,37,68,44,30,37,72,76,46,72,59,44,36,80,36,44,44,33,51,40,49,47,59,68,34,83,53,95,59,39,31,34,41,34,28,28,32,50,44,32,33,71,47,100,62,44,28,43,42,35,38,38,40,39,38,40,66,68,42,35,36,40,37,38,41,36,37,48,21,70,44,76,45,38,39,38,37,29,44,31,36,64,45,61,52,64,42,74,78,48,53,39,32,37,38,36,60,54,95,66,35,37,35,35,43,40,41,71,50,78,86,30,31,58,47,79,41,84,41,64,35,13,54,36,45,77,36,70,47,73,17,30,29,39,35,38,37,37,74,48,66,32,63,44,72,48,44,32,44,32,38,55,38,51,72,80,59,76,66,74,66,49,73,44,80,46,76,38,19,36,60,84,65,47,76,56,56,68,81,32,37,46,31,38,37,38,33,49,76,86,41,37,37,37,39,41,44,47,74,44,55,69,38,59,80,83,70,37,35,32,44,93,90,38,81,44,67,56,30,28,33,43,34,42,40,48,99,91,44,73,48,77,46,70,54,38,91,119,64,42,71,71,47,38,39,53,81,39,88,80,30,56,64,26,40,51,28,44,73,69,67,35,57,69,61,15,37,49,43,46,45,52,40,59,45,65,56,76,89,58,54,73,36,68,40,63,61,68,62,35,45,53,48,40,65,72,73,36,51,69,63,49,48,54,35,34,50,51,25,52,36,44,69,64,40,32,47,64,40,76,56,90,86,50,89,70,31,36,85,65,75,47,71,43,91,69,74,79,64,71,81,49,48,95,76,76,30,70,61,57,21,39,56,63,40,22,39,60,64,43,36,27,16,41,49,32,22,70,74,67,67,45,59,67,33,51,51,39,46,53,50,52,51,51,52,48,56,71,73,60,66,59,51,82,82,28,39,88,52,56,45,24,60,46,33,44,11,43,22,44,34,25,48,46,60,25,47,52,53,28,29,76,64,68,55,74,53,46,68,56,51,40,53,50,52,41,50,50,50,50,47,48,53,51,48,59,75,65,57,52,74,62,46,42,72,40,72,49,47,52,45,23,37,47,14,41,43,50,40,23,61,68,37,56,49,30,48,63,22,66,69,41,42,66,58,38,53,50,51,46,51,54,26,50,62,61,27,36,40,94,65,18,45,41,53,40,44,20,55,40,56,35,49,52,54,48,53,47,50,53,53,49,53,49,45,28,56,65,60,74,42,90,72,57,67,68,54,54,51,48,50,51,35,31,51,54,38,51,57,66,54,39,37,35,83,39,21,39,56,21,43,28,57,10,42,64,41,75,47,26,55,58,24,34,48,47,13,45,77,66,70,32,23,46,37,38,53,65,24,49,97,62,81,44,70,68,49,41,56,50,63,7,45,66,42,55,59,51,49,70,69,53,58,71,40,78,78,92,68,71,51,48,75,32,72,53,63,17,41,36,35,46,43,75,50,68,48,55,58,22,17,39,32,42,40,30,30,30,71,53,50,40,51,43,25,45,36,38,68,54,18,47,34,34,26,51,55,38,39,73,41,33,40,56,24,12,32,32,51,75,34,82,87,42,67,57,27,53,52,35,33,31,39,78,36,19,26,24,70,39,51,66,90,39,69,45,30,37,72,74,47,71,61,45,35,79,38,45,43,33,52,39,49,46,58,67,35,82,54,94,59,38,32,35,42,35,29,28,32,48,45,32,33,72,48,100,61,44,29,42,43,36,38,39,39,38,37,40,66,67,42,36,39,40,37,37,41,36,37,48,21,69,44,74,44,39,40,38,38,29,42,33,37,64,46,59,53,64,43,73,79,48,52,37,31,36,38,36,61,55,95,64,36,37,34,35,41,42,42,70,50,79,87,32,31,57,46,78,39,83,41,64,36,12,54,37,44,77,37,69,46,74,17,32,30,40,34,39,37,36,74,48,65,31,63,44,76,48,44,30,44,32,37,56,38,51,74,83,60,77,66,73,66,49,74,43,78,48,76,40,19,36,59,83,66,47,74,55,55,69,81,32,37,47,30,39,38,39,33,49,75,85,40,36,36,36,38,41,43,46,74,43,56,69,38,60,79,83,68,37,34,32,44,91,88,38,82,45,67,54,30,28,34,42,35,41,41,50,100,91,43,73,49,76,47,71,54,39,92